Protein 7XGF (pdb70)

Nearest PDB structures (foldseek):
  7xgf-assembly2_D  TM=1.003E+00  e=5.869E-18  synthetic construct
  7xgg-assembly2_D  TM=9.963E-01  e=5.430E-17  synthetic construct
  7xge-assembly3_E  TM=9.826E-01  e=3.129E-15  synthetic construct
  5jsb-assembly1_B  TM=9.797E-01  e=7.611E-08  synthetic construct
  4oyd-assembly2_D  TM=9.755E-01  e=1.893E-06  synthetic construct

Radius of gyration: 31.82 Å; Cα contacts (8 Å, |Δi|>4): 1067; chains: 6; bounding box: 84×80×80 Å

Sequence (918 aa):
DAKKVAKKAAIQAARRITELAQVLVELLKEALKLDLTQEMRKKLIERYAAAIIRAIGDINNAIYQAKQEAEKLKKAGLVDSDQLDALLRALDELQKVASKAANQLGRLFEEALKRLDKDNGGEEEKDRTAKWFEFEARAIEIALRLAAIGDVFDLEKEWRKLMSQSNRELVVDFLSYKLSQKGYSWSQFSEGTESEAVKQALREAGDEFELRYRRAFSDLTSQLHITPGTAYQSFEQVVNELFRDGVNWGRIVAFFSFGGALCVESVDKEMQVLVSRIAAWMATYLNDHLEPWIQENGGWDTFVELYGNNAAAMSQSNRELVVDFLSYKLSQKGYSWSQFSDVGTESEAVKQALREAGDEFELRYRRAFSDLTSQLHITPGTAYQSFEQVVNELFRDGVNWGRIVAFFSFGGALCVESVDKEMQVLVSRIAAWMATYLNDHLEPWIQENGGWDTFVELYGNDAKKVAKKAAIQAARRITELAQVLVELLKEALKLDLTQEMRKKLIERYAAAIIRAIGDINNAIYQAKQEAEKLKKAGLVDSDQLDALLRALDELQKVASKAANQLGRLFEEALKRLDKDNGGEEEKDRTAKWFEFEARAIEIALRLAAIGDVFDLEKEWRKLMSQSNRELVVDFLSYKLSQKGYSWSQFSEGTESEAVKQALREAGDEFELRYRRAFSDLTSQLHITPGTAYQSFEQVVNELFRDGVNWGRIVAFFSFGGALCVESVDKEMQVLVSRIAAWMATYLNDHLEPWIQENGGWDTFVELYGNNAAASNRELVVDFLSYKLSQKGYSWSQFSDVGTESEAVKQALREAGDEFELRYRRAFSDLTSQLHITPGTAYQSFEQVVNELFRDGVNWGRIVAFFSFGGALCVESVDKEMQVLVSRIAAWMATYLNDHLEPWIQENGGWDTFVELYG

GO terms:
  GO:0005515 protein binding (F, IPI)
  GO:0042802 identical protein binding (F, IPI)
  GO:1901029 negative regulation of mitochondrial outer membrane permeabilization involved in apoptotic signaling pathway (P, IDA)
  GO:0090201 negative regulation of release of cytochrome c from mitochondria (P, IDA)
  GO:0005741 mitochondrial outer membrane (C, IDA)
  GO:0043066 negative regulation of apoptotic process (P, IDA)
  GO:2001243 negative regulation of intrinsic apoptotic signaling pathway (P, IDA)
  GO:0010507 negative regulation of autophagy (P, TAS)
  GO:0043066 negative regulation of apoptotic process (P, IMP)
  GO:2000811 negative regulation of anoikis (P, IMP)
  GO:0051434 BH3 domain binding (F, IPI)
  GO:1902042 negative regulation of extrinsic apoptotic signaling pathway via death domain receptors (P, IDA)
  GO:0034097 response to cytokine (P, IDA)
  GO:0001836 release of cytochrome c from mitochondria (P, IDA)
  GO:0005739 mitochondrion (C, IDA)
  GO:0046902 regulation of mitochondrial membrane permeability (P, IDA)
  GO:0051881 regulation of mitochondrial membrane potential (P, IDA)
  GO:0005813 centrosome (C, IDA)
  GO:1902236 negative regulation of endoplasmic reticulum stress-induced intrinsic apoptotic signaling pathway (P, IDA)
  GO:0032465 regulation of cytokinesis (P, IMP)

Organism: Homo sapiens (NCBI:txid9606)

InterPro domains:
  IPR002475 Bcl2-like [PS50062] (90-190)
  IPR003093 Apoptosis regulator, Bcl-2 protein, BH4 [PF02180] (1-26)
  IPR003093 Apoptosis regulator, Bcl-2 protein, BH4 [PS50063] (5-24)
  IPR003093 Apoptosis regulator, Bcl-2 protein, BH4 [SM00265] (1-27)
  IPR004725 Apoptosis regulator, Bcl-2/ BclX [TIGR00865] (1-233)
  IPR013279 Apoptosis regulator, Bcl-X [PR01864] (1-16)
  IPR013279 Apoptosis regulator, Bcl-X [PR01864] (17-32)
  IPR013279 Apoptosis regulator, Bcl-X [PR01864] (80-96)
  IPR013279 Apoptosis regulator, Bcl-X [PR01864] (99-110)
  IPR013279 Apoptosis regulator, Bcl-X [PR01864] (118-129)
  IPR020717 Apoptosis regulator, Bcl-2, BH1 motif, conserved site [PS01080] (130-148)
  IPR020726 Apoptosis regulator, Bcl-2, BH2 motif, conserved site [PS01258] (181-192)
  IPR020728 Apoptosis regulator, Bcl-2, BH3 motif, conserved site [PS01259] (86-100)
  IPR020731 Apoptosis regulator, Bcl-2, BH4 motif, conserved site [PS01260] (4-24)
  IPR026298 Bcl-2 family [PR01862] (123-135)
  IPR026298 Bcl-2 family [PR01862] (136-164)
  IPR026298 Bcl-2 family [PR01862] (165-189)
  IPR026298 Bcl-2 family [PTHR11256] (2-211)
  IPR026298 Bcl-2 family [cd06845] (81-194)
  IPR036834 Bcl-2-like superfamily [G3DSA:1.10.437.10] (1-209)

Foldseek 3Di:
DLLVLLLQLLVQLLVLLVVLLVLLLVLLVVVLDPPCDPVNVVVSVVSNVVSLVVSLVRNVVSLVVSLVVLVVCVVVPVADPVLSVLSNVLSVVLSVLSNVSSVVLSVLSVVLSVVSVVDDNDDPPNVVSSVVSNVVSVVSSVVSSVCSVVSSVVSVVCVVVD/DQVLLLVLLLLQLQLLQVVVPDGSVVQDVCCVSVLLSVLLNVLLVVLQVVCCVVPRRLLVPDDDDPVCHVVSLPVVLCVLAVPHDDVNSVSVNSNNLNSSCNNCVVVVNNNCNVVSSVVSSCCCVPPPVVVQVVCPHSVNVSCVRPPPNDD/DLVLLLVLLLLLLQVLQVVVPHHSVVQDVDDPVSVLLSQLLNQLLCVVCVVCVVVLLVVLVVLVDDPVRPLVSLVVVLCVLAVPHDDVNSVSVNSNNLSSNCNVCVVVVNSNCNVVSSVSSSVCCVPPPVVVQVVCPHSVNSSVVRND/DLLVLLLQLLVQLLVLLVVLLVLLLVLLVVVLDLPDDVVNVVVSVVSNVVSLVVSLVSNVVSLVVSLVVLVVCPVVVVDDDVLSVLSNVLSVVLSVLSNVSSVVLSVLSVVLVVCVVVDDSDDPSSVVSSVVSNVVSVVSSVVSSVCSVVSSVVSVVCNVVD/DQVLLLVLLLLLLQLLLVVVPDGSVVQPVCCLSVLLSVLLNVLLVVLQVVVCVVPRRLLVVDDDDPVCNVVSLPVVLCVLAVPHDDVNSVSVNSNNLSSSCNNCVVVPNSNCNVVSSVVSSVCCVPPPVVVQVVCPHSVNVSCVRPPPNDD/DLLVLLLLLLQVLQVVVPHHSVVLDPDPVVVVLLSVQLNVLLCVVCVPCVVVLVVVLVVLVDDPVCPLVSLVVVLCVLAVPHDDLNSVSVNSNNLNSNCNVCVVVVNSNCNVVSSVSSSVCCVPPPVVVCVVCPHSVVVSVVTD

Structure (mmCIF, N/CA/C/O backbone):
data_7XGF
#
_entry.id   7XGF
#
_cell.length_a   60.930
_cell.length_b   69.050
_cell.length_c   79.990
_cell.angle_alpha   100.790
_cell.angle_beta   110.000
_cell.angle_gamma   108.670
#
_symmetry.space_group_name_H-M   'P 1'
#
loop_
_entity.id
_entity.type
_entity.pdbx_description
1 polymer 'BCL-xL and MCL-1 dual inhibitor 2'
2 polymer BCL-xL
3 water water
#
loop_
_atom_site.group_PDB
_atom_site.id
_atom_site.type_symbol
_atom_site.label_atom_id
_atom_site.label_alt_id
_atom_site.label_comp_id
_atom_site.label_asym_id
_atom_site.label_entity_id
_atom_site.label_seq_id
_atom_site.pdbx_PDB_ins_code
_atom_site.Cartn_x
_atom_site.Cartn_y
_atom_site.Cartn_z
_atom_site.occupancy
_atom_site.B_iso_or_equiv
_atom_site.auth_seq_id
_atom_site.auth_comp_id
_atom_site.auth_asym_id
_atom_site.auth_atom_id
_atom_site.pdbx_PDB_model_num
ATOM 1 N N . ASP A 1 2 ? -4.209 39.225 -16.557 1.00 92.53 4 ASP A N 1
ATOM 2 C CA . ASP A 1 2 ? -4.803 40.143 -15.597 1.00 94.40 4 ASP A CA 1
ATOM 3 C C . ASP A 1 2 ? -5.697 39.391 -14.606 1.00 87.62 4 ASP A C 1
ATOM 4 O O . ASP A 1 2 ? -6.139 38.282 -14.880 1.00 86.91 4 ASP A O 1
ATOM 9 N N . ALA A 1 3 ? -5.968 40.001 -13.450 1.00 77.19 5 ALA A N 1
ATOM 10 C CA . ALA A 1 3 ? -6.593 39.259 -12.359 1.00 66.20 5 ALA A CA 1
ATOM 11 C C . ALA A 1 3 ? -7.993 38.774 -12.716 1.00 66.21 5 ALA A C 1
ATOM 12 O O . ALA A 1 3 ? -8.434 37.724 -12.228 1.00 59.99 5 ALA A O 1
ATOM 14 N N . LYS A 1 4 ? -8.704 39.515 -13.565 1.00 65.34 6 LYS A N 1
ATOM 15 C CA . LYS A 1 4 ? -10.054 39.111 -13.936 1.00 58.85 6 LYS A CA 1
ATOM 16 C C . LYS A 1 4 ? -10.031 37.884 -14.835 1.00 46.05 6 LYS A C 1
ATOM 17 O O . LYS A 1 4 ? -10.892 37.005 -14.716 1.00 42.24 6 LYS A O 1
ATOM 23 N N . LYS A 1 5 ? -9.059 37.810 -15.743 1.00 43.95 7 LYS A N 1
ATOM 24 C CA . LYS A 1 5 ? -8.949 36.618 -16.574 1.00 49.44 7 LYS A CA 1
ATOM 25 C C . LYS A 1 5 ? -8.536 35.403 -15.752 1.00 37.24 7 LYS A C 1
ATOM 26 O O . LYS A 1 5 ? -8.910 34.274 -16.095 1.00 36.64 7 LYS A O 1
ATOM 32 N N . VAL A 1 6 ? -7.795 35.611 -14.657 1.00 35.29 8 VAL A N 1
ATOM 33 C CA . VAL A 1 6 ? -7.354 34.483 -13.835 1.00 43.34 8 VAL A CA 1
ATOM 34 C C . VAL A 1 6 ? -8.551 33.780 -13.204 1.00 43.01 8 VAL A C 1
ATOM 35 O O . VAL A 1 6 ? -8.716 32.558 -13.333 1.00 32.85 8 VAL A O 1
ATOM 39 N N . ALA A 1 7 ? -9.407 34.540 -12.513 1.00 32.73 9 ALA A N 1
ATOM 40 C CA . ALA A 1 7 ? -10.550 33.920 -11.846 1.00 32.41 9 ALA A CA 1
ATOM 41 C C . ALA A 1 7 ? -11.520 33.325 -12.856 1.00 34.49 9 ALA A C 1
ATOM 42 O O . ALA A 1 7 ? -12.085 32.247 -12.621 1.00 33.19 9 ALA A O 1
ATOM 44 N N . LYS A 1 8 ? -11.697 33.994 -13.998 1.00 36.62 10 LYS A N 1
ATOM 45 C CA . LYS A 1 8 ? -12.583 33.489 -15.042 1.00 36.97 10 LYS A CA 1
ATOM 46 C C . LYS A 1 8 ? -12.095 32.150 -15.580 1.00 38.52 10 LYS A C 1
ATOM 47 O O . LYS A 1 8 ? -12.865 31.192 -15.687 1.00 30.67 10 LYS A O 1
ATOM 53 N N . LYS A 1 9 ? -10.814 32.071 -15.940 1.00 31.83 11 LYS A N 1
ATOM 54 C CA . LYS A 1 9 ? -10.283 30.830 -16.494 1.00 37.61 11 LYS A CA 1
ATOM 55 C C . LYS A 1 9 ? -10.389 29.686 -15.495 1.00 32.74 11 LYS A C 1
ATOM 56 O O . LYS A 1 9 ? -10.718 28.554 -15.872 1.00 31.56 11 LYS A O 1
ATOM 62 N N . ALA A 1 10 ? -10.114 29.956 -14.216 1.00 32.69 12 ALA A N 1
ATOM 63 C CA . ALA A 1 10 ? -10.245 28.908 -13.205 1.00 31.72 12 ALA A CA 1
ATOM 64 C C . ALA A 1 10 ? -11.684 28.419 -13.100 1.00 30.22 12 ALA A C 1
ATOM 65 O O . ALA A 1 10 ? -11.940 27.213 -12.963 1.00 30.82 12 ALA A O 1
ATOM 67 N N . ALA A 1 11 ? -12.640 29.344 -13.141 1.00 30.03 13 ALA A N 1
ATOM 68 C CA . ALA A 1 11 ? -14.046 28.972 -12.999 1.00 30.45 13 ALA A CA 1
ATOM 69 C C . ALA A 1 11 ? -14.515 28.108 -14.162 1.00 35.34 13 ALA A C 1
ATOM 70 O O . ALA A 1 11 ? -15.193 27.089 -13.961 1.00 33.86 13 ALA A O 1
ATOM 72 N N . ILE A 1 12 ? -14.165 28.491 -15.391 1.00 32.02 14 ILE A N 1
ATOM 73 C CA . ILE A 1 12 ? -14.570 27.694 -16.548 1.00 35.81 14 ILE A CA 1
ATOM 74 C C . ILE A 1 12 ? -13.957 26.299 -16.485 1.00 32.76 14 ILE A C 1
ATOM 75 O O . ILE A 1 12 ? -14.636 25.298 -16.739 1.00 27.42 14 ILE A O 1
ATOM 80 N N . GLN A 1 13 ? -12.668 26.209 -16.139 1.00 27.40 15 GLN A N 1
ATOM 81 C CA . GLN A 1 13 ? -12.013 24.905 -16.054 1.00 30.03 15 GLN A CA 1
ATOM 82 C C . GLN A 1 13 ? -12.657 24.019 -14.990 1.00 32.07 15 GLN A C 1
ATOM 83 O O . GLN A 1 13 ? -12.887 22.826 -15.225 1.00 28.47 15 GLN A O 1
ATOM 89 N N . ALA A 1 14 ? -12.942 24.579 -13.808 1.00 27.78 16 ALA A N 1
ATOM 90 C CA . ALA A 1 14 ? -13.555 23.778 -12.753 1.00 29.92 16 ALA A CA 1
ATOM 91 C C . ALA A 1 14 ? -14.924 23.265 -13.183 1.00 29.50 16 ALA A C 1
ATOM 92 O O . ALA A 1 14 ? -15.245 22.085 -12.993 1.00 27.23 16 ALA A O 1
ATOM 94 N N . ALA A 1 15 ? -15.732 24.134 -13.789 1.00 23.98 17 ALA A N 1
ATOM 95 C CA . ALA A 1 15 ? -17.054 23.726 -14.240 1.00 26.84 17 ALA A CA 1
ATOM 96 C C . ALA A 1 15 ? -16.956 22.671 -15.333 1.00 33.68 17 ALA A C 1
ATOM 97 O O . ALA A 1 15 ? -17.759 21.727 -15.376 1.00 27.25 17 ALA A O 1
ATOM 99 N N . ARG A 1 16 ? -15.971 22.794 -16.186 1.00 28.70 18 ARG A N 1
ATOM 100 C CA . ARG A 1 16 ? -15.772 21.859 -17.237 1.00 33.92 18 ARG A CA 1
ATOM 101 C C . ARG A 1 16 ? -15.364 20.478 -16.725 1.00 35.25 18 ARG A C 1
ATOM 102 O O . ARG A 1 16 ? -15.819 19.509 -17.228 1.00 27.28 18 ARG A O 1
ATOM 110 N N . ARG A 1 17 ? -14.518 20.416 -15.711 1.00 24.98 19 ARG A N 1
ATOM 111 C CA . ARG A 1 17 ? -14.109 19.113 -15.176 1.00 32.56 19 ARG A CA 1
ATOM 112 C C . ARG A 1 17 ? -15.273 18.424 -14.474 1.00 29.84 19 ARG A C 1
ATOM 113 O O . ARG A 1 17 ? -15.402 17.199 -14.542 1.00 27.29 19 ARG A O 1
ATOM 121 N N . ILE A 1 18 ? -16.131 19.199 -13.803 1.00 26.48 20 ILE A N 1
ATOM 122 C CA . ILE A 1 18 ? -17.319 18.633 -13.168 1.00 32.50 20 ILE A CA 1
ATOM 123 C C . ILE A 1 18 ? -18.296 18.130 -14.219 1.00 33.26 20 ILE A C 1
ATOM 124 O O . ILE A 1 18 ? -18.958 17.098 -14.022 1.00 27.58 20 ILE A O 1
ATOM 129 N N . THR A 1 19 ? -18.397 18.828 -15.353 1.00 27.41 21 THR A N 1
ATOM 130 C CA . THR A 1 19 ? -19.249 18.343 -16.432 1.00 29.86 21 THR A CA 1
ATOM 131 C C . THR A 1 19 ? -18.705 17.043 -17.021 1.00 34.80 21 THR A C 1
ATOM 132 O O . THR A 1 19 ? -19.476 16.129 -17.342 1.00 34.65 21 THR A O 1
ATOM 136 N N . GLU A 1 20 ? -17.384 16.953 -17.201 1.00 27.58 22 GLU A N 1
ATOM 137 C CA . GLU A 1 20 ? -16.797 15.694 -17.666 1.00 28.59 22 GLU A CA 1
ATOM 138 C C . GLU A 1 20 ? -17.074 14.561 -16.687 1.00 34.20 22 GLU A C 1
ATOM 139 O O . GLU A 1 20 ? -17.418 13.441 -17.094 1.00 36.57 22 GLU A O 1
ATOM 145 N N . LEU A 1 21 ? -16.923 14.826 -15.390 1.00 31.43 23 LEU A N 1
ATOM 146 C CA . LEU A 1 21 ? -17.202 13.801 -14.390 1.00 28.34 23 LEU A CA 1
ATOM 147 C C . LEU A 1 21 ? -18.651 13.334 -14.486 1.00 37.29 23 LEU A C 1
ATOM 148 O O . LEU A 1 21 ? -18.928 12.128 -14.562 1.00 34.67 23 LEU A O 1
ATOM 153 N N . ALA A 1 22 ? -19.590 14.287 -14.520 1.00 31.29 24 ALA A N 1
ATOM 154 C CA . ALA A 1 22 ? -21.005 13.945 -14.624 1.00 31.10 24 ALA A CA 1
ATOM 155 C C . ALA A 1 22 ? -21.287 13.068 -15.841 1.00 39.88 24 ALA A C 1
ATOM 156 O O . ALA A 1 22 ? -22.011 12.066 -15.739 1.00 37.64 24 ALA A O 1
ATOM 158 N N . GLN A 1 23 ? -20.719 13.417 -16.999 1.00 32.55 25 GLN A N 1
ATOM 159 C CA . GLN A 1 23 ? -21.013 12.659 -18.210 1.00 36.26 25 GLN A CA 1
ATOM 160 C C . GLN A 1 23 ? -20.477 11.232 -18.123 1.00 33.68 25 GLN A C 1
ATOM 161 O O . GLN A 1 23 ? -21.073 10.301 -18.685 1.00 35.88 25 GLN A O 1
ATOM 167 N N . VAL A 1 24 ? -19.346 11.043 -17.447 1.00 32.96 26 VAL A N 1
ATOM 168 C CA . VAL A 1 24 ? -18.809 9.695 -17.270 1.00 38.52 26 VAL A CA 1
ATOM 169 C C . VAL A 1 24 ? -19.697 8.888 -16.332 1.00 40.74 26 VAL A C 1
ATOM 170 O O . VAL A 1 24 ? -20.043 7.737 -16.617 1.00 44.86 26 VAL A O 1
ATOM 174 N N . LEU A 1 25 ? -20.073 9.480 -15.193 1.00 34.83 27 LEU A N 1
ATOM 175 C CA . LEU A 1 25 ? -20.884 8.760 -14.214 1.00 38.29 27 LEU A CA 1
ATOM 176 C C . LEU A 1 25 ? -22.236 8.380 -14.797 1.00 43.05 27 LEU A C 1
ATOM 177 O O . LEU A 1 25 ? -22.764 7.296 -14.510 1.00 37.62 27 LEU A O 1
ATOM 182 N N . VAL A 1 26 ? -22.817 9.269 -15.610 1.00 46.01 28 VAL A N 1
ATOM 183 C CA . VAL A 1 26 ? -24.059 8.958 -16.308 1.00 43.42 28 VAL A CA 1
ATOM 184 C C . VAL A 1 26 ? -23.844 7.788 -17.255 1.00 48.72 28 VAL A C 1
ATOM 185 O O . VAL A 1 26 ? -24.629 6.831 -17.287 1.00 46.59 28 VAL A O 1
ATOM 189 N N . GLU A 1 27 ? -22.765 7.851 -18.040 1.00 46.71 29 GLU A N 1
ATOM 190 C CA . GLU A 1 27 ? -22.439 6.777 -18.970 1.00 47.69 29 GLU A CA 1
ATOM 191 C C . GLU A 1 27 ? -22.150 5.468 -18.241 1.00 46.30 29 GLU A C 1
ATOM 192 O O . GLU A 1 27 ? -22.521 4.391 -18.717 1.00 47.06 29 GLU A O 1
ATOM 198 N N . LEU A 1 28 ? -21.470 5.532 -17.097 1.00 41.35 30 LEU A N 1
ATOM 199 C CA . LEU A 1 28 ? -21.201 4.307 -16.351 1.00 50.27 30 LEU A CA 1
ATOM 200 C C . LEU A 1 28 ? -22.488 3.727 -15.787 1.00 51.67 30 LEU A C 1
ATOM 201 O O . LEU A 1 28 ? -22.658 2.503 -15.736 1.00 52.20 30 LEU A O 1
ATOM 206 N N . LEU A 1 29 ? -23.421 4.593 -15.380 1.00 53.19 31 LEU A N 1
ATOM 207 C CA . LEU A 1 29 ? -24.667 4.107 -14.798 1.00 57.27 31 LEU A CA 1
ATOM 208 C C . LEU A 1 29 ? -25.573 3.465 -15.839 1.00 62.67 31 LEU A C 1
ATOM 209 O O . LEU A 1 29 ? -26.346 2.559 -15.508 1.00 62.83 31 LEU A O 1
ATOM 214 N N . LYS A 1 30 ? -25.513 3.919 -17.090 1.00 62.39 32 LYS A N 1
ATOM 215 C CA . LYS A 1 30 ? -26.331 3.278 -18.111 1.00 64.59 32 LYS A CA 1
ATOM 216 C C . LYS A 1 30 ? -25.767 1.916 -18.491 1.00 68.13 32 LYS A C 1
ATOM 217 O O . LYS A 1 30 ? -26.525 1.009 -18.849 1.00 70.86 32 LYS A O 1
ATOM 223 N N . GLU A 1 31 ? -24.445 1.746 -18.412 1.00 60.04 33 GLU A N 1
ATOM 224 C CA . GLU A 1 31 ? -23.876 0.426 -18.643 1.00 59.46 33 GLU A CA 1
ATOM 225 C C . GLU A 1 31 ? -24.200 -0.518 -17.495 1.00 55.56 33 GLU A C 1
ATOM 226 O O . GLU A 1 31 ? -24.405 -1.714 -17.722 1.00 59.91 33 GLU A O 1
ATOM 232 N N . ALA A 1 32 ? -24.280 -0.001 -16.267 1.00 52.76 34 ALA A N 1
ATOM 233 C CA . ALA A 1 32 ? -24.746 -0.800 -15.136 1.00 52.95 34 ALA A CA 1
ATOM 234 C C . ALA A 1 32 ? -26.211 -1.191 -15.255 1.00 63.01 34 ALA A C 1
ATOM 235 O O . ALA A 1 32 ? -26.707 -1.918 -14.386 1.00 65.12 34 ALA A O 1
ATOM 237 N N . LEU A 1 33 ? -26.906 -0.722 -16.293 1.00 63.99 35 LEU A N 1
ATOM 238 C CA . LEU A 1 33 ? -28.288 -1.094 -16.561 1.00 69.32 35 LEU A CA 1
ATOM 239 C C . LEU A 1 33 ? -28.398 -2.332 -17.434 1.00 73.20 35 LEU A C 1
ATOM 240 O O . LEU A 1 33 ? -29.417 -3.030 -17.379 1.00 68.31 35 LEU A O 1
ATOM 245 N N . LYS A 1 34 ? -27.382 -2.600 -18.252 1.00 69.90 36 LYS A N 1
ATOM 246 C CA . LYS A 1 34 ? -27.420 -3.739 -19.158 1.00 72.78 36 LYS A CA 1
ATOM 247 C C . LYS A 1 34 ? -27.637 -5.030 -18.374 1.00 68.51 36 LYS A C 1
ATOM 248 O O . LYS A 1 34 ? -27.015 -5.249 -17.331 1.00 59.05 36 LYS A O 1
ATOM 254 N N . LEU A 1 35 ? -28.557 -5.869 -18.864 1.00 78.34 37 LEU A N 1
ATOM 255 C CA . LEU A 1 35 ? -28.807 -7.168 -18.248 1.00 85.49 37 LEU A CA 1
ATOM 256 C C . LEU A 1 35 ? -27.731 -8.191 -18.583 1.00 84.55 37 LEU A C 1
ATOM 257 O O . LEU A 1 35 ? -27.533 -9.135 -17.809 1.00 87.79 37 LEU A O 1
ATOM 262 N N . ASP A 1 36 ? -27.016 -8.011 -19.682 1.00 84.05 38 ASP A N 1
ATOM 263 C CA . ASP A 1 36 ? -25.841 -8.833 -19.971 1.00 89.88 38 ASP A CA 1
ATOM 264 C C . ASP A 1 36 ? -24.588 -8.432 -19.159 1.00 83.73 38 ASP A C 1
ATOM 265 O O . ASP A 1 36 ? -23.535 -8.994 -19.474 1.00 82.17 38 ASP A O 1
ATOM 270 N N . LEU A 1 37 ? -24.654 -7.508 -18.195 1.00 73.56 39 LEU A N 1
ATOM 271 C CA . LEU A 1 37 ? -23.476 -7.095 -17.428 1.00 61.49 39 LEU A CA 1
ATOM 272 C C . LEU A 1 37 ? -22.879 -8.293 -16.692 1.00 61.94 39 LEU A C 1
ATOM 273 O O . LEU A 1 37 ? -23.431 -8.766 -15.693 1.00 61.04 39 LEU A O 1
ATOM 278 N N . THR A 1 38 ? -21.741 -8.780 -17.173 1.00 59.76 40 THR A N 1
ATOM 279 C CA . THR A 1 38 ? -21.010 -9.815 -16.463 1.00 58.07 40 THR A CA 1
ATOM 280 C C . THR A 1 38 ? -20.282 -9.214 -15.263 1.00 53.50 40 THR A C 1
ATOM 281 O O . THR A 1 38 ? -20.060 -8.000 -15.178 1.00 45.68 40 THR A O 1
ATOM 285 N N . GLN A 1 39 ? -19.897 -10.080 -14.328 1.00 56.12 41 GLN A N 1
ATOM 286 C CA . GLN A 1 39 ? -19.145 -9.589 -13.181 1.00 58.39 41 GLN A CA 1
ATOM 287 C C . GLN A 1 39 ? -17.854 -8.910 -13.616 1.00 53.24 41 GLN A C 1
ATOM 288 O O . GLN A 1 39 ? -17.406 -7.954 -12.967 1.00 48.57 41 GLN A O 1
ATOM 294 N N . GLU A 1 40 ? -17.275 -9.354 -14.735 1.00 51.39 42 GLU A N 1
ATOM 295 C CA . GLU A 1 40 ? -16.077 -8.705 -15.256 1.00 58.52 42 GLU A CA 1
ATOM 296 C C . GLU A 1 40 ? -16.357 -7.254 -15.641 1.00 47.47 42 GLU A C 1
ATOM 297 O O . GLU A 1 40 ? -15.605 -6.345 -15.266 1.00 48.01 42 GLU A O 1
ATOM 303 N N . MET A 1 41 ? -17.437 -7.012 -16.387 1.00 43.86 43 MET A N 1
ATOM 304 C CA . MET A 1 41 ? -17.769 -5.635 -16.745 1.00 51.20 43 MET A CA 1
ATOM 305 C C . MET A 1 41 ? -18.081 -4.792 -15.513 1.00 43.25 43 MET A C 1
ATOM 306 O O . MET A 1 41 ? -17.764 -3.599 -15.486 1.00 41.78 43 MET A O 1
ATOM 311 N N . ARG A 1 42 ? -18.694 -5.391 -14.489 1.00 39.78 44 ARG A N 1
ATOM 312 C CA . ARG A 1 42 ? -19.036 -4.645 -13.281 1.00 44.42 44 ARG A CA 1
ATOM 313 C C . ARG A 1 42 ? -17.784 -4.187 -12.540 1.00 37.79 44 ARG A C 1
ATOM 314 O O . ARG A 1 42 ? -17.733 -3.060 -12.024 1.00 39.63 44 ARG A O 1
ATOM 322 N N . LYS A 1 43 ? -16.762 -5.044 -12.484 1.00 34.46 45 LYS A N 1
ATOM 323 C CA . LYS A 1 43 ? -15.491 -4.649 -11.883 1.00 41.21 45 LYS A CA 1
ATOM 324 C C . LYS A 1 43 ? -14.852 -3.502 -12.654 1.00 39.76 45 LYS A C 1
ATOM 325 O O . LYS A 1 43 ? -14.267 -2.589 -12.056 1.00 34.31 45 LYS A O 1
ATOM 331 N N . LYS A 1 44 ? -14.956 -3.532 -13.986 1.00 37.53 46 LYS A N 1
ATOM 332 C CA . LYS A 1 44 ? -14.346 -2.492 -14.804 1.00 33.30 46 LYS A CA 1
ATOM 333 C C . LYS A 1 44 ? -15.103 -1.172 -14.703 1.00 37.95 46 LYS A C 1
ATOM 334 O O . LYS A 1 44 ? -14.495 -0.100 -14.825 1.00 37.63 46 LYS A O 1
ATOM 340 N N . LEU A 1 45 ? -16.422 -1.221 -14.506 1.00 32.75 47 LEU A N 1
ATOM 341 C CA . LEU A 1 45 ? -17.168 0.017 -14.310 1.00 34.55 47 LEU A CA 1
ATOM 342 C C . LEU A 1 45 ? -16.776 0.699 -13.004 1.00 29.52 47 LEU A C 1
ATOM 343 O O . LEU A 1 45 ? -16.677 1.928 -12.946 1.00 33.43 47 LEU A O 1
ATOM 348 N N . ILE A 1 46 ? -16.568 -0.081 -11.940 1.00 30.89 48 ILE A N 1
ATOM 349 C CA . ILE A 1 46 ? -16.129 0.487 -10.668 1.00 31.54 48 ILE A CA 1
ATOM 350 C C . ILE A 1 46 ? -14.735 1.085 -10.804 1.00 29.12 48 ILE A C 1
ATOM 351 O O . ILE A 1 46 ? -14.438 2.143 -10.233 1.00 30.91 48 ILE A O 1
ATOM 356 N N . GLU A 1 47 ? -13.856 0.430 -11.565 1.00 26.77 49 GLU A N 1
ATOM 357 C CA . GLU A 1 47 ? -12.527 0.998 -11.765 1.00 32.73 49 GLU A CA 1
ATOM 358 C C . GLU A 1 47 ? -12.605 2.308 -12.540 1.00 36.18 49 GLU A C 1
ATOM 359 O O . GLU A 1 47 ? -11.876 3.265 -12.241 1.00 26.24 49 GLU A O 1
ATOM 365 N N . ARG A 1 48 ? -13.490 2.374 -13.536 1.00 33.36 50 ARG A N 1
ATOM 366 C CA . ARG A 1 48 ? -13.657 3.617 -14.282 1.00 34.23 50 ARG A CA 1
ATOM 367 C C . ARG A 1 48 ? -14.268 4.702 -13.407 1.00 35.24 50 ARG A C 1
ATOM 368 O O . ARG A 1 48 ? -13.928 5.879 -13.542 1.00 28.70 50 ARG A O 1
ATOM 376 N N . TYR A 1 49 ? -15.185 4.327 -12.515 1.00 27.93 51 TYR A N 1
ATOM 377 C CA . TYR A 1 49 ? -15.770 5.309 -11.614 1.00 30.52 51 TYR A CA 1
ATOM 378 C C . TYR A 1 49 ? -14.729 5.837 -10.636 1.00 30.31 51 TYR A C 1
ATOM 379 O O . TYR A 1 49 ? -14.648 7.051 -10.400 1.00 28.88 51 TYR A O 1
ATOM 388 N N . ALA A 1 50 ? -13.916 4.944 -10.064 1.00 27.02 52 ALA A N 1
ATOM 389 C CA . ALA A 1 50 ? -12.847 5.381 -9.175 1.00 26.09 52 ALA A CA 1
ATOM 390 C C . ALA A 1 50 ? -11.870 6.293 -9.908 1.00 28.94 52 ALA A C 1
ATOM 391 O O . ALA A 1 50 ? -11.479 7.353 -9.394 1.00 24.84 52 ALA A O 1
ATOM 393 N N . ALA A 1 51 ? -11.495 5.921 -11.131 1.00 26.22 53 ALA A N 1
ATOM 394 C CA . ALA A 1 51 ? -10.588 6.762 -11.908 1.00 23.35 53 ALA A CA 1
ATOM 395 C C . ALA A 1 51 ? -11.219 8.114 -12.258 1.00 27.97 53 ALA A C 1
ATOM 396 O O . ALA A 1 51 ? -10.543 9.148 -12.219 1.00 23.94 53 ALA A O 1
ATOM 398 N N . ALA A 1 52 ? -12.508 8.132 -12.602 1.00 24.78 54 ALA A N 1
ATOM 399 C CA . ALA A 1 52 ? -13.144 9.412 -12.946 1.00 24.92 54 ALA A CA 1
ATOM 400 C C . ALA A 1 52 ? -13.144 10.370 -11.760 1.00 25.35 54 ALA A C 1
ATOM 401 O O . ALA A 1 52 ? -12.924 11.577 -11.924 1.00 25.61 54 ALA A O 1
ATOM 403 N N . ILE A 1 53 ? -13.395 9.852 -10.557 1.00 26.74 55 ILE A N 1
ATOM 404 C CA . ILE A 1 53 ? -13.391 10.698 -9.364 1.00 31.16 55 ILE A CA 1
ATOM 405 C C . ILE A 1 53 ? -11.992 11.253 -9.105 1.00 30.36 55 ILE A C 1
ATOM 406 O O . ILE A 1 53 ? -11.813 12.451 -8.836 1.00 25.80 55 ILE A O 1
ATOM 411 N N . ILE A 1 54 ? -10.980 10.382 -9.188 1.00 20.75 56 ILE A N 1
ATOM 412 C CA . ILE A 1 54 ? -9.579 10.774 -8.987 1.00 25.72 56 ILE A CA 1
ATOM 413 C C . ILE A 1 54 ? -9.137 11.812 -10.012 1.00 23.89 56 ILE A C 1
ATOM 414 O O . ILE A 1 54 ? -8.420 12.768 -9.675 1.00 26.07 56 ILE A O 1
ATOM 419 N N . ARG A 1 55 ? -9.485 11.599 -11.286 1.00 22.55 57 ARG A N 1
ATOM 420 C CA . ARG A 1 55 ? -9.169 12.573 -12.334 1.00 27.05 57 ARG A CA 1
ATOM 421 C C . ARG A 1 55 ? -9.803 13.929 -12.054 1.00 27.03 57 ARG A C 1
ATOM 422 O O . ARG A 1 55 ? -9.156 14.973 -12.219 1.00 22.58 57 ARG A O 1
ATOM 430 N N . ALA A 1 56 ? -11.089 13.937 -11.696 1.00 24.96 58 ALA A N 1
ATOM 431 C CA . ALA A 1 56 ? -11.764 15.197 -11.398 1.00 30.48 58 ALA A CA 1
ATOM 432 C C . ALA A 1 56 ? -11.089 15.917 -10.240 1.00 29.55 58 ALA A C 1
ATOM 433 O O . ALA A 1 56 ? -10.865 17.133 -10.298 1.00 30.90 58 ALA A O 1
ATOM 435 N N . ILE A 1 57 ? -10.750 15.176 -9.182 1.00 28.68 59 ILE A N 1
ATOM 436 C CA . ILE A 1 57 ? -10.041 15.752 -8.042 1.00 32.08 59 ILE A CA 1
ATOM 437 C C . ILE A 1 57 ? -8.729 16.373 -8.500 1.00 29.15 59 ILE A C 1
ATOM 438 O O . ILE A 1 57 ? -8.426 17.534 -8.193 1.00 27.02 59 ILE A O 1
ATOM 443 N N . GLY A 1 58 ? -7.918 15.592 -9.215 1.00 23.02 60 GLY A N 1
ATOM 444 C CA . GLY A 1 58 ? -6.629 16.091 -9.675 1.00 21.80 60 GLY A CA 1
ATOM 445 C C . GLY A 1 58 ? -6.771 17.279 -10.606 1.00 23.26 60 GLY A C 1
ATOM 446 O O . GLY A 1 58 ? -6.036 18.258 -10.490 1.00 20.47 60 GLY A O 1
ATOM 447 N N . ASP A 1 59 ? -7.742 17.225 -11.521 1.00 20.84 61 ASP A N 1
ATOM 448 C CA . ASP A 1 59 ? -7.861 18.266 -12.540 1.00 20.48 61 ASP A CA 1
ATOM 449 C C . ASP A 1 59 ? -8.417 19.563 -11.959 1.00 24.29 61 ASP A C 1
ATOM 450 O O . ASP A 1 59 ? -7.954 20.645 -12.313 1.00 25.86 61 ASP A O 1
ATOM 455 N N . ILE A 1 60 ? -9.426 19.473 -11.094 1.00 20.77 62 ILE A N 1
ATOM 456 C CA . ILE A 1 60 ? -9.912 20.659 -10.393 1.00 26.32 62 ILE A CA 1
ATOM 457 C C . ILE A 1 60 ? -8.780 21.298 -9.600 1.00 23.92 62 ILE A C 1
ATOM 458 O O . ILE A 1 60 ? -8.519 22.500 -9.709 1.00 21.81 62 ILE A O 1
ATOM 463 N N . ASN A 1 61 ? -8.065 20.496 -8.812 1.00 21.33 63 ASN A N 1
ATOM 464 C CA . ASN A 1 61 ? -6.974 21.055 -8.021 1.00 26.65 63 ASN A CA 1
ATOM 465 C C . ASN A 1 61 ? -5.897 21.653 -8.910 1.00 27.16 63 ASN A C 1
ATOM 466 O O . ASN A 1 61 ? -5.341 22.710 -8.593 1.00 29.54 63 ASN A O 1
ATOM 471 N N . ASN A 1 62 ? -5.590 21.005 -10.036 1.00 23.82 64 ASN A N 1
ATOM 472 C CA . ASN A 1 62 ? -4.569 21.570 -10.915 1.00 27.29 64 ASN A CA 1
ATOM 473 C C . ASN A 1 62 ? -4.978 22.949 -11.436 1.00 30.28 64 ASN A C 1
ATOM 474 O O . ASN A 1 62 ? -4.157 23.869 -11.485 1.00 24.04 64 ASN A O 1
ATOM 479 N N . ALA A 1 63 ? -6.249 23.119 -11.808 1.00 25.87 65 ALA A N 1
ATOM 480 C CA . ALA A 1 63 ? -6.700 24.433 -12.265 1.00 25.16 65 ALA A CA 1
ATOM 481 C C . ALA A 1 63 ? -6.569 25.479 -11.163 1.00 26.17 65 ALA A C 1
ATOM 482 O O . ALA A 1 63 ? -6.221 26.632 -11.441 1.00 27.73 65 ALA A O 1
ATOM 484 N N . ILE A 1 64 ? -6.853 25.103 -9.907 1.00 24.41 66 ILE A N 1
ATOM 485 C CA . ILE A 1 64 ? -6.793 26.072 -8.809 1.00 27.22 66 ILE A CA 1
ATOM 486 C C . ILE A 1 64 ? -5.344 26.435 -8.496 1.00 27.58 66 ILE A C 1
ATOM 487 O O . ILE A 1 64 ? -5.010 27.608 -8.275 1.00 25.04 66 ILE A O 1
ATOM 492 N N . TYR A 1 65 ? -4.451 25.450 -8.497 1.00 23.22 67 TYR A N 1
ATOM 493 C CA . TYR A 1 65 ? -3.048 25.766 -8.239 1.00 27.11 67 TYR A CA 1
ATOM 494 C C . TYR A 1 65 ? -2.460 26.634 -9.347 1.00 31.03 67 TYR A C 1
ATOM 495 O O . TYR A 1 65 ? -1.708 27.574 -9.068 1.00 26.80 67 TYR A O 1
ATOM 504 N N . GLN A 1 66 ? -2.793 26.343 -10.610 1.00 23.83 68 GLN A N 1
ATOM 505 C CA . GLN A 1 66 ? -2.360 27.221 -11.701 1.00 25.95 68 GLN A CA 1
ATOM 506 C C . GLN A 1 66 ? -2.884 28.634 -11.508 1.00 27.73 68 GLN A C 1
ATOM 507 O O . GLN A 1 66 ? -2.150 29.607 -11.709 1.00 28.71 68 GLN A O 1
ATOM 513 N N . ALA A 1 67 ? -4.144 28.766 -11.094 1.00 27.26 69 ALA A N 1
ATOM 514 C CA . ALA A 1 67 ? -4.732 30.092 -10.902 1.00 27.16 69 ALA A CA 1
ATOM 515 C C . ALA A 1 67 ? -4.031 30.854 -9.780 1.00 34.06 69 ALA A C 1
ATOM 516 O O . ALA A 1 67 ? -3.732 32.046 -9.912 1.00 30.40 69 ALA A O 1
ATOM 518 N N . LYS A 1 68 ? -3.771 30.187 -8.655 1.00 31.81 70 LYS A N 1
ATOM 519 C CA . LYS A 1 68 ? -3.080 30.860 -7.559 1.00 36.28 70 LYS A CA 1
ATOM 520 C C . LYS A 1 68 ? -1.677 31.277 -7.975 1.00 32.96 70 LYS A C 1
ATOM 521 O O . LYS A 1 68 ? -1.199 32.354 -7.598 1.00 33.65 70 LYS A O 1
ATOM 527 N N . GLN A 1 69 ? -1.004 30.440 -8.765 1.00 28.25 71 GLN A N 1
ATOM 528 C CA . GLN A 1 69 ? 0.319 30.810 -9.256 1.00 28.73 71 GLN A CA 1
ATOM 529 C C . GLN A 1 69 ? 0.249 32.043 -10.142 1.00 29.95 71 GLN A C 1
ATOM 530 O O . GLN A 1 69 ? 1.105 32.934 -10.045 1.00 35.99 71 GLN A O 1
ATOM 536 N N . GLU A 1 70 ? -0.745 32.104 -11.032 1.00 32.05 72 GLU A N 1
ATOM 537 C CA . GLU A 1 70 ? -0.907 33.297 -11.863 1.00 39.20 72 GLU A CA 1
ATOM 538 C C . GLU A 1 70 ? -1.215 34.523 -11.007 1.00 45.12 72 GLU A C 1
ATOM 539 O O . GLU A 1 70 ? -0.715 35.622 -11.279 1.00 45.15 72 GLU A O 1
ATOM 545 N N . ALA A 1 71 ? -2.020 34.349 -9.954 1.00 45.28 73 ALA A N 1
ATOM 546 C CA . ALA A 1 71 ? -2.322 35.456 -9.047 1.00 47.70 73 ALA A CA 1
ATOM 547 C C . ALA A 1 71 ? -1.063 35.987 -8.365 1.00 41.82 73 ALA A C 1
ATOM 548 O O . ALA A 1 71 ? -0.856 37.204 -8.294 1.00 40.04 73 ALA A O 1
ATOM 550 N N . GLU A 1 72 ? -0.208 35.096 -7.852 1.00 38.35 74 GLU A N 1
ATOM 551 C CA . GLU A 1 72 ? 1.026 35.552 -7.216 1.00 37.77 74 GLU A CA 1
ATOM 552 C C . GLU A 1 72 ? 1.948 36.251 -8.207 1.00 45.34 74 GLU A C 1
ATOM 553 O O . GLU A 1 72 ? 2.640 37.210 -7.837 1.00 49.11 74 GLU A O 1
ATOM 559 N N . LYS A 1 73 ? 1.960 35.800 -9.463 1.00 42.84 75 LYS A N 1
ATOM 560 C CA . LYS A 1 73 ? 2.749 36.477 -10.487 1.00 46.09 75 LYS A CA 1
ATOM 561 C C . LYS A 1 73 ? 2.284 37.913 -10.684 1.00 52.59 75 LYS A C 1
ATOM 562 O O . LYS A 1 73 ? 3.099 38.808 -10.943 1.00 57.28 75 LYS A O 1
ATOM 568 N N . LEU A 1 74 ? 0.976 38.158 -10.559 1.00 44.92 76 LEU A N 1
ATOM 569 C CA . LEU A 1 74 ? 0.455 39.500 -10.797 1.00 49.47 76 LEU A CA 1
ATOM 570 C C . LEU A 1 74 ? 0.900 40.478 -9.714 1.00 55.14 76 LEU A C 1
ATOM 571 O O . LEU A 1 74 ? 1.265 41.619 -10.021 1.00 56.62 76 LEU A O 1
ATOM 576 N N . LYS A 1 75 ? 0.874 40.061 -8.442 1.00 51.08 77 LYS A N 1
ATOM 577 C CA . LYS A 1 75 ? 1.283 40.986 -7.392 1.00 61.37 77 LYS A CA 1
ATOM 578 C C . LYS A 1 75 ? 2.781 41.256 -7.431 1.00 58.71 77 LYS A C 1
ATOM 579 O O . LYS A 1 75 ? 3.210 42.378 -7.143 1.00 56.25 77 LYS A O 1
ATOM 585 N N . LYS A 1 76 ? 3.594 40.259 -7.790 1.00 58.80 78 LYS A N 1
ATOM 586 C CA . LYS A 1 76 ? 5.023 40.527 -7.900 1.00 60.86 78 LYS A CA 1
ATOM 587 C C . LYS A 1 76 ? 5.339 41.393 -9.113 1.00 60.41 78 LYS A C 1
ATOM 588 O O . LYS A 1 76 ? 6.281 42.192 -9.072 1.00 57.49 78 LYS A O 1
ATOM 594 N N . ALA A 1 77 ? 4.560 41.268 -10.186 1.00 64.61 79 ALA A N 1
ATOM 595 C CA . ALA A 1 77 ? 4.621 42.225 -11.282 1.00 67.15 79 ALA A CA 1
ATOM 596 C C . ALA A 1 77 ? 3.879 43.514 -10.969 1.00 74.93 79 ALA A C 1
ATOM 597 O O . ALA A 1 77 ? 3.817 44.404 -11.825 1.00 81.27 79 ALA A O 1
ATOM 599 N N . GLY A 1 78 ? 3.303 43.629 -9.776 1.00 71.45 80 GLY A N 1
ATOM 600 C CA . GLY A 1 78 ? 2.627 44.842 -9.374 1.00 66.53 80 GLY A CA 1
ATOM 601 C C . GLY A 1 78 ? 1.338 45.152 -10.098 1.00 65.15 80 GLY A C 1
ATOM 602 O O . GLY A 1 78 ? 0.796 46.247 -9.915 1.00 71.91 80 GLY A O 1
ATOM 603 N N . LEU A 1 79 ? 0.822 44.238 -10.917 1.00 58.53 81 LEU A N 1
ATOM 604 C CA . LEU A 1 79 ? -0.446 44.493 -11.589 1.00 61.71 81 LEU A CA 1
ATOM 605 C C . LEU A 1 79 ? -1.642 44.380 -10.654 1.00 62.47 81 LEU A C 1
ATOM 606 O O . LEU A 1 79 ? -2.771 44.640 -11.079 1.00 66.08 81 LEU A O 1
ATOM 611 N N . VAL A 1 80 ? -1.410 44.042 -9.392 1.00 58.82 82 VAL A N 1
ATOM 612 C CA . VAL A 1 80 ? -2.455 43.844 -8.397 1.00 53.71 82 VAL A CA 1
ATOM 613 C C . VAL A 1 80 ? -1.848 44.189 -7.043 1.00 44.80 82 VAL A C 1
ATOM 614 O O . VAL A 1 80 ? -0.716 43.792 -6.750 1.00 53.21 82 VAL A O 1
ATOM 618 N N . ASP A 1 81 ? -2.583 44.934 -6.214 1.00 51.13 83 ASP A N 1
ATOM 619 C CA . ASP A 1 81 ? -2.076 45.270 -4.889 1.00 60.13 83 ASP A CA 1
ATOM 620 C C . ASP A 1 81 ? -2.366 44.120 -3.923 1.00 62.21 83 ASP A C 1
ATOM 621 O O . ASP A 1 81 ? -2.922 43.087 -4.300 1.00 60.32 83 ASP A O 1
ATOM 626 N N . SER A 1 82 ? -1.980 44.282 -2.658 1.00 62.50 84 SER A N 1
ATOM 627 C CA . SER A 1 82 ? -2.130 43.172 -1.724 1.00 63.68 84 SER A CA 1
ATOM 628 C C . SER A 1 82 ? -3.574 42.963 -1.279 1.00 70.01 84 SER A C 1
ATOM 629 O O . SER A 1 82 ? -3.929 41.844 -0.891 1.00 65.38 84 SER A O 1
ATOM 632 N N . ASP A 1 83 ? -4.417 43.997 -1.336 1.00 70.25 85 ASP A N 1
ATOM 633 C CA . ASP A 1 83 ? -5.832 43.792 -1.043 1.00 65.55 85 ASP A CA 1
ATOM 634 C C . ASP A 1 83 ? -6.546 43.095 -2.198 1.00 59.58 85 ASP A C 1
ATOM 635 O O . ASP A 1 83 ? -7.430 42.261 -1.970 1.00 55.49 85 ASP A O 1
ATOM 640 N N . GLN A 1 84 ? -6.181 43.421 -3.442 1.00 53.80 86 GLN A N 1
ATOM 641 C CA . GLN A 1 84 ? -6.804 42.757 -4.582 1.00 48.91 86 GLN A CA 1
ATOM 642 C C . GLN A 1 84 ? -6.358 41.307 -4.694 1.00 46.59 86 GLN A C 1
ATOM 643 O O . GLN A 1 84 ? -7.131 40.452 -5.153 1.00 44.09 86 GLN A O 1
ATOM 649 N N . LEU A 1 85 ? -5.112 41.014 -4.313 1.00 41.87 87 LEU A N 1
ATOM 650 C CA . LEU A 1 85 ? -4.658 39.628 -4.303 1.00 37.94 87 LEU A CA 1
ATOM 651 C C . LEU A 1 85 ? -5.416 38.821 -3.255 1.00 44.15 87 LEU A C 1
ATOM 652 O O . LEU A 1 85 ? -5.818 37.675 -3.510 1.00 43.69 87 LEU A O 1
ATOM 657 N N . ASP A 1 86 ? -5.628 39.415 -2.073 1.00 48.97 88 ASP A N 1
ATOM 658 C CA . ASP A 1 86 ? -6.425 38.767 -1.037 1.00 52.78 88 ASP A CA 1
ATOM 659 C C . ASP A 1 86 ? -7.787 38.364 -1.579 1.00 47.29 88 ASP A C 1
ATOM 660 O O . ASP A 1 86 ? -8.262 37.248 -1.338 1.00 46.65 88 ASP A O 1
ATOM 665 N N . ALA A 1 87 ? -8.433 39.269 -2.313 1.00 47.00 89 ALA A N 1
ATOM 666 C CA . ALA A 1 87 ? -9.773 39.008 -2.820 1.00 41.89 89 ALA A CA 1
ATOM 667 C C . ALA A 1 87 ? -9.749 37.918 -3.886 1.00 40.71 89 ALA A C 1
ATOM 668 O O . ALA A 1 87 ? -10.603 37.027 -3.888 1.00 38.37 89 ALA A O 1
ATOM 670 N N . LEU A 1 88 ? -8.767 37.967 -4.792 1.00 41.41 90 LEU A N 1
ATOM 671 C CA . LEU A 1 88 ? -8.677 36.956 -5.843 1.00 38.50 90 LEU A CA 1
ATOM 672 C C . LEU A 1 88 ? -8.369 35.577 -5.260 1.00 42.43 90 LEU A C 1
ATOM 673 O O . LEU A 1 88 ? -8.943 34.573 -5.701 1.00 38.42 90 LEU A O 1
ATOM 678 N N . LEU A 1 89 ? -7.480 35.509 -4.258 1.00 33.06 91 LEU A N 1
ATOM 679 C CA . LEU A 1 89 ? -7.141 34.218 -3.654 1.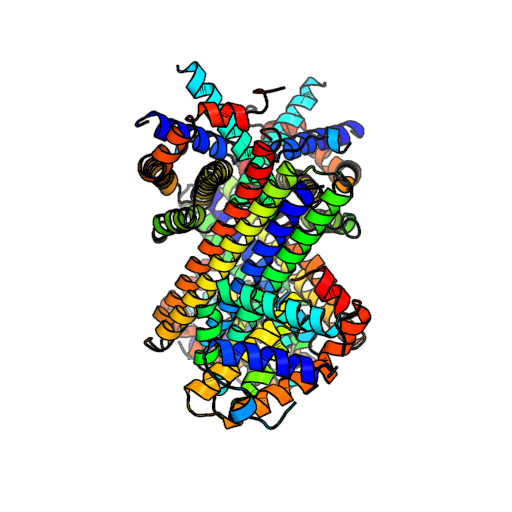00 38.44 91 LEU A CA 1
ATOM 680 C C . LEU A 1 89 ? -8.323 33.646 -2.876 1.00 43.36 91 LEU A C 1
ATOM 681 O O . LEU A 1 89 ? -8.567 32.431 -2.897 1.00 36.89 91 LEU A O 1
ATOM 686 N N . ARG A 1 90 ? -9.063 34.509 -2.177 1.00 39.16 92 ARG A N 1
ATOM 687 C CA . ARG A 1 90 ? -10.265 34.059 -1.487 1.00 38.46 92 ARG A CA 1
ATOM 688 C C . ARG A 1 90 ? -11.294 33.531 -2.477 1.00 35.71 92 ARG A C 1
ATOM 689 O O . ARG A 1 90 ? -11.996 32.555 -2.189 1.00 32.93 92 ARG A O 1
ATOM 697 N N . ALA A 1 91 ? -11.404 34.171 -3.649 1.00 35.28 93 ALA A N 1
ATOM 698 C CA . ALA A 1 91 ? -12.372 33.721 -4.646 1.00 32.54 93 ALA A CA 1
ATOM 699 C C . ALA A 1 91 ? -11.944 32.403 -5.283 1.00 34.55 93 ALA A C 1
ATOM 700 O O . ALA A 1 91 ? -12.788 31.568 -5.619 1.00 29.20 93 ALA A O 1
ATOM 702 N N . LEU A 1 92 ? -10.638 32.215 -5.488 1.00 31.02 94 LEU A N 1
ATOM 703 C CA . LEU A 1 92 ? -10.148 30.925 -5.966 1.00 30.77 94 LEU A CA 1
ATOM 704 C C . LEU A 1 92 ? -10.355 29.833 -4.922 1.00 31.17 94 LEU A C 1
ATOM 705 O O . LEU A 1 92 ? -10.712 28.699 -5.269 1.00 31.70 94 LEU A O 1
ATOM 710 N N . ASP A 1 93 ? -10.128 30.149 -3.641 1.00 29.42 95 ASP A N 1
ATOM 711 C CA . ASP A 1 93 ? -10.408 29.191 -2.569 1.00 36.37 95 ASP A CA 1
ATOM 712 C C . ASP A 1 93 ? -11.874 28.769 -2.582 1.00 36.83 95 ASP A C 1
ATOM 713 O O . ASP A 1 93 ? -12.199 27.594 -2.370 1.00 29.68 95 ASP A O 1
ATOM 718 N N . GLU A 1 94 ? -12.774 29.724 -2.813 1.00 31.65 96 GLU A N 1
ATOM 719 C CA . GLU A 1 94 ? -14.198 29.421 -2.782 1.00 28.54 96 GLU A CA 1
ATOM 720 C C . GLU A 1 94 ? -14.600 28.582 -3.987 1.00 33.26 96 GLU A C 1
ATOM 721 O O . GLU A 1 94 ? -15.407 27.649 -3.865 1.00 27.99 96 GLU A O 1
ATOM 727 N N . LEU A 1 95 ? -14.026 28.882 -5.152 1.00 27.51 97 LEU A N 1
ATOM 728 C CA . LEU A 1 95 ? -14.280 28.058 -6.327 1.00 34.67 97 LEU A CA 1
ATOM 729 C C . LEU A 1 95 ? -13.844 26.620 -6.087 1.00 34.13 97 LEU A C 1
ATOM 730 O O . LEU A 1 95 ? -14.546 25.677 -6.470 1.00 26.93 97 LEU A O 1
ATOM 735 N N . GLN A 1 96 ? -12.681 26.433 -5.464 1.00 28.75 98 GLN A N 1
ATOM 736 C CA . GLN A 1 96 ? -12.232 25.083 -5.142 1.00 32.64 98 GLN A CA 1
ATOM 737 C C . GLN A 1 96 ? -13.226 24.384 -4.225 1.00 29.75 98 GLN A C 1
ATOM 738 O O . GLN A 1 96 ? -13.524 23.195 -4.408 1.00 26.94 98 GLN A O 1
ATOM 744 N N . LYS A 1 97 ? -13.749 25.119 -3.239 1.00 29.24 99 LYS A N 1
ATOM 745 C CA . LYS A 1 97 ? -14.737 24.579 -2.310 1.00 30.36 99 LYS A CA 1
ATOM 746 C C . LYS A 1 97 ? -15.999 24.117 -3.032 1.00 28.77 99 LYS A C 1
ATOM 747 O O . LYS A 1 97 ? -16.455 22.985 -2.837 1.00 26.54 99 LYS A O 1
ATOM 753 N N . VAL A 1 98 ? -16.599 24.986 -3.855 1.00 28.73 100 VAL A N 1
ATOM 754 C CA . VAL A 1 98 ? -17.857 24.610 -4.504 1.00 32.26 100 VAL A CA 1
ATOM 755 C C . VAL A 1 98 ? -17.632 23.514 -5.542 1.00 34.00 100 VAL A C 1
ATOM 756 O O . VAL A 1 98 ? -18.450 22.596 -5.671 1.00 28.77 100 VAL A O 1
ATOM 760 N N . ALA A 1 99 ? -16.532 23.581 -6.296 1.00 26.63 101 ALA A N 1
ATOM 761 C CA . ALA A 1 99 ? -16.237 22.509 -7.250 1.00 28.08 101 ALA A CA 1
ATOM 762 C C . ALA A 1 99 ? -15.978 21.184 -6.543 1.00 27.33 101 ALA A C 1
ATOM 763 O O . ALA A 1 99 ? -16.429 20.127 -7.007 1.00 30.19 101 ALA A O 1
ATOM 765 N N . SER A 1 100 ? -15.241 21.213 -5.429 1.00 24.63 102 SER A N 1
ATOM 766 C CA . SER A 1 100 ? -14.969 19.978 -4.695 1.00 30.03 102 SER A CA 1
ATOM 767 C C . SER A 1 100 ? -16.243 19.379 -4.126 1.00 29.37 102 SER A C 1
ATOM 768 O O . SER A 1 100 ? -16.430 18.153 -4.147 1.00 26.88 102 SER A O 1
ATOM 771 N N . LYS A 1 101 ? -17.125 20.227 -3.595 1.00 27.93 103 LYS A N 1
ATOM 772 C CA . LYS A 1 101 ? -18.423 19.755 -3.121 1.00 29.23 103 LYS A CA 1
ATOM 773 C C . LYS A 1 101 ? -19.221 19.109 -4.248 1.00 34.68 103 LYS A C 1
ATOM 774 O O . LYS A 1 101 ? -19.827 18.046 -4.059 1.00 36.96 103 LYS A O 1
ATOM 780 N N . ALA A 1 102 ? -19.227 19.734 -5.432 1.00 35.75 104 ALA A N 1
ATOM 781 C CA . ALA A 1 102 ? -19.950 19.164 -6.566 1.00 31.69 104 ALA A CA 1
ATOM 782 C C . ALA A 1 102 ? -19.393 17.794 -6.938 1.00 34.29 104 ALA A C 1
ATOM 783 O O . ALA A 1 102 ? -20.153 16.862 -7.225 1.00 32.22 104 ALA A O 1
ATOM 785 N N . ALA A 1 103 ? -18.069 17.647 -6.920 1.00 29.73 105 ALA A N 1
ATOM 786 C CA . ALA A 1 103 ? -17.458 16.355 -7.231 1.00 29.32 105 ALA A CA 1
ATOM 787 C C . ALA A 1 103 ? -17.833 15.306 -6.193 1.00 30.90 105 ALA A C 1
ATOM 788 O O . ALA A 1 103 ? -18.221 14.186 -6.539 1.00 31.92 105 ALA A O 1
ATOM 790 N N . ASN A 1 104 ? -17.721 15.653 -4.910 1.00 33.91 106 ASN A N 1
ATOM 791 C CA . ASN A 1 104 ? -18.123 14.726 -3.853 1.00 35.25 106 ASN A CA 1
ATOM 792 C C . ASN A 1 104 ? -19.597 14.354 -3.981 1.00 33.23 106 ASN A C 1
ATOM 793 O O . ASN A 1 104 ? -19.968 13.181 -3.831 1.00 34.53 106 ASN A O 1
ATOM 798 N N . GLN A 1 105 ? -20.448 15.353 -4.241 1.00 33.06 107 GLN A N 1
ATOM 799 C CA . GLN A 1 105 ? -21.878 15.124 -4.428 1.00 37.79 107 GLN A CA 1
ATOM 800 C C . GLN A 1 105 ? -22.137 14.114 -5.530 1.00 37.65 107 GLN A C 1
ATOM 801 O O . GLN A 1 105 ? -22.937 13.187 -5.366 1.00 37.22 107 GLN A O 1
ATOM 807 N N . LEU A 1 106 ? -21.519 14.336 -6.692 1.00 38.37 108 LEU A N 1
ATOM 808 C CA . LEU A 1 106 ? -21.702 13.445 -7.829 1.00 34.38 108 LEU A CA 1
ATOM 809 C C . LEU A 1 106 ? -21.261 12.032 -7.492 1.00 39.49 108 LEU A C 1
ATOM 810 O O . LEU A 1 106 ? -21.933 11.063 -7.865 1.00 34.81 108 LEU A O 1
ATOM 815 N N . GLY A 1 107 ? -20.147 11.893 -6.771 1.00 31.92 109 GLY A N 1
ATOM 816 C CA . GLY A 1 107 ? -19.696 10.560 -6.406 1.00 32.53 109 GLY A CA 1
ATOM 817 C C . GLY A 1 107 ? -20.669 9.864 -5.475 1.00 37.42 109 GLY A C 1
ATOM 818 O O . GLY A 1 107 ? -20.997 8.687 -5.658 1.00 37.59 109 GLY A O 1
ATOM 819 N N . ARG A 1 108 ? -21.157 10.592 -4.463 1.00 33.88 110 ARG A N 1
ATOM 820 C CA . ARG A 1 108 ? -22.089 10.004 -3.499 1.00 39.72 110 ARG A CA 1
ATOM 821 C C . ARG A 1 108 ? -23.394 9.601 -4.163 1.00 42.36 110 ARG A C 1
ATOM 822 O O . ARG A 1 108 ? -23.953 8.535 -3.863 1.00 44.23 110 ARG A O 1
ATOM 830 N N . LEU A 1 109 ? -23.896 10.448 -5.054 1.00 40.22 111 LEU A N 1
ATOM 831 C CA . LEU A 1 109 ? -25.158 10.145 -5.715 1.00 43.30 111 LEU A CA 1
ATOM 832 C C . LEU A 1 109 ? -25.006 8.973 -6.678 1.00 42.33 111 LEU A C 1
ATOM 833 O O . LEU A 1 109 ? -25.926 8.159 -6.821 1.00 43.44 111 LEU A O 1
ATOM 838 N N . PHE A 1 110 ? -23.855 8.870 -7.349 1.00 39.84 112 PHE A N 1
ATOM 839 C CA . PHE A 1 110 ? -23.610 7.713 -8.205 1.00 41.22 112 PHE A CA 1
ATOM 840 C C . PHE A 1 110 ? -23.512 6.427 -7.390 1.00 45.12 112 PHE A C 1
ATOM 841 O O . PHE A 1 110 ? -24.008 5.374 -7.814 1.00 42.78 112 PHE A O 1
ATOM 849 N N . GLU A 1 111 ? -22.861 6.484 -6.227 1.00 40.70 113 GLU A N 1
ATOM 850 C CA . GLU A 1 111 ? -22.825 5.316 -5.353 1.00 49.35 113 GLU A CA 1
ATOM 851 C C . GLU A 1 111 ? -24.226 4.946 -4.887 1.00 49.28 113 GLU A C 1
ATOM 852 O O . GLU A 1 111 ? -24.607 3.771 -4.900 1.00 45.68 113 GLU A O 1
ATOM 858 N N . GLU A 1 112 ? -25.009 5.944 -4.471 1.00 51.57 114 GLU A N 1
ATOM 859 C CA . GLU A 1 112 ? -26.386 5.681 -4.068 1.00 59.85 114 GLU A CA 1
ATOM 860 C C . GLU A 1 112 ? -27.197 5.114 -5.226 1.00 57.09 114 GLU A C 1
ATOM 861 O O . GLU A 1 112 ? -27.991 4.188 -5.037 1.00 61.19 114 GLU A O 1
ATOM 867 N N . ALA A 1 113 ? -27.003 5.646 -6.437 1.00 50.84 115 ALA A N 1
ATOM 868 C CA . ALA A 1 113 ? -27.725 5.121 -7.593 1.00 50.71 115 ALA A CA 1
ATOM 869 C C . ALA A 1 113 ? -27.337 3.676 -7.880 1.00 57.80 115 ALA A C 1
ATOM 870 O O . ALA A 1 113 ? -28.188 2.866 -8.265 1.00 62.78 115 ALA A O 1
ATOM 872 N N . LEU A 1 114 ? -26.057 3.336 -7.705 1.00 53.53 116 LEU A N 1
ATOM 873 C CA . LEU A 1 114 ? -25.614 1.962 -7.908 1.00 56.23 116 LEU A CA 1
ATOM 874 C C . LEU A 1 114 ? -26.245 1.032 -6.882 1.00 55.98 116 LEU A C 1
ATOM 875 O O . LEU A 1 114 ? -26.732 -0.054 -7.220 1.00 57.63 116 LEU A O 1
ATOM 880 N N . LYS A 1 115 ? -26.241 1.444 -5.612 1.00 55.99 117 LYS A N 1
ATOM 881 C CA . LYS A 1 115 ? -26.795 0.607 -4.552 1.00 62.78 117 LYS A CA 1
ATOM 882 C C . LYS A 1 115 ? -28.288 0.381 -4.746 1.00 69.36 117 LYS A C 1
ATOM 883 O O . LYS A 1 115 ? -28.808 -0.692 -4.410 1.00 76.58 117 LYS A O 1
ATOM 889 N N . ARG A 1 116 ? -28.988 1.372 -5.301 1.00 69.13 118 ARG A N 1
ATOM 890 C CA . ARG A 1 116 ? -30.411 1.204 -5.573 1.00 73.62 118 ARG A CA 1
ATOM 891 C C . ARG A 1 116 ? -30.652 0.221 -6.714 1.00 70.12 118 ARG A C 1
ATOM 892 O O . ARG A 1 116 ? -31.601 -0.572 -6.664 1.00 70.69 118 ARG A O 1
ATOM 900 N N . LEU A 1 117 ? -29.802 0.251 -7.746 1.00 62.56 119 LEU A N 1
ATOM 901 C CA . LEU A 1 117 ? -29.936 -0.705 -8.844 1.00 70.05 119 LEU A CA 1
ATOM 902 C C . LEU A 1 117 ? -29.760 -2.138 -8.370 1.00 71.03 119 LEU A C 1
ATOM 903 O O . LEU A 1 117 ? -30.360 -3.059 -8.937 1.00 72.87 119 LEU A O 1
ATOM 908 N N . ASP A 1 118 ? -28.930 -2.346 -7.349 1.00 74.23 120 ASP A N 1
ATOM 909 C CA . ASP A 1 118 ? -28.654 -3.687 -6.859 1.00 76.52 120 ASP A CA 1
ATOM 910 C C . ASP A 1 118 ? -29.763 -4.222 -5.962 1.00 86.19 120 ASP A C 1
ATOM 911 O O . ASP A 1 118 ? -29.830 -5.437 -5.741 1.00 90.22 120 ASP A O 1
ATOM 916 N N . LYS A 1 119 ? -30.635 -3.353 -5.449 1.00 88.10 121 LYS A N 1
ATOM 917 C CA . LYS A 1 119 ? -31.813 -3.790 -4.713 1.00 95.80 121 LYS A CA 1
ATOM 918 C C . LYS A 1 119 ? -33.097 -3.701 -5.528 1.00 105.46 121 LYS A C 1
ATOM 919 O O . LYS A 1 119 ? -34.138 -4.179 -5.064 1.00 111.71 121 LYS A O 1
ATOM 925 N N . ASP A 1 120 ? -33.057 -3.106 -6.720 1.00 109.52 122 ASP A N 1
ATOM 926 C CA . ASP A 1 120 ? -34.244 -2.995 -7.555 1.00 116.53 122 ASP A CA 1
ATOM 927 C C . ASP A 1 120 ? -34.326 -4.193 -8.503 1.00 123.09 122 ASP A C 1
ATOM 928 O O . ASP A 1 120 ? -33.517 -5.123 -8.433 1.00 126.11 122 ASP A O 1
ATOM 933 N N . ASN A 1 121 ? -35.317 -4.174 -9.405 1.00 124.18 123 ASN A N 1
ATOM 934 C CA . ASN A 1 121 ? -35.668 -5.350 -10.190 1.00 126.32 123 ASN A CA 1
ATOM 935 C C . ASN A 1 121 ? -34.635 -5.573 -11.295 1.00 127.61 123 ASN A C 1
ATOM 936 O O . ASN A 1 121 ? -33.464 -5.198 -11.185 1.00 127.77 123 ASN A O 1
ATOM 941 N N . GLY A 1 122 ? -35.077 -6.213 -12.373 1.00 127.27 124 GLY A N 1
ATOM 942 C CA . GLY A 1 122 ? -34.244 -6.443 -13.533 1.00 122.96 124 GLY A CA 1
ATOM 943 C C . GLY A 1 122 ? -34.762 -5.757 -14.781 1.00 119.83 124 GLY A C 1
ATOM 944 O O . GLY A 1 122 ? -33.991 -5.499 -15.708 1.00 120.10 124 GLY A O 1
ATOM 945 N N . GLY A 1 123 ? -36.058 -5.451 -14.824 1.00 116.22 125 GLY A N 1
ATOM 946 C CA . GLY A 1 123 ? -36.640 -4.832 -15.999 1.00 110.56 125 GLY A CA 1
ATOM 947 C C . GLY A 1 123 ? -36.201 -3.392 -16.187 1.00 99.30 125 GLY A C 1
ATOM 948 O O . GLY A 1 123 ? -35.594 -2.755 -15.325 1.00 95.41 125 GLY A O 1
ATOM 949 N N . GLU A 1 124 ? -36.535 -2.867 -17.364 1.00 105.87 126 GLU A N 1
ATOM 950 C CA . GLU A 1 124 ? -36.084 -1.532 -17.734 1.00 113.25 126 GLU A CA 1
ATOM 951 C C . GLU A 1 124 ? -36.695 -0.467 -16.823 1.00 113.28 126 GLU A C 1
ATOM 952 O O . GLU A 1 124 ? -35.982 0.398 -16.301 1.00 110.17 126 GLU A O 1
ATOM 958 N N . GLU A 1 125 ? -38.013 -0.538 -16.596 1.00 116.84 127 GLU A N 1
ATOM 959 C CA . GLU A 1 125 ? -38.784 0.465 -15.859 1.00 116.05 127 GLU A CA 1
ATOM 960 C C . GLU A 1 125 ? -38.163 0.910 -14.537 1.00 115.29 127 GLU A C 1
ATOM 961 O O . GLU A 1 125 ? -37.557 1.984 -14.440 1.00 110.40 127 GLU A O 1
ATOM 967 N N . GLU A 1 126 ? -38.339 0.069 -13.517 1.00 116.65 128 GLU A N 1
ATOM 968 C CA . GLU A 1 126 ? -38.117 0.346 -12.100 1.00 115.10 128 GLU A CA 1
ATOM 969 C C . GLU A 1 126 ? -36.744 0.903 -11.770 1.00 109.47 128 GLU A C 1
ATOM 970 O O . GLU A 1 126 ? -36.539 1.351 -10.636 1.00 110.77 128 GLU A O 1
ATOM 976 N N . LYS A 1 127 ? -35.792 0.877 -12.689 1.00 101.89 129 LYS A N 1
ATOM 977 C CA . LYS A 1 127 ? -34.522 1.485 -12.378 1.00 93.43 129 LYS A CA 1
ATOM 978 C C . LYS A 1 127 ? -33.916 2.284 -13.512 1.00 91.95 129 LYS A C 1
ATOM 979 O O . LYS A 1 127 ? -32.890 2.939 -13.293 1.00 92.03 129 LYS A O 1
ATOM 985 N N . ASP A 1 128 ? -34.517 2.277 -14.702 1.00 92.89 130 ASP A N 1
ATOM 986 C CA . ASP A 1 128 ? -34.380 3.460 -15.533 1.00 92.96 130 ASP A CA 1
ATOM 987 C C . ASP A 1 128 ? -34.895 4.675 -14.774 1.00 83.50 130 ASP A C 1
ATOM 988 O O . ASP A 1 128 ? -34.373 5.781 -14.947 1.00 77.54 130 ASP A O 1
ATOM 993 N N . ARG A 1 129 ? -35.889 4.480 -13.898 1.00 77.21 131 ARG A N 1
ATOM 994 C CA . ARG A 1 129 ? -36.290 5.557 -12.998 1.00 73.82 131 ARG A CA 1
ATOM 995 C C . ARG A 1 129 ? -35.094 6.064 -12.196 1.00 66.91 131 ARG A C 1
ATOM 996 O O . ARG A 1 129 ? -34.812 7.267 -12.179 1.00 53.56 131 ARG A O 1
ATOM 1004 N N . THR A 1 130 ? -34.350 5.155 -11.557 1.00 64.55 132 THR A N 1
ATOM 1005 C CA . THR A 1 130 ? -33.171 5.593 -10.813 1.00 65.77 132 THR A CA 1
ATOM 1006 C C . THR A 1 130 ? -32.081 6.122 -11.739 1.00 62.78 132 THR A C 1
ATOM 1007 O O . THR A 1 130 ? -31.277 6.965 -11.324 1.00 56.30 132 THR A O 1
ATOM 1011 N N . ALA A 1 131 ? -32.036 5.651 -12.989 1.00 67.11 133 ALA A N 1
ATOM 1012 C CA . ALA A 1 131 ? -31.095 6.215 -13.955 1.00 65.64 133 ALA A CA 1
ATOM 1013 C C . ALA A 1 131 ? -31.472 7.647 -14.315 1.00 57.10 133 ALA A C 1
ATOM 1014 O O . ALA A 1 131 ? -30.628 8.551 -14.272 1.00 51.34 133 ALA A O 1
ATOM 1016 N N . LYS A 1 132 ? -32.738 7.869 -14.685 1.00 57.52 134 LYS A N 1
ATOM 1017 C CA . LYS A 1 132 ? -33.199 9.226 -14.961 1.00 54.04 134 LYS A CA 1
ATOM 1018 C C . LYS A 1 132 ? -32.995 10.129 -13.754 1.00 42.33 134 LYS A C 1
ATOM 1019 O O . LYS A 1 132 ? -32.607 11.296 -13.898 1.00 46.30 134 LYS A O 1
ATOM 1025 N N . TRP A 1 133 ? -33.268 9.610 -12.556 1.00 46.51 135 TRP A N 1
ATOM 1026 C CA . TRP A 1 133 ? -33.110 10.404 -11.344 1.00 48.37 135 TRP A CA 1
ATOM 1027 C C . TRP A 1 133 ? -31.671 10.869 -11.193 1.00 45.97 135 TRP A C 1
ATOM 1028 O O . TRP A 1 133 ? -31.411 12.048 -10.932 1.00 40.69 135 TRP A O 1
ATOM 1039 N N . PHE A 1 134 ? -30.719 9.956 -11.371 1.00 47.41 136 PHE A N 1
ATOM 1040 C CA . PHE A 1 134 ? -29.320 10.340 -11.228 1.00 44.99 136 PHE A CA 1
ATOM 1041 C C . PHE A 1 134 ? -28.925 11.374 -12.272 1.00 38.83 136 PHE A C 1
ATOM 1042 O O . PHE A 1 134 ? -28.233 12.349 -11.957 1.00 38.22 136 PHE A O 1
ATOM 1050 N N . GLU A 1 135 ? -29.357 11.183 -13.520 1.00 41.57 137 GLU A N 1
ATOM 1051 C CA . GLU A 1 135 ? -29.071 12.175 -14.552 1.00 37.10 137 GLU A CA 1
ATOM 1052 C C . GLU A 1 135 ? -29.677 13.525 -14.197 1.00 38.14 137 GLU A C 1
ATOM 1053 O O . GLU A 1 135 ? -29.083 14.575 -14.469 1.00 31.43 137 GLU A O 1
ATOM 1059 N N . PHE A 1 136 ? -30.861 13.509 -13.582 1.00 35.45 138 PHE A N 1
ATOM 1060 C CA . PHE A 1 136 ? -31.545 14.739 -13.200 1.00 35.66 138 PHE A CA 1
ATOM 1061 C C . PHE A 1 136 ? -30.771 15.481 -12.120 1.00 30.99 138 PHE A C 1
ATOM 1062 O O . PHE A 1 136 ? -30.591 16.704 -12.191 1.00 30.70 138 PHE A O 1
ATOM 1070 N N . GLU A 1 137 ? -30.342 14.756 -11.086 1.00 30.86 139 GLU A N 1
ATOM 1071 C CA . GLU A 1 137 ? -29.560 15.368 -10.020 1.00 32.32 139 GLU A CA 1
ATOM 1072 C C . GLU A 1 137 ? -28.238 15.888 -10.550 1.00 29.95 139 GLU A C 1
ATOM 1073 O O . GLU A 1 137 ? -27.774 16.958 -10.135 1.00 29.56 139 GLU A O 1
ATOM 1079 N N . ALA A 1 138 ? -27.625 15.151 -11.479 1.00 32.36 140 ALA A N 1
ATOM 1080 C CA . ALA A 1 138 ? -26.312 15.534 -11.991 1.00 32.63 140 ALA A CA 1
ATOM 1081 C C . ALA A 1 138 ? -26.387 16.801 -12.834 1.00 30.46 140 ALA A C 1
ATOM 1082 O O . ALA A 1 138 ? -25.485 17.640 -12.764 1.00 27.10 140 ALA A O 1
ATOM 1084 N N . ARG A 1 139 ? -27.440 16.948 -13.655 1.00 29.70 141 ARG A N 1
ATOM 1085 C CA . ARG A 1 139 ? -27.641 18.195 -14.398 1.00 30.74 141 ARG A CA 1
ATOM 1086 C C . ARG A 1 139 ? -27.841 19.381 -13.461 1.00 24.73 141 ARG A C 1
ATOM 1087 O O . ARG A 1 139 ? -27.323 20.476 -13.718 1.00 24.95 141 ARG A O 1
ATOM 1095 N N . ALA A 1 140 ? -28.624 19.195 -12.393 1.00 25.64 142 ALA A N 1
ATOM 1096 C CA . ALA A 1 140 ? -28.818 20.276 -11.429 1.00 25.91 142 ALA A CA 1
ATOM 1097 C C . ALA A 1 140 ? -27.492 20.709 -10.825 1.00 24.53 142 ALA A C 1
ATOM 1098 O O . ALA A 1 140 ? -27.235 21.908 -10.664 1.00 27.07 142 ALA A O 1
ATOM 1100 N N . ILE A 1 141 ? -26.621 19.746 -10.504 1.00 25.71 143 ILE A N 1
ATOM 1101 C CA . ILE A 1 141 ? -25.329 20.098 -9.929 1.00 24.15 143 ILE A CA 1
ATOM 1102 C C . ILE A 1 141 ? -24.472 20.847 -10.948 1.00 26.29 143 ILE A C 1
ATOM 1103 O O . ILE A 1 141 ? -23.807 21.837 -10.609 1.00 25.04 143 ILE A O 1
ATOM 1108 N N . GLU A 1 142 ? -24.485 20.396 -12.210 1.00 22.23 144 GLU A N 1
ATOM 1109 C CA . GLU A 1 142 ? -23.758 21.085 -13.275 1.00 20.05 144 GLU A CA 1
ATOM 1110 C C . GLU A 1 142 ? -24.214 22.528 -13.410 1.00 18.81 144 GLU A C 1
ATOM 1111 O O . GLU A 1 142 ? -23.392 23.448 -13.487 1.00 19.78 144 GLU A O 1
ATOM 1117 N N . ILE A 1 143 ? -25.528 22.736 -13.465 1.00 20.23 145 ILE A N 1
ATOM 1118 C CA . ILE A 1 143 ? -26.072 24.074 -13.682 1.00 24.58 145 ILE A CA 1
ATOM 1119 C C . ILE A 1 143 ? -25.739 24.987 -12.507 1.00 26.63 145 ILE A C 1
ATOM 1120 O O . ILE A 1 143 ? -25.310 26.134 -12.696 1.00 21.64 145 ILE A O 1
ATOM 1125 N N . ALA A 1 144 ? -25.965 24.504 -11.277 1.00 20.23 146 ALA A N 1
ATOM 1126 C CA . ALA A 1 144 ? -25.666 25.317 -10.096 1.00 24.80 146 ALA A CA 1
ATOM 1127 C C . ALA A 1 144 ? -24.194 25.717 -10.037 1.00 23.33 146 ALA A C 1
ATOM 1128 O O . ALA A 1 144 ? -23.866 26.849 -9.655 1.00 23.08 146 ALA A O 1
ATOM 1130 N N . LEU A 1 145 ? -23.294 24.801 -10.381 1.00 20.96 147 LEU A N 1
ATOM 1131 C CA . LEU A 1 145 ? -21.866 25.131 -10.362 1.00 21.43 147 LEU A CA 1
ATOM 1132 C C . LEU A 1 145 ? -21.523 26.169 -11.430 1.00 20.84 147 LEU A C 1
ATOM 1133 O O . LEU A 1 145 ? -20.789 27.128 -11.158 1.00 20.50 147 LEU A O 1
ATOM 1138 N N . ARG A 1 146 ? -22.070 26.016 -12.645 1.00 18.63 148 ARG A N 1
ATOM 1139 C CA . ARG A 1 146 ? -21.867 27.033 -13.676 1.00 16.37 148 ARG A CA 1
ATOM 1140 C C . ARG A 1 146 ? -22.411 28.387 -13.232 1.00 19.61 148 ARG A C 1
ATOM 1141 O O . ARG A 1 146 ? -21.773 29.425 -13.448 1.00 19.77 148 ARG A O 1
ATOM 1149 N N . LEU A 1 147 ? -23.613 28.398 -12.653 1.00 16.89 149 LEU A N 1
ATOM 1150 C CA . LEU A 1 147 ? -24.169 29.654 -12.150 1.00 15.40 149 LEU A CA 1
ATOM 1151 C C . LEU A 1 147 ? -23.258 30.278 -11.094 1.00 23.07 149 LEU A C 1
ATOM 1152 O O . LEU A 1 147 ? -22.956 31.475 -11.152 1.00 20.97 149 LEU A O 1
ATOM 1157 N N . ALA A 1 148 ? -22.829 29.487 -10.101 1.00 20.27 150 ALA A N 1
ATOM 1158 C CA . ALA A 1 148 ? -21.967 30.029 -9.045 1.00 28.55 150 ALA A CA 1
ATOM 1159 C C . ALA A 1 148 ? -20.644 30.519 -9.613 1.00 26.94 150 ALA A C 1
ATOM 1160 O O . ALA A 1 148 ? -20.130 31.567 -9.202 1.00 28.02 150 ALA A O 1
ATOM 1162 N N . ALA A 1 149 ? -20.076 29.771 -10.558 1.00 22.09 151 ALA A N 1
ATOM 1163 C CA . ALA A 1 149 ? -18.786 30.143 -11.132 1.00 28.42 151 ALA A CA 1
ATOM 1164 C C . ALA A 1 149 ? -18.859 31.486 -11.846 1.00 26.20 151 ALA A C 1
ATOM 1165 O O . ALA A 1 149 ? -17.990 32.350 -11.655 1.00 26.69 151 ALA A O 1
ATOM 1167 N N . ILE A 1 150 ? -19.876 31.681 -12.696 1.00 24.08 152 ILE A N 1
ATOM 1168 C CA . ILE A 1 150 ? -20.040 32.992 -13.323 1.00 23.73 152 ILE A CA 1
ATOM 1169 C C . ILE A 1 150 ? -20.355 34.042 -12.263 1.00 24.52 152 ILE A C 1
ATOM 1170 O O . ILE A 1 150 ? -19.788 35.131 -12.270 1.00 21.57 152 ILE A O 1
ATOM 1175 N N . GLY A 1 151 ? -21.269 33.726 -11.340 1.00 22.33 153 GLY A N 1
ATOM 1176 C CA . GLY A 1 151 ? -21.716 34.728 -10.381 1.00 22.12 153 GLY A CA 1
ATOM 1177 C C . GLY A 1 151 ? -20.601 35.205 -9.472 1.00 20.31 153 GLY A C 1
ATOM 1178 O O . GLY A 1 151 ? -20.495 36.396 -9.176 1.00 21.20 153 GLY A O 1
ATOM 1179 N N . ASP A 1 152 ? -19.754 34.278 -9.021 1.00 17.14 154 ASP A N 1
ATOM 1180 C CA . ASP A 1 152 ? -18.664 34.624 -8.120 1.00 21.60 154 ASP A CA 1
ATOM 1181 C C . ASP A 1 152 ? -17.620 35.467 -8.828 1.00 26.32 154 ASP A C 1
ATOM 1182 O O . ASP A 1 152 ? -17.035 36.366 -8.223 1.00 23.67 154 ASP A O 1
ATOM 1187 N N . VAL A 1 153 ? -17.344 35.165 -10.097 1.00 21.05 155 VAL A N 1
ATOM 1188 C CA . VAL A 1 153 ? -16.390 35.976 -10.849 1.00 23.64 155 VAL A CA 1
ATOM 1189 C C . VAL A 1 153 ? -16.966 37.362 -11.104 1.00 27.68 155 VAL A C 1
ATOM 1190 O O . VAL A 1 153 ? -16.262 38.376 -11.007 1.00 24.02 155 VAL A O 1
ATOM 1194 N N . PHE A 1 154 ? -18.255 37.420 -11.453 1.00 23.38 156 PHE A N 1
ATOM 1195 C CA . PHE A 1 154 ? -18.942 38.697 -11.638 1.00 23.33 156 PHE A CA 1
ATOM 1196 C C . PHE A 1 154 ? -18.854 39.542 -10.371 1.00 24.13 156 PHE A C 1
ATOM 1197 O O . PHE A 1 154 ? -18.568 40.745 -10.432 1.00 23.41 156 PHE A O 1
ATOM 1205 N N . ASP A 1 155 ? -19.085 38.925 -9.204 1.00 21.69 157 ASP A N 1
ATOM 1206 C CA . ASP A 1 155 ? -19.045 39.691 -7.960 1.00 22.66 157 ASP A CA 1
ATOM 1207 C C . ASP A 1 155 ? -17.625 40.108 -7.592 1.00 28.23 157 ASP A C 1
ATOM 1208 O O . ASP A 1 155 ? -17.424 41.208 -7.058 1.00 29.12 157 ASP A O 1
ATOM 1213 N N . LEU A 1 156 ? -16.634 39.256 -7.863 1.00 26.28 158 LEU A N 1
ATOM 1214 C CA . LEU A 1 156 ? -15.243 39.650 -7.648 1.00 24.77 158 LEU A CA 1
ATOM 1215 C C . LEU A 1 156 ? -14.920 40.953 -8.372 1.00 25.94 158 LEU A C 1
ATOM 1216 O O . LEU A 1 156 ? -14.271 41.852 -7.813 1.00 32.49 158 LEU A O 1
ATOM 1221 N N . GLU A 1 157 ? -15.348 41.068 -9.626 1.00 29.58 159 GLU A N 1
ATOM 1222 C CA . GLU A 1 157 ? -15.118 42.298 -10.374 1.00 35.60 159 GLU A CA 1
ATOM 1223 C C . GLU A 1 157 ? -15.765 43.494 -9.690 1.00 41.51 159 GLU A C 1
ATOM 1224 O O . GLU A 1 157 ? -15.138 44.549 -9.535 1.00 39.59 159 GLU A O 1
ATOM 1230 N N . LYS A 1 158 ? -17.028 43.352 -9.281 1.00 35.62 160 LYS A N 1
ATOM 1231 C CA . LYS A 1 158 ? -17.749 44.509 -8.754 1.00 34.12 160 LYS A CA 1
ATOM 1232 C C . LYS A 1 158 ? -17.146 44.992 -7.448 1.00 42.48 160 LYS A C 1
ATOM 1233 O O . LYS A 1 158 ? -17.145 46.198 -7.177 1.00 47.75 160 LYS A O 1
ATOM 1239 N N . GLU A 1 159 ? -16.612 44.079 -6.638 1.00 40.01 161 GLU A N 1
ATOM 1240 C CA . GLU A 1 159 ? -16.009 44.488 -5.377 1.00 54.94 161 GLU A CA 1
ATOM 1241 C C . GLU A 1 159 ? -14.569 44.970 -5.533 1.00 59.82 161 GLU A C 1
ATOM 1242 O O . GLU A 1 159 ? -14.065 45.638 -4.624 1.00 59.04 161 GLU A O 1
ATOM 1248 N N . TRP A 1 160 ? -13.898 44.656 -6.651 1.00 55.37 162 TRP A N 1
ATOM 1249 C CA . TRP A 1 160 ? -12.572 45.223 -6.895 1.00 62.03 162 TRP A CA 1
ATOM 1250 C C . TRP A 1 160 ? -12.640 46.739 -6.941 1.00 69.77 162 TRP A C 1
ATOM 1251 O O . TRP A 1 160 ? -11.807 47.431 -6.344 1.00 74.56 162 TRP A O 1
ATOM 1262 N N . ARG A 1 161 ? -13.625 47.270 -7.669 1.00 74.96 163 ARG A N 1
ATOM 1263 C CA . ARG A 1 161 ? -13.823 48.712 -7.724 1.00 84.61 163 ARG A CA 1
ATOM 1264 C C . ARG A 1 161 ? -13.970 49.304 -6.329 1.00 86.25 163 ARG A C 1
ATOM 1265 O O . ARG A 1 161 ? -13.510 50.424 -6.078 1.00 91.92 163 ARG A O 1
ATOM 1273 N N . LYS A 1 162 ? -14.580 48.562 -5.404 1.00 83.73 164 LYS A N 1
ATOM 1274 C CA . LYS A 1 162 ? -14.656 48.977 -4.006 1.00 84.74 164 LYS A CA 1
ATOM 1275 C C . LYS A 1 162 ? -13.337 48.833 -3.272 1.00 90.95 164 LYS A C 1
ATOM 1276 O O . LYS A 1 162 ? -13.318 48.983 -2.042 1.00 91.01 164 LYS A O 1
ATOM 1282 N N . LEU A 1 163 ? -12.252 48.537 -3.983 1.00 94.50 165 LEU A N 1
ATOM 1283 C CA . LEU A 1 163 ? -10.913 48.594 -3.411 1.00 97.75 165 LEU A CA 1
ATOM 1284 C C . LEU A 1 163 ? -10.097 49.680 -4.110 1.00 107.97 165 LEU A C 1
ATOM 1285 O O . LEU A 1 163 ? -10.653 50.608 -4.704 1.00 111.25 165 LEU A O 1
ATOM 1290 N N . MET B 2 4 ? -38.845 43.266 2.391 1.00 78.02 4 MET B N 1
ATOM 1291 C CA . MET B 2 4 ? -40.110 43.743 1.843 1.00 85.25 4 MET B CA 1
ATOM 1292 C C . MET B 2 4 ? -40.786 42.650 0.998 1.00 78.11 4 MET B C 1
ATOM 1293 O O . MET B 2 4 ? -40.189 42.108 0.064 1.00 63.07 4 MET B O 1
ATOM 1298 N N . SER B 2 5 ? -42.041 42.336 1.330 1.00 84.43 5 SER B N 1
ATOM 1299 C CA . SER B 2 5 ? -42.691 41.151 0.774 1.00 86.79 5 SER B CA 1
ATOM 1300 C C . SER B 2 5 ? -43.113 41.359 -0.678 1.00 83.41 5 SER B C 1
ATOM 1301 O O . SER B 2 5 ? -42.623 40.669 -1.583 1.00 72.48 5 SER B O 1
ATOM 1304 N N . GLN B 2 6 ? -44.037 42.295 -0.920 1.00 80.54 6 GLN B N 1
ATOM 1305 C CA . GLN B 2 6 ? -44.522 42.489 -2.280 1.00 72.51 6 GLN B CA 1
ATOM 1306 C C . GLN B 2 6 ? -43.500 43.182 -3.171 1.00 49.43 6 GLN B C 1
ATOM 1307 O O . GLN B 2 6 ? -43.567 43.034 -4.394 1.00 45.35 6 GLN B O 1
ATOM 1313 N N . SER B 2 7 ? -42.548 43.922 -2.597 1.00 45.29 7 SER B N 1
ATOM 1314 C CA . SER B 2 7 ? -41.506 44.497 -3.437 1.00 36.13 7 SER B CA 1
ATOM 1315 C C . SER B 2 7 ? -40.540 43.420 -3.945 1.00 29.97 7 SER B C 1
ATOM 1316 O O . SER B 2 7 ? -40.011 43.550 -5.048 1.00 27.63 7 SER B O 1
ATOM 1319 N N . ASN B 2 8 ? -40.312 42.347 -3.184 1.00 35.95 8 ASN B N 1
ATOM 1320 C CA . ASN B 2 8 ? -39.572 41.223 -3.756 1.00 42.98 8 ASN B CA 1
ATOM 1321 C C . ASN B 2 8 ? -40.380 40.560 -4.863 1.00 33.87 8 ASN B C 1
ATOM 1322 O O . ASN B 2 8 ? -39.837 40.217 -5.918 1.00 27.06 8 ASN B O 1
ATOM 1327 N N . ARG B 2 9 ? -41.690 40.402 -4.647 1.00 30.88 9 ARG B N 1
ATOM 1328 C CA . ARG B 2 9 ? -42.570 39.886 -5.688 1.00 37.14 9 ARG B CA 1
ATOM 1329 C C . ARG B 2 9 ? -42.535 40.771 -6.929 1.00 31.56 9 ARG B C 1
ATOM 1330 O O . ARG B 2 9 ? -42.483 40.275 -8.064 1.00 26.86 9 ARG B O 1
ATOM 1338 N N . GLU B 2 10 ? -42.536 42.088 -6.737 1.00 32.06 10 GLU B N 1
ATOM 1339 C CA . GLU B 2 10 ? -42.541 42.983 -7.887 1.00 29.93 10 GLU B CA 1
ATOM 1340 C C . GLU B 2 10 ? -41.181 43.027 -8.574 1.00 29.39 10 GLU B C 1
ATOM 1341 O O . GLU B 2 10 ? -41.107 43.249 -9.788 1.00 24.66 10 GLU B O 1
ATOM 1347 N N . LEU B 2 11 ? -40.096 42.807 -7.833 1.00 26.76 11 LEU B N 1
ATOM 1348 C CA . LEU B 2 11 ? -38.805 42.649 -8.495 1.00 21.44 11 LEU B CA 1
ATOM 1349 C C . LEU B 2 11 ? -38.784 41.396 -9.372 1.00 23.34 11 LEU B C 1
ATOM 1350 O O . LEU B 2 11 ? -38.251 41.415 -10.494 1.00 21.84 11 LEU B O 1
ATOM 1355 N N . VAL B 2 12 ? -39.345 40.294 -8.872 1.00 19.71 12 VAL B N 1
ATOM 1356 C CA . VAL B 2 12 ? -39.373 39.059 -9.661 1.00 20.93 12 VAL B CA 1
ATOM 1357 C C . VAL B 2 12 ? -40.183 39.269 -10.931 1.00 23.07 12 VAL B C 1
ATOM 1358 O O . VAL B 2 12 ? -39.734 38.947 -12.032 1.00 21.39 12 VAL B O 1
ATOM 1362 N N . VAL B 2 13 ? -41.380 39.848 -10.799 1.00 25.30 13 VAL B N 1
ATOM 1363 C CA . VAL B 2 13 ? -42.233 40.072 -11.972 1.00 27.04 13 VAL B CA 1
ATOM 1364 C C . VAL B 2 13 ? -41.554 41.006 -12.971 1.00 26.25 13 VAL B C 1
ATOM 1365 O O . VAL B 2 13 ? -41.620 40.791 -14.191 1.00 21.42 13 VAL B O 1
ATOM 1369 N N . ASP B 2 14 ? -40.885 42.057 -12.486 1.00 21.60 14 ASP B N 1
ATOM 1370 C CA . ASP B 2 14 ? -40.221 42.961 -13.425 1.00 21.00 14 ASP B CA 1
ATOM 1371 C C . ASP B 2 14 ? -39.137 42.245 -14.209 1.00 25.32 14 ASP B C 1
ATOM 1372 O O . ASP B 2 14 ? -39.038 42.396 -15.432 1.00 20.42 14 ASP B O 1
ATOM 1377 N N . PHE B 2 15 ? -38.271 41.509 -13.506 1.00 21.52 15 PHE B N 1
ATOM 1378 C CA . PHE B 2 15 ? -37.165 40.835 -14.170 1.00 20.03 15 PHE B CA 1
ATOM 1379 C C . PHE B 2 15 ? -37.673 39.788 -15.153 1.00 19.03 15 PHE B C 1
ATOM 1380 O O . PHE B 2 15 ? -37.208 39.715 -16.297 1.00 20.16 15 PHE B O 1
ATOM 1388 N N . LEU B 2 16 ? -38.633 38.965 -14.727 1.00 17.90 16 LEU B N 1
ATOM 1389 C CA . LEU B 2 16 ? -39.149 37.930 -15.626 1.00 23.28 16 LEU B CA 1
ATOM 1390 C C . LEU B 2 16 ? -39.849 38.550 -16.839 1.00 24.67 16 LEU B C 1
ATOM 1391 O O . LEU B 2 16 ? -39.683 38.081 -17.975 1.00 21.98 16 LEU B O 1
ATOM 1396 N N . SER B 2 17 ? -40.602 39.636 -16.629 1.00 22.43 17 SER B N 1
ATOM 1397 C CA . SER B 2 17 ? -41.248 40.319 -17.753 1.00 26.50 17 SER B CA 1
ATOM 1398 C C . SER B 2 17 ? -40.222 40.770 -18.775 1.00 25.00 17 SER B C 1
ATOM 1399 O O . SER B 2 17 ? -40.423 40.617 -19.989 1.00 22.71 17 SER B O 1
ATOM 1402 N N . TYR B 2 18 ? -39.105 41.308 -18.293 1.00 24.83 18 TYR B N 1
ATOM 1403 C CA . TYR B 2 18 ? -38.035 41.759 -19.170 1.00 26.14 18 TYR B CA 1
ATOM 1404 C C . TYR B 2 18 ? -37.403 40.592 -19.913 1.00 22.52 18 TYR B C 1
ATOM 1405 O O . TYR B 2 18 ? -37.195 40.652 -21.128 1.00 25.23 18 TYR B O 1
ATOM 1414 N N . LYS B 2 19 ? -37.051 39.528 -19.192 1.00 21.23 19 LYS B N 1
ATOM 1415 C CA . LYS B 2 19 ? -36.330 38.438 -19.848 1.00 22.32 19 LYS B CA 1
ATOM 1416 C C . LYS B 2 19 ? -37.233 37.727 -20.850 1.00 26.42 19 LYS B C 1
ATOM 1417 O O . LYS B 2 19 ? -36.784 37.351 -21.939 1.00 22.96 19 LYS B O 1
ATOM 1423 N N . LEU B 2 20 ? -38.515 37.574 -20.513 1.00 23.05 20 LEU B N 1
ATOM 1424 C CA . LEU B 2 20 ? -39.467 36.975 -21.448 1.00 26.58 20 LEU B CA 1
ATOM 1425 C C . LEU B 2 20 ? -39.624 37.827 -22.702 1.00 32.41 20 LEU B C 1
ATOM 1426 O O . LEU B 2 20 ? -39.673 37.300 -23.820 1.00 23.39 20 LEU B O 1
ATOM 1431 N N . SER B 2 21 ? -39.689 39.151 -22.536 1.00 23.99 21 SER B N 1
ATOM 1432 C CA . SER B 2 21 ? -39.846 40.037 -23.685 1.00 25.33 21 SER B CA 1
ATOM 1433 C C . SER B 2 21 ? -38.647 39.985 -24.615 1.00 21.51 21 SER B C 1
ATOM 1434 O O . SER B 2 21 ? -38.818 40.096 -25.832 1.00 29.41 21 SER B O 1
ATOM 1437 N N . GLN B 2 22 ? -37.431 39.844 -24.073 1.00 26.85 22 GLN B N 1
ATOM 1438 C CA . GLN B 2 22 ? -36.252 39.699 -24.926 1.00 26.08 22 GLN B CA 1
ATOM 1439 C C . GLN B 2 22 ? -36.302 38.432 -25.779 1.00 28.47 22 GLN B C 1
ATOM 1440 O O . GLN B 2 22 ? -35.649 38.369 -26.827 1.00 26.26 22 GLN B O 1
ATOM 1446 N N . LYS B 2 23 ? -37.020 37.407 -25.334 1.00 22.09 23 LYS B N 1
ATOM 1447 C CA . LYS B 2 23 ? -37.099 36.140 -26.054 1.00 21.77 23 LYS B CA 1
ATOM 1448 C C . LYS B 2 23 ? -38.417 35.979 -26.810 1.00 24.66 23 LYS B C 1
ATOM 1449 O O . LYS B 2 23 ? -38.790 34.859 -27.181 1.00 28.48 23 LYS B O 1
ATOM 1455 N N . GLY B 2 24 ? -39.127 37.076 -27.050 1.00 25.94 24 GLY B N 1
ATOM 1456 C CA . GLY B 2 24 ? -40.297 37.074 -27.898 1.00 21.41 24 GLY B CA 1
ATOM 1457 C C . GLY B 2 24 ? -41.635 36.913 -27.214 1.00 28.44 24 GLY B C 1
ATOM 1458 O O . GLY B 2 24 ? -42.641 36.725 -27.911 1.00 28.65 24 GLY B O 1
ATOM 1459 N N . TYR B 2 25 ? -41.694 36.984 -25.884 1.00 25.47 25 TYR B N 1
ATOM 1460 C CA . TYR B 2 25 ? -42.932 36.701 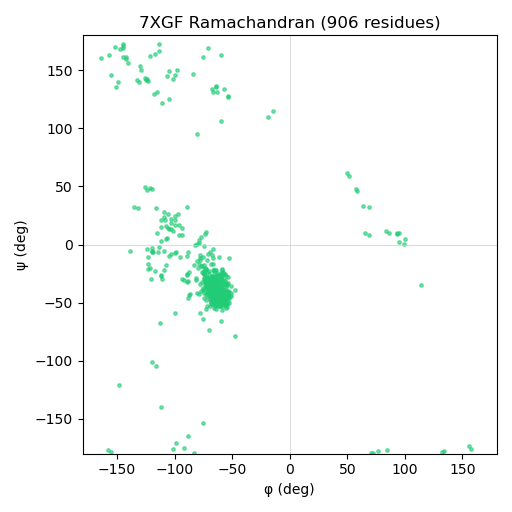-25.170 1.00 25.44 25 TYR B CA 1
ATOM 1461 C C . TYR B 2 25 ? -43.356 37.901 -24.327 1.00 25.72 25 TYR B C 1
ATOM 1462 O O . TYR B 2 25 ? -42.550 38.772 -24.016 1.00 30.26 25 TYR B O 1
ATOM 1471 N N . SER B 2 26 ? -44.625 37.925 -23.929 1.00 34.11 26 SER B N 1
ATOM 1472 C CA . SER B 2 26 ? -45.150 38.968 -23.055 1.00 36.44 26 SER B CA 1
ATOM 1473 C C . SER B 2 26 ? -45.632 38.355 -21.747 1.00 39.15 26 SER B C 1
ATOM 1474 O O . SER B 2 26 ? -46.399 37.383 -21.753 1.00 33.78 26 SER B O 1
ATOM 1477 N N . TRP B 2 27 ? -45.172 38.933 -20.630 1.00 35.54 2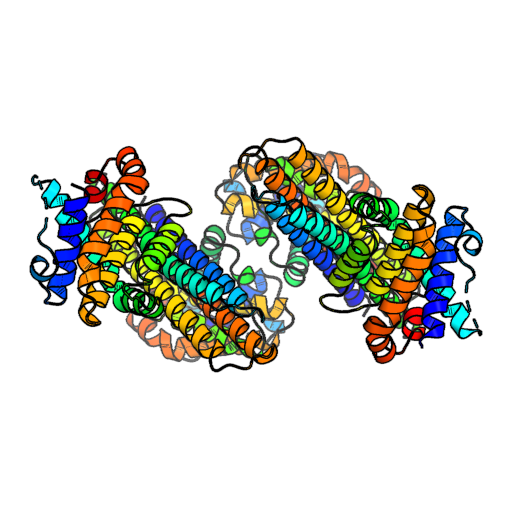7 TRP B N 1
ATOM 1478 C CA . TRP B 2 27 ? -45.621 38.535 -19.297 1.00 34.53 27 TRP B CA 1
ATOM 1479 C C . TRP B 2 27 ? -47.142 38.424 -19.213 1.00 36.23 27 TRP B C 1
ATOM 1480 O O . TRP B 2 27 ? -47.673 37.506 -18.575 1.00 34.36 27 TRP B O 1
ATOM 1491 N N . SER B 2 28 ? -47.860 39.348 -19.857 1.00 34.22 28 SER B N 1
ATOM 1492 C CA . SER B 2 28 ? -49.318 39.334 -19.780 1.00 39.34 28 SER B CA 1
ATOM 1493 C C . SER B 2 28 ? -49.901 38.031 -20.312 1.00 38.15 28 SER B C 1
ATOM 1494 O O . SER B 2 28 ? -50.974 37.607 -19.864 1.00 40.65 28 SER B O 1
ATOM 1497 N N . GLN B 2 29 ? -49.214 37.378 -21.259 1.00 36.87 29 GLN B N 1
ATOM 1498 C CA . GLN B 2 29 ? -49.698 36.112 -21.809 1.00 39.53 29 GLN B CA 1
ATOM 1499 C C . GLN B 2 29 ? -49.855 35.026 -20.751 1.00 41.49 29 GLN B C 1
ATOM 1500 O O . GLN B 2 29 ? -50.650 34.102 -20.947 1.00 47.94 29 GLN B O 1
ATOM 1506 N N . PHE B 2 30 ? -49.089 35.089 -19.657 1.00 40.39 30 PHE B N 1
ATOM 1507 C CA . PHE B 2 30 ? -48.982 33.976 -18.721 1.00 46.56 30 PHE B CA 1
ATOM 1508 C C . PHE B 2 30 ? -49.449 34.302 -17.311 1.00 50.74 30 PHE B C 1
ATOM 1509 O O . PHE B 2 30 ? -49.518 33.392 -16.478 1.00 57.60 30 PHE B O 1
ATOM 1517 N N . SER B 2 31 ? -49.779 35.554 -17.027 1.00 52.37 31 SER B N 1
ATOM 1518 C CA . SER B 2 31 ? -50.051 35.987 -15.669 1.00 64.63 31 SER B CA 1
ATOM 1519 C C . SER B 2 31 ? -51.522 36.336 -15.480 1.00 72.94 31 SER B C 1
ATOM 1520 O O . SER B 2 31 ? -52.053 37.195 -16.177 1.00 80.47 31 SER B O 1
ATOM 1523 N N . GLU B 2 42 ? -40.285 54.664 -2.146 1.00 101.27 42 GLU B N 1
ATOM 1524 C CA . GLU B 2 42 ? -40.034 55.385 -3.389 1.00 95.50 42 GLU B CA 1
ATOM 1525 C C . GLU B 2 42 ? -40.136 54.447 -4.591 1.00 96.39 42 GLU B C 1
ATOM 1526 O O . GLU B 2 42 ? -39.274 53.581 -4.776 1.00 87.71 42 GLU B O 1
ATOM 1532 N N . GLY B 2 43 ? -41.189 54.609 -5.400 1.00 76.92 43 GLY B N 1
ATOM 1533 C CA . GLY B 2 43 ? -41.195 53.992 -6.717 1.00 73.30 43 GLY B CA 1
ATOM 1534 C C . GLY B 2 43 ? -40.031 54.449 -7.567 1.00 67.09 43 GLY B C 1
ATOM 1535 O O . GLY B 2 43 ? -39.665 53.771 -8.537 1.00 54.22 43 GLY B O 1
ATOM 1536 N N . THR B 2 44 ? -39.462 55.608 -7.220 1.00 63.70 44 THR B N 1
ATOM 1537 C CA . THR B 2 44 ? -38.179 56.059 -7.741 1.00 59.29 44 THR B CA 1
ATOM 1538 C C . THR B 2 44 ? -37.071 55.063 -7.425 1.00 46.41 44 THR B C 1
ATOM 1539 O O . THR B 2 44 ? -36.366 54.588 -8.323 1.00 38.26 44 THR B O 1
ATOM 1543 N N . GLU B 2 45 ? -36.893 54.746 -6.144 1.00 42.55 45 GLU B N 1
ATOM 1544 C CA . GLU B 2 45 ? -35.865 53.789 -5.746 1.00 41.48 45 GLU B CA 1
ATOM 1545 C C . GLU B 2 45 ? -36.119 52.413 -6.353 1.00 33.66 45 GLU B C 1
ATOM 1546 O O . GLU B 2 45 ? -35.191 51.765 -6.848 1.00 29.77 45 GLU B O 1
ATOM 1552 N N . SER B 2 46 ? -37.368 51.953 -6.332 1.00 32.15 46 SER B N 1
ATOM 1553 C CA . SER B 2 46 ? -37.651 50.629 -6.873 1.00 32.20 46 SER B CA 1
ATOM 1554 C C . SER B 2 46 ? -37.364 50.562 -8.371 1.00 29.45 46 SER B C 1
ATOM 1555 O O . SER B 2 46 ? -36.960 49.512 -8.872 1.00 31.01 46 SER B O 1
ATOM 1558 N N . GLU B 2 47 ? -37.517 51.670 -9.105 1.00 34.14 47 GLU B N 1
ATOM 1559 C CA . GLU B 2 47 ? -37.156 51.607 -10.523 1.00 39.10 47 GLU B CA 1
ATOM 1560 C C . GLU B 2 47 ? -35.642 51.572 -10.733 1.00 30.78 47 GLU B C 1
ATOM 1561 O O . GLU B 2 47 ? -35.165 50.949 -11.695 1.00 25.60 47 GLU B O 1
ATOM 1567 N N . ALA B 2 48 ? -34.869 52.216 -9.854 1.00 29.86 48 ALA B N 1
ATOM 1568 C CA . ALA B 2 48 ? -33.415 52.054 -9.905 1.00 27.39 48 ALA B CA 1
ATOM 1569 C C . ALA B 2 48 ? -32.997 50.612 -9.619 1.00 21.29 48 ALA B C 1
ATOM 1570 O O . ALA B 2 48 ? -32.057 50.092 -10.238 1.00 23.36 48 ALA B O 1
ATOM 1572 N N . VAL B 2 49 ? -33.652 49.957 -8.663 1.00 22.40 49 VAL B N 1
ATOM 1573 C CA . VAL B 2 49 ? -33.312 48.561 -8.386 1.00 20.43 49 VAL B CA 1
ATOM 1574 C C . VAL B 2 49 ? -33.716 47.670 -9.555 1.00 27.25 49 VAL B C 1
ATOM 1575 O O . VAL B 2 49 ? -32.969 46.778 -9.952 1.00 24.19 49 VAL B O 1
ATOM 1579 N N . LYS B 2 50 ? -34.902 47.885 -10.124 1.00 22.92 50 LYS B N 1
ATOM 1580 C CA . LYS B 2 50 ? -35.316 47.062 -11.261 1.00 22.39 50 LYS B CA 1
ATOM 1581 C C . LYS B 2 50 ? -34.363 47.227 -12.446 1.00 23.44 50 LYS B C 1
ATOM 1582 O O . LYS B 2 50 ? -33.956 46.244 -13.070 1.00 24.75 50 LYS B O 1
ATOM 1588 N N . GLN B 2 51 ? -33.982 48.466 -12.762 1.00 22.09 51 GLN B N 1
ATOM 1589 C CA . GLN B 2 51 ? -33.086 48.707 -13.895 1.00 26.82 51 GLN B CA 1
ATOM 1590 C C . GLN B 2 51 ? -31.700 48.108 -13.655 1.00 22.19 51 GLN B C 1
ATOM 1591 O O . GLN B 2 51 ? -31.093 47.531 -14.567 1.00 22.04 51 GLN B O 1
ATOM 1597 N N . ALA B 2 52 ? -31.182 48.222 -12.438 1.00 22.63 52 ALA B N 1
ATOM 1598 C CA . ALA B 2 52 ? -29.862 47.661 -12.166 1.00 18.31 52 ALA B CA 1
ATOM 1599 C C . ALA B 2 52 ? -29.891 46.136 -12.266 1.00 22.81 52 ALA B C 1
ATOM 1600 O O . ALA B 2 52 ? -28.952 45.520 -12.776 1.00 21.43 52 ALA B O 1
ATOM 1602 N N . LEU B 2 53 ? -30.976 45.509 -11.811 1.00 19.06 53 LEU B N 1
ATOM 1603 C CA . LEU B 2 53 ? -31.060 44.053 -11.887 1.00 20.40 53 LEU B CA 1
ATOM 1604 C C . LEU B 2 53 ? -31.262 43.583 -13.324 1.00 25.07 53 LEU B C 1
ATOM 1605 O O . LEU B 2 53 ? -30.724 42.539 -13.725 1.00 22.93 53 LEU B O 1
ATOM 1610 N N . ARG B 2 54 ? -32.043 44.333 -14.112 1.00 18.81 54 ARG B N 1
ATOM 1611 C CA . ARG B 2 54 ? -32.174 44.040 -15.542 1.00 25.78 54 ARG B CA 1
ATOM 1612 C C . ARG B 2 54 ? -30.818 44.032 -16.232 1.00 23.94 54 ARG B C 1
ATOM 1613 O O . ARG B 2 54 ? -30.503 43.109 -16.993 1.00 22.10 54 ARG B O 1
ATOM 1621 N N . GLU B 2 55 ? -30.015 45.077 -16.001 1.00 18.64 55 GLU B N 1
ATOM 1622 C CA . GLU B 2 55 ? -28.720 45.208 -16.669 1.00 21.56 55 GLU B CA 1
ATOM 1623 C C . GLU B 2 55 ? -27.729 44.178 -16.156 1.00 22.15 55 GLU B C 1
ATOM 1624 O O . GLU B 2 55 ? -26.869 43.699 -16.910 1.00 21.53 55 GLU B O 1
ATOM 1630 N N . ALA B 2 56 ? -27.817 43.850 -14.869 1.00 21.70 56 ALA B N 1
ATOM 1631 C CA . ALA B 2 56 ? -26.923 42.846 -14.304 1.00 22.22 56 ALA B CA 1
ATOM 1632 C C . ALA B 2 56 ? -27.243 41.457 -14.838 1.00 19.45 56 ALA B C 1
ATOM 1633 O O . ALA B 2 56 ? -26.331 40.660 -15.082 1.00 18.23 56 ALA B O 1
ATOM 1635 N N . GLY B 2 57 ? -28.525 41.134 -14.987 1.00 18.01 57 GLY B N 1
ATOM 1636 C CA . GLY B 2 57 ? -28.882 39.858 -15.593 1.00 20.16 57 GLY B CA 1
ATOM 1637 C C . GLY B 2 57 ? -28.432 39.755 -17.041 1.00 21.73 57 GLY B C 1
ATOM 1638 O O . GLY B 2 57 ? -27.958 38.702 -17.483 1.00 16.84 57 GLY B O 1
ATOM 1639 N N . ASP B 2 58 ? -28.593 40.839 -17.803 1.00 20.86 58 ASP B N 1
ATOM 1640 C CA . ASP B 2 58 ? -28.046 40.889 -19.157 1.00 21.26 58 ASP B CA 1
ATOM 1641 C C . ASP B 2 58 ? -26.556 40.597 -19.156 1.00 24.59 58 ASP B C 1
ATOM 1642 O O . ASP B 2 58 ? -26.056 39.838 -19.991 1.00 22.57 58 ASP B O 1
ATOM 1647 N N . GLU B 2 59 ? -25.820 41.239 -18.248 1.00 17.60 59 GLU B N 1
ATOM 1648 C CA . GLU B 2 59 ? -24.377 41.042 -18.221 1.00 17.48 59 GLU B CA 1
ATOM 1649 C C . GLU B 2 59 ? -24.034 39.635 -17.754 1.00 21.52 59 GLU B C 1
ATOM 1650 O O . GLU B 2 59 ? -23.081 39.017 -18.252 1.00 19.48 59 GLU B O 1
ATOM 1656 N N . PHE B 2 60 ? -24.790 39.128 -16.776 1.00 18.49 60 PHE B N 1
ATOM 1657 C CA . PHE B 2 60 ? -24.575 37.763 -16.294 1.00 18.30 60 PHE B CA 1
ATOM 1658 C C . PHE B 2 60 ? -24.824 36.749 -17.406 1.00 19.52 60 PHE B C 1
ATOM 1659 O O . PHE B 2 60 ? -24.037 35.808 -17.604 1.00 20.31 60 PHE B O 1
ATOM 1667 N N . GLU B 2 61 ? -25.939 36.906 -18.126 1.00 16.23 61 GLU B N 1
ATOM 1668 C CA . GLU B 2 61 ? -26.279 35.952 -19.178 1.00 17.18 61 GLU B CA 1
ATOM 1669 C C . GLU B 2 61 ? -25.282 35.990 -20.327 1.00 18.76 61 GLU B C 1
ATOM 1670 O O . GLU B 2 61 ? -24.998 34.943 -20.929 1.00 19.52 61 GLU B O 1
ATOM 1676 N N . LEU B 2 62 ? -24.741 37.172 -20.641 1.00 17.41 62 LEU B N 1
ATOM 1677 C CA . LEU B 2 62 ? -23.643 37.276 -21.610 1.00 17.73 62 LEU B CA 1
ATOM 1678 C C . LEU B 2 62 ? -22.406 36.504 -21.144 1.00 17.12 62 LEU B C 1
ATOM 1679 O O . LEU B 2 62 ? -21.801 35.754 -21.915 1.00 20.19 62 LEU B O 1
ATOM 1684 N N . ARG B 2 63 ? -21.982 36.709 -19.899 1.00 17.94 63 ARG B N 1
ATOM 1685 C CA . ARG B 2 63 ? -20.790 36.003 -19.413 1.00 17.38 63 ARG B CA 1
ATOM 1686 C C . ARG B 2 63 ? -21.021 34.494 -19.376 1.00 19.77 63 ARG B C 1
ATOM 1687 O O . ARG B 2 63 ? -20.115 33.707 -19.683 1.00 20.51 63 ARG B O 1
ATOM 1695 N N . TYR B 2 64 ? -22.226 34.072 -18.986 1.00 18.54 64 TYR B N 1
ATOM 1696 C CA . TYR B 2 64 ? -22.543 32.643 -18.935 1.00 19.99 64 TYR B CA 1
ATOM 1697 C C . TYR B 2 64 ? -22.489 32.020 -20.325 1.00 19.96 64 TYR B C 1
ATOM 1698 O O . TYR B 2 64 ? -21.957 30.913 -20.501 1.00 20.75 64 TYR B O 1
ATOM 1707 N N . ARG B 2 65 ? -23.075 32.704 -21.320 1.00 21.02 65 ARG B N 1
ATOM 1708 C CA . ARG B 2 65 ? -23.073 32.198 -22.694 1.00 21.81 65 ARG B CA 1
ATOM 1709 C C . ARG B 2 65 ? -21.654 32.122 -23.246 1.00 22.16 65 ARG B C 1
ATOM 1710 O O . ARG B 2 65 ? -21.284 31.144 -23.904 1.00 19.90 65 ARG B O 1
ATOM 1718 N N . ARG B 2 66 ? -20.847 33.153 -22.986 1.00 18.75 66 ARG B N 1
ATOM 1719 C CA . ARG B 2 66 ? -19.470 33.163 -23.470 1.00 22.65 66 ARG B CA 1
ATOM 1720 C C . ARG B 2 66 ? -18.679 32.018 -22.864 1.00 26.29 66 ARG B C 1
ATOM 1721 O O . ARG B 2 66 ? -17.894 31.360 -23.552 1.00 24.17 66 ARG B O 1
ATOM 1729 N N . ALA B 2 67 ? -18.874 31.768 -21.572 1.00 24.08 67 ALA B N 1
ATOM 1730 C CA . ALA B 2 67 ? -18.107 30.740 -20.880 1.00 21.24 67 ALA B CA 1
ATOM 1731 C C . ALA B 2 67 ? -18.619 29.343 -21.204 1.00 27.46 67 ALA B C 1
ATOM 1732 O O . ALA B 2 67 ? -17.833 28.406 -21.380 1.00 25.96 67 ALA B O 1
ATOM 1734 N N . PHE B 2 68 ? -19.937 29.172 -21.285 1.00 21.44 68 PHE B N 1
ATOM 1735 C CA . PHE B 2 68 ? -20.499 27.847 -21.449 1.00 28.14 68 PHE B CA 1
ATOM 1736 C C . PHE B 2 68 ? -21.273 27.881 -22.758 1.00 30.18 68 PHE B C 1
ATOM 1737 O O . PHE B 2 68 ? -20.669 27.851 -23.837 1.00 32.40 68 PHE B O 1
ATOM 1745 N N . SER B 2 69 ? -22.582 28.008 -22.706 1.00 24.90 69 SER B N 1
ATOM 1746 C CA . SER B 2 69 ? -23.391 28.298 -23.876 1.00 23.43 69 SER B CA 1
ATOM 1747 C C . SER B 2 69 ? -24.683 28.900 -23.351 1.00 20.07 69 SER B C 1
ATOM 1748 O O . SER B 2 69 ? -24.840 29.099 -22.144 1.00 21.46 69 SER B O 1
ATOM 1751 N N . ASP B 2 70 ? -25.616 29.179 -24.255 1.00 24.72 70 ASP B N 1
ATOM 1752 C CA . ASP B 2 70 ? -26.842 29.875 -23.866 1.00 26.00 70 ASP B CA 1
ATOM 1753 C C . ASP B 2 70 ? -27.549 29.164 -22.703 1.00 26.10 70 ASP B C 1
ATOM 1754 O O . ASP B 2 70 ? -27.800 27.957 -22.761 1.00 22.45 70 ASP B O 1
ATOM 1759 N N . LEU B 2 71 ? -27.850 29.916 -21.634 1.00 22.52 71 LEU B N 1
ATOM 1760 C CA . LEU B 2 71 ? -28.361 29.298 -20.402 1.00 22.01 71 LEU B CA 1
ATOM 1761 C C . LEU B 2 71 ? -29.672 28.549 -20.636 1.00 25.53 71 LEU B C 1
ATOM 1762 O O . LEU B 2 71 ? -29.835 27.406 -20.186 1.00 23.81 71 LEU B O 1
ATOM 1767 N N . THR B 2 72 ? -30.635 29.192 -21.315 1.00 20.42 72 THR B N 1
ATOM 1768 C CA . THR B 2 72 ? -31.888 28.511 -21.641 1.00 24.05 72 THR B CA 1
ATOM 1769 C C . THR B 2 72 ? -31.638 27.194 -22.370 1.00 31.70 72 THR B C 1
ATOM 1770 O O . THR B 2 72 ? -32.313 26.191 -22.108 1.00 25.72 72 THR B O 1
ATOM 1774 N N . SER B 2 73 ? -30.660 27.174 -23.281 1.00 30.64 73 SER B N 1
ATOM 1775 C CA . SER B 2 73 ? -30.411 25.990 -24.095 1.00 33.17 73 SER B CA 1
ATOM 1776 C C . SER B 2 73 ? -29.882 24.815 -23.276 1.00 30.59 73 SER B C 1
ATOM 1777 O O . SER B 2 73 ? -29.803 23.698 -23.801 1.00 31.81 73 SER B O 1
ATOM 1780 N N . GLN B 2 74 ? -29.530 25.032 -22.011 1.00 25.32 74 GLN B N 1
ATOM 1781 C CA . GLN B 2 74 ? -29.033 23.962 -21.151 1.00 33.60 74 GLN B CA 1
ATOM 1782 C C . GLN B 2 74 ? -30.105 23.378 -20.233 1.00 33.69 74 GLN B C 1
ATOM 1783 O O . GLN B 2 74 ? -29.846 22.378 -19.559 1.00 29.31 74 GLN B O 1
ATOM 1789 N N . LEU B 2 75 ? -31.301 23.958 -20.193 1.00 26.82 75 LEU B N 1
ATOM 1790 C CA . LEU B 2 75 ? -32.287 23.603 -19.179 1.00 25.13 75 LEU B CA 1
ATOM 1791 C C . LEU B 2 75 ? -33.346 22.660 -19.742 1.00 30.27 75 LEU B C 1
ATOM 1792 O O . LEU B 2 75 ? -33.779 22.811 -20.888 1.00 33.47 75 LEU B O 1
ATOM 1797 N N . HIS B 2 76 ? -33.781 21.710 -18.911 1.00 30.08 76 HIS B N 1
ATOM 1798 C CA . HIS B 2 76 ? -34.888 20.809 -19.212 1.00 34.46 76 HIS B CA 1
ATOM 1799 C C . HIS B 2 76 ? -35.907 20.894 -18.084 1.00 35.59 76 HIS B C 1
ATOM 1800 O O . HIS B 2 76 ? -35.534 21.032 -16.914 1.00 39.85 76 HIS B O 1
ATOM 1807 N N . ILE B 2 77 ? -37.190 20.808 -18.419 1.00 32.59 77 ILE B N 1
ATOM 1808 C CA . ILE B 2 77 ? -38.219 20.914 -17.388 1.00 26.56 77 ILE B CA 1
ATOM 1809 C C . ILE B 2 77 ? -39.475 20.189 -17.869 1.00 26.76 77 ILE B C 1
ATOM 1810 O O . ILE B 2 77 ? -39.768 20.140 -19.067 1.00 25.19 77 ILE B O 1
ATOM 1815 N N . THR B 2 78 ? -40.182 19.581 -16.926 1.00 28.87 78 THR B N 1
ATOM 1816 C CA . THR B 2 78 ? -41.529 19.067 -17.113 1.00 25.44 78 THR B CA 1
ATOM 1817 C C . THR B 2 78 ? -42.367 19.597 -15.960 1.00 25.23 78 THR B C 1
ATOM 1818 O O . THR B 2 78 ? -41.825 19.891 -14.889 1.00 28.67 78 THR B O 1
ATOM 1822 N N . PRO B 2 79 ? -43.681 19.738 -16.141 1.00 29.46 79 PRO B N 1
ATOM 1823 C CA . PRO B 2 79 ? -44.493 20.250 -15.026 1.00 35.84 79 PRO B CA 1
ATOM 1824 C C . PRO B 2 79 ? -44.395 19.371 -13.790 1.00 34.99 79 PRO B C 1
ATOM 1825 O O . PRO B 2 79 ? -44.429 19.889 -12.666 1.00 31.77 79 PRO B O 1
ATOM 1829 N N . GLY B 2 80 ? -44.214 18.058 -13.972 1.00 32.81 80 GLY B N 1
ATOM 1830 C CA . GLY B 2 80 ? -44.085 17.141 -12.854 1.00 33.68 80 GLY B CA 1
ATOM 1831 C C . GLY B 2 80 ? -42.774 17.239 -12.097 1.00 34.46 80 GLY B C 1
ATOM 1832 O O . GLY B 2 80 ? -42.727 16.860 -10.924 1.00 43.99 80 GLY B O 1
ATOM 1833 N N . THR B 2 81 ? -41.708 17.731 -12.734 1.00 27.81 81 THR B N 1
ATOM 1834 C CA . THR B 2 81 ? -40.410 17.874 -12.080 1.00 29.95 81 THR B CA 1
ATOM 1835 C C . THR B 2 81 ? -39.968 19.332 -11.936 1.00 25.79 81 THR B C 1
ATOM 1836 O O . THR B 2 81 ? -38.811 19.581 -11.568 1.00 28.07 81 THR B O 1
ATOM 1840 N N . ALA B 2 82 ? -40.855 20.290 -12.209 1.00 24.49 82 ALA B N 1
ATOM 1841 C CA . ALA B 2 82 ? -40.462 21.697 -12.309 1.00 26.42 82 ALA B CA 1
ATOM 1842 C C . ALA B 2 82 ? -40.018 22.253 -10.963 1.00 25.97 82 ALA B C 1
ATOM 1843 O O . ALA B 2 82 ? -39.013 22.962 -10.878 1.00 21.68 82 ALA B O 1
ATOM 1845 N N . TYR B 2 83 ? -40.757 21.946 -9.898 1.00 25.05 83 TYR B N 1
ATOM 1846 C CA . TYR B 2 83 ? -40.374 22.442 -8.585 1.00 28.68 83 TYR B CA 1
ATOM 1847 C C . TYR B 2 83 ? -39.014 21.891 -8.167 1.00 26.53 83 TYR B C 1
ATOM 1848 O O . TYR B 2 83 ? -38.174 22.630 -7.645 1.00 23.72 83 TYR B O 1
ATOM 1857 N N . GLN B 2 84 ? -38.760 20.606 -8.417 1.00 26.06 84 GLN B N 1
ATOM 1858 C CA . GLN B 2 84 ? -37.451 20.053 -8.074 1.00 28.49 84 GLN B CA 1
ATOM 1859 C C . GLN B 2 84 ? -36.348 20.633 -8.954 1.00 29.72 84 GLN B C 1
ATOM 1860 O O . GLN B 2 84 ? -35.229 20.859 -8.478 1.00 30.29 84 GLN B O 1
ATOM 1866 N N . SER B 2 85 ? -36.637 20.866 -10.236 1.00 24.91 85 SER B N 1
ATOM 1867 C CA . SER B 2 85 ? -35.643 21.465 -11.125 1.00 25.94 85 SER B CA 1
ATOM 1868 C C . SER B 2 85 ? -35.210 22.824 -10.595 1.00 28.93 85 SER B C 1
ATOM 1869 O O . SER B 2 85 ? -34.015 23.135 -10.528 1.00 32.40 85 SER B O 1
ATOM 1872 N N . PHE B 2 86 ? -36.181 23.640 -10.201 1.00 20.02 86 PHE B N 1
ATOM 1873 C CA . PHE B 2 86 ? -35.866 24.956 -9.661 1.00 21.73 86 PHE B CA 1
ATOM 1874 C C . PHE B 2 86 ? -35.153 24.840 -8.321 1.00 27.97 86 PHE B C 1
ATOM 1875 O O . PHE B 2 86 ? -34.089 25.436 -8.119 1.00 21.69 86 PHE B O 1
ATOM 1883 N N . GLU B 2 87 ? -35.720 24.068 -7.391 1.00 24.04 87 GLU B N 1
ATOM 1884 C CA . GLU B 2 87 ? -35.240 24.141 -6.013 1.00 25.37 87 GLU B CA 1
ATOM 1885 C C . GLU B 2 87 ? -33.872 23.492 -5.854 1.00 25.46 87 GLU B C 1
ATOM 1886 O O . GLU B 2 87 ? -33.060 23.960 -5.051 1.00 22.56 87 GLU B O 1
ATOM 1892 N N . GLN B 2 88 ? -33.599 22.412 -6.598 1.00 23.64 88 GLN B N 1
ATOM 1893 C CA . GLN B 2 88 ? -32.315 21.734 -6.460 1.00 21.73 88 GLN B CA 1
ATOM 1894 C C . GLN B 2 88 ? -31.168 22.618 -6.933 1.00 25.34 88 GLN B C 1
ATOM 1895 O O . GLN B 2 88 ? -30.105 22.653 -6.301 1.00 21.79 88 GLN B O 1
ATOM 1901 N N . VAL B 2 89 ? -31.357 23.320 -8.050 1.00 18.76 89 VAL B N 1
ATOM 1902 C CA . VAL B 2 89 ? -30.329 24.240 -8.537 1.00 19.16 89 VAL B CA 1
ATOM 1903 C C . VAL B 2 89 ? -30.107 25.362 -7.531 1.00 20.22 89 VAL B C 1
ATOM 1904 O O . VAL B 2 89 ? -28.970 25.685 -7.167 1.00 20.75 89 VAL B O 1
ATOM 1908 N N . VAL B 2 90 ? -31.199 25.977 -7.065 1.00 17.09 90 VAL B N 1
ATOM 1909 C CA . VAL B 2 90 ? -31.083 27.137 -6.188 1.00 20.71 90 VAL B CA 1
ATOM 1910 C C . VAL B 2 90 ? -30.482 26.746 -4.839 1.00 19.38 90 VAL B C 1
ATOM 1911 O O . VAL B 2 90 ? -29.659 27.478 -4.277 1.00 20.62 90 VAL B O 1
ATOM 1915 N N . ASN B 2 91 ? -30.854 25.576 -4.314 1.00 19.64 91 ASN B N 1
ATOM 1916 C CA . ASN B 2 91 ? -30.289 25.124 -3.043 1.00 25.26 91 ASN B CA 1
ATOM 1917 C C . ASN B 2 91 ? -28.786 24.885 -3.149 1.00 22.91 91 ASN B C 1
ATOM 1918 O O . ASN B 2 91 ? -28.042 25.186 -2.211 1.00 24.07 91 ASN B O 1
ATOM 1923 N N . GLU B 2 92 ? -28.321 24.353 -4.283 1.00 25.08 92 GLU B N 1
ATOM 1924 C CA . GLU B 2 92 ? -26.885 24.136 -4.483 1.00 20.21 92 GLU B CA 1
ATOM 1925 C C . GLU B 2 92 ? -26.158 25.445 -4.750 1.00 21.08 92 GLU B C 1
ATOM 1926 O O . GLU B 2 92 ? -25.018 25.630 -4.313 1.00 21.87 92 GLU B O 1
ATOM 1932 N N . LEU B 2 93 ? -26.793 26.347 -5.500 1.00 18.01 93 LEU B N 1
ATOM 1933 C CA . LEU B 2 93 ? -26.218 27.661 -5.763 1.00 22.17 93 LEU B CA 1
ATOM 1934 C C . LEU B 2 93 ? -25.879 28.406 -4.471 1.00 22.60 93 LEU B C 1
ATOM 1935 O O . LEU B 2 93 ? -24.838 29.076 -4.381 1.00 24.52 93 LEU B O 1
ATOM 1940 N N . PHE B 2 94 ? -26.753 28.330 -3.468 1.00 19.55 94 PHE B N 1
ATOM 1941 C CA . PHE B 2 94 ? -26.556 29.066 -2.222 1.00 18.00 94 PHE B CA 1
ATOM 1942 C C . PHE B 2 94 ? -26.154 28.161 -1.062 1.00 19.47 94 PHE B C 1
ATOM 1943 O O . PHE B 2 94 ? -26.219 28.583 0.099 1.00 21.38 94 PHE B O 1
ATOM 1951 N N . ARG B 2 95 ? -25.725 26.931 -1.351 1.00 18.39 95 ARG B N 1
ATOM 1952 C CA . ARG B 2 95 ? -25.470 25.963 -0.290 1.00 17.29 95 ARG B CA 1
ATOM 1953 C C . ARG B 2 95 ? -24.490 26.509 0.737 1.00 20.76 95 ARG B C 1
ATOM 1954 O O . ARG B 2 95 ? -24.725 26.418 1.938 1.00 24.80 95 ARG B O 1
ATOM 1962 N N . ASP B 2 96 ? -23.385 27.098 0.301 1.00 20.48 96 ASP B N 1
ATOM 1963 C CA . ASP B 2 96 ? -22.407 27.529 1.291 1.00 26.50 96 ASP B CA 1
ATOM 1964 C C . ASP B 2 96 ? -22.377 29.044 1.494 1.00 29.91 96 ASP B C 1
ATOM 1965 O O . ASP B 2 96 ? -21.529 29.534 2.241 1.00 24.42 96 ASP B O 1
ATOM 1970 N N . GLY B 2 97 ? -23.283 29.789 0.878 1.00 21.50 97 GLY B N 1
ATOM 1971 C CA . GLY B 2 97 ? -23.370 31.210 1.159 1.00 25.41 97 GLY B CA 1
ATOM 1972 C C . GLY B 2 97 ? -24.000 31.994 0.024 1.00 22.06 97 GLY B C 1
ATOM 1973 O O . GLY B 2 97 ? -24.482 31.441 -0.971 1.00 21.13 97 GLY B O 1
ATOM 1974 N N . VAL B 2 98 ? -23.972 33.317 0.198 1.00 21.29 98 VAL B N 1
ATOM 1975 C CA . VAL B 2 98 ? -24.655 34.261 -0.684 1.00 19.42 98 VAL B CA 1
ATOM 1976 C C . VAL B 2 98 ? -23.675 35.365 -1.033 1.00 23.68 98 VAL B C 1
ATOM 1977 O O . VAL B 2 98 ? -22.871 35.778 -0.185 1.00 21.34 98 VAL B O 1
ATOM 1981 N N . ASN B 2 99 ? -23.714 35.822 -2.285 1.00 20.97 99 ASN B N 1
ATOM 1982 C CA . ASN B 2 99 ? -23.164 37.123 -2.634 1.00 17.93 99 ASN B CA 1
ATOM 1983 C C . ASN B 2 99 ? -24.057 37.719 -3.719 1.00 23.54 99 ASN B C 1
ATOM 1984 O O . ASN B 2 99 ? -24.945 37.044 -4.246 1.00 21.22 99 ASN B O 1
ATOM 1989 N N . TRP B 2 100 ? -23.855 39.010 -4.027 1.00 21.12 100 TRP B N 1
ATOM 1990 C CA . TRP B 2 100 ? -24.734 39.656 -5.002 1.00 17.86 100 TRP B CA 1
ATOM 1991 C C . TRP B 2 100 ? -24.686 38.969 -6.362 1.00 18.96 100 TRP B C 1
ATOM 1992 O O . TRP B 2 100 ? -25.695 38.941 -7.073 1.00 19.85 100 TRP B O 1
ATOM 2003 N N . GLY B 2 101 ? -23.521 38.453 -6.755 1.00 21.09 101 GLY B N 1
ATOM 2004 C CA . GLY B 2 101 ? -23.408 37.790 -8.051 1.00 21.55 101 GLY B CA 1
ATOM 2005 C C . GLY B 2 101 ? -24.245 36.528 -8.153 1.00 20.39 101 GLY B C 1
ATOM 2006 O O . GLY B 2 101 ? -24.835 36.248 -9.205 1.00 16.83 101 GLY B O 1
ATOM 2007 N N . ARG B 2 102 ? -24.309 35.743 -7.070 1.00 18.06 102 ARG B N 1
ATOM 2008 C CA . ARG B 2 102 ? -25.179 34.560 -7.066 1.00 20.47 102 ARG B CA 1
ATOM 2009 C C . ARG B 2 102 ? -26.655 34.946 -7.036 1.00 19.67 102 ARG B C 1
ATOM 2010 O O . ARG B 2 102 ? -27.501 34.221 -7.566 1.00 18.15 102 ARG B O 1
ATOM 2018 N N . ILE B 2 103 ? -26.987 36.069 -6.404 1.00 21.87 103 ILE B N 1
ATOM 2019 C CA . ILE B 2 103 ? -28.368 36.535 -6.447 1.00 17.43 103 ILE B CA 1
ATOM 2020 C C . ILE B 2 103 ? -28.755 36.890 -7.882 1.00 14.43 103 ILE B C 1
ATOM 2021 O O . ILE B 2 103 ? -29.833 36.515 -8.359 1.00 19.13 103 ILE B O 1
ATOM 2026 N N . VAL B 2 104 ? -27.874 37.587 -8.606 1.00 15.32 104 VAL B N 1
ATOM 2027 C CA . VAL B 2 104 ? -28.115 37.813 -10.041 1.00 18.96 104 VAL B CA 1
ATOM 2028 C C . VAL B 2 104 ? -28.260 36.479 -10.783 1.00 19.88 104 VAL B C 1
ATOM 2029 O O . VAL B 2 104 ? -29.142 36.313 -11.640 1.00 18.39 104 VAL B O 1
ATOM 2033 N N . ALA B 2 105 ? -27.400 35.507 -10.467 1.00 16.80 105 ALA B N 1
ATOM 2034 C CA . ALA B 2 105 ? -27.490 34.198 -11.115 1.00 15.01 105 ALA B CA 1
ATOM 2035 C C . ALA B 2 105 ? -28.847 33.558 -10.869 1.00 16.78 105 ALA B C 1
ATOM 2036 O O . ALA B 2 105 ? -29.415 32.907 -11.753 1.00 17.27 105 ALA B O 1
ATOM 2038 N N . PHE B 2 106 ? -29.350 33.701 -9.648 1.00 13.57 106 PHE B N 1
ATOM 2039 C CA . PHE B 2 106 ? -30.656 33.184 -9.279 1.00 14.02 106 PHE B CA 1
ATOM 2040 C C . PHE B 2 106 ? -31.767 33.797 -10.131 1.00 18.44 106 PHE B C 1
ATOM 2041 O O . PHE B 2 106 ? -32.662 33.087 -10.606 1.00 20.09 106 PHE B O 1
ATOM 2049 N N . PHE B 2 107 ? -31.748 35.127 -10.306 1.00 16.85 107 PHE B N 1
ATOM 2050 C CA . PHE B 2 107 ? -32.717 35.768 -11.197 1.00 15.64 107 PHE B CA 1
ATOM 2051 C C . PHE B 2 107 ? -32.569 35.284 -12.635 1.00 15.37 107 PHE B C 1
ATOM 2052 O O . PHE B 2 107 ? -33.562 34.899 -13.268 1.00 18.35 107 PHE B O 1
ATOM 2060 N N . SER B 2 108 ? -31.342 35.317 -13.184 1.00 13.86 108 SER B N 1
ATOM 2061 C CA . SER B 2 108 ? -31.130 34.848 -14.561 1.00 16.97 108 SER B CA 1
ATOM 2062 C C . SER B 2 108 ? -31.556 33.399 -14.754 1.00 19.86 108 SER B C 1
ATOM 2063 O O . SER B 2 108 ? -32.111 33.051 -15.810 1.00 16.59 108 SER B O 1
ATOM 2066 N N . PHE B 2 109 ? -31.284 32.534 -13.766 1.00 14.70 109 PHE B N 1
ATOM 2067 C CA . PHE B 2 109 ? -31.738 31.144 -13.871 1.00 18.53 109 PHE B CA 1
ATOM 2068 C C . PHE B 2 109 ? -33.267 31.065 -13.919 1.00 21.49 109 PHE B C 1
ATOM 2069 O O . PHE B 2 109 ? -33.848 30.330 -14.730 1.00 21.49 109 PHE B O 1
ATOM 2077 N N . GLY B 2 110 ? -33.939 31.797 -13.040 1.00 16.78 110 GLY B N 1
ATOM 2078 C CA . GLY B 2 110 ? -35.396 31.794 -13.057 1.00 20.05 110 GLY B CA 1
ATOM 2079 C C . GLY B 2 110 ? -35.966 32.310 -14.372 1.00 21.42 110 GLY B C 1
ATOM 2080 O O . GLY B 2 110 ? -36.924 31.747 -14.906 1.00 19.57 110 GLY B O 1
ATOM 2081 N N . GLY B 2 111 ? -35.383 33.380 -14.918 1.00 18.93 111 GLY B N 1
ATOM 2082 C CA . GLY B 2 111 ? -35.843 33.862 -16.225 1.00 16.06 111 GLY B CA 1
ATOM 2083 C C . GLY B 2 111 ? -35.609 32.850 -17.341 1.00 20.25 111 GLY B C 1
ATOM 2084 O O . GLY B 2 111 ? -36.463 32.653 -18.211 1.00 18.84 111 GLY B O 1
ATOM 2085 N N . ALA B 2 112 ? -34.440 32.214 -17.353 1.00 19.83 112 ALA B N 1
ATOM 2086 C CA . ALA B 2 112 ? -34.166 31.233 -18.402 1.00 19.68 112 ALA B CA 1
ATOM 2087 C C . ALA B 2 112 ? -35.066 30.009 -18.259 1.00 19.75 112 ALA B C 1
ATOM 2088 O O . ALA B 2 112 ? -35.454 29.388 -19.259 1.00 18.32 112 ALA B O 1
ATOM 2090 N N . LEU B 2 113 ? -35.381 29.626 -17.022 1.00 14.80 113 LEU B N 1
ATOM 2091 C CA . LEU B 2 113 ? -36.290 28.502 -16.814 1.00 20.12 113 LEU B CA 1
ATOM 2092 C C . LEU B 2 113 ? -37.696 28.836 -17.310 1.00 18.91 113 LEU B C 1
ATOM 2093 O O . LEU B 2 113 ? -38.387 27.976 -17.878 1.00 18.47 113 LEU B O 1
ATOM 2098 N N . CYS B 2 114 ? -38.129 30.091 -17.118 1.00 18.92 114 CYS B N 1
ATOM 2099 C CA . CYS B 2 114 ? -39.418 30.556 -17.628 1.00 18.73 114 CYS B CA 1
ATOM 2100 C C . CYS B 2 114 ? -39.446 30.536 -19.158 1.00 18.71 114 CYS B C 1
ATOM 2101 O O . CYS B 2 114 ? -40.424 30.082 -19.762 1.00 19.65 114 CYS B O 1
ATOM 2104 N N . VAL B 2 115 ? -38.368 31.000 -19.804 1.00 19.23 115 VAL B N 1
ATOM 2105 C CA . VAL B 2 115 ? -38.328 31.000 -21.268 1.00 15.84 115 VAL B CA 1
ATOM 2106 C C . VAL B 2 115 ? -38.367 29.571 -21.802 1.00 21.65 115 VAL B C 1
ATOM 2107 O O . VAL B 2 115 ? -39.101 29.255 -22.753 1.00 20.20 115 VAL B O 1
ATOM 2111 N N . GLU B 2 116 ? -37.564 28.693 -21.204 1.00 18.73 116 GLU B N 1
ATOM 2112 C CA . GLU B 2 116 ? -37.598 27.276 -21.582 1.00 18.03 116 GLU B CA 1
ATOM 2113 C C . GLU B 2 116 ? -39.006 26.696 -21.448 1.00 18.01 116 GLU B C 1
ATOM 2114 O O . GLU B 2 116 ? -39.481 25.965 -22.327 1.00 21.33 116 GLU B O 1
ATOM 2120 N N . SER B 2 117 ? -39.670 26.977 -20.328 1.00 17.82 117 SER B N 1
ATOM 2121 C CA . SER B 2 117 ? -41.019 26.460 -20.102 1.00 23.53 117 SER B CA 1
ATOM 2122 C C . SER B 2 117 ? -41.980 26.911 -21.199 1.00 25.41 117 SER B C 1
ATOM 2123 O O . SER B 2 117 ? -42.763 26.108 -21.724 1.00 24.31 117 SER B O 1
ATOM 2126 N N . VAL B 2 118 ? -41.968 28.206 -21.526 1.00 20.37 118 VAL B N 1
ATOM 2127 C CA . VAL B 2 118 ? -42.853 28.684 -22.585 1.00 18.66 118 VAL B CA 1
ATOM 2128 C C . VAL B 2 118 ? -42.471 28.055 -23.919 1.00 21.74 118 VAL B C 1
ATOM 2129 O O . VAL B 2 118 ? -43.342 27.627 -24.683 1.00 22.36 118 VAL B O 1
ATOM 2133 N N . ASP B 2 119 ? -41.167 27.998 -24.221 1.00 21.01 119 ASP B N 1
ATOM 2134 C CA . ASP B 2 119 ? -40.693 27.428 -25.484 1.00 20.10 119 ASP B CA 1
ATOM 2135 C C . ASP B 2 119 ? -41.221 26.028 -25.708 1.00 26.12 119 ASP B C 1
ATOM 2136 O O . ASP B 2 119 ? -41.410 25.614 -26.856 1.00 25.05 119 ASP B O 1
ATOM 2141 N N . LYS B 2 120 ? -41.411 25.263 -24.634 1.00 23.94 120 LYS B N 1
ATOM 2142 C CA . LYS B 2 120 ? -41.823 23.873 -24.749 1.00 28.84 120 LYS B CA 1
ATOM 2143 C C . LYS B 2 120 ? -43.284 23.668 -24.362 1.00 28.46 120 LYS B C 1
ATOM 2144 O O . LYS B 2 120 ? -43.653 22.575 -23.921 1.00 30.52 120 LYS B O 1
ATOM 2150 N N . GLU B 2 121 ? -44.113 24.706 -24.503 1.00 26.04 121 GLU B N 1
ATOM 2151 C CA . GLU B 2 121 ? -45.563 24.622 -24.304 1.00 25.89 121 GLU B CA 1
ATOM 2152 C C . GLU B 2 121 ? -45.935 24.275 -22.869 1.00 27.08 121 GLU B C 1
ATOM 2153 O O . GLU B 2 121 ? -46.942 23.595 -22.623 1.00 25.43 121 GLU B O 1
ATOM 2159 N N . MET B 2 122 ? -45.133 24.736 -21.916 1.00 20.93 122 MET B N 1
ATOM 2160 C CA . MET B 2 122 ? -45.462 24.601 -20.504 1.00 25.44 122 MET B CA 1
ATOM 2161 C C . MET B 2 122 ? -45.557 25.987 -19.872 1.00 24.67 122 MET B C 1
ATOM 2162 O O . MET B 2 122 ? -45.006 26.228 -18.792 1.00 20.39 122 MET B O 1
ATOM 2167 N N . GLN B 2 123 ? -46.274 26.901 -20.524 1.00 25.94 123 GLN B N 1
ATOM 2168 C CA . GLN B 2 123 ? -46.320 28.279 -20.033 1.00 29.11 123 GLN B CA 1
ATOM 2169 C C . GLN B 2 123 ? -47.036 28.399 -18.689 1.00 25.20 123 GLN B C 1
ATOM 2170 O O . GLN B 2 123 ? -46.903 29.433 -18.017 1.00 22.37 123 GLN B O 1
ATOM 2176 N N . VAL B 2 124 ? -47.803 27.379 -18.292 1.00 21.67 124 VAL B N 1
ATOM 2177 C CA . VAL B 2 124 ? -48.398 2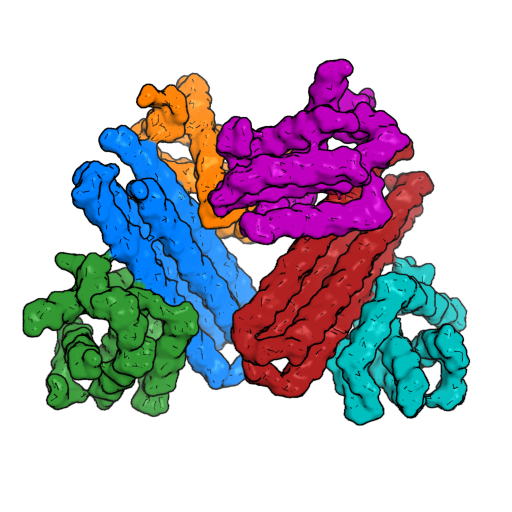7.343 -16.960 1.00 25.71 124 VAL B CA 1
ATOM 2178 C C . VAL B 2 124 ? -47.332 27.403 -15.870 1.00 26.39 124 VAL B C 1
ATOM 2179 O O . VAL B 2 124 ? -47.619 27.804 -14.737 1.00 24.64 124 VAL B O 1
ATOM 2183 N N . LEU B 2 125 ? -46.092 27.034 -16.189 1.00 20.26 125 LEU B N 1
ATOM 2184 C CA . LEU B 2 125 ? -45.029 27.067 -15.193 1.00 19.43 125 LEU B CA 1
ATOM 2185 C C . LEU B 2 125 ? -44.486 28.464 -14.913 1.00 23.07 125 LEU B C 1
ATOM 2186 O O . LEU B 2 125 ? -43.824 28.643 -13.888 1.00 21.68 125 LEU B O 1
ATOM 2191 N N . VAL B 2 126 ? -44.710 29.444 -15.796 1.00 19.58 126 VAL B N 1
ATOM 2192 C CA . VAL B 2 126 ? -44.120 30.781 -15.586 1.00 25.63 126 VAL B CA 1
ATOM 2193 C C . VAL B 2 126 ? -44.575 31.384 -14.262 1.00 27.12 126 VAL B C 1
ATOM 2194 O O . VAL B 2 126 ? -43.759 31.898 -13.481 1.00 20.78 126 VAL B O 1
ATOM 2198 N N . SER B 2 127 ? -45.894 31.377 -14.008 1.00 22.84 127 SER B N 1
ATOM 2199 C CA . SER B 2 127 ? -46.385 31.992 -12.777 1.00 23.82 127 SER B CA 1
ATOM 2200 C C . SER B 2 127 ? -45.945 31.200 -11.554 1.00 24.00 127 SER B C 1
ATOM 2201 O O . SER B 2 127 ? -45.773 31.777 -10.472 1.00 19.98 127 SER B O 1
ATOM 2204 N N . ARG B 2 128 ? -45.785 29.878 -11.694 1.00 20.97 128 ARG B N 1
ATOM 2205 C CA . ARG B 2 128 ? -45.299 29.057 -10.587 1.00 23.73 128 ARG B CA 1
ATOM 2206 C C . ARG B 2 128 ? -43.862 29.400 -10.247 1.00 23.83 128 ARG B C 1
ATOM 2207 O O . ARG B 2 128 ? -43.521 29.572 -9.075 1.00 27.37 128 ARG B O 1
ATOM 2215 N N . ILE B 2 129 ? -42.997 29.476 -11.260 1.00 22.17 129 ILE B N 1
ATOM 2216 C CA . ILE B 2 129 ? -41.599 29.826 -11.010 1.00 20.01 129 ILE B CA 1
ATOM 2217 C C . ILE B 2 129 ? -41.502 31.204 -10.364 1.00 23.76 129 ILE B C 1
ATOM 2218 O O . ILE B 2 129 ? -40.704 31.417 -9.448 1.00 20.05 129 ILE B O 1
ATOM 2223 N N . ALA B 2 130 ? -42.305 32.163 -10.837 1.00 19.56 130 ALA B N 1
ATOM 2224 C CA . ALA B 2 130 ? -42.298 33.488 -10.234 1.00 17.39 130 ALA B CA 1
ATOM 2225 C C . ALA B 2 130 ? -42.625 33.414 -8.748 1.00 21.76 130 ALA B C 1
ATOM 2226 O O . ALA B 2 130 ? -41.991 34.092 -7.927 1.00 22.36 130 ALA B O 1
ATOM 2228 N N . ALA B 2 131 ? -43.631 32.612 -8.385 1.00 24.26 131 ALA B N 1
ATOM 2229 C CA . ALA B 2 131 ? -43.979 32.461 -6.979 1.00 24.44 131 ALA B CA 1
ATOM 2230 C C . ALA B 2 131 ? -42.868 31.752 -6.208 1.00 23.18 131 ALA B 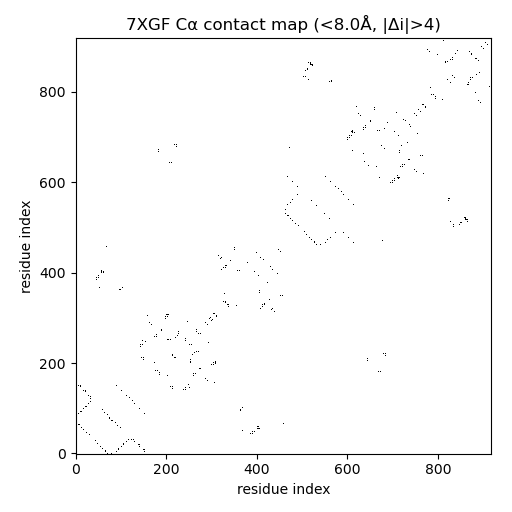C 1
ATOM 2231 O O . ALA B 2 131 ? -42.507 32.175 -5.103 1.00 21.10 131 ALA B O 1
ATOM 2233 N N . TRP B 2 132 ? -42.309 30.675 -6.767 1.00 19.12 132 TRP B N 1
ATOM 2234 C CA . TRP B 2 132 ? -41.194 30.012 -6.095 1.00 22.15 132 TRP B CA 1
ATOM 2235 C C . TRP B 2 132 ? -40.011 30.956 -5.906 1.00 20.35 132 TRP B C 1
ATOM 2236 O O . TRP B 2 132 ? -39.292 30.859 -4.902 1.00 21.76 132 TRP B O 1
ATOM 2247 N N . MET B 2 133 ? -39.761 31.847 -6.878 1.00 22.57 133 MET B N 1
ATOM 2248 C CA . MET B 2 133 ? -38.654 32.795 -6.739 1.00 22.72 133 MET B CA 1
ATOM 2249 C C . MET B 2 133 ? -38.924 33.787 -5.616 1.00 19.86 133 MET B C 1
ATOM 2250 O O . MET B 2 133 ? -38.058 34.033 -4.767 1.00 19.79 133 MET B O 1
ATOM 2255 N N . ALA B 2 134 ? -40.125 34.367 -5.597 1.00 23.03 134 ALA B N 1
ATOM 2256 C CA . ALA B 2 134 ? -40.455 35.332 -4.553 1.00 21.09 134 ALA B CA 1
ATOM 2257 C C . ALA B 2 134 ? -40.405 34.675 -3.175 1.00 22.59 134 ALA B C 1
ATOM 2258 O O . ALA B 2 134 ? -39.938 35.284 -2.203 1.00 24.03 134 ALA B O 1
ATOM 2260 N N . THR B 2 135 ? -40.860 33.421 -3.078 1.00 22.11 135 THR B N 1
ATOM 2261 C CA . THR B 2 135 ? -40.804 32.714 -1.801 1.00 26.13 135 THR B CA 1
ATOM 2262 C C . THR B 2 135 ? -39.362 32.492 -1.359 1.00 22.49 135 THR B C 1
ATOM 2263 O O . THR B 2 135 ? -39.028 32.698 -0.186 1.00 23.46 135 THR B O 1
ATOM 2267 N N . TYR B 2 136 ? -38.488 32.089 -2.287 1.00 18.15 136 TYR B N 1
ATOM 2268 C CA . TYR B 2 136 ? -37.083 31.878 -1.923 1.00 21.70 136 TYR B CA 1
ATOM 2269 C C . TYR B 2 136 ? -36.404 33.198 -1.542 1.00 23.44 136 TYR B C 1
ATOM 2270 O O . TYR B 2 136 ? -35.594 33.247 -0.606 1.00 24.40 136 TYR B O 1
ATOM 2279 N N . LEU B 2 137 ? -36.701 34.273 -2.264 1.00 21.20 137 LEU B N 1
ATOM 2280 C CA . LEU B 2 137 ? -36.174 35.585 -1.878 1.00 22.84 137 LEU B CA 1
ATOM 2281 C C . LEU B 2 137 ? -36.627 35.973 -0.478 1.00 25.19 137 LEU B C 1
ATOM 2282 O O . LEU B 2 137 ? -35.814 36.371 0.366 1.00 26.56 137 LEU B O 1
ATOM 2287 N N . ASN B 2 138 ? -37.935 35.872 -0.219 1.00 24.63 138 ASN B N 1
ATOM 2288 C CA . ASN B 2 138 ? -38.479 36.344 1.050 1.00 25.64 138 ASN B CA 1
ATOM 2289 C C . ASN B 2 138 ? -38.027 35.472 2.214 1.00 28.86 138 ASN B C 1
ATOM 2290 O O . ASN B 2 138 ? -37.799 35.977 3.318 1.00 28.27 138 ASN B O 1
ATOM 2295 N N . ASP B 2 139 ? -37.889 34.165 1.996 1.00 26.96 139 ASP B N 1
ATOM 2296 C CA . ASP B 2 139 ? -37.586 33.258 3.098 1.00 28.69 139 ASP B CA 1
ATOM 2297 C C . ASP B 2 139 ? -36.097 33.014 3.305 1.00 26.62 139 ASP B C 1
ATOM 2298 O O . ASP B 2 139 ? -35.677 32.782 4.442 1.00 31.10 139 ASP B O 1
ATOM 2303 N N . HIS B 2 140 ? -35.276 33.054 2.253 1.00 22.98 140 HIS B N 1
ATOM 2304 C CA . HIS B 2 140 ? -33.882 32.654 2.389 1.00 23.82 140 HIS B CA 1
ATOM 2305 C C . HIS B 2 140 ? -32.857 33.722 2.029 1.00 26.65 140 HIS B C 1
ATOM 2306 O O . HIS B 2 140 ? -31.701 33.595 2.454 1.00 28.86 140 HIS B O 1
ATOM 2313 N N . LEU B 2 141 ? -33.221 34.751 1.258 1.00 19.46 141 LEU B N 1
ATOM 2314 C CA . LEU B 2 141 ? -32.237 35.749 0.847 1.00 21.89 141 LEU B CA 1
ATOM 2315 C C . LEU B 2 141 ? -32.459 37.111 1.479 1.00 24.93 141 LEU B C 1
ATOM 2316 O O . LEU B 2 141 ? -31.498 37.859 1.649 1.00 22.34 141 LEU B O 1
ATOM 2321 N N . GLU B 2 142 ? -33.691 37.445 1.834 1.00 24.43 142 GLU B N 1
ATOM 2322 C CA . GLU B 2 142 ? -33.944 38.765 2.413 1.00 23.46 142 GLU B CA 1
ATOM 2323 C C . GLU B 2 142 ? -33.098 39.062 3.654 1.00 25.54 142 GLU B C 1
ATOM 2324 O O . GLU B 2 142 ? -32.594 40.198 3.762 1.00 25.86 142 GLU B O 1
ATOM 2330 N N . PRO B 2 143 ? -32.874 38.132 4.591 1.00 26.61 143 PRO B N 1
ATOM 2331 C CA . PRO B 2 143 ? -31.977 38.470 5.720 1.00 28.91 143 PRO B CA 1
ATOM 2332 C C . PRO B 2 143 ? -30.596 38.925 5.278 1.00 22.27 143 PRO B C 1
ATOM 2333 O O . PRO B 2 143 ? -30.086 39.934 5.792 1.00 22.34 143 PRO B O 1
ATOM 2337 N N . TRP B 2 144 ? -29.972 38.201 4.334 1.00 24.82 144 TRP B N 1
ATOM 2338 C CA . TRP B 2 144 ? -28.660 38.598 3.821 1.00 22.67 144 TRP B CA 1
ATOM 2339 C C . TRP B 2 144 ? -28.737 39.932 3.088 1.00 19.80 144 TRP B C 1
ATOM 2340 O O . TRP B 2 144 ? -27.865 40.794 3.249 1.00 23.13 144 TRP B O 1
ATOM 2351 N N . ILE B 2 145 ? -29.763 40.106 2.255 1.00 20.78 145 ILE B N 1
ATOM 2352 C CA . ILE B 2 145 ? -29.907 41.339 1.477 1.00 22.55 145 ILE B CA 1
ATOM 2353 C C . ILE B 2 145 ? -29.944 42.548 2.401 1.00 24.18 145 ILE B C 1
ATOM 2354 O O . ILE B 2 145 ? -29.244 43.547 2.180 1.00 22.30 145 ILE B O 1
ATOM 2359 N N . GLN B 2 146 ? -30.788 42.486 3.436 1.00 25.79 146 GLN B N 1
ATOM 2360 C CA . GLN B 2 146 ? -30.919 43.619 4.350 1.00 32.75 146 GLN B CA 1
ATOM 2361 C C . GLN B 2 146 ? -29.644 43.828 5.146 1.00 30.26 146 GLN B C 1
ATOM 2362 O O . GLN B 2 146 ? -29.243 44.972 5.411 1.00 23.34 146 GLN B O 1
ATOM 2368 N N . GLU B 2 147 ? -28.991 42.730 5.525 1.00 25.15 147 GLU B N 1
ATOM 2369 C CA . GLU B 2 147 ? -27.768 42.820 6.309 1.00 26.13 147 GLU B CA 1
ATOM 2370 C C . GLU B 2 147 ? -26.663 43.486 5.509 1.00 28.51 147 GLU B C 1
ATOM 2371 O O . GLU B 2 147 ? -25.769 44.122 6.081 1.00 31.37 147 GLU B O 1
ATOM 2377 N N . ASN B 2 148 ? -26.725 43.372 4.187 1.00 28.95 148 ASN B N 1
ATOM 2378 C CA . ASN B 2 148 ? -25.717 43.922 3.300 1.00 26.30 148 ASN B CA 1
ATOM 2379 C C . ASN B 2 148 ? -26.146 45.246 2.687 1.00 32.08 148 ASN B C 1
ATOM 2380 O O . ASN B 2 148 ? -25.664 45.611 1.610 1.00 35.92 148 ASN B O 1
ATOM 2385 N N . GLY B 2 149 ? -27.042 45.965 3.349 1.00 33.37 149 GLY B N 1
ATOM 2386 C CA . GLY B 2 149 ? -27.386 47.305 2.929 1.00 37.61 149 GLY B CA 1
ATOM 2387 C C . GLY B 2 149 ? -28.571 47.400 2.008 1.00 35.69 149 GLY B C 1
ATOM 2388 O O . GLY B 2 149 ? -28.806 48.472 1.439 1.00 39.06 149 GLY B O 1
ATOM 2389 N N . GLY B 2 150 ? -29.317 46.314 1.827 1.00 28.22 150 GLY B N 1
ATOM 2390 C CA . GLY B 2 150 ? -30.486 46.335 0.984 1.00 23.73 150 GLY B CA 1
ATOM 2391 C C . GLY B 2 150 ? -30.134 46.451 -0.487 1.00 26.08 150 GLY B C 1
ATOM 2392 O O . GLY B 2 150 ? -28.971 46.514 -0.891 1.00 24.69 150 GLY B O 1
ATOM 2393 N N . TRP B 2 151 ? -31.191 46.480 -1.305 1.00 24.50 151 TRP B N 1
ATOM 2394 C CA . TRP B 2 151 ? -31.036 46.564 -2.758 1.00 29.48 151 TRP B CA 1
ATOM 2395 C C . TRP B 2 151 ? -30.392 47.867 -3.229 1.00 23.72 151 TRP B C 1
ATOM 2396 O O . TRP B 2 151 ? -29.838 47.905 -4.333 1.00 24.65 151 TRP B O 1
ATOM 2407 N N . ASP B 2 152 ? -30.435 48.935 -2.435 1.00 21.57 152 ASP B N 1
ATOM 2408 C CA . ASP B 2 152 ? -29.730 50.138 -2.874 1.00 24.28 152 ASP B CA 1
ATOM 2409 C C . ASP B 2 152 ? -28.227 49.907 -2.937 1.00 28.61 152 ASP B C 1
ATOM 2410 O O . ASP B 2 152 ? -27.549 50.449 -3.817 1.00 22.68 152 ASP B O 1
ATOM 2415 N N . THR B 2 153 ? -27.694 49.085 -2.032 1.00 25.14 153 THR B N 1
ATOM 2416 C CA . THR B 2 153 ? -26.278 48.736 -2.084 1.00 27.67 153 THR B CA 1
ATOM 2417 C C . THR B 2 153 ? -25.941 47.964 -3.359 1.00 24.48 153 THR B C 1
ATOM 2418 O O . THR B 2 153 ? -24.889 48.181 -3.965 1.00 22.59 153 THR B O 1
ATOM 2422 N N . PHE B 2 154 ? -26.813 47.043 -3.762 1.00 20.71 154 PHE B N 1
ATOM 2423 C CA . PHE B 2 154 ? -26.666 46.396 -5.066 1.00 23.07 154 PHE B CA 1
ATOM 2424 C C . PHE B 2 154 ? -26.593 47.430 -6.184 1.00 21.95 154 PHE B C 1
ATOM 2425 O O . PHE B 2 154 ? -25.736 47.345 -7.077 1.00 22.93 154 PHE B O 1
ATOM 2433 N N . VAL B 2 155 ? -27.487 48.425 -6.156 1.00 22.12 155 VAL B N 1
ATOM 2434 C CA . VAL B 2 155 ? -27.508 49.413 -7.231 1.00 23.50 155 VAL B CA 1
ATOM 2435 C C . VAL B 2 155 ? -26.173 50.141 -7.312 1.00 24.74 155 VAL B C 1
ATOM 2436 O O . VAL B 2 155 ? -25.604 50.318 -8.396 1.00 26.91 155 VAL B O 1
ATOM 2440 N N . GLU B 2 156 ? -25.647 50.566 -6.166 1.00 24.64 156 GLU B N 1
ATOM 2441 C CA . GLU B 2 156 ? -24.372 51.265 -6.179 1.00 26.08 156 GLU B CA 1
ATOM 2442 C C . GLU B 2 156 ? -23.262 50.380 -6.720 1.00 26.51 156 GLU B C 1
ATOM 2443 O O . GLU B 2 156 ? -22.367 50.865 -7.419 1.00 28.17 156 GLU B O 1
ATOM 2449 N N . LEU B 2 157 ? -23.324 49.080 -6.428 1.00 26.40 157 LEU B N 1
ATOM 2450 C CA . LEU B 2 157 ? -22.257 48.166 -6.805 1.00 31.05 157 LEU B CA 1
ATOM 2451 C C . LEU B 2 157 ? -22.351 47.740 -8.268 1.00 29.59 157 LEU B C 1
ATOM 2452 O O . LEU B 2 157 ? -21.329 47.662 -8.961 1.00 28.30 157 LEU B O 1
ATOM 2457 N N . TYR B 2 158 ? -23.565 47.458 -8.749 1.00 25.86 158 TYR B N 1
ATOM 2458 C CA . TYR B 2 158 ? -23.783 46.846 -10.054 1.00 34.85 158 TYR B CA 1
ATOM 2459 C C . TYR B 2 158 ? -24.388 47.776 -11.091 1.00 38.41 158 TYR B C 1
ATOM 2460 O O . TYR B 2 158 ? -24.280 47.485 -12.289 1.00 32.89 158 TYR B O 1
ATOM 2469 N N . GLY B 2 159 ? -25.056 48.846 -10.670 1.00 27.57 159 GLY B N 1
ATOM 2470 C CA . GLY B 2 159 ? -25.607 49.781 -11.635 1.00 33.13 159 GLY B CA 1
ATOM 2471 C C . GLY B 2 159 ? -24.499 50.453 -12.425 1.00 37.66 159 GLY B C 1
ATOM 2472 O O . GLY B 2 159 ? -23.479 50.873 -11.873 1.00 41.86 159 GLY B O 1
ATOM 2473 N N . ASN B 2 160 ? -24.697 50.541 -13.738 1.00 38.53 160 ASN B N 1
ATOM 2474 C CA . ASN B 2 160 ? -23.631 51.013 -14.612 1.00 36.03 160 ASN B CA 1
ATOM 2475 C C . ASN B 2 160 ? -23.507 52.530 -14.643 1.00 44.40 160 ASN B C 1
ATOM 2476 O O . ASN B 2 160 ? -22.487 53.041 -15.115 1.00 54.06 160 ASN B O 1
ATOM 2481 N N . ASN B 2 161 ? -24.503 53.258 -14.150 1.00 39.18 161 ASN B N 1
ATOM 2482 C CA . ASN B 2 161 ? -24.436 54.715 -14.103 1.00 50.73 161 ASN B CA 1
ATOM 2483 C C . ASN B 2 161 ? -24.354 55.249 -12.677 1.00 44.34 161 ASN B C 1
ATOM 2484 O O . ASN B 2 161 ? -24.568 56.445 -12.463 1.00 50.15 161 ASN B O 1
ATOM 2489 N N . ALA B 2 162 ? -24.044 54.394 -11.703 1.00 41.18 162 ALA B N 1
ATOM 2490 C CA . ALA B 2 162 ? -24.123 54.748 -10.292 1.00 38.84 162 ALA B CA 1
ATOM 2491 C C . ALA B 2 162 ? -22.834 55.349 -9.739 1.00 43.43 162 ALA B C 1
ATOM 2492 O O . ALA B 2 162 ? -22.848 55.872 -8.617 1.00 41.33 162 ALA B O 1
ATOM 2494 N N . ALA B 2 163 ? -21.737 55.315 -10.498 1.00 46.57 163 ALA B N 1
ATOM 2495 C CA . ALA B 2 163 ? -20.469 55.882 -10.055 1.00 51.55 163 ALA B CA 1
ATOM 2496 C C . ALA B 2 163 ? -19.730 56.480 -11.246 1.00 54.82 163 ALA B C 1
ATOM 2497 O O . ALA B 2 163 ? -20.012 56.159 -12.403 1.00 58.26 163 ALA B O 1
ATOM 2499 N N . ALA B 2 164 ? -18.776 57.360 -10.944 1.00 60.78 164 ALA B N 1
ATOM 2500 C CA . ALA B 2 164 ? -17.955 58.001 -11.972 1.00 64.50 164 ALA B CA 1
ATOM 2501 C C . ALA B 2 164 ? -16.818 57.083 -12.428 1.00 75.43 164 ALA B C 1
ATOM 2502 O O . ALA B 2 164 ? -16.145 56.451 -11.609 1.00 78.98 164 ALA B O 1
ATOM 2504 N N . MET C 2 4 ? 16.088 9.320 -12.991 1.00 78.81 4 MET C N 1
ATOM 2505 C CA . MET C 2 4 ? 15.688 9.672 -11.630 1.00 76.58 4 MET C CA 1
ATOM 2506 C C . MET C 2 4 ? 15.018 8.478 -10.952 1.00 71.36 4 MET C C 1
ATOM 2507 O O . MET C 2 4 ? 14.031 8.633 -10.229 1.00 58.70 4 MET C O 1
ATOM 2512 N N . SER C 2 5 ? 15.576 7.287 -11.192 1.00 74.31 5 SER C N 1
ATOM 2513 C CA . SER C 2 5 ? 14.958 6.053 -10.713 1.00 72.26 5 SER C CA 1
ATOM 2514 C C . SER C 2 5 ? 14.872 6.023 -9.192 1.00 71.73 5 SER C C 1
ATOM 2515 O O . SER C 2 5 ? 13.809 5.744 -8.621 1.00 64.02 5 SER C O 1
ATOM 2518 N N . GLN C 2 6 ? 15.989 6.302 -8.517 1.00 74.73 6 GLN C N 1
ATOM 2519 C CA . GLN C 2 6 ? 16.042 6.131 -7.071 1.00 70.38 6 GLN C CA 1
ATOM 2520 C C . GLN C 2 6 ? 15.427 7.306 -6.321 1.00 48.88 6 GLN C C 1
ATOM 2521 O O . GLN C 2 6 ? 14.904 7.121 -5.217 1.00 44.95 6 GLN C O 1
ATOM 2527 N N . SER C 2 7 ? 15.489 8.514 -6.885 1.00 43.68 7 SER C N 1
ATOM 2528 C CA . SER C 2 7 ? 14.792 9.631 -6.264 1.00 39.45 7 SER C CA 1
ATOM 2529 C C . SER C 2 7 ? 13.274 9.440 -6.316 1.00 38.24 7 SER C C 1
ATOM 2530 O O . SER C 2 7 ? 12.578 9.842 -5.380 1.00 36.07 7 SER C O 1
ATOM 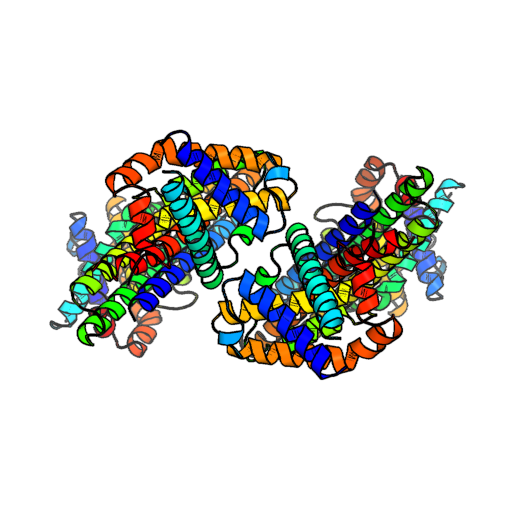2533 N N . ASN C 2 8 ? 12.747 8.791 -7.366 1.00 40.43 8 ASN C N 1
ATOM 2534 C CA . ASN C 2 8 ? 11.304 8.534 -7.429 1.00 42.06 8 ASN C CA 1
ATOM 2535 C C . ASN C 2 8 ? 10.878 7.495 -6.398 1.00 35.14 8 ASN C C 1
ATOM 2536 O O . ASN C 2 8 ? 9.833 7.644 -5.749 1.00 35.07 8 ASN C O 1
ATOM 2541 N N . ARG C 2 9 ? 11.657 6.419 -6.256 1.00 30.68 9 ARG C N 1
ATOM 2542 C CA . ARG C 2 9 ? 11.393 5.441 -5.206 1.00 36.44 9 ARG C CA 1
ATOM 2543 C C . ARG C 2 9 ? 11.379 6.112 -3.838 1.00 30.20 9 ARG C C 1
ATOM 2544 O O . ARG C 2 9 ? 10.525 5.822 -2.989 1.00 28.98 9 ARG C O 1
ATOM 2552 N N . GLU C 2 10 ? 12.349 6.994 -3.606 1.00 28.80 10 GLU C N 1
ATOM 2553 C CA . GLU C 2 10 ? 12.423 7.720 -2.343 1.00 32.01 10 GLU C CA 1
ATOM 2554 C C . GLU C 2 10 ? 11.189 8.598 -2.140 1.00 28.04 10 GLU C C 1
ATOM 2555 O O . GLU C 2 10 ? 10.651 8.676 -1.030 1.00 26.51 10 GLU C O 1
ATOM 2561 N N . LEU C 2 11 ? 10.718 9.265 -3.200 1.00 25.81 11 LEU C N 1
ATOM 2562 C CA . LEU C 2 11 ? 9.486 10.044 -3.076 1.00 27.08 11 LEU C CA 1
ATOM 2563 C C . LEU C 2 11 ? 8.327 9.157 -2.660 1.00 25.40 11 LEU C C 1
ATOM 2564 O O . LEU C 2 11 ? 7.545 9.523 -1.778 1.00 22.78 11 LEU C O 1
ATOM 2569 N N . VAL C 2 12 ? 8.199 7.987 -3.297 1.00 27.82 12 VAL C N 1
ATOM 2570 C CA . VAL C 2 12 ? 7.111 7.070 -2.973 1.00 23.46 12 VAL C CA 1
ATOM 2571 C C . VAL C 2 12 ? 7.210 6.633 -1.517 1.00 21.58 12 VAL C C 1
ATOM 2572 O O . VAL C 2 12 ? 6.232 6.684 -0.769 1.00 21.47 12 VAL C O 1
ATOM 2576 N N . VAL C 2 13 ? 8.400 6.196 -1.091 1.00 22.64 13 VAL C N 1
ATOM 2577 C CA . VAL C 2 13 ? 8.559 5.745 0.289 1.00 25.69 13 VAL C CA 1
ATOM 2578 C C . VAL C 2 13 ? 8.253 6.867 1.268 1.00 23.45 13 VAL C C 1
ATOM 2579 O O . VAL C 2 13 ? 7.577 6.651 2.286 1.00 24.30 13 VAL C O 1
ATOM 2583 N N . ASP C 2 14 ? 8.741 8.080 0.990 1.00 23.38 14 ASP C N 1
ATOM 2584 C CA . ASP C 2 14 ? 8.486 9.189 1.914 1.00 28.97 14 ASP C CA 1
ATOM 2585 C C . ASP C 2 14 ? 6.995 9.474 2.039 1.00 23.59 14 ASP C C 1
ATOM 2586 O O . ASP C 2 14 ? 6.473 9.634 3.146 1.00 22.78 14 ASP C O 1
ATOM 2591 N N . PHE C 2 15 ? 6.303 9.585 0.904 1.00 24.01 15 PHE C N 1
ATOM 2592 C CA . PHE C 2 15 ? 4.874 9.900 0.927 1.00 21.03 15 PHE C CA 1
ATOM 2593 C C . PHE C 2 15 ? 4.074 8.797 1.613 1.00 18.49 15 PHE C C 1
ATOM 2594 O O . PHE C 2 15 ? 3.211 9.069 2.456 1.00 21.14 15 PHE C O 1
ATOM 2602 N N . LEU C 2 16 ? 4.329 7.532 1.251 1.00 20.95 16 LEU C N 1
ATOM 2603 C CA . LEU C 2 16 ? 3.588 6.441 1.880 1.00 22.03 16 LEU C CA 1
ATOM 2604 C C . LEU C 2 16 ? 3.887 6.351 3.374 1.00 24.69 16 LEU C C 1
ATOM 2605 O O . LEU C 2 16 ? 2.979 6.096 4.181 1.00 23.71 16 LEU C O 1
ATOM 2610 N N . SER C 2 17 ? 5.151 6.540 3.769 1.00 22.31 17 SER C N 1
ATOM 2611 C CA . SER C 2 17 ? 5.466 6.548 5.199 1.00 26.00 17 SER C CA 1
ATOM 2612 C C . SER C 2 17 ? 4.671 7.619 5.927 1.00 30.68 17 SER C C 1
ATOM 2613 O O . SER C 2 17 ? 4.207 7.413 7.062 1.00 24.33 17 SER C O 1
ATOM 2616 N N . TYR C 2 18 ? 4.541 8.784 5.302 1.00 25.07 18 TYR C N 1
ATOM 2617 C CA . TYR C 2 18 ? 3.827 9.890 5.927 1.00 23.89 18 TYR C CA 1
ATOM 2618 C C . TYR C 2 18 ? 2.347 9.564 6.076 1.00 20.28 18 TYR C C 1
ATOM 2619 O O . TYR C 2 18 ? 1.770 9.720 7.159 1.00 21.55 18 TYR C O 1
ATOM 2628 N N . LYS C 2 19 ? 1.724 9.072 4.998 1.00 22.06 19 LYS C N 1
ATOM 2629 C CA . LYS C 2 19 ? 0.296 8.762 5.039 1.00 24.87 19 LYS C CA 1
ATOM 2630 C C . LYS C 2 19 ? -0.004 7.645 6.037 1.00 27.46 19 LYS C C 1
ATOM 2631 O O . LYS C 2 19 ? -1.030 7.683 6.728 1.00 22.36 19 LYS C O 1
ATOM 2637 N N . LEU C 2 20 ? 0.883 6.649 6.139 1.00 20.08 20 LEU C N 1
ATOM 2638 C CA . LEU C 2 20 ? 0.697 5.601 7.140 1.00 22.34 20 LEU C CA 1
ATOM 2639 C C . LEU C 2 20 ? 0.852 6.142 8.562 1.00 19.96 20 LEU C C 1
ATOM 2640 O O . LEU C 2 20 ? 0.065 5.789 9.447 1.00 26.11 20 LEU C O 1
ATOM 2645 N N . SER C 2 21 ? 1.836 7.014 8.806 1.00 25.92 21 SER C N 1
ATOM 2646 C CA . SER C 2 21 ? 1.998 7.547 10.163 1.00 25.00 21 SER C CA 1
ATOM 2647 C C . SER C 2 21 ? 0.820 8.432 10.573 1.00 25.14 21 SER C C 1
ATOM 2648 O O . SER C 2 21 ? 0.487 8.493 11.761 1.00 23.89 21 SER C O 1
ATOM 2651 N N . GLN C 2 22 ? 0.147 9.083 9.615 1.00 22.37 22 GLN C N 1
ATOM 2652 C CA . GLN C 2 22 ? -1.059 9.834 9.963 1.00 26.58 22 GLN C CA 1
ATOM 2653 C C . GLN C 2 22 ? -2.156 8.922 10.498 1.00 24.99 22 GLN C C 1
ATOM 2654 O O . GLN C 2 22 ? -3.035 9.378 11.236 1.00 24.57 22 GLN C O 1
ATOM 2660 N N . LYS C 2 23 ? -2.128 7.644 10.133 1.00 23.34 23 LYS C N 1
ATOM 2661 C CA . LYS C 2 23 ? -3.039 6.641 10.663 1.00 28.44 23 LYS C CA 1
ATOM 2662 C C . LYS C 2 23 ? -2.428 5.867 11.821 1.00 29.44 23 LYS C C 1
ATOM 2663 O O . LYS C 2 23 ? -3.028 4.893 12.286 1.00 27.89 23 LYS C O 1
ATOM 2669 N N . GLY C 2 24 ? -1.264 6.291 12.308 1.00 24.74 24 GLY C N 1
ATOM 2670 C CA . GLY C 2 24 ? -0.628 5.655 13.441 1.00 24.89 24 GLY C CA 1
ATOM 2671 C C . GLY C 2 24 ? 0.186 4.432 13.097 1.00 29.63 24 GLY C C 1
ATOM 2672 O O . GLY C 2 24 ? 0.599 3.704 14.009 1.00 30.93 24 GLY C O 1
ATOM 2673 N N . TYR C 2 25 ? 0.439 4.189 11.815 1.00 29.93 25 TYR C N 1
ATOM 2674 C CA . TYR C 2 25 ? 1.150 3.002 11.357 1.00 27.90 25 TYR C CA 1
ATOM 2675 C C . TYR C 2 25 ? 2.579 3.350 10.951 1.00 31.90 25 TYR C C 1
ATOM 2676 O O . TYR C 2 25 ? 2.859 4.444 10.458 1.00 30.83 25 TYR C O 1
ATOM 2685 N N . SER C 2 26 ? 3.477 2.388 11.131 1.00 31.64 26 SER C N 1
ATOM 2686 C CA . SER C 2 26 ? 4.912 2.588 10.971 1.00 30.72 26 SER C CA 1
ATOM 2687 C C . SER C 2 26 ? 5.402 1.842 9.739 1.00 34.95 26 SER C C 1
ATOM 2688 O O . SER C 2 26 ? 5.268 0.613 9.660 1.00 29.14 26 SER C O 1
ATOM 2691 N N . TRP C 2 27 ? 6.002 2.588 8.805 1.00 31.14 27 TRP C N 1
ATOM 2692 C CA . TRP C 2 27 ? 6.510 2.010 7.564 1.00 33.13 27 TRP C CA 1
ATOM 2693 C C . TRP C 2 27 ? 7.438 0.823 7.822 1.00 32.00 27 TRP C C 1
ATOM 2694 O O . TRP C 2 27 ? 7.369 -0.196 7.123 1.00 31.37 27 TRP C O 1
ATOM 2705 N N . SER C 2 28 ? 8.300 0.935 8.835 1.00 35.04 28 SER C N 1
ATOM 2706 C CA . SER C 2 28 ? 9.346 -0.060 9.050 1.00 39.49 28 SER C CA 1
ATOM 2707 C C . SER C 2 28 ? 8.772 -1.445 9.325 1.00 41.19 28 SER C C 1
ATOM 2708 O O . SER C 2 28 ? 9.422 -2.452 9.032 1.00 43.74 28 SER C O 1
ATOM 2711 N N . GLN C 2 29 ? 7.554 -1.517 9.863 1.00 36.11 29 GLN C N 1
ATOM 2712 C CA . GLN C 2 29 ? 6.902 -2.794 10.118 1.00 44.05 29 GLN C CA 1
ATOM 2713 C C . GLN C 2 29 ? 6.447 -3.500 8.847 1.00 44.16 29 GLN C C 1
ATOM 2714 O O . GLN C 2 29 ? 6.113 -4.688 8.904 1.00 43.98 29 GLN C O 1
ATOM 2720 N N . PHE C 2 30 ? 6.422 -2.808 7.710 1.00 40.80 30 PHE C N 1
ATOM 2721 C CA . PHE C 2 30 ? 5.919 -3.380 6.472 1.00 38.17 30 PHE C CA 1
ATOM 2722 C C . PHE C 2 30 ? 6.981 -3.552 5.396 1.00 39.22 30 PHE C C 1
ATOM 2723 O O . PHE C 2 30 ? 6.686 -4.154 4.361 1.00 39.56 30 PHE C O 1
ATOM 2731 N N . SER C 2 31 ? 8.197 -3.061 5.608 1.00 43.56 31 SER C N 1
ATOM 2732 C CA . SER C 2 31 ? 9.238 -3.109 4.590 1.00 53.05 31 SER C CA 1
ATOM 2733 C C . SER C 2 31 ? 10.586 -2.841 5.245 1.00 63.95 31 SER C C 1
ATOM 2734 O O . SER C 2 31 ? 10.663 -2.278 6.341 1.00 59.51 31 SER C O 1
ATOM 2737 N N . ASP C 2 32 ? 11.651 -3.244 4.547 1.00 72.16 32 ASP C N 1
ATOM 2738 C CA . ASP C 2 32 ? 13.021 -2.930 4.935 1.00 77.65 32 ASP C CA 1
ATOM 2739 C C . ASP C 2 32 ? 13.594 -1.755 4.143 1.00 75.67 32 ASP C C 1
ATOM 2740 O O . ASP C 2 32 ? 14.819 -1.619 4.046 1.00 77.19 32 ASP C O 1
ATOM 2745 N N . VAL C 2 33 ? 12.733 -0.916 3.569 1.00 74.32 33 VAL C N 1
ATOM 2746 C CA . VAL C 2 33 ? 13.163 0.281 2.847 1.00 74.95 33 VAL C CA 1
ATOM 2747 C C . VAL C 2 33 ? 12.691 1.524 3.592 1.00 75.70 33 VAL C C 1
ATOM 2748 O O . VAL C 2 33 ? 13.486 2.408 3.916 1.00 80.04 33 VAL C O 1
ATOM 2752 N N . GLY C 2 43 ? 19.983 16.918 -1.577 1.00 93.94 43 GLY C N 1
ATOM 2753 C CA . GLY C 2 43 ? 19.782 16.983 -0.138 1.00 91.44 43 GLY C CA 1
ATOM 2754 C C . GLY C 2 43 ? 18.727 17.993 0.275 1.00 85.87 43 GLY C C 1
ATOM 2755 O O . GLY C 2 43 ? 17.659 17.626 0.766 1.00 79.69 43 GLY C O 1
ATOM 2756 N N . THR C 2 44 ? 19.031 19.277 0.077 1.00 82.94 44 THR C N 1
ATOM 2757 C CA . THR C 2 44 ? 18.059 20.319 0.390 1.00 75.68 44 THR C CA 1
ATOM 2758 C C . THR C 2 44 ? 16.944 20.377 -0.647 1.00 67.78 44 THR C C 1
ATOM 2759 O O . THR C 2 44 ? 15.811 20.754 -0.321 1.00 62.20 44 THR C O 1
ATOM 2763 N N . GLU C 2 45 ? 17.241 20.008 -1.894 1.00 57.21 45 GLU C N 1
ATOM 2764 C CA . GLU C 2 45 ? 16.230 20.026 -2.946 1.00 53.47 45 GLU C CA 1
ATOM 2765 C C . GLU C 2 45 ? 15.229 18.887 -2.781 1.00 49.43 45 GLU C C 1
ATOM 2766 O O . GLU C 2 45 ? 14.016 19.104 -2.871 1.00 38.14 45 GLU C O 1
ATOM 2772 N N . SER C 2 46 ? 15.722 17.666 -2.550 1.00 46.99 46 SER C N 1
ATOM 2773 C CA . SER C 2 46 ? 14.821 16.539 -2.345 1.00 43.66 46 SER C CA 1
ATOM 2774 C C . SER C 2 46 ? 13.840 16.811 -1.205 1.00 42.07 46 SER C C 1
ATOM 2775 O O . SER C 2 46 ? 12.666 16.436 -1.289 1.00 39.36 46 SER C O 1
ATOM 2778 N N . GLU C 2 47 ? 14.284 17.491 -0.145 1.00 45.24 47 GLU C N 1
ATOM 2779 C CA . GLU C 2 47 ? 13.401 17.702 0.996 1.00 44.65 47 GLU C CA 1
ATOM 2780 C C . GLU C 2 47 ? 12.305 18.717 0.689 1.00 38.32 47 GLU C C 1
ATOM 2781 O O . GLU C 2 47 ? 11.200 18.600 1.226 1.00 35.12 47 GLU C O 1
ATOM 2787 N N . ALA C 2 48 ? 12.572 19.699 -0.181 1.00 32.54 48 ALA C N 1
ATOM 2788 C CA . ALA C 2 48 ? 11.509 20.612 -0.602 1.00 33.17 48 ALA C CA 1
ATOM 2789 C C . ALA C 2 48 ? 10.459 19.899 -1.454 1.00 32.39 48 ALA C C 1
ATOM 2790 O O . ALA C 2 48 ? 9.264 20.204 -1.356 1.00 25.13 48 ALA C O 1
ATOM 2792 N N . VAL C 2 49 ? 10.886 18.972 -2.318 1.00 27.49 49 VAL C N 1
ATOM 2793 C CA . VAL C 2 49 ? 9.931 18.198 -3.115 1.00 24.08 49 VAL C CA 1
ATOM 2794 C C . VAL C 2 49 ? 9.062 17.328 -2.211 1.00 24.18 49 VAL C C 1
ATOM 2795 O O . VAL C 2 49 ? 7.838 17.274 -2.368 1.00 24.30 49 VAL C O 1
ATOM 2799 N N . LYS C 2 50 ? 9.691 16.593 -1.282 1.00 24.77 50 LYS C N 1
ATOM 2800 C CA . LYS C 2 50 ? 8.938 15.731 -0.372 1.00 29.40 50 LYS C CA 1
ATOM 2801 C C . LYS C 2 50 ? 7.902 16.522 0.411 1.00 31.99 50 LYS C C 1
ATOM 2802 O O . LYS C 2 50 ? 6.752 16.088 0.562 1.00 27.34 50 LYS C O 1
ATOM 2808 N N . GLN C 2 51 ? 8.308 17.679 0.947 1.00 27.77 51 GLN C N 1
ATOM 2809 C CA . GLN C 2 51 ? 7.395 18.498 1.737 1.00 25.06 51 GLN C CA 1
ATOM 2810 C C . GLN C 2 51 ? 6.229 18.989 0.890 1.00 23.89 51 GLN C C 1
ATOM 2811 O O . GLN C 2 51 ? 5.068 18.962 1.331 1.00 26.23 51 GLN C O 1
ATOM 2817 N N . ALA C 2 52 ? 6.518 19.456 -0.325 1.00 23.38 52 ALA C N 1
ATOM 2818 C CA . ALA C 2 52 ? 5.451 19.916 -1.213 1.00 25.62 52 ALA C CA 1
ATOM 2819 C C . ALA C 2 52 ? 4.472 18.795 -1.529 1.00 28.85 52 ALA C C 1
ATOM 2820 O O . ALA C 2 52 ? 3.254 19.018 -1.577 1.00 21.66 52 ALA C O 1
ATOM 2822 N N . LEU C 2 53 ? 4.985 17.579 -1.752 1.00 23.63 53 LEU C N 1
ATOM 2823 C CA . LEU C 2 53 ? 4.101 16.455 -2.048 1.00 21.21 53 LEU C CA 1
ATOM 2824 C C . LEU C 2 53 ? 3.255 16.088 -0.834 1.00 22.23 53 LEU C C 1
ATOM 2825 O O . LEU C 2 53 ? 2.060 15.781 -0.972 1.00 21.59 53 LEU C O 1
ATOM 2830 N N . ARG C 2 54 ? 3.854 16.121 0.366 1.00 20.69 54 ARG C N 1
ATOM 2831 C CA . ARG C 2 54 ? 3.086 15.862 1.583 1.00 23.86 54 ARG C CA 1
ATOM 2832 C C . ARG C 2 54 ? 1.969 16.885 1.764 1.00 26.30 54 ARG C C 1
ATOM 2833 O O . ARG C 2 54 ? 0.837 16.523 2.109 1.00 23.46 54 ARG C O 1
ATOM 2841 N N . GLU C 2 55 ? 2.285 18.173 1.583 1.00 25.49 55 GLU C N 1
ATOM 2842 C CA . GLU C 2 55 ? 1.274 19.225 1.719 1.00 25.77 55 GLU C CA 1
ATOM 2843 C C . GLU C 2 55 ? 0.167 19.086 0.681 1.00 22.40 55 GLU C C 1
ATOM 2844 O O . GLU C 2 55 ? -1.017 19.274 0.993 1.00 24.80 55 GLU C O 1
ATOM 2850 N N . ALA C 2 56 ? 0.528 18.788 -0.568 1.00 25.08 56 ALA C N 1
ATOM 2851 C CA . ALA C 2 56 ? -0.492 18.647 -1.610 1.00 23.86 56 ALA C CA 1
ATOM 2852 C C . ALA C 2 56 ? -1.395 17.448 -1.349 1.00 27.08 56 ALA C C 1
ATOM 2853 O O . ALA C 2 56 ? -2.616 17.527 -1.551 1.00 21.40 56 ALA C O 1
ATOM 2855 N N . GLY C 2 57 ? -0.814 16.319 -0.913 1.00 19.75 57 GLY C N 1
ATOM 2856 C CA . GLY C 2 57 ? -1.630 15.163 -0.577 1.00 21.10 57 GLY C CA 1
ATOM 2857 C C . GLY C 2 57 ? -2.583 15.428 0.576 1.00 21.20 57 GLY C C 1
ATOM 2858 O O . GLY C 2 57 ? -3.739 14.992 0.549 1.00 21.64 57 GLY C O 1
ATOM 2859 N N . ASP C 2 58 ? -2.114 16.145 1.606 1.00 21.82 58 ASP C N 1
ATOM 2860 C CA . ASP C 2 58 ? -3.001 16.553 2.699 1.00 26.81 58 ASP C CA 1
ATOM 2861 C C . ASP C 2 58 ? -4.140 17.438 2.202 1.00 32.66 58 ASP C C 1
ATOM 2862 O O . ASP C 2 58 ? -5.299 17.269 2.617 1.00 28.79 58 ASP C O 1
ATOM 2867 N N . GLU C 2 59 ? -3.823 18.401 1.332 1.00 27.10 59 GLU C N 1
ATOM 2868 C CA . GLU C 2 59 ? -4.850 19.279 0.770 1.00 34.27 59 GLU C CA 1
ATOM 2869 C C . GLU C 2 59 ? -5.869 18.494 -0.050 1.00 33.10 59 GLU C C 1
ATOM 2870 O O . GLU C 2 59 ? -7.074 18.763 0.020 1.00 34.26 59 GLU C O 1
ATOM 2876 N N . PHE C 2 60 ? -5.407 17.519 -0.835 1.00 30.96 60 PHE C N 1
ATOM 2877 C CA . PHE C 2 60 ? -6.335 16.681 -1.588 1.00 32.67 60 PHE C CA 1
ATOM 2878 C C . PHE C 2 60 ? -7.246 15.907 -0.656 1.00 37.33 60 PHE C C 1
ATOM 2879 O O . PHE C 2 60 ? -8.444 15.753 -0.924 1.00 33.03 60 PHE C O 1
ATOM 2887 N N . GLU C 2 61 ? -6.683 15.371 0.426 1.00 39.50 61 GLU C N 1
ATOM 2888 C CA . GLU C 2 61 ? -7.450 14.535 1.332 1.00 47.14 61 GLU C CA 1
ATOM 2889 C C . GLU C 2 61 ? -8.310 15.371 2.272 1.00 48.10 61 GLU C C 1
ATOM 2890 O O . GLU C 2 61 ? -9.309 14.868 2.797 1.00 54.26 61 GLU C O 1
ATOM 2896 N N . LEU C 2 62 ? -7.967 16.649 2.447 1.00 50.01 62 LEU C N 1
ATOM 2897 C CA . LEU C 2 62 ? -8.790 17.563 3.236 1.00 50.74 62 LEU C CA 1
ATOM 2898 C C . LEU C 2 62 ? -10.197 17.680 2.659 1.00 46.62 62 LEU C C 1
ATOM 2899 O O . LEU C 2 62 ? -11.190 17.617 3.389 1.00 44.24 62 LEU C O 1
ATOM 2904 N N . ARG C 2 63 ? -10.302 17.842 1.344 1.00 46.09 63 ARG C N 1
ATOM 2905 C CA . ARG C 2 63 ? -11.591 18.061 0.702 1.00 50.07 63 ARG C CA 1
ATOM 2906 C C . ARG C 2 63 ? -12.238 16.787 0.166 1.00 45.21 63 ARG C C 1
ATOM 2907 O O . ARG C 2 63 ? -13.412 16.824 -0.214 1.00 41.95 63 ARG C O 1
ATOM 2915 N N . TYR C 2 64 ? -11.517 15.663 0.117 1.00 43.68 64 TYR C N 1
ATOM 2916 C CA . TYR C 2 64 ? -12.071 14.468 -0.513 1.00 44.95 64 TYR C CA 1
ATOM 2917 C C . TYR C 2 64 ? -11.839 13.203 0.308 1.00 45.59 64 TYR C C 1
ATOM 2918 O O . TYR C 2 64 ? -11.721 12.113 -0.265 1.00 46.62 64 TYR C O 1
ATOM 2927 N N . ARG C 2 65 ? -11.811 13.317 1.643 1.00 53.79 65 ARG C N 1
ATOM 2928 C CA . ARG C 2 65 ? -11.526 12.153 2.484 1.00 52.90 65 ARG C CA 1
ATOM 2929 C C . ARG C 2 65 ? -12.549 11.045 2.265 1.00 50.50 65 ARG C C 1
ATOM 2930 O O . ARG C 2 65 ? -12.185 9.868 2.140 1.00 43.73 65 ARG C O 1
ATOM 2938 N N . ARG C 2 66 ? -13.830 11.403 2.195 1.00 48.70 66 ARG C N 1
ATOM 2939 C CA . ARG C 2 66 ? -14.868 10.403 1.965 1.00 47.38 66 ARG C CA 1
ATOM 2940 C C . ARG C 2 66 ? -14.748 9.786 0.577 1.00 55.30 66 ARG C C 1
ATOM 2941 O O . ARG C 2 66 ? -14.888 8.569 0.415 1.00 45.62 66 ARG C O 1
ATOM 2949 N N . ALA C 2 67 ? -14.515 10.618 -0.444 1.00 58.35 67 ALA C N 1
ATOM 2950 C CA . ALA C 2 67 ? -14.459 10.113 -1.813 1.00 51.57 67 ALA C CA 1
ATOM 2951 C C . ALA C 2 67 ? -13.331 9.107 -1.986 1.00 48.42 67 ALA C C 1
ATOM 2952 O O . ALA C 2 67 ? -13.491 8.098 -2.683 1.00 43.53 67 ALA C O 1
ATOM 2954 N N . PHE C 2 68 ? -12.182 9.369 -1.359 1.00 37.89 68 PHE C N 1
ATOM 2955 C CA . PHE C 2 68 ? -11.051 8.455 -1.467 1.00 40.04 68 PHE C CA 1
ATOM 2956 C C . PHE C 2 68 ? -11.349 7.131 -0.764 1.00 45.81 68 PHE C C 1
ATOM 2957 O O . PHE C 2 68 ? -11.207 6.057 -1.360 1.00 43.33 68 PHE C O 1
ATOM 2965 N N . SER C 2 69 ? -11.787 7.185 0.498 1.00 47.13 69 SER C N 1
ATOM 2966 C CA . SER C 2 69 ? -12.063 5.945 1.220 1.00 48.67 69 SER C CA 1
ATOM 2967 C C . SER C 2 69 ? -13.251 5.199 0.618 1.00 46.48 69 SER C C 1
ATOM 2968 O O . SER C 2 69 ? -13.266 3.961 0.620 1.00 47.03 69 SER C O 1
ATOM 2971 N N . ASP C 2 70 ? -14.235 5.926 0.077 1.00 35.03 70 ASP C N 1
ATOM 2972 C CA . ASP C 2 70 ? -15.348 5.278 -0.609 1.00 37.71 70 ASP C CA 1
ATOM 2973 C C . ASP C 2 70 ? -14.855 4.466 -1.795 1.00 42.38 70 ASP C C 1
ATOM 2974 O O . ASP C 2 70 ? -15.162 3.274 -1.917 1.00 43.04 70 ASP C O 1
ATOM 2979 N N . LEU C 2 71 ? -14.079 5.093 -2.686 1.00 38.36 71 LEU C N 1
ATOM 2980 C CA . LEU C 2 71 ? -13.686 4.384 -3.901 1.00 42.21 71 LEU C CA 1
ATOM 2981 C C . LEU C 2 71 ? -12.714 3.247 -3.613 1.00 35.27 71 LEU C C 1
ATOM 2982 O O . LEU C 2 71 ? -12.740 2.237 -4.318 1.00 36.52 71 LEU C O 1
ATOM 2987 N N . THR C 2 72 ? -11.837 3.387 -2.609 1.00 33.44 72 THR C N 1
ATOM 2988 C CA . THR C 2 72 ? -10.951 2.269 -2.296 1.00 34.78 72 THR C CA 1
ATOM 2989 C C . THR C 2 72 ? -11.745 1.103 -1.725 1.00 36.32 72 THR C C 1
ATOM 2990 O O . THR C 2 72 ? -11.500 -0.059 -2.077 1.00 34.36 72 THR C O 1
ATOM 2994 N N . SER C 2 73 ? -12.711 1.403 -0.853 1.00 35.81 73 SER C N 1
ATOM 2995 C CA . SER C 2 73 ? -13.628 0.383 -0.359 1.00 36.13 73 SER C CA 1
ATOM 2996 C C . SER C 2 73 ? -14.368 -0.292 -1.509 1.00 39.32 73 SER C C 1
ATOM 2997 O O . SER C 2 73 ? -14.515 -1.523 -1.534 1.00 36.77 73 SER C O 1
ATOM 3000 N N . GLN C 2 74 ? -14.830 0.494 -2.481 1.00 32.95 74 GLN C N 1
ATOM 3001 C CA . GLN C 2 74 ? -15.550 -0.068 -3.616 1.00 34.20 74 GLN C CA 1
ATOM 3002 C C . GLN C 2 74 ? -14.671 -0.955 -4.482 1.00 28.94 74 GLN C C 1
ATOM 3003 O O . GLN C 2 74 ? -15.200 -1.821 -5.185 1.00 32.13 74 GLN C O 1
ATOM 3009 N N . LEU C 2 75 ? -13.350 -0.765 -4.452 1.00 26.12 75 LEU C N 1
ATOM 3010 C CA . LEU C 2 75 ? -12.469 -1.600 -5.258 1.00 28.48 75 LEU C CA 1
ATOM 3011 C C . LEU C 2 75 ? -12.228 -2.987 -4.665 1.00 29.66 75 LEU C C 1
ATOM 3012 O O . LEU C 2 75 ? -11.658 -3.838 -5.360 1.00 30.31 75 LEU C O 1
ATOM 3017 N N . HIS C 2 76 ? -12.656 -3.241 -3.428 1.00 30.98 76 HIS C N 1
ATOM 3018 C CA . HIS C 2 76 ? -12.557 -4.564 -2.795 1.00 34.94 76 HIS C CA 1
ATOM 3019 C C . HIS C 2 76 ? -11.137 -5.127 -2.895 1.00 30.99 76 HIS C C 1
ATOM 3020 O O . HIS C 2 76 ? -10.898 -6.203 -3.438 1.00 29.49 76 HIS C O 1
ATOM 3027 N N . ILE C 2 77 ? -10.193 -4.366 -2.340 1.00 28.12 77 ILE C N 1
ATOM 3028 C CA . ILE C 2 77 ? -8.776 -4.715 -2.410 1.00 28.33 77 ILE C CA 1
ATOM 3029 C C . ILE C 2 77 ? -8.512 -6.029 -1.678 1.00 28.18 77 ILE C C 1
ATOM 3030 O O . ILE C 2 77 ? -8.915 -6.211 -0.520 1.00 27.39 77 ILE C O 1
ATOM 3035 N N . THR C 2 78 ? -7.797 -6.933 -2.336 1.00 25.24 78 THR C N 1
ATOM 3036 C CA . THR C 2 78 ? -7.276 -8.160 -1.745 1.00 26.41 78 THR C CA 1
ATOM 3037 C C . THR C 2 78 ? -5.904 -8.395 -2.358 1.00 29.57 78 THR C C 1
ATOM 3038 O O . THR C 2 78 ? -5.603 -7.857 -3.426 1.00 34.64 78 THR C O 1
ATOM 3042 N N . PRO C 2 79 ? -5.047 -9.191 -1.708 1.00 29.65 79 PRO C N 1
ATOM 3043 C CA . PRO C 2 79 ? -3.761 -9.511 -2.347 1.00 29.47 79 PRO C CA 1
ATOM 3044 C C . PRO C 2 79 ? -3.916 -10.089 -3.742 1.00 31.22 79 PRO C C 1
ATOM 3045 O O . PRO C 2 79 ? -3.090 -9.798 -4.621 1.00 26.72 79 PRO C O 1
ATOM 3049 N N . GLY C 2 80 ? -4.967 -10.879 -3.980 1.00 28.36 80 GLY C N 1
ATOM 3050 C CA . GLY C 2 80 ? -5.138 -11.510 -5.281 1.00 29.20 80 GLY C CA 1
ATOM 3051 C C . GLY C 2 80 ? -5.632 -10.584 -6.372 1.00 36.46 80 GLY C C 1
ATOM 3052 O O . GLY C 2 80 ? -5.493 -10.909 -7.557 1.00 31.64 80 GLY C O 1
ATOM 3053 N N . THR C 2 81 ? -6.205 -9.437 -6.000 1.00 26.86 81 THR C N 1
ATOM 3054 C CA . THR C 2 81 ? -6.835 -8.549 -6.971 1.00 26.15 81 THR C CA 1
ATOM 3055 C C . THR C 2 81 ? -6.289 -7.131 -6.948 1.00 26.56 81 THR C C 1
ATOM 3056 O O . THR C 2 81 ? -6.652 -6.340 -7.826 1.00 23.83 81 THR C O 1
ATOM 3060 N N . ALA C 2 82 ? -5.382 -6.807 -6.027 1.00 24.92 82 ALA C N 1
ATOM 3061 C CA . ALA C 2 82 ? -5.000 -5.408 -5.828 1.00 30.20 82 ALA C CA 1
ATOM 3062 C C . ALA C 2 82 ? -4.185 -4.864 -7.000 1.00 30.40 82 ALA C C 1
ATOM 3063 O O . ALA C 2 82 ? -4.323 -3.689 -7.360 1.00 22.10 82 ALA C O 1
ATOM 3065 N N . TYR C 2 83 ? -3.338 -5.692 -7.612 1.00 29.48 83 TYR C N 1
ATOM 3066 C CA . TYR C 2 83 ? -2.467 -5.187 -8.669 1.00 25.25 83 TYR C CA 1
ATOM 3067 C C . TYR C 2 83 ? -3.268 -4.698 -9.874 1.00 31.59 83 TYR C C 1
ATOM 3068 O O . TYR C 2 83 ? -3.038 -3.590 -10.381 1.00 26.37 83 TYR C O 1
ATOM 3077 N N . GLN C 2 84 ? -4.203 -5.519 -10.361 1.00 23.75 84 GLN C N 1
ATOM 3078 C CA . GLN C 2 84 ? -5.020 -5.085 -11.489 1.00 33.02 84 GLN C CA 1
ATOM 3079 C C . GLN C 2 84 ? -5.944 -3.936 -11.106 1.00 28.17 84 GLN C C 1
ATOM 3080 O O . GLN C 2 84 ? -6.211 -3.070 -11.944 1.00 28.25 84 GLN C O 1
ATOM 3086 N N . SER C 2 85 ? -6.454 -3.900 -9.866 1.00 26.49 85 SER C N 1
ATOM 3087 C CA . SER C 2 85 ? -7.282 -2.749 -9.492 1.00 27.50 85 SER C CA 1
ATOM 3088 C C . SER C 2 85 ? -6.462 -1.462 -9.509 1.00 31.14 85 SER C C 1
ATOM 3089 O O . SER C 2 85 ? -6.933 -0.416 -9.978 1.00 25.20 85 SER C O 1
ATOM 3092 N N . PHE C 2 86 ? -5.224 -1.527 -9.022 1.00 23.31 86 PHE C N 1
ATOM 3093 C CA . PHE C 2 86 ? -4.345 -0.359 -9.044 1.00 24.90 86 PHE C CA 1
ATOM 3094 C C . PHE C 2 86 ? -4.021 0.048 -10.475 1.00 25.61 86 PHE C C 1
ATOM 3095 O O . PHE C 2 86 ? -4.165 1.213 -10.856 1.00 22.06 86 PHE C O 1
ATOM 3103 N N . GLU C 2 87 ? -3.594 -0.909 -11.290 1.00 20.91 87 GLU C N 1
ATOM 3104 C CA . GLU C 2 87 ? -3.120 -0.576 -12.628 1.00 27.02 87 GLU C CA 1
ATOM 3105 C C . GLU C 2 87 ? -4.248 -0.074 -13.514 1.00 27.37 87 GLU C C 1
ATOM 3106 O O . GLU C 2 87 ? -4.036 0.837 -14.320 1.00 25.58 87 GLU C O 1
ATOM 3112 N N . GLN C 2 88 ? -5.450 -0.653 -13.387 1.00 25.56 88 GLN C N 1
ATOM 3113 C CA . GLN C 2 88 ? -6.578 -0.221 -14.213 1.00 26.30 88 GLN C CA 1
ATOM 3114 C C . GLN C 2 88 ? -6.977 1.209 -13.879 1.00 21.16 88 GLN C C 1
ATOM 3115 O O . GLN C 2 88 ? -7.188 2.030 -14.778 1.00 27.39 88 GLN C O 1
ATOM 3121 N N . VAL C 2 89 ? -7.122 1.506 -12.586 1.00 22.64 89 VAL C N 1
ATOM 3122 C CA . VAL C 2 89 ? -7.479 2.859 -12.155 1.00 21.53 89 VAL C CA 1
ATOM 3123 C C . VAL C 2 89 ? -6.432 3.862 -12.627 1.00 23.23 89 VAL C C 1
ATOM 3124 O O . VAL C 2 89 ? -6.767 4.928 -13.158 1.00 24.57 89 VAL C O 1
ATOM 3128 N N . VAL C 2 90 ? -5.144 3.537 -12.447 1.00 23.29 90 VAL C N 1
ATOM 3129 C CA . VAL C 2 90 ? -4.086 4.484 -12.797 1.00 27.33 90 VAL C CA 1
ATOM 3130 C C . VAL C 2 90 ? -3.998 4.667 -14.311 1.00 23.81 90 VAL C C 1
ATOM 3131 O O . VAL C 2 90 ? -3.773 5.782 -14.807 1.00 21.53 90 VAL C O 1
ATOM 3135 N N . ASN C 2 91 ? -4.164 3.581 -15.073 1.00 21.97 91 ASN C N 1
ATOM 3136 C CA . ASN C 2 91 ? -4.173 3.701 -16.531 1.00 25.98 91 ASN C CA 1
ATOM 3137 C C . ASN C 2 91 ? -5.284 4.625 -17.006 1.00 21.91 91 ASN C C 1
ATOM 3138 O O . ASN C 2 91 ? -5.086 5.410 -17.940 1.00 26.04 91 ASN C O 1
ATOM 3143 N N . GLU C 2 92 ? -6.457 4.551 -16.374 1.00 25.81 92 GLU C N 1
ATOM 3144 C CA . GLU C 2 92 ? -7.553 5.444 -16.747 1.00 28.22 92 GLU C CA 1
ATOM 3145 C C . GLU C 2 92 ? -7.270 6.879 -16.315 1.00 27.55 92 GLU C C 1
ATOM 3146 O O . GLU C 2 92 ? -7.605 7.830 -17.034 1.00 27.77 92 GLU C O 1
ATOM 3152 N N . LEU C 2 93 ? -6.674 7.052 -15.129 1.00 25.75 93 LEU C N 1
ATOM 3153 C CA . LEU C 2 93 ? -6.329 8.386 -14.637 1.00 21.58 93 LEU C CA 1
ATOM 3154 C C . LEU C 2 93 ? -5.500 9.165 -15.652 1.00 24.46 93 LEU C C 1
ATOM 3155 O O . LEU C 2 93 ? -5.742 10.358 -15.884 1.00 24.31 93 LEU C O 1
ATOM 3160 N N . PHE C 2 94 ? -4.530 8.506 -16.282 1.00 23.88 94 PHE C N 1
ATOM 3161 C CA . PHE C 2 94 ? -3.582 9.161 -17.176 1.00 22.42 94 PHE C CA 1
ATOM 3162 C C . PHE C 2 94 ? -3.849 8.881 -18.646 1.00 25.21 94 PHE C C 1
ATOM 3163 O O . PHE C 2 94 ? -2.972 9.125 -19.479 1.00 28.47 94 PHE C O 1
ATOM 3171 N N . ARG C 2 95 ? -5.020 8.345 -18.976 1.00 28.20 95 ARG C N 1
ATOM 3172 C CA . ARG C 2 95 ? -5.245 7.844 -20.332 1.00 33.01 95 ARG C CA 1
ATOM 3173 C C . ARG C 2 95 ? -5.086 8.948 -21.372 1.00 34.41 95 ARG C C 1
ATOM 3174 O O . ARG C 2 95 ? -4.506 8.730 -22.440 1.00 32.56 95 ARG C O 1
ATOM 3182 N N . ASP C 2 96 ? -5.569 10.148 -21.076 1.00 27.17 96 ASP C N 1
ATOM 3183 C CA . ASP C 2 96 ? -5.480 11.240 -22.036 1.00 32.57 96 ASP C CA 1
ATOM 3184 C C . ASP C 2 96 ? -4.460 12.301 -21.623 1.00 32.69 96 ASP C C 1
ATOM 3185 O O . ASP C 2 96 ? -4.542 13.443 -22.079 1.00 31.09 96 ASP C O 1
ATOM 3190 N N . GLY C 2 97 ? -3.505 11.954 -20.767 1.00 27.95 97 GLY C N 1
ATOM 3191 C CA . GLY C 2 97 ? -2.395 12.845 -20.479 1.00 27.05 97 GLY C CA 1
ATOM 3192 C C . GLY C 2 97 ? -2.102 12.974 -19.003 1.00 26.67 97 GLY C C 1
ATOM 3193 O O . GLY C 2 97 ? -2.749 12.364 -18.148 1.00 23.53 97 GLY C O 1
ATOM 3194 N N . VAL C 2 98 ? -1.114 13.822 -18.704 1.00 22.39 98 VAL C N 1
ATOM 3195 C CA . VAL C 2 98 ? -0.540 13.999 -17.373 1.00 20.78 98 VAL C CA 1
ATOM 3196 C C . VAL C 2 98 ? -0.624 15.473 -16.991 1.00 22.57 98 VAL C C 1
ATOM 3197 O O . VAL C 2 98 ? -0.426 16.353 -17.837 1.00 22.48 98 VAL C O 1
ATOM 3201 N N . ASN C 2 99 ? -0.917 15.746 -15.722 1.00 18.89 99 ASN C N 1
ATOM 3202 C CA . ASN C 2 99 ? -0.665 17.070 -15.163 1.00 21.55 99 ASN C CA 1
ATOM 3203 C C . ASN C 2 99 ? -0.318 16.854 -13.701 1.00 21.06 99 ASN C C 1
ATOM 3204 O O . ASN C 2 99 ? -0.465 15.753 -13.180 1.00 20.13 99 ASN C O 1
ATOM 3209 N N . TRP C 2 100 ? 0.181 17.906 -13.044 1.00 18.23 100 TRP C N 1
ATOM 3210 C CA . TRP C 2 100 ? 0.654 17.742 -11.671 1.00 21.21 100 TRP C CA 1
ATOM 3211 C C . TRP C 2 100 ? -0.475 17.346 -10.720 1.00 17.08 100 TRP C C 1
ATOM 3212 O O . TRP C 2 100 ? -0.252 16.593 -9.765 1.00 17.41 100 TRP C O 1
ATOM 3223 N N . GLY C 2 101 ? -1.684 17.872 -10.928 1.00 21.58 101 GLY C N 1
ATOM 3224 C CA . GLY C 2 101 ? -2.786 17.488 -10.054 1.00 23.00 101 GLY C CA 1
ATOM 3225 C C . GLY C 2 101 ? -3.090 16.003 -10.124 1.00 28.22 101 GLY C C 1
ATOM 3226 O O . GLY C 2 101 ? -3.360 15.361 -9.103 1.00 22.57 101 GLY C O 1
ATOM 3227 N N . ARG C 2 102 ? -3.060 15.437 -11.333 1.00 19.86 102 ARG C N 1
ATOM 3228 C CA . ARG C 2 102 ? -3.234 13.991 -11.473 1.00 18.34 102 ARG C CA 1
ATOM 3229 C C . ARG C 2 102 ? -2.101 13.219 -10.812 1.00 19.41 102 ARG C C 1
ATOM 3230 O O . ARG C 2 102 ? -2.320 12.109 -10.314 1.00 18.53 102 ARG C O 1
ATOM 3238 N N . ILE C 2 103 ? -0.885 13.773 -10.807 1.00 18.37 103 ILE C N 1
ATOM 3239 C CA . ILE C 2 103 ? 0.220 13.081 -10.147 1.00 15.40 103 ILE C CA 1
ATOM 3240 C C . ILE C 2 103 ? 0.015 13.068 -8.636 1.00 17.17 103 ILE C C 1
ATOM 3241 O O . ILE C 2 103 ? 0.195 12.035 -7.980 1.00 18.67 103 ILE C O 1
ATOM 3246 N N . VAL C 2 104 ? -0.409 14.194 -8.060 1.00 18.12 104 VAL C N 1
ATOM 3247 C CA . VAL C 2 104 ? -0.753 14.197 -6.638 1.00 16.05 104 VAL C CA 1
ATOM 3248 C C . VAL C 2 104 ? -1.881 13.207 -6.358 1.00 23.04 104 VAL C C 1
ATOM 3249 O O . VAL C 2 104 ? -1.863 12.483 -5.358 1.00 21.28 104 VAL C O 1
ATOM 3253 N N . ALA C 2 105 ? -2.896 13.177 -7.222 1.00 21.43 105 ALA C N 1
ATOM 3254 C CA . ALA C 2 105 ? -3.991 12.238 -7.005 1.00 20.44 105 ALA C CA 1
ATOM 3255 C C . ALA C 2 105 ? -3.494 10.793 -7.074 1.00 20.80 105 ALA C C 1
ATOM 3256 O O . ALA C 2 105 ? -3.985 9.919 -6.341 1.00 20.25 105 ALA C O 1
ATOM 3258 N N . PHE C 2 106 ? -2.507 10.533 -7.936 1.00 18.24 106 PHE C N 1
ATOM 3259 C CA . PHE C 2 106 ? -1.896 9.205 -8.041 1.00 18.48 106 PHE C CA 1
ATOM 3260 C C . PHE C 2 106 ? -1.208 8.822 -6.728 1.00 20.77 106 PHE C C 1
ATOM 3261 O O . PHE C 2 106 ? -1.381 7.706 -6.216 1.00 19.09 106 PHE C O 1
ATOM 3269 N N . PHE C 2 107 ? -0.452 9.754 -6.140 1.00 16.82 107 PHE C N 1
ATOM 3270 C CA . PHE C 2 107 ? 0.150 9.487 -4.839 1.00 17.33 107 PHE C CA 1
ATOM 3271 C C . PHE C 2 107 ? -0.919 9.261 -3.774 1.00 16.71 107 PHE C C 1
ATOM 3272 O O . PHE C 2 107 ? -0.817 8.327 -2.970 1.00 18.85 107 PHE C O 1
ATOM 3280 N N . SER C 2 108 ? -1.941 10.125 -3.749 1.00 15.68 108 SER C N 1
ATOM 3281 C CA . SER C 2 108 ? -2.987 10.033 -2.730 1.00 15.66 108 SER C CA 1
ATOM 3282 C C . SER C 2 108 ? -3.712 8.697 -2.829 1.00 22.77 108 SER C C 1
ATOM 3283 O O . SER C 2 108 ? -4.026 8.066 -1.806 1.00 21.18 108 SER C O 1
ATOM 3286 N N . PHE C 2 109 ? -3.969 8.247 -4.061 1.00 20.25 109 PHE C N 1
ATOM 3287 C CA . PHE C 2 109 ? -4.624 6.964 -4.297 1.00 20.63 109 PHE C CA 1
ATOM 3288 C C . PHE C 2 109 ? -3.790 5.810 -3.744 1.00 18.56 109 PHE C C 1
ATOM 3289 O O . PHE C 2 109 ? -4.309 4.928 -3.052 1.00 20.57 109 PHE C O 1
ATOM 3297 N N . GLY C 2 110 ? -2.487 5.809 -4.033 1.00 17.30 110 GLY C N 1
ATOM 3298 C CA . GLY C 2 110 ? -1.621 4.763 -3.499 1.00 21.06 110 GLY C CA 1
ATOM 3299 C C . GLY C 2 110 ? -1.528 4.811 -1.989 1.00 22.84 110 GLY C C 1
ATOM 3300 O O . GLY C 2 110 ? -1.482 3.775 -1.325 1.00 21.64 110 GLY C O 1
ATOM 3301 N N . GLY C 2 111 ? -1.508 6.017 -1.420 1.00 18.97 111 GLY C N 1
ATOM 3302 C CA . GLY C 2 111 ? -1.562 6.131 0.027 1.00 19.21 111 GLY C CA 1
ATOM 3303 C C . GLY C 2 111 ? -2.829 5.539 0.611 1.00 24.96 111 GLY C C 1
ATOM 3304 O O . GLY C 2 111 ? -2.787 4.835 1.620 1.00 23.36 111 GLY C O 1
ATOM 3305 N N . ALA C 2 112 ? -3.972 5.808 -0.019 1.00 18.30 112 ALA C N 1
ATOM 3306 C CA . ALA C 2 112 ? -5.229 5.257 0.480 1.00 24.19 112 ALA C CA 1
ATOM 3307 C C . ALA C 2 112 ? -5.275 3.734 0.342 1.00 19.35 112 ALA C C 1
ATOM 3308 O O . ALA C 2 112 ? -5.827 3.048 1.208 1.00 21.18 112 ALA C O 1
ATOM 3310 N N . LEU C 2 113 ? -4.715 3.181 -0.735 1.00 18.54 113 LEU C N 1
ATOM 3311 C CA . LEU C 2 113 ? -4.653 1.722 -0.839 1.00 21.45 113 LEU C CA 1
ATOM 3312 C C . LEU C 2 113 ? -3.817 1.111 0.286 1.00 24.70 113 LEU C C 1
ATOM 3313 O O . LEU C 2 113 ? -4.187 0.072 0.849 1.00 21.73 113 LEU C O 1
ATOM 3318 N N . CYS C 2 114 ? -2.671 1.721 0.606 1.00 21.64 114 CYS C N 1
ATOM 3319 C CA . CYS C 2 114 ? -1.806 1.197 1.670 1.00 23.74 114 CYS C CA 1
ATOM 3320 C C . CYS C 2 114 ? -2.502 1.221 3.021 1.00 28.07 114 CYS C C 1
ATOM 3321 O O . CYS C 2 114 ? -2.414 0.253 3.789 1.00 29.02 114 CYS C O 1
ATOM 3324 N N . VAL C 2 115 ? -3.171 2.332 3.335 1.00 26.89 115 VAL C N 1
ATOM 3325 C CA . VAL C 2 115 ? -3.898 2.456 4.590 1.00 26.33 115 VAL C CA 1
ATOM 3326 C C . VAL C 2 115 ? -4.990 1.402 4.673 1.00 29.33 115 VAL C C 1
ATOM 3327 O O . VAL C 2 115 ? -5.135 0.710 5.687 1.00 27.30 115 VAL C O 1
ATOM 3331 N N . GLU C 2 116 ? -5.788 1.286 3.609 1.00 27.13 116 GLU C N 1
ATOM 3332 C CA . GLU C 2 116 ? -6.817 0.256 3.521 1.00 28.73 116 GLU C CA 1
ATOM 3333 C C . GLU C 2 116 ? -6.230 -1.137 3.708 1.00 27.34 116 GLU C C 1
ATOM 3334 O O . GLU C 2 116 ? -6.885 -2.007 4.295 1.00 29.34 116 GLU C O 1
ATOM 3340 N N . SER C 2 117 ? -4.991 -1.351 3.244 1.00 24.43 117 SER C N 1
ATOM 3341 C CA . SER C 2 117 ? -4.359 -2.670 3.336 1.00 29.33 117 SER C CA 1
ATOM 3342 C C . SER C 2 117 ? -4.004 -3.012 4.781 1.00 31.00 117 SER C C 1
ATOM 3343 O O . SER C 2 117 ? -4.217 -4.147 5.232 1.00 31.03 117 SER C O 1
ATOM 3346 N N . VAL C 2 118 ? -3.449 -2.050 5.523 1.00 29.15 118 VAL C N 1
ATOM 3347 C CA . VAL C 2 118 ? -3.165 -2.304 6.933 1.00 32.46 118 VAL C CA 1
ATOM 3348 C C . VAL C 2 118 ? -4.462 -2.478 7.719 1.00 37.24 118 VAL C C 1
ATOM 3349 O O . VAL C 2 118 ? -4.575 -3.391 8.549 1.00 37.16 118 VAL C O 1
ATOM 3353 N N . ASP C 2 119 ? -5.459 -1.617 7.466 1.00 32.83 119 ASP C N 1
ATOM 3354 C CA . ASP C 2 119 ? -6.767 -1.752 8.114 1.00 33.77 119 ASP C CA 1
ATOM 3355 C C . ASP C 2 119 ? -7.337 -3.163 7.988 1.00 35.14 119 ASP C C 1
ATOM 3356 O O . ASP C 2 119 ? -7.935 -3.683 8.938 1.00 39.04 119 ASP C O 1
ATOM 3361 N N . LYS C 2 120 ? -7.209 -3.778 6.807 1.00 36.10 120 LYS C N 1
ATOM 3362 C CA . LYS C 2 120 ? -7.843 -5.061 6.517 1.00 36.66 120 LYS C CA 1
ATOM 3363 C C . LYS C 2 120 ? -6.902 -6.231 6.731 1.00 37.47 120 LYS C C 1
ATOM 3364 O O . LYS C 2 120 ? -7.173 -7.339 6.250 1.00 37.41 120 LYS C O 1
ATOM 3370 N N . GLU C 2 121 ? -5.808 -6.004 7.451 1.00 35.27 121 GLU C N 1
ATOM 3371 C CA . GLU C 2 121 ? -4.834 -7.043 7.770 1.00 39.09 121 GLU C CA 1
ATOM 3372 C C . GLU C 2 121 ? -4.284 -7.688 6.501 1.00 34.38 121 GLU C C 1
ATOM 3373 O O . GLU C 2 121 ? -4.193 -8.913 6.375 1.00 33.61 121 GLU C O 1
ATOM 3379 N N . MET C 2 122 ? -3.898 -6.826 5.555 1.00 26.20 122 MET C N 1
ATOM 3380 C CA . MET C 2 122 ? -3.229 -7.229 4.326 1.00 32.56 122 MET C CA 1
ATOM 3381 C C . MET C 2 122 ? -1.934 -6.449 4.198 1.00 32.60 122 MET C C 1
ATOM 3382 O O . MET C 2 122 ? -1.670 -5.838 3.153 1.00 29.10 122 MET C O 1
ATOM 3387 N N . GLN C 2 123 ? -1.139 -6.442 5.270 1.00 34.42 123 GLN C N 1
ATOM 3388 C CA . GLN C 2 123 ? 0.059 -5.608 5.318 1.00 35.10 123 GLN C CA 1
ATOM 3389 C C . GLN C 2 123 ? 1.033 -5.946 4.210 1.00 33.43 123 GLN C C 1
ATOM 3390 O O . GLN C 2 123 ? 1.846 -5.092 3.837 1.00 32.84 123 GLN C O 1
ATOM 3396 N N . VAL C 2 124 ? 0.977 -7.171 3.680 1.00 32.23 124 VAL C N 1
ATOM 3397 C CA . VAL C 2 124 ? 1.895 -7.559 2.610 1.00 31.39 124 VAL C CA 1
ATOM 3398 C C . VAL C 2 124 ? 1.759 -6.628 1.413 1.00 28.05 124 VAL C C 1
ATOM 3399 O O . VAL C 2 124 ? 2.710 -6.445 0.643 1.00 28.90 124 VAL C O 1
ATOM 3403 N N . LEU C 2 125 ? 0.591 -6.006 1.249 1.00 26.30 125 LEU C N 1
ATOM 3404 C CA . LEU C 2 125 ? 0.370 -5.134 0.105 1.00 26.33 125 LEU C CA 1
ATOM 3405 C C . LEU C 2 125 ? 1.163 -3.839 0.176 1.00 27.83 125 LEU C C 1
ATOM 3406 O O . LEU C 2 125 ? 1.416 -3.241 -0.876 1.00 25.36 125 LEU C O 1
ATOM 3411 N N . VAL C 2 126 ? 1.572 -3.391 1.371 1.00 25.66 126 VAL C N 1
ATOM 3412 C CA . VAL C 2 126 ? 2.150 -2.051 1.482 1.00 27.41 126 VAL C CA 1
ATOM 3413 C C . VAL C 2 126 ? 3.397 -1.934 0.617 1.00 24.28 126 VAL C C 1
ATOM 3414 O O . VAL C 2 126 ? 3.518 -1.021 -0.201 1.00 23.49 126 VAL C O 1
ATOM 3418 N N . SER C 2 127 ? 4.338 -2.869 0.769 1.00 24.09 127 SER C N 1
ATOM 3419 C CA . SER C 2 127 ? 5.556 -2.768 -0.022 1.00 25.05 127 SER C CA 1
ATOM 3420 C C . SER C 2 127 ? 5.298 -3.098 -1.486 1.00 24.96 127 SER C C 1
ATOM 3421 O O . SER C 2 127 ? 6.024 -2.608 -2.353 1.00 25.05 127 SER C O 1
ATOM 3424 N N . ARG C 2 128 ? 4.294 -3.936 -1.782 1.00 21.89 128 ARG C N 1
ATOM 3425 C CA . ARG C 2 128 ? 3.926 -4.180 -3.178 1.00 22.20 128 ARG C CA 1
ATOM 3426 C C . ARG C 2 128 ? 3.422 -2.903 -3.848 1.00 24.56 128 ARG C C 1
ATOM 3427 O O . ARG C 2 128 ? 3.870 -2.540 -4.944 1.00 23.25 128 ARG C O 1
ATOM 3435 N N . ILE C 2 129 ? 2.469 -2.220 -3.212 1.00 25.11 129 ILE C N 1
ATOM 3436 C CA . ILE C 2 129 ? 1.956 -0.965 -3.774 1.00 22.13 129 ILE C CA 1
ATOM 3437 C C . ILE C 2 129 ? 3.090 0.034 -3.989 1.00 19.29 129 ILE C C 1
ATOM 3438 O O . ILE C 2 129 ? 3.141 0.722 -5.014 1.00 22.08 129 ILE C O 1
ATOM 3443 N N . ALA C 2 130 ? 4.014 0.137 -3.026 1.00 20.85 130 ALA C N 1
ATOM 3444 C CA . ALA C 2 130 ? 5.134 1.057 -3.200 1.00 18.58 130 ALA C CA 1
ATOM 3445 C C . ALA C 2 130 ? 5.933 0.718 -4.455 1.00 21.96 130 ALA C C 1
ATOM 3446 O O . ALA C 2 130 ? 6.322 1.612 -5.212 1.00 21.96 130 ALA C O 1
ATOM 3448 N N . ALA C 2 131 ? 6.197 -0.574 -4.692 1.00 23.74 131 ALA C N 1
ATOM 3449 C CA . ALA C 2 131 ? 6.936 -0.948 -5.899 1.00 22.82 131 ALA C CA 1
ATOM 3450 C C . ALA C 2 131 ? 6.134 -0.636 -7.158 1.00 20.93 131 ALA C C 1
ATOM 3451 O O . ALA C 2 131 ? 6.689 -0.144 -8.151 1.00 25.88 131 ALA C O 1
ATOM 3453 N N . TRP C 2 132 ? 4.835 -0.948 -7.154 1.00 21.31 132 TRP C N 1
ATOM 3454 C CA . TRP C 2 132 ? 4.001 -0.654 -8.323 1.00 22.79 132 TRP C CA 1
ATOM 3455 C C . TRP C 2 132 ? 3.986 0.838 -8.618 1.00 20.22 132 TRP C C 1
ATOM 3456 O O . TRP C 2 132 ? 4.027 1.253 -9.785 1.00 21.15 132 TRP C O 1
ATOM 3467 N N . MET C 2 133 ? 3.911 1.656 -7.568 1.00 22.63 133 MET C N 1
ATOM 3468 C CA . MET C 2 133 ? 3.924 3.106 -7.751 1.00 20.97 133 MET C CA 1
ATOM 3469 C C . MET C 2 133 ? 5.270 3.573 -8.291 1.00 20.69 133 MET C C 1
ATOM 3470 O O . MET C 2 133 ? 5.330 4.390 -9.218 1.00 21.03 133 MET C O 1
ATOM 3475 N N . ALA C 2 134 ? 6.371 3.072 -7.717 1.00 22.96 134 ALA C N 1
ATOM 3476 C CA . ALA C 2 134 ? 7.672 3.506 -8.207 1.00 21.80 134 ALA C CA 1
ATOM 3477 C C . ALA C 2 134 ? 7.873 3.067 -9.650 1.00 27.27 134 ALA C C 1
ATOM 3478 O O . ALA C 2 134 ? 8.401 3.827 -10.464 1.00 25.54 134 ALA C O 1
ATOM 3480 N N . THR C 2 135 ? 7.442 1.847 -9.989 1.00 25.24 135 THR C N 1
ATOM 3481 C CA . THR C 2 135 ? 7.551 1.393 -11.372 1.00 27.20 135 THR C CA 1
ATOM 3482 C C . THR C 2 135 ? 6.746 2.291 -12.303 1.00 23.28 135 THR C C 1
ATOM 3483 O O . THR C 2 135 ? 7.217 2.661 -13.388 1.00 21.66 135 THR C O 1
ATOM 3487 N N . TYR C 2 136 ? 5.519 2.639 -11.905 1.00 18.00 136 TYR C N 1
ATOM 3488 C CA . TYR C 2 136 ? 4.693 3.472 -12.771 1.00 21.92 136 TYR C CA 1
ATOM 3489 C C . TYR C 2 136 ? 5.300 4.858 -12.948 1.00 23.67 136 TYR C C 1
ATOM 3490 O O . TYR C 2 136 ? 5.295 5.406 -14.058 1.00 23.09 136 TYR C O 1
ATOM 3499 N N . LEU C 2 137 ? 5.785 5.459 -11.854 1.00 24.77 137 LEU C N 1
ATOM 3500 C CA . LEU C 2 137 ? 6.467 6.750 -11.954 1.00 26.66 137 LEU C CA 1
ATOM 3501 C C . LEU C 2 137 ? 7.647 6.672 -12.913 1.00 28.28 137 LEU C C 1
ATOM 3502 O O . LEU C 2 137 ? 7.811 7.533 -13.781 1.00 32.09 137 LEU C O 1
ATOM 3507 N N . ASN C 2 138 ? 8.500 5.656 -12.755 1.00 25.73 138 ASN C N 1
ATOM 3508 C CA . ASN C 2 138 ? 9.735 5.634 -13.537 1.00 27.37 138 ASN C CA 1
ATOM 3509 C C . ASN C 2 138 ? 9.478 5.322 -15.003 1.00 30.61 138 ASN C C 1
ATOM 3510 O O . ASN C 2 138 ? 10.164 5.862 -15.874 1.00 33.48 138 ASN C O 1
ATOM 3515 N N . ASP C 2 139 ? 8.499 4.468 -15.294 1.00 31.03 139 ASP C N 1
ATOM 3516 C CA . ASP C 2 139 ? 8.257 4.017 -16.657 1.00 35.86 139 ASP C CA 1
ATOM 3517 C C . ASP C 2 139 ? 7.293 4.906 -17.424 1.00 36.91 139 ASP C C 1
ATOM 3518 O O . ASP C 2 139 ? 7.418 5.020 -18.648 1.00 40.31 139 ASP C O 1
ATOM 3523 N N . HIS C 2 140 ? 6.317 5.523 -16.747 1.00 25.62 140 HIS C N 1
ATOM 3524 C CA . HIS C 2 140 ? 5.236 6.213 -17.442 1.00 28.42 140 HIS C CA 1
ATOM 3525 C C . HIS C 2 140 ? 5.073 7.684 -17.092 1.00 29.35 140 HIS C C 1
ATOM 3526 O O . HIS C 2 140 ? 4.394 8.399 -17.832 1.00 33.42 140 HIS C O 1
ATOM 3533 N N . LEU C 2 141 ? 5.638 8.153 -15.992 1.00 25.08 141 LEU C N 1
ATOM 3534 C CA . LEU C 2 141 ? 5.472 9.556 -15.632 1.00 22.05 141 LEU C CA 1
ATOM 3535 C C . LEU C 2 141 ? 6.749 10.361 -15.744 1.00 27.23 141 LEU C C 1
ATOM 3536 O O . LEU C 2 141 ? 6.684 11.562 -16.015 1.00 25.97 141 LEU C O 1
ATOM 3541 N N . GLU C 2 142 ? 7.903 9.727 -15.548 1.00 28.31 142 GLU C N 1
ATOM 3542 C CA . GLU C 2 142 ? 9.162 10.467 -15.538 1.00 29.03 142 GLU C CA 1
ATOM 3543 C C . GLU C 2 142 ? 9.462 11.194 -16.848 1.00 25.64 142 GLU C C 1
ATOM 3544 O O . GLU C 2 142 ? 9.994 12.316 -16.783 1.00 28.86 142 GLU C O 1
ATOM 3550 N N . PRO C 2 143 ? 9.177 10.643 -18.040 1.00 29.12 143 PRO C N 1
ATOM 3551 C CA . PRO C 2 143 ? 9.337 11.454 -19.271 1.00 29.88 143 PRO C CA 1
ATOM 3552 C C . PRO C 2 143 ? 8.561 12.768 -19.270 1.00 27.85 143 PRO C C 1
ATOM 3553 O O . PRO C 2 143 ? 9.115 13.813 -19.651 1.00 27.80 143 PRO C O 1
ATOM 3557 N N . TRP C 2 144 ? 7.284 12.748 -18.870 1.00 26.14 144 TRP C N 1
ATOM 3558 C CA . TRP C 2 144 ? 6.522 13.996 -18.778 1.00 23.03 144 TRP C CA 1
ATOM 3559 C C . TRP C 2 144 ? 7.114 14.920 -17.727 1.00 23.03 144 TRP C C 1
ATOM 3560 O O . TRP C 2 144 ? 7.171 16.142 -17.923 1.00 24.97 144 TRP C O 1
ATOM 3571 N N . ILE C 2 145 ? 7.507 14.357 -16.580 1.00 21.32 145 ILE C N 1
ATOM 3572 C CA . ILE C 2 145 ? 8.064 15.168 -15.495 1.00 26.06 145 ILE C CA 1
ATOM 3573 C C . ILE C 2 145 ? 9.300 15.915 -15.975 1.00 29.18 145 ILE C C 1
ATOM 3574 O O . ILE C 2 145 ? 9.445 17.127 -15.760 1.00 23.36 145 ILE C O 1
ATOM 3579 N N . GLN C 2 146 ? 10.209 15.205 -16.643 1.00 22.00 146 GLN C N 1
ATOM 3580 C CA . GLN C 2 146 ? 11.431 15.861 -17.095 1.00 28.39 146 GLN C CA 1
ATOM 3581 C C . GLN C 2 146 ? 11.142 16.876 -18.197 1.00 31.04 146 GLN C C 1
ATOM 3582 O O . GLN C 2 146 ? 11.729 17.966 -18.212 1.00 33.23 146 GLN C O 1
ATOM 3588 N N . GLU C 2 147 ? 10.232 16.544 -19.118 1.00 24.40 147 GLU C N 1
ATOM 3589 C CA . GLU C 2 147 ? 9.810 17.485 -20.151 1.00 29.21 147 GLU C CA 1
ATOM 3590 C C . GLU C 2 147 ? 9.213 18.754 -19.562 1.00 30.20 147 GLU C C 1
ATOM 3591 O O . GLU C 2 147 ? 9.242 19.803 -20.214 1.00 32.73 147 GLU C O 1
ATOM 3597 N N . ASN C 2 148 ? 8.659 18.684 -18.352 1.00 27.39 148 ASN C N 1
ATOM 3598 C CA . ASN C 2 148 ? 8.025 19.841 -17.737 1.00 30.75 148 ASN C CA 1
ATOM 3599 C C . ASN C 2 148 ? 8.896 20.490 -16.670 1.00 31.38 148 ASN C C 1
ATOM 3600 O O . ASN C 2 148 ? 8.375 21.195 -15.803 1.00 33.14 148 ASN C O 1
ATOM 3605 N N . GLY C 2 149 ? 10.209 20.279 -16.722 1.00 26.06 149 GLY C N 1
ATOM 3606 C CA . GLY C 2 149 ? 11.121 20.983 -15.843 1.00 24.02 149 GLY C CA 1
ATOM 3607 C C . GLY C 2 149 ? 11.505 20.258 -14.574 1.00 23.24 149 GLY C C 1
ATOM 3608 O O . GLY C 2 149 ? 12.250 20.822 -13.761 1.00 26.50 149 GLY C O 1
ATOM 3609 N N . GLY C 2 150 ? 11.029 19.031 -14.373 1.00 22.83 150 GLY C N 1
ATOM 3610 C CA . GLY C 2 150 ? 11.375 18.267 -13.196 1.00 23.41 150 GLY C CA 1
ATOM 3611 C C . GLY C 2 150 ? 10.487 18.595 -12.010 1.00 23.15 150 GLY C C 1
ATOM 3612 O O . GLY C 2 150 ? 9.539 19.379 -12.084 1.00 21.41 150 GLY C O 1
ATOM 3613 N N . TRP C 2 151 ? 10.816 17.969 -10.881 1.00 23.41 151 TRP C N 1
ATOM 3614 C CA . TRP C 2 151 ? 10.013 18.126 -9.673 1.00 23.35 151 TRP C CA 1
ATOM 3615 C C . TRP C 2 151 ? 10.051 19.551 -9.117 1.00 24.76 151 TRP C C 1
ATOM 3616 O O . TRP C 2 151 ? 9.125 19.938 -8.391 1.00 22.20 151 TRP C O 1
ATOM 3627 N N . ASP C 2 152 ? 11.078 20.344 -9.448 1.00 23.35 152 ASP C N 1
ATOM 3628 C CA . ASP C 2 152 ? 11.103 21.738 -9.003 1.00 23.91 152 ASP C CA 1
ATOM 3629 C C . ASP C 2 152 ? 9.946 22.530 -9.582 1.00 27.60 152 ASP C C 1
ATOM 3630 O O . ASP C 2 152 ? 9.493 23.507 -8.967 1.00 25.69 152 ASP C O 1
ATOM 3635 N N . THR C 2 153 ? 9.487 22.161 -10.781 1.00 24.73 153 THR C N 1
ATOM 3636 C CA . THR C 2 153 ? 8.282 22.780 -11.325 1.00 26.31 153 THR C CA 1
ATOM 3637 C C . THR C 2 153 ? 7.093 22.543 -10.395 1.00 25.26 153 THR C C 1
ATOM 3638 O O . THR C 2 153 ? 6.308 23.458 -10.120 1.00 24.03 153 THR C O 1
ATOM 3642 N N . PHE C 2 154 ? 6.963 21.320 -9.882 1.00 22.94 154 PHE C N 1
ATOM 3643 C CA . PHE C 2 154 ? 5.911 21.013 -8.914 1.00 20.36 154 PHE C CA 1
ATOM 3644 C C . PHE C 2 154 ? 6.056 21.848 -7.644 1.00 25.35 154 PHE C C 1
ATOM 3645 O O . PHE C 2 154 ? 5.063 22.389 -7.131 1.00 25.92 154 PHE C O 1
ATOM 3653 N N . VAL C 2 155 ? 7.279 21.947 -7.106 1.00 20.96 155 VAL C N 1
ATOM 3654 C CA . VAL C 2 155 ? 7.490 22.749 -5.901 1.00 27.54 155 VAL C CA 1
ATOM 3655 C C . VAL C 2 155 ? 7.045 24.187 -6.135 1.00 30.51 155 VAL C C 1
ATOM 3656 O O . VAL C 2 155 ? 6.419 24.808 -5.268 1.00 29.68 155 VAL C O 1
ATOM 3660 N N . GLU C 2 156 ? 7.348 24.733 -7.316 1.00 30.45 156 GLU C N 1
ATOM 3661 C CA . GLU C 2 156 ? 6.982 26.115 -7.617 1.00 29.12 156 GLU C CA 1
ATOM 3662 C C . GLU C 2 156 ? 5.471 26.287 -7.737 1.00 30.04 156 GLU C C 1
ATOM 3663 O O . GLU C 2 156 ? 4.937 27.343 -7.388 1.00 29.17 156 GLU C O 1
ATOM 3669 N N . LEU C 2 157 ? 4.766 25.262 -8.202 1.00 28.24 157 LEU C N 1
ATOM 3670 C CA . LEU C 2 157 ? 3.325 25.345 -8.401 1.00 31.68 157 LEU C CA 1
ATOM 3671 C C . LEU C 2 157 ? 2.528 24.991 -7.146 1.00 33.44 157 LEU C C 1
ATOM 3672 O O . LEU C 2 157 ? 1.544 25.672 -6.839 1.00 40.91 157 LEU C O 1
ATOM 3677 N N . TYR C 2 158 ? 2.922 23.927 -6.430 1.00 35.03 158 TYR C N 1
ATOM 3678 C CA . TYR C 2 158 ? 2.161 23.352 -5.320 1.00 38.39 158 TYR C CA 1
ATOM 3679 C C . TYR C 2 158 ? 2.792 23.588 -3.958 1.00 46.95 158 TYR C C 1
ATOM 3680 O O . TYR C 2 158 ? 2.195 23.206 -2.940 1.00 37.60 158 TYR C O 1
ATOM 3689 N N . GLY C 2 159 ? 3.988 24.168 -3.911 1.00 51.49 159 GLY C N 1
ATOM 3690 C CA . GLY C 2 159 ? 4.707 24.325 -2.665 1.00 57.63 159 GLY C CA 1
ATOM 3691 C C . GLY C 2 159 ? 4.285 25.567 -1.901 1.00 64.75 159 GLY C C 1
ATOM 3692 O O . GLY C 2 159 ? 3.946 26.596 -2.483 1.00 58.75 159 GLY C O 1
ATOM 3693 N N . ASN C 2 160 ? 4.321 25.449 -0.578 1.00 78.54 160 ASN C N 1
ATOM 3694 C CA . ASN C 2 160 ? 3.848 26.496 0.316 1.00 88.50 160 ASN C CA 1
ATOM 3695 C C . ASN C 2 160 ? 4.829 26.710 1.463 1.00 91.63 160 ASN C C 1
ATOM 3696 O O . ASN C 2 160 ? 4.436 27.116 2.556 1.00 95.34 160 ASN C O 1
ATOM 3701 N N . ASP D 1 2 ? -54.804 22.738 -36.551 1.00 71.33 4 ASP D N 1
ATOM 3702 C CA . ASP D 1 2 ? -54.961 23.446 -37.817 1.00 74.05 4 ASP D CA 1
ATOM 3703 C C . ASP D 1 2 ? -53.733 23.273 -38.710 1.00 65.80 4 ASP D C 1
ATOM 3704 O O . ASP D 1 2 ? -52.785 22.568 -38.355 1.00 62.34 4 ASP D O 1
ATOM 3709 N N . ALA D 1 3 ? -53.758 23.939 -39.867 1.00 55.26 5 ALA D N 1
ATOM 3710 C CA . ALA D 1 3 ? -52.761 23.687 -40.902 1.00 57.94 5 ALA D CA 1
ATOM 3711 C C . ALA D 1 3 ? -51.349 24.018 -40.439 1.00 60.01 5 ALA D C 1
ATOM 3712 O O . ALA D 1 3 ? -50.383 23.406 -40.910 1.00 48.60 5 ALA D O 1
ATOM 3714 N N . LYS D 1 4 ? -51.199 24.988 -39.537 1.00 63.54 6 LYS D N 1
ATOM 3715 C CA . LYS D 1 4 ? -49.857 25.406 -39.145 1.00 60.73 6 LYS D CA 1
ATOM 3716 C C . LYS D 1 4 ? -49.255 24.420 -38.162 1.00 43.98 6 LYS D C 1
ATOM 3717 O O . LYS D 1 4 ? -48.040 24.192 -38.173 1.00 43.06 6 LYS D O 1
ATOM 3723 N N . LYS D 1 5 ? -50.095 23.826 -37.312 1.00 38.20 7 LYS D N 1
ATOM 3724 C CA . LYS D 1 5 ? -49.657 22.692 -36.514 1.00 47.68 7 LYS D CA 1
ATOM 3725 C C . LYS D 1 5 ? -49.160 21.560 -37.405 1.00 39.44 7 LYS D C 1
ATOM 3726 O O . LYS D 1 5 ? -48.123 20.952 -37.121 1.00 40.18 7 LYS D O 1
ATOM 3732 N N . VAL D 1 6 ? -49.890 21.266 -38.488 1.00 42.51 8 VAL D N 1
ATOM 3733 C CA . VAL D 1 6 ? -49.545 20.131 -39.346 1.00 44.05 8 VAL D CA 1
ATOM 3734 C C . VAL D 1 6 ? -48.176 20.340 -39.975 1.00 41.83 8 VAL D C 1
ATOM 3735 O O . VAL D 1 6 ? -47.306 19.464 -39.911 1.00 33.37 8 VAL D O 1
ATOM 3739 N N . ALA D 1 7 ? -47.968 21.511 -40.592 1.00 33.18 9 ALA D N 1
ATOM 3740 C CA . ALA D 1 7 ? -46.706 21.769 -41.279 1.00 31.04 9 ALA D CA 1
ATOM 3741 C C . ALA D 1 7 ? -45.553 21.869 -40.290 1.00 35.93 9 ALA D C 1
ATOM 3742 O O . ALA D 1 7 ? -44.449 21.385 -40.566 1.00 32.15 9 ALA D O 1
ATOM 3744 N N . LYS D 1 8 ? -45.793 22.490 -39.131 1.00 34.70 10 LYS D N 1
ATOM 3745 C CA . LYS D 1 8 ? -44.744 22.610 -38.125 1.00 30.87 10 LYS D CA 1
ATOM 3746 C C . LYS D 1 8 ? -44.331 21.239 -37.598 1.00 35.56 10 LYS D C 1
ATOM 3747 O O . LYS D 1 8 ? -43.138 20.928 -37.514 1.00 33.26 10 LYS D O 1
ATOM 3753 N N . LYS D 1 9 ? -45.309 20.408 -37.230 1.00 32.15 11 LYS D N 1
ATOM 3754 C CA . LYS D 1 9 ? -45.001 19.092 -36.679 1.00 31.88 11 LYS D CA 1
ATOM 3755 C C . LYS D 1 9 ? -44.213 18.242 -37.672 1.00 30.53 11 LYS D C 1
ATOM 3756 O O . LYS D 1 9 ? -43.224 17.596 -37.304 1.00 28.97 11 LYS D O 1
ATOM 3762 N N . ALA D 1 10 ? -44.648 18.217 -38.936 1.00 34.25 12 ALA D N 1
ATOM 3763 C CA . ALA D 1 10 ? -43.887 17.499 -39.959 1.00 29.27 12 ALA D CA 1
ATOM 3764 C C . ALA D 1 10 ? -42.452 18.009 -40.043 1.00 29.29 12 ALA D C 1
ATOM 3765 O O . ALA D 1 10 ? -41.508 17.213 -40.086 1.00 27.57 12 ALA D O 1
ATOM 3767 N N . ALA D 1 11 ? -42.269 19.335 -40.063 1.00 31.39 13 ALA D N 1
ATOM 3768 C CA . ALA D 1 11 ? -40.930 19.912 -40.162 1.00 29.50 13 ALA D CA 1
ATOM 3769 C C . ALA D 1 11 ? -40.049 19.472 -39.005 1.00 33.10 13 ALA D C 1
ATOM 3770 O O . ALA D 1 11 ? -38.899 19.053 -39.206 1.00 29.81 13 ALA D O 1
ATOM 3772 N N . ILE D 1 12 ? -40.563 19.574 -37.776 1.00 30.48 14 ILE D N 1
ATOM 3773 C CA . ILE D 1 12 ? -39.765 19.165 -36.623 1.00 30.58 14 ILE D CA 1
ATOM 3774 C C . ILE D 1 12 ? -39.442 17.681 -36.694 1.00 32.08 14 ILE D C 1
ATOM 3775 O O . ILE D 1 12 ? -38.301 17.276 -36.461 1.00 26.74 14 ILE D O 1
ATOM 3780 N N . GLN D 1 13 ? -40.424 16.849 -37.040 1.00 29.68 15 GLN D N 1
ATOM 3781 C CA . GLN D 1 13 ? -40.168 15.410 -37.111 1.00 30.51 15 GLN D CA 1
ATOM 3782 C C . GLN D 1 13 ? -39.093 15.082 -38.143 1.00 28.70 15 GLN D C 1
ATOM 3783 O O . GLN D 1 13 ? -38.221 14.240 -37.892 1.00 31.03 15 GLN D O 1
ATOM 3789 N N . ALA D 1 14 ? -39.146 15.723 -39.317 1.00 25.76 16 ALA D N 1
ATOM 3790 C CA . ALA D 1 14 ? -38.167 15.417 -40.360 1.00 28.12 16 ALA D CA 1
ATOM 3791 C C . ALA D 1 14 ? -36.760 15.828 -39.940 1.00 27.60 16 ALA D C 1
ATOM 3792 O O . ALA D 1 14 ? -35.791 15.076 -40.137 1.00 29.16 16 ALA D O 1
ATOM 3794 N N . ALA D 1 15 ? -36.624 17.019 -39.356 1.00 24.20 17 ALA D N 1
ATOM 3795 C CA . ALA D 1 15 ? -35.321 17.456 -38.877 1.00 28.13 17 ALA D CA 1
ATOM 3796 C C . ALA D 1 15 ? -34.818 16.543 -37.766 1.00 33.55 17 ALA D C 1
ATOM 3797 O O . ALA D 1 15 ? -33.616 16.260 -37.682 1.00 26.75 17 ALA D O 1
ATOM 3799 N N . ARG D 1 16 ? -35.728 16.063 -36.948 1.00 30.78 18 ARG D N 1
ATOM 3800 C CA . ARG D 1 16 ? -35.415 15.175 -35.882 1.00 29.91 18 ARG D CA 1
ATOM 3801 C C . ARG D 1 16 ? -34.839 13.868 -36.403 1.00 31.27 18 ARG D C 1
ATOM 3802 O O . ARG D 1 16 ? -33.867 13.400 -35.894 1.00 29.96 18 ARG D O 1
ATOM 3810 N N . ARG D 1 17 ? -35.444 13.300 -37.437 1.00 23.47 19 ARG D N 1
ATOM 3811 C CA . ARG D 1 17 ? -34.971 12.034 -37.990 1.00 29.70 19 ARG D CA 1
ATOM 3812 C C . ARG D 1 17 ? -33.627 12.214 -38.682 1.00 30.22 19 ARG D C 1
ATOM 3813 O O . ARG D 1 17 ? -32.762 11.335 -38.609 1.00 26.21 19 ARG D O 1
ATOM 3821 N N . ILE D 1 18 ? -33.426 13.354 -39.343 1.00 25.50 20 ILE D N 1
ATOM 3822 C CA . ILE D 1 18 ? -32.132 13.632 -39.956 1.00 29.01 20 ILE D CA 1
ATOM 3823 C C . ILE D 1 18 ? -31.055 13.799 -38.889 1.00 33.61 20 ILE D C 1
ATOM 3824 O O . ILE D 1 18 ? -29.916 13.353 -39.065 1.00 27.61 20 ILE D O 1
ATOM 3829 N N . THR D 1 19 ? -31.392 14.431 -37.760 1.00 27.71 21 THR D N 1
ATOM 3830 C CA . THR D 1 19 ? -30.410 14.561 -36.682 1.00 29.21 21 THR D CA 1
ATOM 3831 C C . THR D 1 19 ? -30.056 13.201 -36.088 1.00 32.03 21 THR D C 1
ATOM 3832 O O . THR D 1 19 ? -28.886 12.936 -35.781 1.00 27.29 21 THR D O 1
ATOM 3836 N N . GLU D 1 20 ? -31.059 12.336 -35.903 1.00 26.37 22 GLU D N 1
ATOM 3837 C CA . GLU D 1 20 ? -30.805 10.975 -35.435 1.00 30.36 22 GLU D CA 1
ATOM 3838 C C . GLU D 1 20 ? -29.876 10.234 -36.384 1.00 30.56 22 GLU D C 1
ATOM 3839 O O . GLU D 1 20 ? -28.915 9.585 -35.950 1.00 37.09 22 GLU D O 1
ATOM 3845 N N . LEU D 1 21 ? -30.162 10.297 -37.687 1.00 31.04 23 LEU D N 1
ATOM 3846 C CA . LEU D 1 21 ? -29.294 9.646 -38.666 1.00 28.26 23 LEU D CA 1
ATOM 3847 C C . LEU D 1 21 ? -27.866 10.161 -38.539 1.00 27.99 23 LEU D C 1
ATOM 3848 O O . LEU D 1 21 ? -26.917 9.373 -38.425 1.00 31.88 23 LEU D O 1
ATOM 3853 N N . ALA D 1 22 ? -27.698 11.488 -38.509 1.00 27.93 24 ALA D N 1
ATOM 3854 C CA . ALA D 1 22 ? -26.355 12.054 -38.391 1.00 29.15 24 ALA D CA 1
ATOM 3855 C C . ALA D 1 22 ? -25.628 11.528 -37.152 1.00 34.63 24 ALA D C 1
ATOM 3856 O O . ALA D 1 22 ? -24.449 11.160 -37.227 1.00 35.17 24 ALA D O 1
ATOM 3858 N N . GLN D 1 23 ? -26.308 11.492 -36.003 1.00 31.33 25 GLN D N 1
ATOM 3859 C CA . GLN D 1 23 ? -25.657 11.043 -34.775 1.00 33.60 25 GLN D CA 1
ATOM 3860 C C . GLN D 1 23 ? -25.233 9.578 -34.871 1.00 33.25 25 GLN D C 1
ATOM 3861 O O . GLN D 1 23 ? -24.165 9.196 -34.371 1.00 32.12 25 GLN D O 1
ATOM 3867 N N . VAL D 1 24 ? -26.056 8.743 -35.510 1.00 29.95 26 VAL D N 1
ATOM 3868 C CA . VAL D 1 24 ? -25.711 7.329 -35.664 1.00 31.81 26 VAL D CA 1
ATOM 3869 C C . VAL D 1 24 ? -24.478 7.178 -36.547 1.00 40.31 26 VAL D C 1
ATOM 3870 O O . VAL D 1 24 ? -23.540 6.444 -36.212 1.00 42.93 26 VAL D O 1
ATOM 3874 N N . LEU D 1 25 ? -24.458 7.885 -37.682 1.00 31.96 27 LEU D N 1
ATOM 3875 C CA . LEU D 1 25 ? -23.325 7.799 -38.604 1.00 35.82 27 LEU D CA 1
ATOM 3876 C C . LEU D 1 25 ? -22.039 8.322 -37.970 1.00 41.69 27 LEU D C 1
ATOM 3877 O O . LEU D 1 25 ? -20.959 7.758 -38.194 1.00 37.59 27 LEU D O 1
ATOM 3882 N N . VAL D 1 26 ? -22.122 9.406 -37.194 1.00 39.77 28 VAL D N 1
ATOM 3883 C CA . VAL D 1 26 ? -20.951 9.865 -36.452 1.00 39.07 28 VAL D CA 1
ATOM 3884 C C . VAL D 1 26 ? -20.472 8.769 -35.508 1.00 42.40 28 VAL D C 1
ATOM 3885 O O . VAL D 1 26 ? -19.279 8.456 -35.445 1.00 41.90 28 VAL D O 1
ATOM 3889 N N . GLU D 1 27 ? -21.406 8.139 -34.792 1.00 41.45 29 GLU D N 1
ATOM 3890 C CA . GLU D 1 27 ? -21.041 7.081 -33.856 1.00 40.98 29 GLU D CA 1
ATOM 3891 C C . GLU D 1 27 ? -20.400 5.900 -34.578 1.00 41.60 29 GLU D C 1
ATOM 3892 O O . GLU D 1 27 ? -19.384 5.361 -34.124 1.00 42.69 29 GLU D O 1
ATOM 3898 N N . LEU D 1 28 ? -20.986 5.482 -35.706 1.00 35.82 30 LEU D N 1
ATOM 3899 C CA . LEU D 1 28 ? -20.427 4.371 -36.473 1.00 42.99 30 LEU D CA 1
ATOM 3900 C C . LEU D 1 28 ? -19.041 4.706 -37.004 1.00 42.17 30 LEU D C 1
ATOM 3901 O O . LEU D 1 28 ? -18.137 3.859 -36.990 1.00 45.38 30 LEU D O 1
ATOM 3906 N N . LEU D 1 29 ? -18.857 5.932 -37.492 1.00 41.63 31 LEU D N 1
ATOM 3907 C CA . LEU D 1 29 ? -17.535 6.337 -37.956 1.00 48.72 31 LEU D CA 1
ATOM 3908 C C . LEU D 1 29 ? -16.532 6.351 -36.808 1.00 51.02 31 LEU D C 1
ATOM 3909 O O . LEU D 1 29 ? -15.363 5.979 -36.986 1.00 48.42 31 LEU D O 1
ATOM 3914 N N . LYS D 1 30 ? -16.974 6.761 -35.617 1.00 43.97 32 LYS D N 1
ATOM 3915 C CA . LYS D 1 30 ? -16.090 6.715 -34.457 1.00 51.18 32 LYS D CA 1
ATOM 3916 C C . LYS D 1 30 ? -15.697 5.281 -34.110 1.00 56.67 32 LYS D C 1
ATOM 3917 O O . LYS D 1 30 ? -14.570 5.037 -33.663 1.00 58.18 32 LYS D O 1
ATOM 3923 N N . GLU D 1 31 ? -16.595 4.317 -34.319 1.00 51.45 33 GLU D N 1
ATOM 3924 C CA . GLU D 1 31 ? -16.241 2.934 -34.028 1.00 53.17 33 GLU D CA 1
ATOM 3925 C C . GLU D 1 31 ? -15.279 2.373 -35.070 1.00 50.38 33 GLU D C 1
ATOM 3926 O O . GLU D 1 31 ? -14.392 1.584 -34.728 1.00 53.59 33 GLU D O 1
ATOM 3932 N N . ALA D 1 32 ? -15.420 2.786 -36.331 1.00 52.43 34 ALA D N 1
ATOM 3933 C CA . ALA D 1 32 ? -14.520 2.382 -37.405 1.00 53.43 34 ALA D CA 1
ATOM 3934 C C . ALA D 1 32 ? -13.125 2.978 -37.276 1.00 57.46 34 ALA D C 1
ATOM 3935 O O . ALA D 1 32 ? -12.246 2.620 -38.069 1.00 63.45 34 ALA D O 1
ATOM 3937 N N . LEU D 1 33 ? -12.896 3.873 -36.319 1.00 58.26 35 LEU D N 1
ATOM 3938 C CA . LEU D 1 33 ? -11.580 4.462 -36.127 1.00 66.73 35 LEU D CA 1
ATOM 3939 C C . LEU D 1 33 ? -10.687 3.643 -35.212 1.00 76.30 35 LEU D C 1
ATOM 3940 O O . LEU D 1 33 ? -9.460 3.774 -35.292 1.00 77.76 35 LEU D O 1
ATOM 3945 N N . LYS D 1 34 ? -11.268 2.820 -34.344 1.00 79.81 36 LYS D N 1
ATOM 3946 C CA . LYS D 1 34 ? -10.481 2.109 -33.348 1.00 85.99 36 LYS D CA 1
ATOM 3947 C C . LYS D 1 34 ? -9.519 1.135 -34.018 1.00 81.20 36 LYS D C 1
ATOM 3948 O O . LYS D 1 34 ? -9.878 0.429 -34.966 1.00 69.32 36 LYS D O 1
ATOM 3954 N N . LEU D 1 35 ? -8.278 1.114 -33.520 1.00 88.11 37 LEU D N 1
ATOM 3955 C CA . LEU D 1 35 ? -7.217 0.332 -34.146 1.00 93.29 37 LEU D CA 1
ATOM 3956 C C . LEU D 1 35 ? -7.494 -1.166 -34.089 1.00 95.68 37 LEU D C 1
ATOM 3957 O O . LEU D 1 35 ? -6.962 -1.915 -34.915 1.00 97.11 37 LEU D O 1
ATOM 3962 N N . ASP D 1 36 ? -8.334 -1.620 -33.158 1.00 99.09 38 ASP D N 1
ATOM 3963 C CA . ASP D 1 36 ? -8.643 -3.038 -33.023 1.00 105.70 38 ASP D CA 1
ATOM 3964 C C . ASP D 1 36 ? -9.828 -3.476 -33.884 1.00 102.17 38 ASP D C 1
ATOM 3965 O O . ASP D 1 36 ? -10.555 -4.399 -33.492 1.00 105.83 38 ASP D O 1
ATOM 3970 N N . LEU D 1 37 ? -10.035 -2.863 -35.052 1.00 87.96 39 LEU D N 1
ATOM 3971 C CA . LEU D 1 37 ? -11.239 -3.125 -35.844 1.00 72.36 39 LEU D CA 1
ATOM 3972 C C . LEU D 1 37 ? -11.084 -4.415 -36.642 1.00 70.66 39 LEU D C 1
ATOM 3973 O O . LEU D 1 37 ? -10.543 -4.420 -37.752 1.00 70.39 39 LEU D O 1
ATOM 3978 N N . THR D 1 38 ? -11.593 -5.507 -36.074 1.00 72.75 40 THR D N 1
ATOM 3979 C CA . THR D 1 38 ? -11.730 -6.775 -36.772 1.00 78.19 40 THR D CA 1
ATOM 3980 C C . THR D 1 38 ? -12.616 -6.611 -38.004 1.00 77.37 40 THR D C 1
ATOM 3981 O O . THR D 1 38 ? -13.372 -5.643 -38.142 1.00 72.71 40 THR D O 1
ATOM 3985 N N . GLN D 1 39 ? -12.537 -7.594 -38.900 1.00 70.88 41 GLN D N 1
ATOM 3986 C CA . GLN D 1 39 ? -13.415 -7.569 -40.058 1.00 68.57 41 GLN D CA 1
ATOM 3987 C C . GLN D 1 39 ? -14.860 -7.844 -39.668 1.00 59.65 41 GLN D C 1
ATOM 3988 O O . GLN D 1 39 ? -15.783 -7.314 -40.298 1.00 59.75 41 GLN D O 1
ATOM 3994 N N . GLU D 1 40 ? -15.077 -8.658 -38.634 1.00 61.15 42 GLU D N 1
ATOM 3995 C CA . GLU D 1 40 ? -16.440 -8.942 -38.196 1.00 66.91 42 GLU D CA 1
ATOM 3996 C C . GLU D 1 40 ? -17.130 -7.675 -37.701 1.00 56.45 42 GLU D C 1
ATOM 3997 O O . GLU D 1 40 ? -18.298 -7.419 -38.023 1.00 48.58 42 GLU D O 1
ATOM 4003 N N . MET D 1 41 ? -16.416 -6.863 -36.922 1.00 57.66 43 MET D N 1
ATOM 4004 C CA . MET D 1 41 ? -16.996 -5.611 -36.452 1.00 59.15 43 MET D CA 1
ATOM 4005 C C . MET D 1 41 ? -17.241 -4.636 -37.602 1.00 53.94 43 MET D C 1
ATOM 4006 O O . MET D 1 41 ? -18.179 -3.834 -37.542 1.00 47.25 43 MET D O 1
ATOM 4011 N N . ARG D 1 42 ? -16.431 -4.703 -38.663 1.00 49.17 44 ARG D N 1
ATOM 4012 C CA . ARG D 1 42 ? -16.647 -3.828 -39.814 1.00 51.28 44 ARG D CA 1
ATOM 4013 C C . ARG D 1 42 ? -17.898 -4.230 -40.594 1.00 50.09 44 ARG D C 1
ATOM 4014 O O . ARG D 1 42 ? -18.635 -3.363 -41.084 1.00 46.25 44 ARG D O 1
ATOM 4022 N N . LYS D 1 43 ? -18.166 -5.539 -40.708 1.00 46.33 45 LYS D N 1
ATOM 4023 C CA . LYS D 1 43 ? -19.399 -5.972 -41.363 1.00 48.64 45 LYS D CA 1
ATOM 4024 C C . LYS D 1 43 ? -20.619 -5.491 -40.594 1.00 49.55 45 LYS D C 1
ATOM 4025 O O . LYS D 1 43 ? -21.626 -5.099 -41.197 1.00 46.80 45 LYS D O 1
ATOM 4031 N N . LYS D 1 44 ? -20.549 -5.509 -39.258 1.00 46.64 46 LYS D N 1
ATOM 4032 C CA . LYS D 1 44 ? -21.702 -5.077 -38.483 1.00 51.74 46 LYS D CA 1
ATOM 4033 C C . LYS D 1 44 ? -21.859 -3.560 -38.511 1.00 46.57 46 LYS D C 1
ATOM 4034 O O . LYS D 1 44 ? -22.973 -3.055 -38.336 1.00 37.79 46 LYS D O 1
ATOM 4040 N N . LEU D 1 45 ? -20.769 -2.816 -38.731 1.00 40.80 47 LEU D N 1
ATOM 4041 C CA . LEU D 1 45 ? -20.911 -1.373 -38.874 1.00 40.63 47 LEU D CA 1
ATOM 4042 C C . LEU D 1 45 ? -21.610 -1.023 -40.180 1.00 38.31 47 LEU D C 1
ATOM 4043 O O . LEU D 1 45 ? -22.426 -0.096 -40.218 1.00 34.78 47 LEU D O 1
ATOM 4048 N N . ILE D 1 46 ? -21.304 -1.752 -41.256 1.00 37.63 48 ILE D N 1
ATOM 4049 C CA . ILE D 1 46 ? -21.990 -1.538 -42.527 1.00 38.83 48 ILE D CA 1
ATOM 4050 C C . ILE D 1 46 ? -23.459 -1.911 -42.408 1.00 35.91 48 ILE D C 1
ATOM 4051 O O . ILE D 1 46 ? -24.329 -1.259 -42.995 1.00 34.30 48 ILE D O 1
ATOM 4056 N N . GLU D 1 47 ? -23.764 -2.983 -41.675 1.00 34.95 49 GLU D N 1
ATOM 4057 C CA . GLU D 1 47 ? -25.166 -3.332 -41.484 1.00 34.34 49 GLU D CA 1
ATOM 4058 C C . GLU D 1 47 ? -25.891 -2.261 -40.682 1.00 35.62 49 GLU D C 1
ATOM 4059 O O . GLU D 1 47 ? -27.039 -1.924 -40.984 1.00 33.57 49 GLU D O 1
ATOM 4065 N N . ARG D 1 48 ? -25.242 -1.719 -39.655 1.00 33.37 50 ARG D N 1
ATOM 4066 C CA . ARG D 1 48 ? -25.872 -0.655 -38.885 1.00 33.87 50 ARG D CA 1
ATOM 4067 C C . ARG D 1 48 ? -26.029 0.609 -39.722 1.00 35.74 50 ARG D C 1
ATOM 4068 O O . ARG D 1 48 ? -27.033 1.315 -39.602 1.00 32.01 50 ARG D O 1
ATOM 4076 N N . TYR D 1 49 ? -25.064 0.904 -40.591 1.00 34.21 51 TYR D N 1
ATOM 4077 C CA . TYR D 1 49 ? -25.224 2.067 -41.457 1.00 32.48 51 TYR D CA 1
ATOM 4078 C C . TYR D 1 49 ? -26.367 1.857 -42.442 1.00 33.74 51 TYR D C 1
ATOM 4079 O O . TYR D 1 49 ? -27.196 2.756 -42.644 1.00 28.41 51 TYR D O 1
ATOM 4088 N N . ALA D 1 50 ? -26.451 0.662 -43.033 1.00 27.02 52 ALA D N 1
ATOM 4089 C CA . ALA D 1 50 ? -27.551 0.364 -43.943 1.00 28.70 52 ALA D CA 1
ATOM 4090 C C . ALA D 1 50 ? -28.891 0.499 -43.234 1.00 32.60 52 ALA D C 1
ATOM 4091 O O . ALA D 1 50 ? -29.822 1.138 -43.745 1.00 29.39 52 ALA D O 1
ATOM 4093 N N . ALA D 1 51 ? -29.006 -0.092 -42.044 1.00 31.54 53 ALA D N 1
ATOM 4094 C CA . ALA D 1 51 ? -30.255 0.018 -41.297 1.00 27.82 53 ALA D CA 1
ATOM 4095 C C . ALA D 1 51 ? -30.566 1.467 -40.933 1.00 30.76 53 ALA D C 1
ATOM 4096 O O . ALA D 1 51 ? -31.731 1.871 -40.939 1.00 26.63 53 ALA D O 1
ATOM 4098 N N . ALA D 1 52 ? -29.544 2.265 -40.611 1.00 29.72 54 ALA D N 1
ATOM 4099 C CA . ALA D 1 52 ? -29.811 3.661 -40.254 1.00 27.07 54 ALA D CA 1
ATOM 4100 C C . ALA D 1 52 ? -30.363 4.439 -41.441 1.00 25.28 54 ALA D C 1
ATOM 4101 O O . ALA D 1 52 ? -31.294 5.238 -41.287 1.00 27.99 54 ALA D O 1
ATOM 4103 N N . ILE D 1 53 ? -29.807 4.220 -42.633 1.00 29.54 55 ILE D N 1
ATOM 4104 C CA . ILE D 1 53 ? -30.312 4.902 -43.825 1.00 30.57 55 ILE D CA 1
ATOM 4105 C C . ILE D 1 53 ? -31.763 4.512 -44.085 1.00 32.83 55 ILE D C 1
ATOM 4106 O O . ILE D 1 53 ? -32.622 5.369 -44.326 1.00 29.57 55 ILE D O 1
ATOM 4111 N N . ILE D 1 54 ? -32.051 3.207 -44.040 1.00 24.52 56 ILE D N 1
ATOM 4112 C CA . ILE D 1 54 ? -33.395 2.693 -44.317 1.00 26.63 56 ILE D CA 1
ATOM 4113 C C . ILE D 1 54 ? -34.401 3.194 -43.282 1.00 25.00 56 ILE D C 1
ATOM 4114 O O . ILE D 1 54 ? -35.547 3.527 -43.623 1.00 26.58 56 ILE D O 1
ATOM 4119 N N . ARG D 1 55 ? -34.000 3.228 -42.003 1.00 23.07 57 ARG D N 1
ATOM 4120 C CA . ARG D 1 55 ? -34.859 3.761 -40.936 1.00 31.64 57 ARG D CA 1
ATOM 4121 C C . ARG D 1 55 ? -35.199 5.231 -41.162 1.00 29.21 57 ARG D C 1
ATOM 4122 O O . ARG D 1 55 ? -36.345 5.658 -40.957 1.00 26.01 57 ARG D O 1
ATOM 4130 N N . ALA D 1 56 ? -34.189 6.041 -41.497 1.00 27.51 58 ALA D N 1
ATOM 4131 C CA . ALA D 1 56 ? -34.434 7.466 -41.722 1.00 30.64 58 ALA D CA 1
ATOM 4132 C C . ALA D 1 56 ? -35.385 7.682 -42.887 1.00 29.92 58 ALA D C 1
ATOM 4133 O O . ALA D 1 56 ? -36.294 8.524 -42.810 1.00 30.39 58 ALA D O 1
ATOM 4135 N N . ILE D 1 57 ? -35.176 6.939 -43.978 1.00 31.20 59 ILE D N 1
ATOM 4136 C CA . ILE D 1 57 ? -36.077 7.009 -45.115 1.00 30.24 59 ILE D CA 1
ATOM 4137 C C . ILE D 1 57 ? -37.507 6.671 -44.702 1.00 28.27 59 ILE D C 1
ATOM 4138 O O . ILE D 1 57 ? -38.441 7.424 -45.016 1.00 28.33 59 ILE D O 1
ATOM 4143 N N . GLY D 1 58 ? -37.711 5.541 -44.007 1.00 23.56 60 GLY D N 1
ATOM 4144 C CA . GLY D 1 58 ? -39.054 5.156 -43.596 1.00 26.91 60 GLY D CA 1
ATOM 4145 C C . GLY D 1 58 ? -39.653 6.113 -42.587 1.00 29.67 60 GLY D C 1
ATOM 4146 O O . GLY D 1 58 ? -40.851 6.392 -42.624 1.00 25.21 60 GLY D O 1
ATOM 4147 N N . ASP D 1 59 ? -38.829 6.634 -41.675 1.00 24.02 61 ASP D N 1
ATOM 4148 C CA . ASP D 1 59 ? -39.362 7.530 -40.654 1.00 23.92 61 ASP D CA 1
ATOM 4149 C C . ASP D 1 59 ? -39.723 8.891 -41.240 1.00 27.45 61 ASP D C 1
ATOM 4150 O O . ASP D 1 59 ? -40.762 9.461 -40.893 1.00 30.34 61 ASP D O 1
ATOM 4155 N N . ILE D 1 60 ? -38.872 9.440 -42.115 1.00 21.36 62 ILE D N 1
ATOM 4156 C CA . ILE D 1 60 ? -39.215 10.702 -42.778 1.00 23.97 62 ILE D CA 1
ATOM 4157 C C . ILE D 1 60 ? -40.496 10.539 -43.587 1.00 29.22 62 ILE D C 1
ATOM 4158 O O . ILE D 1 60 ? -41.418 11.357 -43.501 1.00 25.49 62 ILE D O 1
ATOM 4163 N N . ASN D 1 61 ? -40.589 9.455 -44.361 1.00 24.32 63 ASN D N 1
ATOM 4164 C CA . ASN D 1 61 ? -41.794 9.226 -45.150 1.00 25.81 63 ASN D CA 1
ATOM 4165 C C . ASN D 1 61 ? -43.011 9.029 -44.263 1.00 25.05 63 ASN D C 1
ATOM 4166 O O . ASN D 1 61 ? -44.091 9.549 -44.564 1.00 33.20 63 ASN D O 1
ATOM 4171 N N . ASN D 1 62 ? -42.863 8.279 -43.166 1.00 20.22 64 ASN D N 1
ATOM 4172 C CA . ASN D 1 62 ? -44.004 8.085 -42.272 1.00 28.01 64 ASN D CA 1
ATOM 4173 C C . ASN D 1 62 ? -44.533 9.419 -41.745 1.00 31.20 64 ASN D C 1
ATOM 4174 O O . ASN D 1 62 ? -45.753 9.627 -41.660 1.00 25.03 64 ASN D O 1
ATOM 4179 N N . ALA D 1 63 ? -43.632 10.335 -41.386 1.00 31.98 65 ALA D N 1
ATOM 4180 C CA . ALA D 1 63 ? -44.070 11.639 -40.904 1.00 32.03 65 ALA D CA 1
ATOM 4181 C C . ALA D 1 63 ? -44.805 12.412 -41.994 1.00 31.75 65 ALA D C 1
ATOM 4182 O O . ALA D 1 63 ? -45.797 13.100 -41.719 1.00 31.16 65 ALA D O 1
ATOM 4184 N N . ILE D 1 64 ? -44.337 12.298 -43.242 1.00 27.28 66 ILE D N 1
ATOM 4185 C CA . ILE D 1 64 ? -44.938 13.042 -44.348 1.00 28.44 66 ILE D CA 1
ATOM 4186 C C . ILE D 1 64 ? -46.322 12.497 -44.671 1.00 25.67 66 ILE D C 1
ATOM 4187 O O . ILE D 1 64 ? -47.280 13.258 -44.866 1.00 28.45 66 ILE D O 1
ATOM 4192 N N . TYR D 1 65 ? -46.458 11.172 -44.718 1.00 30.15 67 TYR D N 1
ATOM 4193 C CA . TYR D 1 65 ? -47.771 10.601 -44.998 1.00 30.03 67 TYR D CA 1
ATOM 4194 C C . TYR D 1 65 ? -48.759 10.907 -43.879 1.00 33.10 67 TYR D C 1
ATOM 4195 O O . TYR D 1 65 ? -49.950 11.137 -44.137 1.00 31.18 67 TYR D O 1
ATOM 4204 N N . GLN D 1 66 ? -48.297 10.886 -42.625 1.00 24.24 68 GLN D N 1
ATOM 4205 C CA . GLN D 1 66 ? -49.171 11.273 -41.524 1.00 33.57 68 GLN D CA 1
ATOM 4206 C C . GLN D 1 66 ? -49.590 12.733 -41.656 1.00 34.51 68 GLN D C 1
ATOM 4207 O O . GLN D 1 66 ? -50.765 13.069 -41.468 1.00 34.03 68 GLN D O 1
ATOM 4213 N N . ALA D 1 67 ? -48.647 13.608 -42.009 1.00 28.30 69 ALA D N 1
ATOM 4214 C CA . ALA D 1 67 ? -48.973 15.025 -42.186 1.00 30.57 69 ALA D CA 1
ATOM 4215 C C . ALA D 1 67 ? -49.980 15.222 -43.311 1.00 33.30 69 ALA D C 1
ATOM 4216 O O . ALA D 1 67 ? -50.936 15.990 -43.168 1.00 32.55 69 ALA D O 1
ATOM 4218 N N . LYS D 1 68 ? -49.776 14.543 -44.442 1.00 31.00 70 LYS D N 1
ATOM 4219 C CA . LYS D 1 68 ? -50.711 14.655 -45.555 1.00 42.34 70 LYS D CA 1
ATOM 4220 C C . LYS D 1 68 ? -52.088 14.144 -45.173 1.00 44.42 70 LYS D C 1
ATOM 4221 O O . LYS D 1 68 ? -53.104 14.694 -45.625 1.00 39.40 70 LYS D O 1
ATOM 4227 N N . GLN D 1 69 ? -52.141 13.103 -44.337 1.00 35.62 71 GLN D N 1
ATOM 4228 C CA . GLN D 1 69 ? -53.426 12.593 -43.876 1.00 37.07 71 GLN D CA 1
ATOM 4229 C C . GLN D 1 69 ? -54.130 13.601 -42.976 1.00 35.45 71 GLN D C 1
ATOM 4230 O O . GLN D 1 69 ? -55.346 13.793 -43.091 1.00 40.35 71 GLN D O 1
ATOM 4236 N N . GLU D 1 70 ? -53.394 14.230 -42.055 1.00 37.00 72 GLU D N 1
ATOM 4237 C CA . GLU D 1 70 ? -53.984 15.282 -41.231 1.00 40.26 72 GLU D CA 1
ATOM 4238 C C . GLU D 1 70 ? -54.454 16.448 -42.089 1.00 47.94 72 GLU D C 1
ATOM 4239 O O . GLU D 1 70 ? -55.501 17.047 -41.819 1.00 48.38 72 GLU D O 1
ATOM 4245 N N . ALA D 1 71 ? -53.688 16.786 -43.129 1.00 45.84 73 ALA D N 1
ATOM 4246 C CA . ALA D 1 71 ? -54.100 17.848 -44.040 1.00 47.19 73 ALA D CA 1
ATOM 4247 C C . ALA D 1 71 ? -55.404 17.494 -44.744 1.00 43.41 73 ALA D C 1
ATOM 4248 O O . ALA D 1 71 ? -56.301 18.335 -44.866 1.00 41.61 73 ALA D O 1
ATOM 4250 N N . GLU D 1 72 ? -55.531 16.252 -45.215 1.00 41.75 74 GLU D N 1
ATOM 4251 C CA . GLU D 1 72 ? -56.773 15.847 -45.864 1.00 40.28 74 GLU D CA 1
ATOM 4252 C C . GLU D 1 72 ? -57.942 15.835 -44.884 1.00 43.11 74 GLU D C 1
ATOM 4253 O O . GLU D 1 72 ? -59.080 16.112 -45.282 1.00 50.30 74 GLU D O 1
ATOM 4259 N N . LYS D 1 73 ? -57.685 15.551 -43.602 1.00 41.90 75 LYS D N 1
ATOM 4260 C CA . LYS D 1 73 ? -58.764 15.601 -42.618 1.00 49.35 75 LYS D CA 1
ATOM 4261 C C . LYS D 1 73 ? -59.193 17.033 -42.321 1.00 50.78 75 LYS D C 1
ATOM 4262 O O . LYS D 1 73 ? -60.355 17.268 -41.968 1.00 52.94 75 LYS D O 1
ATOM 4268 N N . LEU D 1 74 ? -58.285 18.004 -42.448 1.00 45.34 76 LEU D N 1
ATOM 4269 C CA . LEU D 1 74 ? -58.705 19.393 -42.280 1.00 41.82 76 LEU D CA 1
ATOM 4270 C C . LEU D 1 74 ? -59.597 19.837 -43.436 1.00 53.04 76 LEU D C 1
ATOM 4271 O O . LEU D 1 74 ? -60.541 20.613 -43.236 1.00 53.90 76 LEU D O 1
ATOM 4276 N N . LYS D 1 75 ? -59.313 19.358 -44.651 1.00 53.62 77 LYS D N 1
ATOM 4277 C CA . LYS D 1 75 ? -60.151 19.699 -45.798 1.00 55.14 77 LYS D CA 1
ATOM 4278 C C . LYS D 1 75 ? -61.568 19.163 -45.623 1.00 59.58 77 LYS D C 1
ATOM 4279 O O . LYS D 1 75 ? -62.548 19.892 -45.820 1.00 65.46 77 LYS D O 1
ATOM 4285 N N . LYS D 1 76 ? -61.696 17.885 -45.259 1.00 56.97 78 LYS D N 1
ATOM 4286 C CA . LYS D 1 76 ? -63.019 17.306 -45.044 1.00 63.53 78 LYS D CA 1
ATOM 4287 C C . LYS D 1 76 ? -63.750 17.975 -43.888 1.00 68.53 78 LYS D C 1
ATOM 4288 O O . LYS D 1 76 ? -64.975 18.120 -43.936 1.00 78.85 78 LYS D O 1
ATOM 4294 N N . ALA D 1 77 ? -63.030 18.385 -42.845 1.00 65.36 79 ALA D N 1
ATOM 4295 C CA . ALA D 1 77 ? -63.639 19.109 -41.738 1.00 66.04 79 ALA D CA 1
ATOM 4296 C C . ALA D 1 77 ? -63.866 20.578 -42.059 1.00 70.28 79 ALA D C 1
ATOM 4297 O O . ALA D 1 77 ? -64.285 21.334 -41.178 1.00 71.49 79 ALA D O 1
ATOM 4299 N N . GLY D 1 78 ? -63.579 20.995 -43.291 1.00 72.28 80 GLY D N 1
ATOM 4300 C CA . GLY D 1 78 ? -63.799 22.360 -43.718 1.00 67.29 80 GLY D CA 1
ATOM 4301 C C . GLY D 1 78 ? -62.941 23.378 -42.999 1.00 65.75 80 GLY D C 1
ATOM 4302 O O . GLY D 1 78 ? -63.165 24.584 -43.139 1.00 62.49 80 GLY D O 1
ATOM 4303 N N . LEU D 1 79 ? -61.958 22.909 -42.222 1.00 63.11 81 LEU D N 1
ATOM 4304 C CA . LEU D 1 79 ? -61.068 23.810 -41.499 1.00 63.95 81 LEU D CA 1
ATOM 4305 C C . LEU D 1 79 ? -60.042 24.463 -42.406 1.00 61.60 81 LEU D C 1
ATOM 4306 O O . LEU D 1 79 ? -59.345 25.381 -41.964 1.00 64.02 81 LEU D O 1
ATOM 4311 N N . VAL D 1 80 ? -59.923 23.993 -43.645 1.00 63.14 82 VAL D N 1
ATOM 4312 C CA . VAL D 1 80 ? -59.146 24.643 -44.691 1.00 57.57 82 VAL D CA 1
ATOM 4313 C C . VAL D 1 80 ? -59.951 24.499 -45.974 1.00 56.69 82 VAL D C 1
ATOM 4314 O O . VAL D 1 80 ? -60.781 23.594 -46.102 1.00 63.98 82 VAL D O 1
ATOM 4318 N N . ASP D 1 81 ? -59.718 25.394 -46.926 1.00 58.64 83 ASP D N 1
ATOM 4319 C CA . ASP D 1 81 ? -60.343 25.258 -48.229 1.00 66.12 83 ASP D CA 1
ATOM 4320 C C . ASP D 1 81 ? -59.339 24.684 -49.225 1.00 66.12 83 ASP D C 1
ATOM 4321 O O . ASP D 1 81 ? -58.202 24.346 -48.884 1.00 62.63 83 ASP D O 1
ATOM 4326 N N . SER D 1 82 ? -59.776 24.583 -50.482 1.00 69.75 84 SER D N 1
ATOM 4327 C CA . SER D 1 82 ? -59.003 23.863 -51.487 1.00 69.22 84 SER D CA 1
ATOM 4328 C C . SER D 1 82 ? -57.640 24.517 -51.722 1.00 65.01 84 SER D C 1
ATOM 4329 O O . SER D 1 82 ? -56.609 23.838 -51.712 1.00 59.77 84 SER D O 1
ATOM 4332 N N . ASP D 1 83 ? -57.607 25.837 -51.938 1.00 64.27 85 ASP D N 1
ATOM 4333 C CA . ASP D 1 83 ? -56.332 26.503 -52.203 1.00 58.70 85 ASP D CA 1
ATOM 4334 C C . ASP D 1 83 ? -55.394 26.394 -51.010 1.00 56.90 85 ASP D C 1
ATOM 4335 O O . ASP D 1 83 ? -54.181 26.230 -51.179 1.00 52.74 85 ASP D O 1
ATOM 4340 N N . GLN D 1 84 ? -55.936 26.509 -49.795 1.00 59.46 86 GLN D N 1
ATOM 4341 C CA . GLN D 1 84 ? -55.117 26.373 -48.597 1.00 55.07 86 GLN D CA 1
ATOM 4342 C C . GLN D 1 84 ? -54.584 24.954 -48.453 1.00 54.60 86 GLN D C 1
ATOM 4343 O O . GLN D 1 84 ? -53.450 24.750 -47.996 1.00 47.45 86 GLN D O 1
ATOM 4349 N N . LEU D 1 85 ? -55.398 23.959 -48.814 1.00 55.09 87 LEU D N 1
ATOM 4350 C CA . LEU D 1 85 ? -54.934 22.579 -48.756 1.00 48.38 87 LEU D CA 1
ATOM 4351 C C . LEU D 1 85 ? -53.799 22.345 -49.744 1.00 54.72 87 LEU D C 1
ATOM 4352 O O . LEU D 1 85 ? -52.783 21.729 -49.392 1.00 48.75 87 LEU D O 1
ATOM 4357 N N . ASP D 1 86 ? -53.947 22.846 -50.978 1.00 55.15 88 ASP D N 1
ATOM 4358 C CA . ASP D 1 86 ? -52.892 22.674 -51.972 1.00 60.54 88 ASP D CA 1
ATOM 4359 C C . ASP D 1 86 ? -51.586 23.301 -51.503 1.00 53.52 88 ASP D C 1
ATOM 4360 O O . ASP D 1 86 ? -50.518 22.700 -51.650 1.00 49.66 88 ASP D O 1
ATOM 4365 N N . ALA D 1 87 ? -51.650 24.500 -50.916 1.00 45.21 89 ALA D N 1
ATOM 4366 C CA . ALA D 1 87 ? -50.439 25.135 -50.405 1.00 46.73 89 ALA D CA 1
ATOM 4367 C C . ALA D 1 87 ? -49.786 24.290 -49.310 1.00 45.22 89 ALA D C 1
ATOM 4368 O O . ALA D 1 87 ? -48.556 24.140 -49.278 1.00 41.27 89 ALA D O 1
ATOM 4370 N N . LEU D 1 88 ? -50.590 23.729 -48.404 1.00 44.89 90 LEU D N 1
ATOM 4371 C CA . LEU D 1 88 ? -50.032 22.913 -47.329 1.00 41.35 90 LEU D CA 1
ATOM 4372 C C . LEU D 1 88 ? -49.434 21.615 -47.872 1.00 40.35 90 LEU D C 1
ATOM 4373 O O . LEU D 1 88 ? -48.397 21.146 -47.379 1.00 39.60 90 LEU D O 1
ATOM 4378 N N . LEU D 1 89 ? -50.067 21.028 -48.891 1.00 37.61 91 LEU D N 1
ATOM 4379 C CA . LEU D 1 89 ? -49.547 19.797 -49.477 1.00 36.76 91 LEU D CA 1
ATOM 4380 C C . LEU D 1 89 ? -48.274 20.059 -50.272 1.00 43.75 91 LEU D C 1
ATOM 4381 O O . LEU D 1 89 ? -47.328 19.262 -50.214 1.00 37.58 91 LEU D O 1
ATOM 4386 N N . ARG D 1 90 ? -48.238 21.165 -51.030 1.00 41.84 92 ARG D N 1
ATOM 4387 C CA . ARG D 1 90 ? -46.998 21.584 -51.680 1.00 44.27 92 ARG D CA 1
ATOM 4388 C C . ARG D 1 90 ? -45.875 21.759 -50.668 1.00 39.82 92 ARG D C 1
ATOM 4389 O O . ARG D 1 90 ? -44.725 21.392 -50.939 1.00 34.55 92 ARG D O 1
ATOM 4397 N N . ALA D 1 91 ? -46.179 22.343 -49.504 1.00 34.82 93 ALA D N 1
ATOM 4398 C CA . ALA D 1 91 ? -45.131 22.576 -48.515 1.00 34.76 93 ALA D CA 1
ATOM 4399 C C . ALA D 1 91 ? -44.642 21.264 -47.904 1.00 33.48 93 ALA D C 1
ATOM 4400 O O . ALA D 1 91 ? -43.451 21.127 -47.586 1.00 29.48 93 ALA D O 1
ATOM 4402 N N . LEU D 1 92 ? -45.545 20.289 -47.737 1.00 30.20 94 LEU D N 1
ATOM 4403 C CA . LEU D 1 92 ? -45.150 18.983 -47.209 1.00 31.96 94 LEU D CA 1
ATOM 4404 C C . LEU D 1 92 ? -44.339 18.188 -48.226 1.00 31.87 94 LEU D C 1
ATOM 4405 O O . LEU D 1 92 ? -43.421 17.453 -47.846 1.00 32.96 94 LEU D O 1
ATOM 4410 N N . ASP D 1 93 ? -44.686 18.294 -49.516 1.00 33.67 95 ASP D N 1
ATOM 4411 C CA . ASP D 1 93 ? -43.858 17.699 -50.562 1.00 38.49 95 ASP D CA 1
ATOM 4412 C C . ASP D 1 93 ? -42.458 18.291 -50.549 1.00 32.09 95 ASP D C 1
ATOM 4413 O O . ASP D 1 93 ? -41.465 17.572 -50.703 1.00 27.89 95 ASP D O 1
ATOM 4418 N N . GLU D 1 94 ? -42.362 19.609 -50.388 1.00 25.91 96 GLU D N 1
ATOM 4419 C CA . GLU D 1 94 ? -41.052 20.246 -50.403 1.00 27.97 96 GLU D CA 1
ATOM 4420 C C . GLU D 1 94 ? -40.230 19.821 -49.192 1.00 30.90 96 GLU D C 1
ATOM 4421 O O . GLU D 1 94 ? -39.026 19.542 -49.312 1.00 27.80 96 GLU D O 1
ATOM 4427 N N . LEU D 1 95 ? -40.862 19.762 -48.022 1.00 25.39 97 LEU D N 1
ATOM 4428 C CA . LEU D 1 95 ? -40.176 19.262 -46.834 1.00 28.92 97 LEU D CA 1
ATOM 4429 C C . LEU D 1 95 ? -39.654 17.844 -47.053 1.00 33.71 97 LEU D C 1
ATOM 4430 O O . LEU D 1 95 ? -38.526 17.518 -46.659 1.00 26.91 97 LEU D O 1
ATOM 4435 N N . GLN D 1 96 ? -40.457 16.991 -47.688 1.00 29.77 98 GLN D N 1
ATOM 4436 C CA . GLN D 1 96 ? -39.989 15.642 -47.990 1.00 29.23 98 GLN D CA 1
ATOM 4437 C C . GLN D 1 96 ? -38.786 15.684 -48.928 1.00 27.06 98 GLN D C 1
ATOM 4438 O O . GLN D 1 96 ? -37.837 14.912 -48.768 1.00 25.94 98 GLN D O 1
ATOM 4444 N N . LYS D 1 97 ? -38.793 16.614 -49.884 1.00 30.78 99 LYS D N 1
ATOM 4445 C CA . LYS D 1 97 ? -37.684 16.737 -50.825 1.00 29.22 99 LYS D CA 1
ATOM 4446 C C . LYS D 1 97 ? -36.401 17.147 -50.114 1.00 30.83 99 LYS D C 1
ATOM 4447 O O . LYS D 1 97 ? -35.351 16.516 -50.287 1.00 30.72 99 LYS D O 1
ATOM 4453 N N . VAL D 1 98 ? -36.465 18.198 -49.291 1.00 30.20 100 VAL D N 1
ATOM 4454 C CA . VAL D 1 98 ? -35.247 18.662 -48.629 1.00 32.87 100 VAL D CA 1
ATOM 4455 C C . VAL D 1 98 ? -34.766 17.645 -47.598 1.00 26.01 100 VAL D C 1
ATOM 4456 O O . VAL D 1 98 ? -33.562 17.394 -47.482 1.00 26.60 100 VAL D O 1
ATOM 4460 N N . ALA D 1 99 ? -35.684 17.031 -46.844 1.00 22.10 101 ALA D N 1
ATOM 4461 C CA . ALA D 1 99 ? -35.270 16.002 -45.883 1.00 21.09 101 ALA D CA 1
ATOM 4462 C C . ALA D 1 99 ? -34.685 14.776 -46.584 1.00 25.87 101 ALA D C 1
ATOM 4463 O O . ALA D 1 99 ? -33.704 14.183 -46.108 1.00 25.99 101 ALA D O 1
ATOM 4465 N N . SER D 1 100 ? -35.278 14.368 -47.710 1.00 26.73 102 SER D N 1
ATOM 4466 C CA . SER D 1 100 ? -34.737 13.230 -48.455 1.00 28.13 102 SER D CA 1
ATOM 4467 C C . SER D 1 100 ? -33.363 13.545 -49.037 1.00 30.66 102 SER D C 1
ATOM 4468 O O . SER D 1 100 ? -32.467 12.691 -49.032 1.00 28.40 102 SER D O 1
ATOM 4471 N N . LYS D 1 101 ? -33.176 14.764 -49.542 1.00 25.81 103 LYS D N 1
ATOM 4472 C CA . LYS D 1 101 ? -31.859 15.166 -50.016 1.00 33.52 103 LYS D CA 1
ATOM 4473 C C . LYS D 1 101 ? -30.832 15.112 -48.890 1.00 35.89 103 LYS D C 1
ATOM 4474 O O . LYS D 1 101 ? -29.708 14.635 -49.087 1.00 32.76 103 LYS D O 1
ATOM 4480 N N . ALA D 1 102 ? -31.200 15.605 -47.702 1.00 32.40 104 ALA D N 1
ATOM 4481 C CA . ALA D 1 102 ? -30.287 15.563 -46.561 1.00 28.51 104 ALA D CA 1
ATOM 4482 C C . ALA D 1 102 ? -29.911 14.129 -46.198 1.00 33.35 104 ALA D C 1
ATOM 4483 O O . ALA D 1 102 ? -28.737 13.834 -45.933 1.00 29.63 104 ALA D O 1
ATOM 4485 N N . ALA D 1 103 ? -30.898 13.226 -46.165 1.00 24.98 105 ALA D N 1
ATOM 4486 C CA . ALA D 1 103 ? -30.615 11.828 -45.841 1.00 24.65 105 ALA D CA 1
ATOM 4487 C C . ALA D 1 103 ? -29.642 11.217 -46.843 1.00 30.25 105 ALA D C 1
ATOM 4488 O O . ALA D 1 103 ? -28.671 10.559 -46.454 1.00 29.49 105 ALA D O 1
ATOM 4490 N N . ASN D 1 104 ? -29.877 11.445 -48.139 1.00 29.63 106 ASN D N 1
ATOM 4491 C CA . ASN D 1 104 ? -28.963 10.946 -49.168 1.00 36.05 106 ASN D CA 1
ATOM 4492 C C . ASN D 1 104 ? -27.564 11.525 -49.005 1.00 33.83 106 ASN D C 1
ATOM 4493 O O . ASN D 1 104 ? -26.566 10.800 -49.124 1.00 35.97 106 ASN D O 1
ATOM 4498 N N . GLN D 1 105 ? -27.469 12.837 -48.750 1.00 31.25 107 GLN D N 1
ATOM 4499 C CA . GLN D 1 105 ? -26.162 13.463 -48.559 1.00 37.75 107 GLN D CA 1
ATOM 4500 C C . GLN D 1 105 ? -25.409 12.836 -47.394 1.00 33.90 107 GLN D C 1
ATOM 4501 O O . GLN D 1 105 ? -24.226 12.516 -47.510 1.00 38.25 107 GLN D O 1
ATOM 4507 N N . LEU D 1 106 ? -26.067 12.695 -46.241 1.00 28.86 108 LEU D N 1
ATOM 4508 C CA . LEU D 1 106 ? -25.411 12.056 -45.103 1.00 27.57 108 LEU D CA 1
ATOM 4509 C C . LEU D 1 106 ? -24.896 10.673 -45.468 1.00 32.59 108 LEU D C 1
ATOM 4510 O O . LEU D 1 106 ? -23.793 10.295 -45.071 1.00 32.13 108 LEU D O 1
ATOM 4515 N N . GLY D 1 107 ? -25.682 9.908 -46.226 1.00 28.78 109 GLY D N 1
ATOM 4516 C CA . GLY D 1 107 ? -25.244 8.575 -46.619 1.00 33.75 109 GLY D CA 1
ATOM 4517 C C . GLY D 1 107 ? -24.062 8.603 -47.569 1.00 38.82 109 GLY D C 1
ATOM 4518 O O . GLY D 1 107 ? -23.111 7.828 -47.418 1.00 36.06 109 GLY D O 1
ATOM 4519 N N . ARG D 1 108 ? -24.101 9.492 -48.568 1.00 39.82 110 ARG D N 1
ATOM 4520 C CA . ARG D 1 108 ? -22.980 9.566 -49.504 1.00 42.25 110 ARG D CA 1
ATOM 4521 C C . ARG D 1 108 ? -21.708 10.007 -48.793 1.00 44.40 110 ARG D C 1
ATOM 4522 O O . ARG D 1 108 ? -20.611 9.516 -49.094 1.00 46.46 110 ARG D O 1
ATOM 4530 N N . LEU D 1 109 ? -21.839 10.920 -47.829 1.00 40.81 111 LEU D N 1
ATOM 4531 C CA . LEU D 1 109 ? -20.672 11.440 -47.127 1.00 46.45 111 LEU D CA 1
ATOM 4532 C C . LEU D 1 109 ? -20.125 10.444 -46.104 1.00 43.76 111 LEU D C 1
ATOM 4533 O O . LEU D 1 109 ? -18.910 10.404 -45.877 1.00 47.66 111 LEU D O 1
ATOM 4538 N N . PHE D 1 110 ? -20.988 9.635 -45.487 1.00 34.55 112 PHE D N 1
ATOM 4539 C CA . PHE D 1 110 ? -20.495 8.531 -44.665 1.00 35.97 112 PHE D CA 1
ATOM 4540 C C . PHE D 1 110 ? -19.674 7.554 -45.501 1.00 40.23 112 PHE D C 1
ATOM 4541 O O . PHE D 1 110 ? -18.568 7.161 -45.110 1.00 40.10 112 PHE D O 1
ATOM 4549 N N . GLU D 1 111 ? -20.211 7.146 -46.654 1.00 37.52 113 GLU D N 1
ATOM 4550 C CA . GLU D 1 111 ? -19.486 6.248 -47.547 1.00 44.86 113 GLU D CA 1
ATOM 4551 C C . GLU D 1 111 ? -18.143 6.845 -47.939 1.00 45.55 113 GLU D C 1
ATOM 4552 O O . GLU D 1 111 ? -17.117 6.157 -47.913 1.00 44.97 113 GLU D O 1
ATOM 4558 N N . GLU D 1 112 ? -18.129 8.130 -48.299 1.00 46.67 114 GLU D N 1
ATOM 4559 C CA . GLU D 1 112 ? -16.868 8.813 -48.581 1.00 52.22 114 GLU D CA 1
ATOM 4560 C C . GLU D 1 112 ? -15.899 8.680 -47.414 1.00 51.10 114 GLU D C 1
ATOM 4561 O O . GLU D 1 112 ? -14.761 8.226 -47.585 1.00 53.54 114 GLU D O 1
ATOM 4567 N N . ALA D 1 113 ? -16.347 9.055 -46.212 1.00 49.16 115 ALA D N 1
ATOM 4568 C CA . ALA D 1 113 ? -15.518 8.938 -45.018 1.00 57.21 115 ALA D CA 1
ATOM 4569 C C . ALA D 1 113 ? -15.046 7.509 -44.769 1.00 61.84 115 ALA D C 1
ATOM 4570 O O . ALA D 1 113 ? -14.015 7.318 -44.116 1.00 68.92 115 ALA D O 1
ATOM 4572 N N . LEU D 1 114 ? -15.774 6.505 -45.262 1.00 53.46 116 LEU D N 1
ATOM 4573 C CA . LEU D 1 114 ? -15.289 5.130 -45.176 1.00 49.54 116 LEU D CA 1
ATOM 4574 C C . LEU D 1 114 ? -14.143 4.899 -46.151 1.00 49.89 116 LEU D C 1
ATOM 4575 O O . LEU D 1 114 ? -13.049 4.483 -45.753 1.00 54.60 116 LEU D O 1
ATOM 4580 N N . LYS D 1 115 ? -14.374 5.175 -47.440 1.00 48.03 117 LYS D N 1
ATOM 4581 C CA . LYS D 1 115 ? -13.316 5.023 -48.436 1.00 59.50 117 LYS D CA 1
ATOM 4582 C C . LYS D 1 115 ? -12.071 5.821 -48.065 1.00 62.99 117 LYS D C 1
ATOM 4583 O O . LYS D 1 115 ? -10.948 5.393 -48.362 1.00 68.61 117 LYS D O 1
ATOM 4589 N N . ARG D 1 116 ? -12.245 6.973 -47.409 1.00 56.64 118 ARG D N 1
ATOM 4590 C CA . ARG D 1 116 ? -11.090 7.733 -46.944 1.00 61.57 118 ARG D CA 1
ATOM 4591 C C . ARG D 1 116 ? -10.398 7.042 -45.778 1.00 66.02 118 ARG D C 1
ATOM 4592 O O . ARG D 1 116 ? -9.183 7.187 -45.612 1.00 70.98 118 ARG D O 1
ATOM 4600 N N . LEU D 1 117 ? -11.144 6.288 -44.969 1.00 68.09 119 LEU D N 1
ATOM 4601 C CA . LEU D 1 117 ? -10.528 5.495 -43.911 1.00 74.99 119 LEU D CA 1
ATOM 4602 C C . LEU D 1 117 ? -9.786 4.275 -44.447 1.00 76.99 119 LEU D C 1
ATOM 4603 O O . LEU D 1 117 ? -8.916 3.743 -43.751 1.00 82.13 119 LEU D O 1
ATOM 4608 N N . ASP D 1 118 ? -10.111 3.815 -45.657 1.00 77.07 120 ASP D N 1
ATOM 4609 C CA . ASP D 1 118 ? -9.470 2.633 -46.225 1.00 74.56 120 ASP D CA 1
ATOM 4610 C C . ASP D 1 118 ? -8.181 2.972 -46.965 1.00 77.38 120 ASP D C 1
ATOM 4611 O O . ASP D 1 118 ? -7.186 2.251 -46.835 1.00 84.57 120 ASP D O 1
ATOM 4616 N N . LYS D 1 119 ? -8.185 4.052 -47.740 1.00 112.20 121 LYS D N 1
ATOM 4617 C CA . LYS D 1 119 ? -7.033 4.653 -48.404 1.00 110.80 121 LYS D CA 1
ATOM 4618 C C . LYS D 1 119 ? -6.092 5.396 -47.400 1.00 115.09 121 LYS D C 1
ATOM 4619 O O . LYS D 1 119 ? -5.113 6.097 -47.696 1.00 117.59 121 LYS D O 1
ATOM 4625 N N . ASP D 1 120 ? -6.365 5.178 -46.122 1.00 115.94 122 ASP D N 1
ATOM 4626 C CA . ASP D 1 120 ? -5.929 6.085 -45.077 1.00 118.72 122 ASP D CA 1
ATOM 4627 C C . ASP D 1 120 ? -4.540 5.743 -44.541 1.00 121.02 122 ASP D C 1
ATOM 4628 O O . ASP D 1 120 ? -3.765 4.985 -45.128 1.00 121.25 122 ASP D O 1
ATOM 4633 N N . ASN D 1 121 ? -4.245 6.339 -43.390 1.00 123.65 123 ASN D N 1
ATOM 4634 C CA . ASN D 1 121 ? -3.025 6.255 -42.602 1.00 127.54 123 ASN D CA 1
ATOM 4635 C C . ASN D 1 121 ? -2.849 4.897 -41.943 1.00 128.83 123 ASN D C 1
ATOM 4636 O O . ASN D 1 121 ? -2.020 4.076 -42.358 1.00 130.30 123 ASN D O 1
ATOM 4641 N N . GLY D 1 122 ? -3.660 4.669 -40.915 1.00 127.29 124 GLY D N 1
ATOM 4642 C CA . GLY D 1 122 ? -3.356 3.755 -39.839 1.00 125.35 124 GLY D CA 1
ATOM 4643 C C . GLY D 1 122 ? -3.205 4.584 -38.579 1.00 121.49 124 GLY D C 1
ATOM 4644 O O . GLY D 1 122 ? -3.604 4.170 -37.486 1.00 119.69 124 GLY D O 1
ATOM 4645 N N . GLY D 1 123 ? -2.670 5.792 -38.751 1.00 119.45 125 GLY D N 1
ATOM 4646 C CA . GLY D 1 123 ? -2.289 6.652 -37.647 1.00 118.19 125 GLY D CA 1
ATOM 4647 C C . GLY D 1 123 ? -3.311 7.717 -37.291 1.00 115.48 125 GLY D C 1
ATOM 4648 O O . GLY D 1 123 ? -4.020 8.237 -38.149 1.00 113.20 125 GLY D O 1
ATOM 4649 N N . GLU D 1 124 ? -3.317 8.078 -36.003 1.00 86.68 126 GLU D N 1
ATOM 4650 C CA . GLU D 1 124 ? -4.398 8.847 -35.392 1.00 87.28 126 GLU D CA 1
ATOM 4651 C C . GLU D 1 124 ? -4.716 10.152 -36.119 1.00 86.08 126 GLU D C 1
ATOM 4652 O O . GLU D 1 124 ? -5.852 10.632 -36.062 1.00 75.10 126 GLU D O 1
ATOM 4658 N N . GLU D 1 125 ? -3.741 10.750 -36.802 1.00 93.03 127 GLU D N 1
ATOM 4659 C CA . GLU D 1 125 ? -3.862 12.163 -37.164 1.00 97.24 127 GLU D CA 1
ATOM 4660 C C . GLU D 1 125 ? -4.776 12.379 -38.365 1.00 99.81 127 GLU D C 1
ATOM 4661 O O . GLU D 1 125 ? -5.782 13.094 -38.257 1.00 95.99 127 GLU D O 1
ATOM 4667 N N . GLU D 1 126 ? -4.454 11.772 -39.508 1.00 101.65 128 GLU D N 1
ATOM 4668 C CA . GLU D 1 126 ? -5.355 11.863 -40.647 1.00 100.01 128 GLU D CA 1
ATOM 4669 C C . GLU D 1 126 ? -6.496 10.847 -40.563 1.00 96.22 128 GLU D C 1
ATOM 4670 O O . GLU D 1 126 ? -7.355 10.808 -41.454 1.00 88.92 128 GLU D O 1
ATOM 4676 N N . LYS D 1 127 ? -6.519 10.030 -39.505 1.00 93.95 129 LYS D N 1
ATOM 4677 C CA . LYS D 1 127 ? -7.745 9.343 -39.108 1.00 88.32 129 LYS D CA 1
ATOM 4678 C C . LYS D 1 127 ? -8.736 10.327 -38.504 1.00 81.55 129 LYS D C 1
ATOM 4679 O O . LYS D 1 127 ? -9.895 10.412 -38.927 1.00 77.65 129 LYS D O 1
ATOM 4685 N N . ASP D 1 128 ? -8.280 11.084 -37.507 1.00 77.29 130 ASP D N 1
ATOM 4686 C CA . ASP D 1 128 ? -9.125 12.048 -36.818 1.00 75.39 130 ASP D CA 1
ATOM 4687 C C . ASP D 1 128 ? -9.592 13.166 -37.743 1.00 66.42 130 ASP D C 1
ATOM 4688 O O . ASP D 1 128 ? -10.725 13.644 -37.603 1.00 63.46 130 ASP D O 1
ATOM 4693 N N . ARG D 1 129 ? -8.743 13.597 -38.681 1.00 59.11 131 ARG D N 1
ATOM 4694 C CA . ARG D 1 129 ? -9.157 14.641 -39.608 1.00 63.44 131 ARG D CA 1
ATOM 4695 C C . ARG D 1 129 ? -10.400 14.221 -40.394 1.00 62.02 131 ARG D C 1
ATOM 4696 O O . ARG D 1 129 ? -11.324 15.017 -40.581 1.00 45.98 131 ARG D O 1
ATOM 4704 N N . THR D 1 130 ? -10.460 12.966 -40.842 1.00 59.22 132 THR D N 1
ATOM 4705 C CA . THR D 1 130 ? -11.651 12.504 -41.551 1.00 60.16 132 THR D CA 1
ATOM 4706 C C . THR D 1 130 ? -12.874 12.502 -40.642 1.00 57.29 132 THR D C 1
ATOM 4707 O O . THR D 1 130 ? -13.987 12.789 -41.094 1.00 47.02 132 THR D O 1
ATOM 4711 N N . ALA D 1 131 ? -12.690 12.167 -39.361 1.00 57.41 133 ALA D N 1
ATOM 4712 C CA . ALA D 1 131 ? -13.808 12.188 -38.422 1.00 55.25 133 ALA D CA 1
ATOM 4713 C C . ALA D 1 131 ? -14.289 13.613 -38.178 1.00 55.27 133 ALA D C 1
ATOM 4714 O O . ALA D 1 131 ? -15.498 13.874 -38.180 1.00 45.26 133 ALA D O 1
ATOM 4716 N N . LYS D 1 132 ? -13.352 14.543 -37.946 1.00 55.65 134 LYS D N 1
ATOM 4717 C CA . LYS D 1 132 ? -13.693 15.962 -37.887 1.00 55.44 134 LYS D CA 1
ATOM 4718 C C . LYS D 1 132 ? -14.466 16.378 -39.130 1.00 50.97 134 LYS D C 1
ATOM 4719 O O . LYS D 1 132 ? -15.517 17.023 -39.039 1.00 54.83 134 LYS D O 1
ATOM 4725 N N . TRP D 1 133 ? -13.937 16.029 -40.306 1.00 47.38 135 TRP D N 1
ATOM 4726 C CA . TRP D 1 133 ? -14.547 16.464 -41.555 1.00 43.13 135 TRP D CA 1
ATOM 4727 C C . TRP D 1 133 ? -15.972 15.949 -41.678 1.00 37.83 135 TRP D C 1
ATOM 4728 O O . TRP D 1 133 ? -16.876 16.694 -42.076 1.00 38.86 135 TRP D O 1
ATOM 4739 N N . PHE D 1 134 ? -16.200 14.686 -41.324 1.00 41.56 136 PHE D N 1
ATOM 4740 C CA . PHE D 1 134 ? -17.550 14.150 -41.435 1.00 44.05 136 PHE D CA 1
ATOM 4741 C C . PHE D 1 134 ? -18.493 14.823 -40.449 1.00 44.23 136 PHE D C 1
ATOM 4742 O O . PHE D 1 134 ? -19.640 15.125 -40.796 1.00 41.94 136 PHE D O 1
ATOM 4750 N N . GLU D 1 135 ? -18.003 15.075 -39.264 1.00 42.22 137 GLU D N 1
ATOM 4751 C CA . GLU D 1 135 ? -18.778 15.747 -38.277 1.00 44.73 137 GLU D CA 1
ATOM 4752 C C . GLU D 1 135 ? -19.110 17.161 -38.719 1.00 36.67 137 GLU D C 1
ATOM 4753 O O . GLU D 1 135 ? -20.204 17.622 -38.535 1.00 33.90 137 GLU D O 1
ATOM 4759 N N . PHE D 1 136 ? -18.122 17.855 -39.240 1.00 33.54 138 PHE D N 1
ATOM 4760 C CA . PHE D 1 136 ? -18.324 19.197 -39.780 1.00 35.16 138 PHE D CA 1
ATOM 4761 C C . PHE D 1 136 ? -19.396 19.194 -40.865 1.00 33.02 138 PHE D C 1
ATOM 4762 O O . PHE D 1 136 ? -20.340 19.997 -40.835 1.00 33.26 138 PHE D O 1
ATOM 4770 N N . GLU D 1 137 ? -19.253 18.305 -41.846 1.00 33.27 139 GLU D N 1
ATOM 4771 C CA . GLU D 1 137 ? -20.183 18.275 -42.966 1.00 32.41 139 GLU D CA 1
ATOM 4772 C C . GLU D 1 137 ? -21.582 17.879 -42.514 1.00 27.87 139 GLU D C 1
ATOM 4773 O O . GLU D 1 137 ? -22.579 18.415 -43.016 1.00 31.11 139 GLU D O 1
ATOM 4779 N N . ALA D 1 138 ? -21.678 16.948 -41.562 1.00 28.50 140 ALA D N 1
ATOM 4780 C CA . ALA D 1 138 ? -22.988 16.516 -41.089 1.00 29.86 140 ALA D CA 1
ATOM 4781 C C . ALA D 1 138 ? -23.702 17.622 -40.314 1.00 27.44 140 ALA D C 1
ATOM 4782 O O . ALA D 1 138 ? -24.927 17.774 -40.435 1.00 24.18 140 ALA D O 1
ATOM 4784 N N . ARG D 1 139 ? -22.962 18.391 -39.500 1.00 25.55 141 ARG D N 1
ATOM 4785 C CA . ARG D 1 139 ? -23.572 19.517 -38.792 1.00 29.46 141 ARG D CA 1
ATOM 4786 C C . ARG D 1 139 ? -24.094 20.567 -39.764 1.00 24.88 141 ARG D C 1
ATOM 4787 O O . ARG D 1 139 ? -25.171 21.139 -39.552 1.00 22.79 141 ARG D O 1
ATOM 4795 N N . ALA D 1 140 ? -23.324 20.866 -40.812 1.00 21.02 142 ALA D N 1
ATOM 4796 C CA . ALA D 1 140 ? -23.787 21.804 -41.833 1.00 22.83 142 ALA D CA 1
ATOM 4797 C C . ALA D 1 140 ? -25.117 21.358 -42.430 1.00 23.88 142 ALA D C 1
ATOM 4798 O O . ALA D 1 140 ? -26.004 22.186 -42.667 1.00 23.71 142 ALA D O 1
ATOM 4800 N N . ILE D 1 141 ? -25.275 20.050 -42.670 1.00 22.60 143 ILE D N 1
ATOM 4801 C CA . ILE D 1 141 ? -26.514 19.535 -43.251 1.00 18.67 143 ILE D CA 1
ATOM 4802 C C . ILE D 1 141 ? -27.665 19.653 -42.259 1.00 25.94 143 ILE D C 1
ATOM 4803 O O . ILE D 1 141 ? -28.792 20.011 -42.635 1.00 21.50 143 ILE D O 1
ATOM 4808 N N . GLU D 1 142 ? -27.399 19.366 -40.978 1.00 21.41 144 GLU D N 1
ATOM 4809 C CA . GLU D 1 142 ? -28.428 19.496 -39.949 1.00 21.14 144 GLU D CA 1
ATOM 4810 C C . GLU D 1 142 ? -28.904 20.938 -39.841 1.00 20.31 144 GLU D C 1
ATOM 4811 O O . GLU D 1 142 ? -30.108 21.201 -39.780 1.00 20.88 144 GLU D O 1
ATOM 4817 N N . ILE D 1 143 ? -27.961 21.883 -39.789 1.00 21.93 145 ILE D N 1
ATOM 4818 C CA . ILE D 1 143 ? -28.314 23.295 -39.617 1.00 25.68 145 ILE D CA 1
ATOM 4819 C C . ILE D 1 143 ? -29.107 23.793 -40.821 1.00 24.20 145 ILE D C 1
ATOM 4820 O O . ILE D 1 143 ? -30.134 24.463 -40.675 1.00 22.00 145 ILE D O 1
ATOM 4825 N N . ALA D 1 144 ? -28.643 23.465 -42.035 1.00 18.89 146 ALA D N 1
ATOM 4826 C CA . ALA D 1 144 ? -29.343 23.925 -43.235 1.00 20.55 146 ALA D CA 1
ATOM 4827 C C . ALA D 1 144 ? -30.768 23.388 -43.284 1.00 23.82 146 ALA D C 1
ATOM 4828 O O . ALA D 1 144 ? -31.706 24.119 -43.641 1.00 19.15 146 ALA D O 1
ATOM 4830 N N . LEU D 1 145 ? -30.956 22.119 -42.917 1.00 24.02 147 LEU D N 1
ATOM 4831 C CA . LEU D 1 145 ? -32.294 21.536 -42.926 1.00 18.40 147 LEU D CA 1
ATOM 4832 C C . LEU D 1 145 ? -33.193 22.197 -41.887 1.00 21.09 147 LEU D C 1
ATOM 4833 O O . LEU D 1 145 ? -34.356 22.516 -42.172 1.00 21.38 147 LEU D O 1
ATOM 4838 N N . ARG D 1 146 ? -32.676 22.408 -40.670 1.00 16.66 148 ARG D N 1
ATOM 4839 C CA . ARG D 1 146 ? -33.476 23.080 -39.649 1.00 17.01 148 ARG D CA 1
ATOM 4840 C C . ARG D 1 146 ? -33.848 24.494 -40.087 1.00 20.48 148 ARG D C 1
ATOM 4841 O O . ARG D 1 146 ? -34.991 24.923 -39.906 1.00 19.33 148 ARG D O 1
ATOM 4849 N N . LEU D 1 147 ? -32.896 25.228 -40.673 1.00 19.12 149 LEU D N 1
ATOM 4850 C CA . LEU D 1 147 ? -33.208 26.570 -41.173 1.00 18.99 149 LEU D CA 1
ATOM 4851 C C . LEU D 1 147 ? -34.290 26.517 -42.243 1.00 24.05 149 LEU D C 1
ATOM 4852 O O . LEU D 1 147 ? -35.251 27.293 -42.214 1.00 22.85 149 LEU D O 1
ATOM 4857 N N . ALA D 1 148 ? -34.147 25.596 -43.201 1.00 21.43 150 ALA D N 1
ATOM 4858 C CA . ALA D 1 148 ? -35.113 25.510 -44.293 1.00 23.13 150 ALA D CA 1
ATOM 4859 C C . ALA D 1 148 ? -36.480 25.089 -43.780 1.00 25.07 150 ALA D C 1
ATOM 4860 O O . ALA D 1 148 ? -37.507 25.631 -44.207 1.00 26.79 150 ALA D O 1
ATOM 4862 N N . ALA D 1 149 ? -36.506 24.147 -42.839 1.00 20.69 151 ALA D N 1
ATOM 4863 C CA . ALA D 1 149 ? -37.761 23.692 -42.245 1.00 31.20 151 ALA D CA 1
ATOM 4864 C C . ALA D 1 149 ? -38.506 24.823 -41.539 1.00 30.29 151 ALA D C 1
ATOM 4865 O O . ALA D 1 149 ? -39.725 24.970 -41.699 1.00 27.07 151 ALA D O 1
ATOM 4867 N N . ILE D 1 150 ? -37.808 25.606 -40.708 1.00 22.77 152 ILE D N 1
ATOM 4868 C CA . ILE D 1 150 ? -38.478 26.730 -40.050 1.00 21.98 152 ILE D CA 1
ATOM 4869 C C . ILE D 1 150 ? -38.852 27.793 -41.072 1.00 21.01 152 ILE D C 1
ATOM 4870 O O . ILE D 1 150 ? -39.963 28.343 -41.043 1.00 21.92 152 ILE D O 1
ATOM 4875 N N . GLY D 1 151 ? -37.924 28.115 -41.976 1.00 18.08 153 GLY D N 1
ATOM 4876 C CA . GLY D 1 151 ? -38.190 29.150 -42.960 1.00 20.58 153 GLY D CA 1
ATOM 4877 C C . GLY D 1 151 ? -39.368 28.820 -43.853 1.00 19.29 153 GLY D C 1
ATOM 4878 O O . GLY D 1 151 ? -40.183 29.690 -44.160 1.00 21.69 153 GLY D O 1
ATOM 4879 N N . ASP D 1 152 ? -39.473 27.556 -44.282 1.00 16.76 154 ASP D N 1
ATOM 4880 C CA . ASP D 1 152 ? -40.564 27.148 -45.167 1.00 21.76 154 ASP D CA 1
ATOM 4881 C C . ASP D 1 152 ? -41.919 27.214 -44.469 1.00 25.37 154 ASP D C 1
ATOM 4882 O O . ASP D 1 152 ? -42.925 27.597 -45.085 1.00 23.36 154 ASP D O 1
ATOM 4887 N N . VAL D 1 153 ? -41.977 26.802 -43.204 1.00 20.75 155 VAL D N 1
ATOM 4888 C CA . VAL D 1 153 ? -43.228 26.904 -42.461 1.00 22.10 155 VAL D CA 1
ATOM 4889 C C . VAL D 1 153 ? -43.579 28.368 -42.223 1.00 22.80 155 VAL D C 1
ATOM 4890 O O . VAL D 1 153 ? -44.742 28.769 -42.330 1.00 24.03 155 VAL D O 1
ATOM 4894 N N . PHE D 1 154 ? -42.579 29.182 -41.886 1.00 21.92 156 PHE D N 1
ATOM 4895 C CA . PHE D 1 154 ? -42.798 30.618 -41.695 1.00 25.06 156 PHE D CA 1
ATOM 4896 C C . PHE D 1 154 ? -43.373 31.241 -42.965 1.00 23.58 156 PHE D C 1
ATOM 4897 O O . PHE D 1 154 ? -44.360 31.986 -42.920 1.00 23.10 156 PHE D O 1
ATOM 4905 N N . ASP D 1 155 ? -42.806 30.895 -44.125 1.00 22.40 157 ASP D N 1
ATOM 4906 C CA . ASP D 1 155 ? -43.312 31.478 -45.369 1.00 22.07 157 ASP D CA 1
ATOM 4907 C C . ASP D 1 155 ? -44.704 30.957 -45.717 1.00 27.27 157 ASP D C 1
ATOM 4908 O O . ASP D 1 155 ? -45.535 31.702 -46.254 1.00 29.62 157 ASP D O 1
ATOM 4913 N N . LEU D 1 156 ? -44.972 29.680 -45.441 1.00 23.69 158 LEU D N 1
ATOM 4914 C CA . LEU D 1 156 ? -46.310 29.134 -45.648 1.00 25.89 158 LEU D CA 1
ATOM 4915 C C . LEU D 1 156 ? -47.368 29.969 -44.926 1.00 31.36 158 LEU D C 1
ATOM 4916 O O . LEU D 1 156 ? -48.431 30.277 -45.486 1.00 28.28 158 LEU D O 1
ATOM 4921 N N . GLU D 1 157 ? -47.085 30.358 -43.686 1.00 32.00 159 GLU D N 1
ATOM 4922 C CA . GLU D 1 157 ? -48.024 31.190 -42.944 1.00 36.67 159 GLU D CA 1
ATOM 4923 C C . GLU D 1 157 ? -48.184 32.567 -43.581 1.00 40.34 159 GLU D C 1
ATOM 4924 O O . GLU D 1 157 ? -49.307 33.063 -43.717 1.00 38.21 159 GLU D O 1
ATOM 4930 N N . LYS D 1 158 ? -47.073 33.213 -43.963 1.00 30.29 160 LYS D N 1
ATOM 4931 C CA . LYS D 1 158 ? -47.179 34.566 -44.515 1.00 39.18 160 LYS D CA 1
ATOM 4932 C C . LYS D 1 158 ? -47.946 34.574 -45.833 1.00 46.85 160 LYS D C 1
ATOM 4933 O O . LYS D 1 158 ? -48.750 35.480 -46.083 1.00 48.67 160 LYS D O 1
ATOM 4939 N N . GLU D 1 159 ? -47.708 33.584 -46.697 1.00 41.28 161 GLU D N 1
ATOM 4940 C CA . GLU D 1 159 ? -48.434 33.502 -47.959 1.00 53.68 161 GLU D CA 1
ATOM 4941 C C . GLU D 1 159 ? -49.824 32.890 -47.793 1.00 62.43 161 GLU D C 1
ATOM 4942 O O . GLU D 1 159 ? -50.551 32.762 -48.785 1.00 67.60 161 GLU D O 1
ATOM 4948 N N . TRP D 1 160 ? -50.204 32.521 -46.567 1.00 54.33 162 TRP D N 1
ATOM 4949 C CA . TRP D 1 160 ? -51.542 31.999 -46.295 1.00 56.88 162 TRP D CA 1
ATOM 4950 C C . TRP D 1 160 ? -52.608 33.063 -46.532 1.00 62.15 162 TRP D C 1
ATOM 4951 O O . TRP D 1 160 ? -53.571 32.844 -47.275 1.00 60.17 162 TRP D O 1
ATOM 4962 N N . ARG D 1 161 ? -52.461 34.222 -45.887 1.00 73.00 163 ARG D N 1
ATOM 4963 C CA . ARG D 1 161 ? -53.435 35.293 -46.073 1.00 82.19 163 ARG D CA 1
ATOM 4964 C C . ARG D 1 161 ? -53.448 35.780 -47.514 1.00 80.64 163 ARG D C 1
ATOM 4965 O O . ARG D 1 161 ? -54.480 36.252 -48.004 1.00 84.65 163 ARG D O 1
ATOM 4973 N N . LYS D 1 162 ? -52.321 35.664 -48.214 1.00 78.89 164 LYS D N 1
ATOM 4974 C CA . LYS D 1 162 ? -52.296 36.012 -49.627 1.00 82.51 164 LYS D CA 1
ATOM 4975 C C . LYS D 1 162 ? -53.143 35.069 -50.476 1.00 86.28 164 LYS D C 1
ATOM 4976 O O . LYS D 1 162 ? -53.397 35.373 -51.646 1.00 89.64 164 LYS D O 1
ATOM 4982 N N . LEU D 1 163 ? -53.599 33.948 -49.927 1.00 85.80 165 LEU D N 1
ATOM 4983 C CA . LEU D 1 163 ? -54.567 33.114 -50.632 1.00 94.14 165 LEU D CA 1
ATOM 4984 C C . LEU D 1 163 ? -55.809 32.884 -49.773 1.00 108.24 165 LEU D C 1
ATOM 4985 O O . LEU D 1 163 ? -56.150 33.708 -48.924 1.00 115.28 165 LEU D O 1
ATOM 4990 N N . MET E 2 4 ? -29.391 45.541 -55.222 1.00 92.05 4 MET E N 1
ATOM 4991 C CA . MET E 2 4 ? -28.861 46.896 -55.196 1.00 94.85 4 MET E CA 1
ATOM 4992 C C . MET E 2 4 ? -27.521 46.906 -54.449 1.00 91.48 4 MET E C 1
ATOM 4993 O O . MET E 2 4 ? -27.386 46.290 -53.389 1.00 82.68 4 MET E O 1
ATOM 4998 N N . SER E 2 5 ? -26.540 47.607 -55.027 1.00 99.32 5 SER E N 1
ATOM 4999 C CA . SER E 2 5 ? -25.138 47.441 -54.640 1.00 103.48 5 SER E CA 1
ATOM 5000 C C . SER E 2 5 ? -24.912 47.763 -53.165 1.00 100.96 5 SER E C 1
ATOM 5001 O O . SER E 2 5 ? -24.546 46.886 -52.373 1.00 105.39 5 SER E O 1
ATOM 5004 N N . GLN E 2 6 ? -25.109 49.025 -52.783 1.00 88.69 6 GLN E N 1
ATOM 5005 C CA . GLN E 2 6 ? -24.845 49.462 -51.418 1.00 73.54 6 GLN E CA 1
ATOM 5006 C C . GLN E 2 6 ? -25.986 49.141 -50.457 1.00 54.58 6 GLN E C 1
ATOM 5007 O O . GLN E 2 6 ? -25.737 48.945 -49.260 1.00 48.80 6 GLN E O 1
ATOM 5013 N N . SER E 2 7 ? -27.228 49.080 -50.945 1.00 45.91 7 SER E N 1
ATOM 5014 C CA . SER E 2 7 ? -28.358 48.861 -50.052 1.00 39.68 7 SER E CA 1
ATOM 5015 C C . SER E 2 7 ? -28.382 47.439 -49.493 1.00 34.74 7 SER E C 1
ATOM 5016 O O . SER E 2 7 ? -28.940 47.223 -48.416 1.00 36.25 7 SER E O 1
ATOM 5019 N N . ASN E 2 8 ? -27.791 46.464 -50.196 1.00 38.78 8 ASN E N 1
ATOM 5020 C CA . ASN E 2 8 ? -27.720 45.105 -49.652 1.00 44.29 8 ASN E CA 1
ATOM 5021 C C . ASN E 2 8 ? -26.728 45.026 -48.499 1.00 37.70 8 ASN E C 1
ATOM 5022 O O . ASN E 2 8 ? -26.993 44.379 -47.480 1.00 31.03 8 ASN E O 1
ATOM 5027 N N . ARG E 2 9 ? -25.561 45.650 -48.667 1.00 36.44 9 ARG E N 1
ATOM 5028 C CA . ARG E 2 9 ? -24.581 45.722 -47.590 1.00 39.59 9 ARG E CA 1
ATOM 5029 C C . ARG E 2 9 ? -25.152 46.439 -46.373 1.00 35.38 9 ARG E C 1
ATOM 5030 O O . ARG E 2 9 ? -24.909 46.032 -45.233 1.00 35.94 9 ARG E O 1
ATOM 5038 N N . GLU E 2 10 ? -25.916 47.515 -46.596 1.00 37.38 10 GLU E N 1
ATOM 5039 C CA . GLU E 2 10 ? -26.480 48.268 -45.480 1.00 38.58 10 GLU E CA 1
ATOM 5040 C C . GLU E 2 10 ? -27.573 47.474 -44.784 1.00 35.61 10 GLU E C 1
ATOM 5041 O O . GLU E 2 10 ? -27.761 47.603 -43.569 1.00 29.58 10 GLU E O 1
ATOM 5047 N N . LEU E 2 11 ? -28.303 46.655 -45.538 1.00 28.24 11 LEU E N 1
ATOM 5048 C CA . LEU E 2 11 ? -29.245 45.741 -44.911 1.00 27.94 11 LEU E CA 1
ATOM 5049 C C . LEU E 2 11 ? -28.520 44.722 -44.046 1.00 29.63 11 LEU E C 1
ATOM 5050 O O . LEU E 2 11 ? -28.982 44.385 -42.948 1.00 24.15 11 LEU E O 1
ATOM 5055 N N . VAL E 2 12 ? -27.393 44.201 -44.534 1.00 25.43 12 VAL E N 1
ATOM 5056 C CA . VAL E 2 12 ? -26.636 43.225 -43.755 1.00 26.93 12 VAL E CA 1
ATOM 5057 C C . VAL E 2 12 ? -26.126 43.870 -42.479 1.00 27.99 12 VAL E C 1
ATOM 5058 O O . VAL E 2 12 ? -26.277 43.328 -41.378 1.00 26.35 12 VAL E O 1
ATOM 5062 N N . VAL E 2 13 ? -25.558 45.071 -42.604 1.00 29.79 13 VAL E N 1
ATOM 5063 C CA . VAL E 2 13 ? -24.980 45.744 -41.441 1.00 28.43 13 VAL E CA 1
ATOM 5064 C C . VAL E 2 13 ? -26.062 46.090 -40.428 1.00 29.22 13 VAL E C 1
ATOM 5065 O O . VAL E 2 13 ? -25.875 45.921 -39.215 1.00 26.21 13 VAL E O 1
ATOM 5069 N N . ASP E 2 14 ? -27.217 46.566 -40.901 1.00 25.70 14 ASP E N 1
ATOM 5070 C CA . ASP E 2 14 ? -28.305 46.880 -39.976 1.00 28.23 14 ASP E CA 1
ATOM 5071 C C . ASP E 2 14 ? -28.722 45.652 -39.189 1.00 27.69 14 ASP E C 1
ATOM 5072 O O . ASP E 2 14 ? -28.883 45.712 -37.964 1.00 21.82 14 ASP E O 1
ATOM 5077 N N . PHE E 2 15 ? -28.935 44.532 -39.887 1.00 26.21 15 PHE E N 1
ATOM 5078 C CA . PHE E 2 15 ? -29.424 43.326 -39.230 1.00 25.84 15 PHE E CA 1
ATOM 5079 C C . PHE E 2 15 ? -28.396 42.788 -38.244 1.00 25.84 15 PHE E C 1
ATOM 5080 O O . PHE E 2 15 ? -28.736 42.434 -37.110 1.00 20.49 15 PHE E O 1
ATOM 5088 N N . LEU E 2 16 ? -27.129 42.718 -38.661 1.00 21.61 16 LEU E N 1
ATOM 5089 C CA . LEU E 2 16 ? -26.087 42.225 -37.765 1.00 23.98 16 LEU E CA 1
ATOM 5090 C C . LEU E 2 16 ? -25.918 43.142 -36.553 1.00 30.88 16 LEU E C 1
ATOM 5091 O O . LEU E 2 16 ? -25.760 42.662 -35.425 1.00 27.27 16 LEU E O 1
ATOM 5096 N N . SER E 2 17 ? -25.964 44.466 -36.767 1.00 27.44 17 SER E N 1
ATOM 5097 C CA . SER E 2 17 ? -25.878 45.410 -35.652 1.00 30.41 17 SER E CA 1
ATOM 5098 C C . SER E 2 17 ? -26.991 45.164 -34.645 1.00 31.12 17 SER E C 1
ATOM 5099 O O . SER E 2 17 ? -26.759 45.164 -33.429 1.00 27.87 17 SER E O 1
ATOM 5102 N N . TYR E 2 18 ? -28.206 44.934 -35.144 1.00 28.68 18 TYR E N 1
ATOM 5103 C CA . TYR E 2 18 ? -29.343 44.648 -34.279 1.00 25.85 18 TYR E CA 1
ATOM 5104 C C . TYR E 2 18 ? -29.137 43.347 -33.502 1.00 25.98 18 TYR E C 1
ATOM 5105 O O . TYR E 2 18 ? -29.312 43.301 -32.278 1.00 25.96 18 TYR E O 1
ATOM 5114 N N . LYS E 2 19 ? -28.779 42.269 -34.201 1.00 24.53 19 LYS E N 1
ATOM 5115 C CA . LYS E 2 19 ? -28.666 40.973 -33.532 1.00 24.67 19 LYS E CA 1
ATOM 5116 C C . LYS E 2 19 ? -27.492 40.952 -32.555 1.00 27.47 19 LYS E C 1
ATOM 5117 O O . LYS E 2 19 ? -27.587 40.365 -31.471 1.00 28.29 19 LYS E O 1
ATOM 5123 N N . LEU E 2 20 ? -26.384 41.597 -32.903 1.00 24.35 20 LEU E N 1
ATOM 5124 C CA . LEU E 2 20 ? -25.276 41.661 -31.954 1.00 31.19 20 LEU E CA 1
ATOM 5125 C C . LEU E 2 20 ? -25.674 42.438 -30.705 1.00 35.17 20 LEU E C 1
ATOM 5126 O O . LEU E 2 20 ? -25.327 42.045 -29.585 1.00 26.37 20 LEU E O 1
ATOM 5131 N N . SER E 2 21 ? -26.428 43.529 -30.883 1.00 28.45 21 SER E N 1
ATOM 5132 C CA . SER E 2 21 ? -26.868 44.368 -29.767 1.00 32.48 21 SER E CA 1
ATOM 5133 C C . SER E 2 21 ? -27.760 43.610 -28.790 1.00 27.41 21 SER E C 1
ATOM 5134 O O . SER E 2 21 ? -27.629 43.771 -27.568 1.00 26.22 21 SER E O 1
ATOM 5137 N N . GLN E 2 22 ? -28.677 42.788 -29.323 1.00 28.66 22 GLN E N 1
ATOM 5138 C CA . GLN E 2 22 ? -29.550 41.964 -28.485 1.00 30.07 22 GLN E CA 1
ATOM 5139 C C . GLN E 2 22 ? -28.763 41.007 -27.595 1.00 28.30 22 GLN E C 1
ATOM 5140 O O . GLN E 2 22 ? -29.232 40.627 -26.514 1.00 27.69 22 GLN E O 1
ATOM 5146 N N . LYS E 2 23 ? -27.610 40.545 -28.064 1.00 26.07 23 LYS E N 1
ATOM 5147 C CA . LYS E 2 23 ? -26.811 39.568 -27.344 1.00 24.86 23 LYS E CA 1
ATOM 5148 C C . LYS E 2 23 ? -25.654 40.214 -26.588 1.00 25.09 23 LYS E C 1
ATOM 5149 O O . LYS E 2 23 ? -24.714 39.523 -26.191 1.00 31.45 23 LYS E O 1
ATOM 5155 N N . GLY E 2 24 ? -25.708 41.527 -26.381 1.00 26.30 24 GLY E N 1
ATOM 5156 C CA . GLY E 2 24 ? -24.814 42.205 -25.467 1.00 26.92 24 GLY E CA 1
ATOM 5157 C C . GLY E 2 24 ? -23.639 42.926 -26.096 1.00 31.04 24 GLY E C 1
ATOM 5158 O O . GLY E 2 24 ? -22.801 43.457 -25.359 1.00 29.27 24 GLY E O 1
ATOM 5159 N N . TYR E 2 25 ? -23.549 42.975 -27.421 1.00 32.14 25 TYR E N 1
ATOM 5160 C CA . TYR E 2 25 ? -22.386 43.545 -28.089 1.00 38.59 25 TYR E CA 1
ATOM 5161 C C . TYR E 2 25 ? -22.771 44.771 -28.910 1.00 39.12 25 TYR E C 1
ATOM 5162 O O . TYR E 2 25 ? -23.938 44.994 -29.220 1.00 41.24 25 TYR E O 1
ATOM 5171 N N . SER E 2 26 ? -21.775 45.562 -29.288 1.00 45.59 26 SER E N 1
ATOM 5172 C CA . SER E 2 26 ? -21.999 46.714 -30.151 1.00 52.46 26 SER E CA 1
ATOM 5173 C C . SER E 2 26 ? -21.277 46.499 -31.474 1.00 48.06 26 SER E C 1
ATOM 5174 O O . SER E 2 26 ? -20.100 46.125 -31.486 1.00 47.00 26 SER E O 1
ATOM 5177 N N . TRP E 2 27 ? -21.989 46.729 -32.584 1.00 41.27 27 TRP E N 1
ATOM 5178 C CA . TRP E 2 27 ? -21.393 46.588 -33.911 1.00 40.18 27 TRP E CA 1
ATOM 5179 C C . TRP E 2 27 ? -20.157 47.469 -34.072 1.00 48.63 27 TRP E C 1
ATOM 5180 O O . TRP E 2 27 ? -19.228 47.112 -34.807 1.00 43.80 27 TRP E O 1
ATOM 5191 N N . SER E 2 28 ? -20.126 48.615 -33.387 1.00 53.06 28 SER E N 1
ATOM 5192 C CA . SER E 2 28 ? -18.959 49.488 -33.445 1.00 62.44 28 SER E CA 1
ATOM 5193 C C . SER E 2 28 ? -17.707 48.789 -32.928 1.00 63.79 28 SER E C 1
ATOM 5194 O O . SER E 2 28 ? -16.592 49.130 -33.343 1.00 61.50 28 SER E O 1
ATOM 5197 N N . GLN E 2 29 ? -17.868 47.812 -32.027 1.00 61.64 29 GLN E N 1
ATOM 5198 C CA . GLN E 2 29 ? -16.729 47.049 -31.523 1.00 63.10 29 GLN E CA 1
ATOM 5199 C C . GLN E 2 29 ? -15.969 46.326 -32.629 1.00 61.50 29 GLN E C 1
ATOM 5200 O O . GLN E 2 29 ? -14.778 46.049 -32.461 1.00 65.63 29 GLN E O 1
ATOM 5206 N N . PHE E 2 30 ? -16.623 46.009 -33.748 1.00 58.43 30 PHE E N 1
ATOM 5207 C CA . PHE E 2 30 ? -16.054 45.112 -34.745 1.00 66.90 30 PHE E CA 1
ATOM 5208 C C . PHE E 2 30 ? -15.867 45.728 -36.128 1.00 71.69 30 PHE E C 1
ATOM 5209 O O . PHE E 2 30 ? -15.298 45.068 -37.005 1.00 76.97 30 PHE E O 1
ATOM 5217 N N . SER E 2 31 ? -16.321 46.956 -36.357 1.00 70.58 31 SER E N 1
ATOM 5218 C CA . SER E 2 31 ? -16.144 47.584 -37.666 1.00 79.01 31 SER E CA 1
ATOM 5219 C C . SER E 2 31 ? -15.989 49.098 -37.549 1.00 91.28 31 SER E C 1
ATOM 5220 O O . SER E 2 31 ? -16.929 49.801 -37.181 1.00 96.62 31 SER E O 1
ATOM 5223 N N . GLU E 2 42 ? -35.717 56.246 -51.640 1.00 108.91 42 GLU E N 1
ATOM 5224 C CA . GLU E 2 42 ? -36.341 56.605 -50.372 1.00 105.39 42 GLU E CA 1
ATOM 5225 C C . GLU E 2 42 ? -35.602 55.997 -49.192 1.00 102.74 42 GLU E C 1
ATOM 5226 O O . GLU E 2 42 ? -35.569 54.773 -49.040 1.00 93.55 42 GLU E O 1
ATOM 5232 N N . GLY E 2 43 ? -35.006 56.847 -48.354 1.00 76.72 43 GLY E N 1
ATOM 5233 C CA . GLY E 2 43 ? -34.589 56.377 -47.047 1.00 77.33 43 GLY E CA 1
ATOM 5234 C C . GLY E 2 43 ? -35.774 55.949 -46.206 1.00 78.24 43 GLY E C 1
ATOM 5235 O O . GLY E 2 43 ? -35.634 55.118 -45.301 1.00 73.64 43 GLY E O 1
ATOM 5236 N N . THR E 2 44 ? -36.945 56.541 -46.471 1.00 77.33 44 THR E N 1
ATOM 5237 C CA . THR E 2 44 ? -38.200 56.093 -45.873 1.00 68.81 44 THR E CA 1
ATOM 5238 C C . THR E 2 44 ? -38.411 54.605 -46.110 1.00 53.33 44 THR E C 1
ATOM 5239 O O . THR E 2 44 ? -38.727 53.843 -45.184 1.00 45.74 44 THR E O 1
ATOM 5243 N N . GLU E 2 45 ? -38.239 54.179 -47.361 1.00 42.49 45 GLU E N 1
ATOM 5244 C CA . GLU E 2 45 ? -38.437 52.778 -47.704 1.00 36.89 45 GLU E CA 1
ATOM 5245 C C . GLU E 2 45 ? -37.362 51.895 -47.079 1.00 36.51 45 GLU E C 1
ATOM 5246 O O . GLU E 2 45 ? -37.664 50.818 -46.551 1.00 35.10 45 GLU E O 1
ATOM 5252 N N . SER E 2 46 ? -36.102 52.330 -47.142 1.00 36.85 46 SER E N 1
ATOM 5253 C CA . SER E 2 46 ? -35.023 51.553 -46.542 1.00 40.80 46 SER E CA 1
ATOM 5254 C C . SER E 2 46 ? -35.261 51.311 -45.049 1.00 36.96 46 SER E C 1
ATOM 5255 O O . SER E 2 46 ? -34.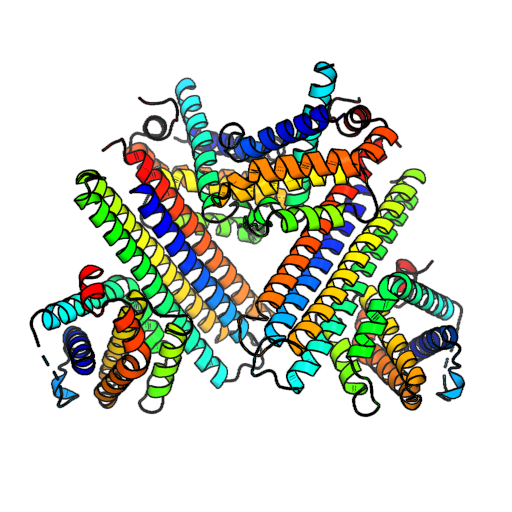934 50.236 -44.532 1.00 31.36 46 SER E O 1
ATOM 5258 N N . GLU E 2 47 ? -35.846 52.282 -44.342 1.00 35.02 47 GLU E N 1
ATOM 5259 C CA . GLU E 2 47 ? -36.131 52.087 -42.919 1.00 37.90 47 GLU E CA 1
ATOM 5260 C C . GLU E 2 47 ? -37.199 51.017 -42.697 1.00 32.19 47 GLU E C 1
ATOM 5261 O O . GLU E 2 47 ? -37.076 50.172 -41.794 1.00 27.71 47 GLU E O 1
ATOM 5267 N N . ALA E 2 48 ? -38.264 51.047 -43.496 1.00 33.79 48 ALA E N 1
ATOM 5268 C CA . ALA E 2 48 ? -39.308 50.029 -43.384 1.00 35.47 48 ALA E CA 1
ATOM 5269 C C . ALA E 2 48 ? -38.762 48.636 -43.676 1.00 29.14 48 ALA E C 1
ATOM 5270 O O . ALA E 2 48 ? -39.118 47.666 -42.992 1.00 25.39 48 ALA E O 1
ATOM 5272 N N . VAL E 2 49 ? -37.898 48.509 -44.687 1.00 27.87 49 VAL E N 1
ATOM 5273 C CA . VAL E 2 49 ? -37.309 47.202 -44.979 1.00 26.64 49 VAL E CA 1
ATOM 5274 C C . VAL E 2 49 ? -36.454 46.733 -43.804 1.00 23.23 49 VAL E C 1
ATOM 5275 O O . VAL E 2 49 ? -36.540 45.579 -43.375 1.00 26.14 49 VAL E O 1
ATOM 5279 N N . LYS E 2 50 ? -35.601 47.617 -43.273 1.00 27.09 50 LYS E N 1
ATOM 5280 C CA . LYS E 2 50 ? -34.750 47.207 -42.158 1.00 22.36 50 LYS E CA 1
ATOM 5281 C C . LYS E 2 50 ? -35.584 46.764 -40.959 1.00 24.20 50 LYS E C 1
ATOM 5282 O O . LYS E 2 50 ? -35.281 45.745 -40.328 1.00 25.25 50 LYS E O 1
ATOM 5288 N N . GLN E 2 51 ? -36.642 47.518 -40.632 1.00 25.75 51 GLN E N 1
ATOM 5289 C CA . GLN E 2 51 ? -37.492 47.166 -39.495 1.00 26.60 51 GLN E CA 1
ATOM 5290 C C . GLN E 2 51 ? -38.210 45.835 -39.714 1.00 28.86 51 GLN E C 1
ATOM 5291 O O . GLN E 2 51 ? -38.295 45.005 -38.795 1.00 24.57 51 GLN E O 1
ATOM 5297 N N . ALA E 2 52 ? -38.754 45.613 -40.913 1.00 24.21 52 ALA E N 1
ATOM 5298 C CA . ALA E 2 52 ? -39.475 44.366 -41.149 1.00 23.82 52 ALA E CA 1
ATOM 5299 C C . ALA E 2 52 ? -38.527 43.181 -41.070 1.00 24.59 52 ALA E C 1
ATOM 5300 O O . ALA E 2 52 ? -38.897 42.109 -40.577 1.00 23.60 52 ALA E O 1
ATOM 5302 N N . LEU E 2 53 ? -37.298 43.359 -41.546 1.00 19.40 53 LEU E N 1
ATOM 5303 C CA . LEU E 2 53 ? -36.345 42.260 -41.495 1.00 25.61 53 LEU E CA 1
ATOM 5304 C C . LEU E 2 53 ? -35.877 42.001 -40.065 1.00 26.11 53 LEU E C 1
ATOM 5305 O O . LEU E 2 53 ? -35.681 40.840 -39.671 1.00 21.40 53 LEU E O 1
ATOM 5310 N N . ARG E 2 54 ? -35.687 43.068 -39.273 1.00 17.94 54 ARG E N 1
ATOM 5311 C CA . ARG E 2 54 ? -35.405 42.906 -37.846 1.00 27.53 54 ARG E CA 1
ATOM 5312 C C . ARG E 2 54 ? -36.496 42.103 -37.153 1.00 24.86 54 ARG E C 1
ATOM 5313 O O . ARG E 2 54 ? -36.206 41.166 -36.405 1.00 23.27 54 ARG E O 1
ATOM 5321 N N . GLU E 2 55 ? -37.762 42.481 -37.364 1.00 22.66 55 GLU E N 1
ATOM 5322 C CA . GLU E 2 55 ? -38.857 41.784 -36.695 1.00 18.15 55 GLU E CA 1
ATOM 5323 C C . GLU E 2 55 ? -38.985 40.356 -37.199 1.00 22.64 55 GLU E C 1
ATOM 5324 O O . GLU E 2 55 ? -39.279 39.437 -36.426 1.00 22.69 55 GLU E O 1
ATOM 5330 N N . ALA E 2 56 ? -38.805 40.157 -38.498 1.00 18.50 56 ALA E N 1
ATOM 5331 C CA . ALA E 2 56 ? -38.907 38.806 -39.049 1.00 20.15 56 ALA E CA 1
ATOM 5332 C C . ALA E 2 56 ? -37.796 37.899 -38.521 1.00 21.49 56 ALA E C 1
ATOM 5333 O O . ALA E 2 56 ? -38.030 36.711 -38.255 1.00 21.12 56 ALA E O 1
ATOM 5335 N N . GLY E 2 57 ? -36.575 38.424 -38.406 1.00 21.63 57 GLY E N 1
ATOM 5336 C CA . GLY E 2 57 ? -35.507 37.636 -37.805 1.00 23.62 57 GLY E CA 1
ATOM 5337 C C . GLY E 2 57 ? -35.814 37.255 -36.366 1.00 22.52 57 GLY E C 1
ATOM 5338 O O . GLY E 2 57 ? -35.595 36.113 -35.955 1.00 18.39 57 GLY E O 1
ATOM 5339 N N . ASP E 2 58 ? -36.325 38.208 -35.580 1.00 21.98 58 ASP E N 1
ATOM 5340 C CA . ASP E 2 58 ? -36.749 37.898 -34.212 1.00 24.04 58 ASP E CA 1
ATOM 5341 C C . ASP E 2 58 ? -37.774 36.779 -34.200 1.00 28.84 58 ASP E C 1
ATOM 5342 O O . ASP E 2 58 ? -37.700 35.866 -33.371 1.00 23.33 58 ASP E O 1
ATOM 5347 N N . GLU E 2 59 ? -38.759 36.849 -35.099 1.00 22.20 59 GLU E N 1
ATOM 5348 C CA . GLU E 2 59 ? -39.799 35.829 -35.126 1.00 19.44 59 GLU E CA 1
ATOM 5349 C C . GLU E 2 59 ? -39.229 34.495 -35.583 1.00 21.49 59 GLU E C 1
ATOM 5350 O O . GLU E 2 59 ? -39.599 33.437 -35.054 1.00 19.36 59 GLU E O 1
ATOM 5356 N N . PHE E 2 60 ? -38.319 34.532 -36.563 1.00 19.46 60 PHE E N 1
ATOM 5357 C CA . PHE E 2 60 ? -37.716 33.299 -37.062 1.00 20.43 60 PHE E CA 1
ATOM 5358 C C . PHE E 2 60 ? -36.892 32.629 -35.973 1.00 20.57 60 PHE E C 1
ATOM 5359 O O . PHE E 2 60 ? -36.950 31.402 -35.796 1.00 18.85 60 PHE E O 1
ATOM 5367 N N . GLU E 2 61 ? -36.101 33.424 -35.249 1.00 18.53 61 GLU E N 1
ATOM 5368 C CA . GLU E 2 61 ? -35.272 32.873 -34.191 1.00 16.93 61 GLU E CA 1
ATOM 5369 C C . GLU E 2 61 ? -36.127 32.318 -33.064 1.00 18.58 61 GLU E C 1
ATOM 5370 O O . GLU E 2 61 ? -35.767 31.320 -32.444 1.00 20.51 61 GLU E O 1
ATOM 5376 N N . LEU E 2 62 ? -37.265 32.955 -32.788 1.00 15.75 62 LEU E N 1
ATOM 5377 C CA . LEU E 2 62 ? -38.203 32.405 -31.810 1.00 16.90 62 LEU E CA 1
ATOM 5378 C C . LEU E 2 62 ? -38.732 31.036 -32.252 1.00 21.71 62 LEU E C 1
ATOM 5379 O O . LEU E 2 62 ? -38.751 30.078 -31.470 1.00 17.02 62 LEU E O 1
ATOM 5384 N N . ARG E 2 63 ? -39.199 30.934 -33.496 1.00 16.22 63 ARG E N 1
ATOM 5385 C CA . ARG E 2 63 ? -39.732 29.656 -33.971 1.00 17.59 63 ARG E CA 1
ATOM 5386 C C . ARG E 2 63 ? -38.646 28.589 -33.993 1.00 18.87 63 ARG E C 1
ATOM 5387 O O . ARG E 2 63 ? -38.903 27.418 -33.671 1.00 19.27 63 ARG E O 1
ATOM 5395 N N . TYR E 2 64 ? -37.425 28.976 -34.372 1.00 19.23 64 TYR E N 1
ATOM 5396 C CA . TYR E 2 64 ? -36.309 28.027 -34.397 1.00 19.72 64 TYR E CA 1
ATOM 5397 C C . TYR E 2 64 ? -36.010 27.486 -33.000 1.00 23.42 64 TYR E C 1
ATOM 5398 O O . TYR E 2 64 ? -35.805 26.273 -32.816 1.00 21.21 64 TYR E O 1
ATOM 5407 N N . ARG E 2 65 ? -35.964 28.378 -31.998 1.00 18.75 65 ARG E N 1
ATOM 5408 C CA . ARG E 2 65 ? -35.640 27.953 -30.633 1.00 20.14 65 ARG E CA 1
ATOM 5409 C C . ARG E 2 65 ? -36.725 27.043 -30.065 1.00 19.81 65 ARG E C 1
ATOM 5410 O O . ARG E 2 65 ? -36.421 26.035 -29.417 1.00 20.70 65 ARG E O 1
ATOM 5418 N N . ARG E 2 66 ? -37.993 27.364 -30.338 1.00 16.40 66 ARG E N 1
ATOM 5419 C CA . ARG E 2 66 ? -39.104 26.555 -29.849 1.00 20.18 66 ARG E CA 1
ATOM 5420 C C . ARG E 2 66 ? -39.070 25.169 -30.473 1.00 22.50 66 ARG E C 1
ATOM 5421 O O . ARG E 2 66 ? -39.306 24.166 -29.791 1.00 23.19 66 ARG E O 1
ATOM 5429 N N . ALA E 2 67 ? -38.753 25.098 -31.764 1.00 22.13 67 ALA E N 1
ATOM 5430 C CA . ALA E 2 67 ? -38.722 23.816 -32.463 1.00 22.13 67 ALA E CA 1
ATOM 5431 C C . ALA E 2 67 ? -37.501 23.007 -32.067 1.00 29.02 67 ALA E C 1
ATOM 5432 O O . ALA E 2 67 ? -37.591 21.801 -31.809 1.00 27.42 67 ALA E O 1
ATOM 5434 N N . PHE E 2 68 ? -36.345 23.652 -32.039 1.00 21.95 68 PHE E N 1
ATOM 5435 C CA . PHE E 2 68 ? -35.088 22.961 -31.826 1.00 26.92 68 PHE E CA 1
ATOM 5436 C C . PHE E 2 68 ? -34.491 23.468 -30.523 1.00 30.94 68 PHE E C 1
ATOM 5437 O O . PHE E 2 68 ? -34.983 23.136 -29.439 1.00 28.99 68 PHE E O 1
ATOM 5445 N N . SER E 2 69 ? -33.478 24.309 -30.612 1.00 21.81 69 SER E N 1
ATOM 5446 C CA . SER E 2 69 ? -32.999 25.049 -29.456 1.00 22.17 69 SER E CA 1
ATOM 5447 C C . SER E 2 69 ? -32.317 26.288 -30.004 1.00 21.00 69 SER E C 1
ATOM 5448 O O . SER E 2 69 ? -32.286 26.502 -31.215 1.00 23.09 69 SER E O 1
ATOM 5451 N N . ASP E 2 70 ? -31.763 27.102 -29.110 1.00 21.18 70 ASP E N 1
ATOM 5452 C CA . ASP E 2 70 ? -31.226 28.395 -29.516 1.00 25.26 70 ASP E CA 1
ATOM 5453 C C . ASP E 2 70 ? -30.221 28.231 -30.657 1.00 29.13 70 ASP E C 1
ATOM 5454 O O . ASP E 2 70 ? -29.287 27.435 -30.556 1.00 24.56 70 ASP E O 1
ATOM 5459 N N . LEU E 2 71 ? -30.423 28.992 -31.742 1.00 27.08 71 LEU E N 1
ATOM 5460 C CA . LEU E 2 71 ? -29.631 28.811 -32.963 1.00 22.91 71 LEU E CA 1
ATOM 5461 C C . LEU E 2 71 ? -28.137 29.020 -32.709 1.00 26.37 71 LEU E C 1
ATOM 5462 O O . LEU E 2 71 ? -27.306 28.212 -33.138 1.00 26.54 71 LEU E O 1
ATOM 5467 N N . THR E 2 72 ? -27.770 30.109 -32.021 1.00 22.89 72 THR E N 1
ATOM 5468 C CA . THR E 2 72 ? -26.353 30.351 -31.758 1.00 24.16 72 THR E CA 1
ATOM 5469 C C . THR E 2 72 ? -25.725 29.177 -31.027 1.00 29.34 72 THR E C 1
ATOM 5470 O O . THR E 2 72 ? -24.614 28.759 -31.359 1.00 23.52 72 THR E O 1
ATOM 5474 N N . SER E 2 73 ? -26.438 28.624 -30.043 1.00 25.71 73 SER E N 1
ATOM 5475 C CA . SER E 2 73 ? -25.989 27.479 -29.259 1.00 31.63 73 SER E CA 1
ATOM 5476 C C . SER E 2 73 ? -25.758 26.225 -30.098 1.00 31.91 73 SER E C 1
ATOM 5477 O O . SER E 2 73 ? -25.176 25.261 -29.584 1.00 29.64 73 SER E O 1
ATOM 5480 N N . GLN E 2 74 ? -26.179 26.205 -31.364 1.00 29.14 74 GLN E N 1
ATOM 5481 C CA . GLN E 2 74 ? -25.983 25.033 -32.203 1.00 31.94 74 GLN E CA 1
ATOM 5482 C C . GLN E 2 74 ? -24.787 25.156 -33.139 1.00 32.85 74 GLN E C 1
ATOM 5483 O O . GLN E 2 74 ? -24.452 24.176 -33.804 1.00 32.04 74 GLN E O 1
ATOM 5489 N N . LEU E 2 75 ? -24.143 26.322 -33.217 1.00 29.44 75 LEU E N 1
ATOM 5490 C CA . LEU E 2 75 ? -23.119 26.565 -34.228 1.00 27.90 75 LEU E CA 1
ATOM 5491 C C . LEU E 2 75 ? -21.719 26.395 -33.648 1.00 31.25 75 LEU E C 1
ATOM 5492 O O . LEU E 2 75 ? -21.467 26.711 -32.483 1.00 38.57 75 LEU E O 1
ATOM 5497 N N . HIS E 2 76 ? -20.805 25.904 -34.484 1.00 34.52 76 HIS E N 1
ATOM 5498 C CA . HIS E 2 76 ? -19.383 25.807 -34.170 1.00 41.51 76 HIS E CA 1
ATOM 5499 C C . HIS E 2 76 ? -18.609 26.562 -35.238 1.00 39.58 76 HIS E C 1
ATOM 5500 O O . HIS E 2 76 ? -18.957 26.497 -36.420 1.00 38.37 76 HIS E O 1
ATOM 5507 N N . ILE E 2 77 ? -17.563 27.277 -34.832 1.00 34.85 77 ILE E N 1
ATOM 5508 C CA . ILE E 2 77 ? -16.771 28.045 -35.789 1.00 38.05 77 ILE E CA 1
ATOM 5509 C C . ILE E 2 77 ? -15.328 28.120 -35.305 1.00 37.73 77 ILE E C 1
ATOM 5510 O O . ILE E 2 77 ? -15.058 28.252 -34.107 1.00 32.78 77 ILE E O 1
ATOM 5515 N N . THR E 2 78 ? -14.402 28.001 -36.250 1.00 41.92 78 THR E N 1
ATOM 5516 C CA . THR E 2 78 ? -12.999 28.352 -36.102 1.00 40.45 78 THR E CA 1
ATOM 5517 C C . THR E 2 78 ? -12.620 29.240 -37.276 1.00 34.63 78 THR E C 1
ATOM 5518 O O . THR E 2 78 ? -13.211 29.120 -38.351 1.00 37.62 78 THR E O 1
ATOM 5522 N N . PRO E 2 79 ? -11.662 30.158 -37.104 1.00 41.99 79 PRO E N 1
ATOM 5523 C CA . PRO E 2 79 ? -11.328 31.054 -38.226 1.00 41.76 79 PRO E CA 1
ATOM 5524 C C . PRO E 2 79 ? -10.934 30.305 -39.488 1.00 46.92 79 PRO E C 1
ATOM 5525 O O . PRO E 2 79 ? -11.250 30.759 -40.596 1.00 40.83 79 PRO E O 1
ATOM 5529 N N . GLY E 2 80 ? -10.279 29.149 -39.348 1.00 42.94 80 GLY E N 1
ATOM 5530 C CA . GLY E 2 80 ? -9.867 28.373 -40.500 1.00 39.28 80 GLY E CA 1
ATOM 5531 C C . GLY E 2 80 ? -10.997 27.665 -41.216 1.00 39.43 80 GLY E C 1
ATOM 5532 O O . GLY E 2 80 ? -10.839 27.311 -42.387 1.00 39.68 80 GLY E O 1
ATOM 5533 N N . THR E 2 81 ? -12.130 27.442 -40.543 1.00 31.23 81 THR E N 1
ATOM 5534 C CA . THR E 2 81 ? -13.285 26.811 -41.172 1.00 33.26 81 THR E CA 1
ATOM 5535 C C . THR E 2 81 ? -14.464 27.760 -41.339 1.00 33.82 81 THR E C 1
ATOM 5536 O O . THR E 2 81 ? -15.522 27.328 -41.808 1.00 32.43 81 THR E O 1
ATOM 5540 N N . ALA E 2 82 ? -14.306 29.033 -40.964 1.00 30.36 82 ALA E N 1
ATOM 5541 C CA . ALA E 2 82 ? -15.426 29.972 -40.924 1.00 31.29 82 ALA E CA 1
ATOM 5542 C C . ALA E 2 82 ? -16.090 30.122 -42.289 1.00 30.33 82 ALA E C 1
ATOM 5543 O O . ALA E 2 82 ? -17.323 30.106 -42.400 1.00 29.90 82 ALA E O 1
ATOM 5545 N N . TYR E 2 83 ? -15.290 30.253 -43.348 1.00 30.39 83 TYR E N 1
ATOM 5546 C CA . TYR E 2 83 ? -15.870 30.443 -44.670 1.00 29.31 83 TYR E CA 1
ATOM 5547 C C . TYR E 2 83 ? -16.670 29.218 -45.120 1.00 35.18 83 TYR E C 1
ATOM 5548 O O . TYR E 2 83 ? -17.785 29.361 -45.630 1.00 25.91 83 TYR E O 1
ATOM 5557 N N . GLN E 2 84 ? -16.140 28.000 -44.945 1.00 28.93 84 GLN E N 1
ATOM 5558 C CA . GLN E 2 84 ? -16.950 26.838 -45.323 1.00 35.67 84 GLN E CA 1
ATOM 5559 C C . GLN E 2 84 ? -18.134 26.639 -44.389 1.00 31.77 84 GLN E C 1
ATOM 5560 O O . GLN E 2 84 ? -19.176 26.133 -44.810 1.00 31.68 84 GLN E O 1
ATOM 5566 N N . SER E 2 85 ? -17.984 26.983 -43.114 1.00 26.53 85 SER E N 1
ATOM 5567 C CA . SER E 2 85 ? -19.135 26.911 -42.225 1.00 32.55 85 SER E CA 1
ATOM 5568 C C . SER E 2 85 ? -20.277 27.746 -42.785 1.00 34.37 85 SER E C 1
ATOM 5569 O O . SER E 2 85 ? -21.420 27.285 -42.878 1.00 32.96 85 SER E O 1
ATOM 5572 N N . PHE E 2 86 ? -19.966 28.961 -43.221 1.00 28.45 86 PHE E N 1
ATOM 5573 C CA . PHE E 2 86 ? -20.984 29.842 -43.765 1.00 21.33 86 PHE E CA 1
ATOM 5574 C C . PHE E 2 86 ? -21.495 29.335 -45.106 1.00 26.50 86 PHE E C 1
ATOM 5575 O O . PHE E 2 86 ? -22.705 29.176 -45.297 1.00 25.69 86 PHE E O 1
ATOM 5583 N N . GLU E 2 87 ? -20.587 29.071 -46.052 1.00 30.78 87 GLU E N 1
ATOM 5584 C CA . GLU E 2 87 ? -21.027 28.795 -47.418 1.00 25.93 87 GLU E CA 1
ATOM 5585 C C . GLU E 2 87 ? -21.751 27.461 -47.523 1.00 29.76 87 GLU E C 1
ATOM 5586 O O . GLU E 2 87 ? -22.713 27.342 -48.287 1.00 26.88 87 GLU E O 1
ATOM 5592 N N . GLN E 2 88 ? -21.305 26.443 -46.781 1.00 26.25 88 GLN E N 1
ATOM 5593 C CA . GLN E 2 88 ? -21.943 25.138 -46.911 1.00 27.93 88 GLN E CA 1
ATOM 5594 C C . GLN E 2 88 ? -23.372 25.165 -46.390 1.00 26.74 88 GLN E C 1
ATOM 5595 O O . GLN E 2 88 ? -24.271 24.555 -46.983 1.00 24.68 88 GLN E O 1
ATOM 5601 N N . VAL E 2 89 ? -23.612 25.874 -45.293 1.00 23.94 89 VAL E N 1
ATOM 5602 C CA . VAL E 2 89 ? -24.980 25.954 -44.795 1.00 24.16 89 VAL E CA 1
ATOM 5603 C C . VAL E 2 89 ? -25.846 26.724 -45.782 1.00 22.80 89 VAL E C 1
ATOM 5604 O O . VAL E 2 89 ? -26.949 26.288 -46.135 1.00 19.67 89 VAL E O 1
ATOM 5608 N N . VAL E 2 90 ? -25.336 27.851 -46.285 1.00 21.08 90 VAL E N 1
ATOM 5609 C CA . VAL E 2 90 ? -26.134 28.700 -47.161 1.00 25.56 90 VAL E CA 1
ATOM 5610 C C . VAL E 2 90 ? -26.355 28.025 -48.515 1.00 24.24 90 VAL E C 1
ATOM 5611 O O . VAL E 2 90 ? -27.438 28.114 -49.098 1.00 22.73 90 VAL E O 1
ATOM 5615 N N . ASN E 2 91 ? -25.342 27.329 -49.038 1.00 23.86 91 ASN E N 1
ATOM 5616 C CA . ASN E 2 91 ? -25.545 26.638 -50.308 1.00 22.20 91 ASN E CA 1
ATOM 5617 C C . ASN E 2 91 ? -26.630 25.576 -50.186 1.00 25.64 91 ASN E C 1
ATOM 5618 O O . ASN E 2 91 ? -27.435 25.387 -51.107 1.00 25.53 91 ASN E O 1
ATOM 5623 N N . GLU E 2 92 ? -26.679 24.888 -49.046 1.00 25.23 92 GLU E N 1
ATOM 5624 C CA . GLU E 2 92 ? -27.664 23.830 -48.845 1.00 22.53 92 GLU E CA 1
ATOM 5625 C C . GLU E 2 92 ? -29.049 24.401 -48.588 1.00 24.08 92 GLU E C 1
ATOM 5626 O O . GLU E 2 92 ? -30.049 23.845 -49.050 1.00 22.33 92 GLU E O 1
ATOM 5632 N N . LEU E 2 93 ? -29.115 25.498 -47.829 1.00 20.48 93 LEU E N 1
ATOM 5633 C CA . LEU E 2 93 ? -30.379 26.180 -47.573 1.00 23.02 93 LEU E CA 1
ATOM 5634 C C . LEU E 2 93 ? -31.088 26.567 -48.873 1.00 26.66 93 LEU E C 1
ATOM 5635 O O . LEU E 2 93 ? -32.316 26.447 -48.978 1.00 25.22 93 LEU E O 1
ATOM 5640 N N . PHE E 2 94 ? -30.345 27.062 -49.864 1.00 20.64 94 PHE E N 1
ATOM 5641 C CA . PHE E 2 94 ? -30.944 27.500 -51.121 1.00 22.77 94 PHE E CA 1
ATOM 5642 C C . PHE E 2 94 ? -30.746 26.500 -52.254 1.00 25.39 94 PHE E C 1
ATOM 5643 O O . PHE E 2 94 ? -30.998 26.841 -53.418 1.00 21.86 94 PHE E O 1
ATOM 5651 N N . ARG E 2 95 ? -30.327 25.269 -51.938 1.00 22.90 95 ARG E N 1
ATOM 5652 C CA . ARG E 2 95 ? -29.959 24.316 -52.980 1.00 22.82 95 ARG E CA 1
ATOM 5653 C C . ARG E 2 95 ? -31.062 24.149 -54.025 1.00 25.27 95 ARG E C 1
ATOM 5654 O O . ARG E 2 95 ? -30.796 24.170 -55.231 1.00 28.89 95 ARG E O 1
ATOM 5662 N N . ASP E 2 96 ? -32.316 23.993 -53.597 1.00 25.15 96 ASP E N 1
ATOM 5663 C CA . ASP E 2 96 ? -33.367 23.753 -54.574 1.00 25.75 96 ASP E CA 1
ATOM 5664 C C . ASP E 2 96 ? -34.298 24.941 -54.783 1.00 30.25 96 ASP E C 1
ATOM 5665 O O . ASP E 2 96 ? -35.274 24.811 -55.525 1.00 28.50 96 ASP E O 1
ATOM 5670 N N . GLY E 2 97 ? -34.035 26.082 -54.163 1.00 21.60 97 GLY E N 1
ATOM 5671 C CA . GLY E 2 97 ? -34.829 27.257 -54.454 1.00 23.53 97 GLY E CA 1
ATOM 5672 C C . GLY E 2 97 ? -34.775 28.273 -53.326 1.00 22.81 97 GLY E C 1
ATOM 5673 O O . GLY E 2 97 ? -34.029 28.124 -52.351 1.00 20.22 97 GLY E O 1
ATOM 5674 N N . VAL E 2 98 ? -35.565 29.331 -53.512 1.00 22.91 98 VAL E N 1
ATOM 5675 C CA . VAL E 2 98 ? -35.569 30.516 -52.658 1.00 18.13 98 VAL E CA 1
ATOM 5676 C C . VAL E 2 98 ? -37.013 30.820 -52.292 1.00 25.03 98 VAL E C 1
ATOM 5677 O O . VAL E 2 98 ? -37.906 30.685 -53.135 1.00 21.33 98 VAL E O 1
ATOM 5681 N N . ASN E 2 99 ? -37.251 31.215 -51.037 1.00 18.12 99 ASN E N 1
ATOM 5682 C CA . ASN E 2 99 ? -38.468 31.937 -50.697 1.00 20.71 99 ASN E CA 1
ATOM 5683 C C . ASN E 2 99 ? -38.103 32.939 -49.611 1.00 21.80 99 ASN E C 1
ATOM 5684 O O . ASN E 2 99 ? -36.972 32.948 -49.107 1.00 20.97 99 ASN E O 1
ATOM 5689 N N . TRP E 2 100 ? -39.059 33.811 -49.270 1.00 21.47 100 TRP E N 1
ATOM 5690 C CA . TRP E 2 100 ? -38.749 34.867 -48.301 1.00 18.98 100 TRP E CA 1
ATOM 5691 C C . TRP E 2 100 ? -38.369 34.290 -46.944 1.00 20.28 100 TRP E C 1
ATOM 5692 O O . TRP E 2 100 ? -37.566 34.885 -46.219 1.00 23.69 100 TRP E O 1
ATOM 5703 N N . GLY E 2 101 ? -38.962 33.154 -46.569 1.00 19.32 101 GLY E N 1
ATOM 5704 C CA . GLY E 2 101 ? -38.655 32.566 -45.273 1.00 20.95 101 GLY E CA 1
ATOM 5705 C C . GLY E 2 101 ? -37.223 32.071 -45.185 1.00 16.74 101 GLY E C 1
ATOM 5706 O O . GLY E 2 101 ? -36.570 32.216 -44.147 1.00 17.24 101 GLY E O 1
ATOM 5707 N N . ARG E 2 102 ? -36.725 31.455 -46.262 1.00 21.22 102 ARG E N 1
ATOM 5708 C CA . ARG E 2 102 ? -35.316 31.064 -46.318 1.00 20.12 102 ARG E CA 1
ATOM 5709 C C . ARG E 2 102 ? -34.387 32.276 -46.329 1.00 21.42 102 ARG E C 1
ATOM 5710 O O . ARG E 2 102 ? -33.265 32.201 -45.814 1.00 17.61 102 ARG E O 1
ATOM 5718 N N . ILE E 2 103 ? -34.811 33.386 -46.925 1.00 20.31 103 ILE E N 1
ATOM 5719 C CA . ILE E 2 103 ? -33.969 34.579 -46.890 1.00 20.06 103 ILE E CA 1
ATOM 5720 C C . ILE E 2 103 ? -33.870 35.112 -45.460 1.00 16.27 103 ILE E C 1
ATOM 5721 O O . ILE E 2 103 ? -32.790 35.512 -45.012 1.00 19.90 103 ILE E O 1
ATOM 5726 N N . VAL E 2 104 ? -34.979 35.100 -44.714 1.00 17.48 104 VAL E N 1
ATOM 5727 C CA . VAL E 2 104 ? -34.920 35.447 -43.285 1.00 19.29 104 VAL E CA 1
ATOM 5728 C C . VAL E 2 104 ? -34.004 34.478 -42.545 1.00 22.30 104 VAL E C 1
ATOM 5729 O O . VAL E 2 104 ? -33.164 34.885 -41.734 1.00 18.67 104 VAL E O 1
ATOM 5733 N N . ALA E 2 105 ? -34.138 33.178 -42.829 1.00 18.41 105 ALA E N 1
ATOM 5734 C CA . ALA E 2 105 ? -33.251 32.191 -42.215 1.00 15.16 105 ALA E CA 1
ATOM 5735 C C . ALA E 2 105 ? -31.791 32.506 -42.500 1.00 15.19 105 ALA E C 1
ATOM 5736 O O . ALA E 2 105 ? -30.933 32.353 -41.627 1.00 16.55 105 ALA E O 1
ATOM 5738 N N . PHE E 2 106 ? -31.494 32.925 -43.729 1.00 13.93 106 PHE E N 1
ATOM 5739 C CA . PHE E 2 106 ? -30.138 33.309 -44.093 1.00 16.41 106 PHE E CA 1
ATOM 5740 C C . PHE E 2 106 ? -29.632 34.475 -43.239 1.00 21.04 106 PHE E C 1
ATOM 5741 O O . PHE E 2 106 ? -28.478 34.480 -42.793 1.00 17.23 106 PHE E O 1
ATOM 5749 N N . PHE E 2 107 ? -30.474 35.481 -43.012 1.00 17.97 107 PHE E N 1
ATOM 5750 C CA . PHE E 2 107 ? -30.052 36.596 -42.167 1.00 16.92 107 PHE E CA 1
ATOM 5751 C C . PHE E 2 107 ? -29.853 36.143 -40.723 1.00 18.79 107 PHE E C 1
ATOM 5752 O O . PHE E 2 107 ? -28.824 36.452 -40.103 1.00 21.43 107 PHE E O 1
ATOM 5760 N N . SER E 2 108 ? -30.803 35.368 -40.190 1.00 16.44 108 SER E N 1
ATOM 5761 C CA . SER E 2 108 ? -30.689 34.914 -38.801 1.00 20.90 108 SER E CA 1
ATOM 5762 C C . SER E 2 108 ? -29.482 34.008 -38.611 1.00 21.73 108 SER E C 1
ATOM 5763 O O . SER E 2 108 ? -28.800 34.079 -37.580 1.00 16.69 108 SER E O 1
ATOM 5766 N N . PHE E 2 109 ? -29.212 33.132 -39.583 1.00 19.87 109 PHE E N 1
ATOM 5767 C CA . PHE E 2 109 ? -28.005 32.307 -39.522 1.00 19.01 109 PHE E CA 1
ATOM 5768 C C . PHE E 2 109 ? -26.740 33.170 -39.459 1.00 20.31 109 PHE E C 1
ATOM 5769 O O . PHE E 2 109 ? -25.865 32.961 -38.601 1.00 21.34 109 PHE E O 1
ATOM 5777 N N . GLY E 2 110 ? -26.628 34.156 -40.350 1.00 18.26 110 GLY E N 1
ATOM 5778 C CA . GLY E 2 110 ? -25.443 35.013 -40.338 1.00 24.02 110 GLY E CA 1
ATOM 5779 C C . GLY E 2 110 ? -25.284 35.792 -39.035 1.00 21.87 110 GLY E C 1
ATOM 5780 O O . GLY E 2 110 ? -24.170 35.937 -38.512 1.00 20.08 110 GLY E O 1
ATOM 5781 N N . GLY E 2 111 ? -26.389 36.315 -38.501 1.00 20.54 111 GLY E N 1
ATOM 5782 C CA . GLY E 2 111 ? -26.327 36.973 -37.198 1.00 17.13 111 GLY E CA 1
ATOM 5783 C C . GLY E 2 111 ? -25.909 36.027 -36.083 1.00 25.46 111 GLY E C 1
ATOM 5784 O O . GLY E 2 111 ? -25.075 36.370 -35.246 1.00 22.47 111 GLY E O 1
ATOM 5785 N N . ALA E 2 112 ? -26.468 34.816 -36.068 1.00 19.52 112 ALA E N 1
ATOM 5786 C CA . ALA E 2 112 ? -26.101 33.844 -35.037 1.00 19.77 112 ALA E CA 1
ATOM 5787 C C . ALA E 2 112 ? -24.640 33.426 -35.164 1.00 22.94 112 ALA E C 1
ATOM 5788 O O . ALA E 2 112 ? -23.943 33.240 -34.154 1.00 21.82 112 ALA E O 1
ATOM 5790 N N . LEU E 2 113 ? -24.154 33.283 -36.396 1.00 19.71 113 LEU E N 1
ATOM 5791 C CA . LEU E 2 113 ? -22.753 32.955 -36.596 1.00 20.85 113 LEU E CA 1
ATOM 5792 C C . LEU E 2 113 ? -21.836 34.094 -36.128 1.00 23.70 113 LEU E C 1
ATOM 5793 O O . LEU E 2 113 ? -20.750 33.846 -35.580 1.00 22.59 113 LEU E O 1
ATOM 5798 N N . CYS E 2 114 ? -22.264 35.351 -36.304 1.00 22.63 114 CYS E N 1
ATOM 5799 C CA . CYS E 2 114 ? -21.503 36.485 -35.781 1.00 23.37 114 CYS E CA 1
ATOM 5800 C C . CYS E 2 114 ? -21.438 36.456 -34.260 1.00 21.16 114 CYS E C 1
ATOM 5801 O O . CYS E 2 114 ? -20.369 36.649 -33.679 1.00 22.58 114 CYS E O 1
ATOM 5804 N N . VAL E 2 115 ? -22.579 36.229 -33.605 1.00 20.41 115 VAL E N 1
ATOM 5805 C CA . VAL E 2 115 ? -22.616 36.198 -32.145 1.00 22.13 115 VAL E CA 1
ATOM 5806 C C . VAL E 2 115 ? -21.734 35.074 -31.612 1.00 23.86 115 VAL E C 1
ATOM 5807 O O . VAL E 2 115 ? -20.950 35.262 -30.672 1.00 21.96 115 VAL E O 1
ATOM 5811 N N . GLU E 2 116 ? -21.844 33.892 -32.215 1.00 20.47 116 GLU E N 1
ATOM 5812 C CA . GLU E 2 116 ? -20.981 32.774 -31.837 1.00 19.42 116 GLU E CA 1
ATOM 5813 C C . GLU E 2 116 ? -19.501 33.130 -31.987 1.00 21.38 116 GLU E C 1
ATOM 5814 O O . GLU E 2 116 ? -18.688 32.840 -31.096 1.00 24.61 116 GLU E O 1
ATOM 5820 N N . SER E 2 117 ? -19.136 33.766 -33.099 1.00 23.78 117 SER E N 1
ATOM 5821 C CA . SER E 2 117 ? -17.751 34.179 -33.322 1.00 25.99 117 SER E CA 1
ATOM 5822 C C . SER E 2 117 ? -17.258 35.100 -32.212 1.00 31.00 117 SER E C 1
ATOM 5823 O O . SER E 2 117 ? -16.151 34.916 -31.685 1.00 27.61 117 SER E O 1
ATOM 5826 N N . VAL E 2 118 ? -18.051 36.125 -31.877 1.00 24.17 118 VAL E N 1
ATOM 5827 C CA . VAL E 2 118 ? -17.647 37.042 -30.812 1.00 24.00 118 VAL E CA 1
ATOM 5828 C C . VAL E 2 118 ? -17.591 36.326 -29.474 1.00 26.76 118 VAL E C 1
ATOM 5829 O O . VAL E 2 118 ? -16.646 36.513 -28.693 1.00 24.17 118 VAL E O 1
ATOM 5833 N N . ASP E 2 119 ? -18.610 35.510 -29.183 1.00 21.22 119 ASP E N 1
ATOM 5834 C CA . ASP E 2 119 ? -18.670 34.759 -27.924 1.00 23.70 119 ASP E CA 1
ATOM 5835 C C . ASP E 2 119 ? -17.387 33.986 -27.647 1.00 31.61 119 ASP E C 1
ATOM 5836 O O . ASP E 2 119 ? -16.992 33.812 -26.488 1.00 29.72 119 ASP E O 1
ATOM 5841 N N . LYS E 2 120 ? -16.753 33.469 -28.693 1.00 27.69 120 LYS E N 1
ATOM 5842 C CA . LYS E 2 120 ? -15.630 32.552 -28.557 1.00 33.99 120 LYS E CA 1
ATOM 5843 C C . LYS E 2 120 ? -14.318 33.208 -28.969 1.00 34.36 120 LYS E C 1
ATOM 5844 O O . LYS E 2 120 ? -13.388 32.532 -29.420 1.00 38.17 120 LYS E O 1
ATOM 5850 N N . GLU E 2 121 ? -14.247 34.533 -28.828 1.00 31.06 121 GLU E N 1
ATOM 5851 C CA . GLU E 2 121 ? -13.021 35.309 -29.006 1.00 37.51 121 GLU E CA 1
ATOM 5852 C C . GLU E 2 121 ? -12.551 35.338 -30.453 1.00 37.92 121 GLU E C 1
ATOM 5853 O O . GLU E 2 121 ? -11.347 35.423 -30.714 1.00 33.99 121 GLU E O 1
ATOM 5859 N N . MET E 2 122 ? -13.485 35.296 -31.404 1.00 27.00 122 MET E N 1
ATOM 5860 C CA . MET E 2 122 ? -13.119 35.387 -32.815 1.00 31.65 122 MET E CA 1
ATOM 5861 C C . MET E 2 122 ? -13.821 36.577 -33.470 1.00 34.73 122 MET E C 1
ATOM 5862 O O . MET E 2 122 ? -14.413 36.443 -34.550 1.00 30.35 122 MET E O 1
ATOM 5867 N N . GLN E 2 123 ? -13.749 37.749 -32.820 1.00 34.32 123 GLN E N 1
ATOM 5868 C CA . GLN E 2 123 ? -14.418 38.956 -33.305 1.00 35.73 123 GLN E CA 1
ATOM 5869 C C . GLN E 2 123 ? -13.987 39.347 -34.715 1.00 33.07 123 GLN E C 1
ATOM 5870 O O . GLN E 2 123 ? -14.726 40.057 -35.404 1.00 31.57 123 GLN E O 1
ATOM 5876 N N . VAL E 2 124 ? -12.796 38.929 -35.147 1.00 35.44 124 VAL E N 1
ATOM 5877 C CA . VAL E 2 124 ? -12.314 39.259 -36.486 1.00 32.12 124 VAL E CA 1
ATOM 5878 C C . VAL E 2 124 ? -13.251 38.709 -37.560 1.00 32.25 124 VAL E C 1
ATOM 5879 O O . VAL E 2 124 ? -13.333 39.255 -38.669 1.00 32.41 124 VAL E O 1
ATOM 5883 N N . LEU E 2 125 ? -13.990 37.640 -37.248 1.00 27.74 125 LEU E N 1
ATOM 5884 C CA . LEU E 2 125 ? -14.855 37.024 -38.248 1.00 31.92 125 LEU E CA 1
ATOM 5885 C C . LEU E 2 125 ? -16.121 37.830 -38.537 1.00 30.96 125 LEU E C 1
ATOM 5886 O O . LEU E 2 125 ? -16.757 37.599 -39.574 1.00 30.68 125 LEU E O 1
ATOM 5891 N N . VAL E 2 126 ? -16.510 38.766 -37.664 1.00 28.59 126 VAL E N 1
ATOM 5892 C CA . VAL E 2 126 ? -17.780 39.469 -37.866 1.00 27.97 126 VAL E CA 1
ATOM 5893 C C . VAL E 2 126 ? -17.782 40.207 -39.199 1.00 29.28 126 VAL E C 1
ATOM 5894 O O . VAL E 2 126 ? -18.726 40.090 -39.993 1.00 29.11 126 VAL E O 1
ATOM 5898 N N . SER E 2 127 ? -16.719 40.972 -39.473 1.00 29.77 127 SER E N 1
ATOM 5899 C CA . SER E 2 127 ? -16.682 41.751 -40.707 1.00 34.11 127 SER E CA 1
ATOM 5900 C C . SER E 2 127 ? -16.529 40.856 -41.930 1.00 32.14 127 SER E C 1
ATOM 5901 O O . SER E 2 127 ? -17.012 41.203 -43.018 1.00 32.55 127 SER E O 1
ATOM 5904 N N . ARG E 2 128 ? -15.851 39.716 -41.782 1.00 28.25 128 ARG E N 1
ATOM 5905 C CA . ARG E 2 128 ? -15.781 38.759 -42.881 1.00 35.78 128 ARG E CA 1
ATOM 5906 C C . ARG E 2 128 ? -17.153 38.182 -43.191 1.00 29.05 128 ARG E C 1
ATOM 5907 O O . ARG E 2 128 ? -17.558 38.110 -44.356 1.00 32.83 128 ARG E O 1
ATOM 5915 N N . ILE E 2 129 ? -17.879 37.759 -42.156 1.00 24.88 129 ILE E N 1
ATOM 5916 C CA . ILE E 2 129 ? -19.215 37.198 -42.353 1.00 23.82 129 ILE E CA 1
ATOM 5917 C C . ILE E 2 129 ? -20.129 38.233 -43.000 1.00 25.27 129 ILE E C 1
ATOM 5918 O O . ILE E 2 129 ? -20.890 37.923 -43.925 1.00 25.09 129 ILE E O 1
ATOM 5923 N N . ALA E 2 130 ? -20.071 39.477 -42.522 1.00 21.73 130 ALA E N 1
ATOM 5924 C CA . ALA E 2 130 ? -20.880 40.543 -43.109 1.00 24.88 130 ALA E CA 1
ATOM 5925 C C . ALA E 2 130 ? -20.616 40.680 -44.602 1.00 29.35 130 ALA E C 1
ATOM 5926 O O . ALA E 2 130 ? -21.550 40.866 -45.393 1.00 25.15 130 ALA E O 1
ATOM 5928 N N . ALA E 2 131 ? -19.346 40.587 -45.003 1.00 29.86 131 ALA E N 1
ATOM 5929 C CA . ALA E 2 131 ? -18.997 40.684 -46.413 1.00 29.19 131 ALA E CA 1
ATOM 5930 C C . ALA E 2 131 ? -19.460 39.454 -47.186 1.00 29.53 131 ALA E C 1
ATOM 5931 O O . ALA E 2 131 ? -19.944 39.574 -48.322 1.00 25.36 131 ALA E O 1
ATOM 5933 N N . TRP E 2 132 ? -19.318 38.264 -46.597 1.00 28.35 132 TRP E N 1
ATOM 5934 C CA . TRP E 2 132 ? -19.792 37.055 -47.268 1.00 31.02 132 TRP E CA 1
ATOM 5935 C C . TRP E 2 132 ? -21.306 37.094 -47.462 1.00 28.30 132 TRP E C 1
ATOM 5936 O O . TRP E 2 132 ? -21.827 36.596 -48.468 1.00 28.14 132 TRP E O 1
ATOM 5947 N N . MET E 2 133 ? -22.024 37.689 -46.508 1.00 24.88 133 MET E N 1
ATOM 5948 C CA . MET E 2 133 ? -23.477 37.802 -46.603 1.00 25.96 133 MET E CA 1
ATOM 5949 C C . MET E 2 133 ? -23.880 38.763 -47.713 1.00 23.91 133 MET E C 1
ATOM 5950 O O . MET E 2 133 ? -24.752 38.446 -48.529 1.00 26.09 133 MET E O 1
ATOM 5955 N N . ALA E 2 134 ? -23.250 39.948 -47.762 1.00 25.72 134 ALA E N 1
ATOM 5956 C CA . ALA E 2 134 ? -23.572 40.890 -48.828 1.00 29.05 134 ALA E CA 1
ATOM 5957 C C . ALA E 2 134 ? -23.218 40.306 -50.190 1.00 29.97 134 ALA E C 1
ATOM 5958 O O . ALA E 2 134 ? -23.964 40.479 -51.159 1.00 26.71 134 ALA E O 1
ATOM 5960 N N . THR E 2 135 ? -22.098 39.589 -50.279 1.00 29.75 135 THR E N 1
ATOM 5961 C CA . THR E 2 135 ? -21.722 38.976 -51.546 1.00 27.60 135 THR E CA 1
ATOM 5962 C C . THR E 2 135 ? -22.745 37.926 -51.981 1.00 24.26 135 THR E C 1
ATOM 5963 O O . THR E 2 135 ? -23.156 37.895 -53.147 1.00 31.41 135 THR E O 1
ATOM 5967 N N . TYR E 2 136 ? -23.187 37.079 -51.057 1.00 23.29 136 TYR E N 1
ATOM 5968 C CA . TYR E 2 136 ? -24.175 36.071 -51.420 1.00 24.87 136 TYR E CA 1
ATOM 5969 C C . TYR E 2 136 ? -25.505 36.715 -51.804 1.00 26.44 136 TYR E C 1
ATOM 5970 O O . TYR E 2 136 ? -26.175 36.260 -52.739 1.00 24.77 136 TYR E O 1
ATOM 5979 N N . LEU E 2 137 ? -25.910 37.765 -51.088 1.00 23.57 137 LEU E N 1
ATOM 5980 C CA . LEU E 2 137 ? -27.109 38.516 -51.473 1.00 26.22 137 LEU E CA 1
ATOM 5981 C C . LEU E 2 137 ? -26.967 39.106 -52.871 1.00 27.41 137 LEU E C 1
ATOM 5982 O O . LEU E 2 137 ? -27.853 38.953 -53.721 1.00 28.81 137 LEU E O 1
ATOM 5987 N N . ASN E 2 138 ? -25.852 39.799 -53.131 1.00 30.63 138 ASN E N 1
ATOM 5988 C CA . ASN E 2 138 ? -25.717 40.480 -54.415 1.00 33.33 138 ASN E CA 1
ATOM 5989 C C . ASN E 2 138 ? -25.565 39.503 -55.573 1.00 38.04 138 ASN E C 1
ATOM 5990 O O . ASN E 2 138 ? -26.047 39.785 -56.672 1.00 33.18 138 ASN E O 1
ATOM 5995 N N . ASP E 2 139 ? -24.911 38.359 -55.354 1.00 33.93 139 ASP E N 1
ATOM 5996 C CA . ASP E 2 139 ? -24.610 37.431 -56.439 1.00 33.02 139 ASP E CA 1
ATOM 5997 C C . ASP E 2 139 ? -25.657 36.343 -56.619 1.00 30.57 139 ASP E C 1
ATOM 5998 O O . ASP E 2 139 ? -25.840 35.853 -57.739 1.00 31.42 139 ASP E O 1
ATOM 6003 N N . HIS E 2 140 ? -26.345 35.931 -55.552 1.00 25.62 140 HIS E N 1
ATOM 6004 C CA . HIS E 2 140 ? -27.211 34.765 -55.650 1.00 23.26 140 HIS E CA 1
ATOM 6005 C C . HIS E 2 140 ? -28.669 35.003 -55.284 1.00 28.74 140 HIS E C 1
ATOM 6006 O O . HIS E 2 140 ? -29.518 34.203 -55.694 1.00 31.07 140 HIS E O 1
ATOM 6013 N N . LEU E 2 141 ? -28.996 36.053 -54.531 1.00 24.70 141 LEU E N 1
ATOM 6014 C CA . LEU E 2 141 ? -30.384 36.248 -54.125 1.00 23.76 141 LEU E CA 1
ATOM 6015 C C . LEU E 2 141 ? -31.042 37.457 -54.778 1.00 27.25 141 LEU E C 1
ATOM 6016 O O . LEU E 2 141 ? -32.265 37.471 -54.938 1.00 26.40 141 LEU E O 1
ATOM 6021 N N . GLU E 2 142 ? -30.263 38.459 -55.166 1.00 22.46 142 GLU E N 1
ATOM 6022 C CA . GLU E 2 142 ? -30.859 39.669 -55.733 1.00 25.01 142 GLU E CA 1
ATOM 6023 C C . GLU E 2 142 ? -31.723 39.407 -56.970 1.00 24.28 142 GLU E C 1
ATOM 6024 O O . GLU E 2 142 ? -32.777 40.055 -57.094 1.00 27.71 142 GLU E O 1
ATOM 6030 N N . PRO E 2 143 ? -31.371 38.512 -57.903 1.00 28.39 143 PRO E N 1
ATOM 6031 C CA . PRO E 2 143 ? -32.294 38.299 -59.038 1.00 27.89 143 PRO E CA 1
ATOM 6032 C C . PRO E 2 143 ? -33.668 37.806 -58.605 1.00 23.09 143 PRO E C 1
ATOM 6033 O O . PRO E 2 143 ? -34.689 38.265 -59.142 1.00 23.56 143 PRO E O 1
ATOM 6037 N N . TRP E 2 144 ? -33.716 36.861 -57.663 1.00 21.83 144 TRP E N 1
ATOM 6038 C CA . TRP E 2 144 ? -34.994 36.392 -57.136 1.00 25.04 144 TRP E CA 1
ATOM 6039 C C . TRP E 2 144 ? -35.717 37.514 -56.412 1.00 22.30 144 TRP E C 1
ATOM 6040 O O . TRP E 2 144 ? -36.926 37.704 -56.584 1.00 22.42 144 TRP E O 1
ATOM 6051 N N . ILE E 2 145 ? -34.991 38.252 -55.570 1.00 21.12 145 ILE E N 1
ATOM 6052 C CA . ILE E 2 145 ? -35.610 39.321 -54.792 1.00 25.01 145 ILE E CA 1
ATOM 6053 C C . ILE E 2 145 ? -36.312 40.306 -55.713 1.00 25.31 145 ILE E C 1
ATOM 6054 O O . ILE E 2 145 ? -37.488 40.629 -55.514 1.00 26.35 145 ILE E O 1
ATOM 6059 N N . GLN E 2 146 ? -35.606 40.786 -56.745 1.00 23.32 146 GLN E N 1
ATOM 6060 C CA . GLN E 2 146 ? -36.211 41.743 -57.677 1.00 34.03 146 GLN E CA 1
ATOM 6061 C C . GLN E 2 146 ? -37.342 41.110 -58.477 1.00 31.18 146 GLN E C 1
ATOM 6062 O O . GLN E 2 146 ? -38.364 41.756 -58.742 1.00 26.76 146 GLN E O 1
ATOM 6068 N N . GLU E 2 147 ? -37.180 39.845 -58.872 1.00 24.61 147 GLU E N 1
ATOM 6069 C CA . GLU E 2 147 ? -38.215 39.179 -59.649 1.00 26.58 147 GLU E CA 1
ATOM 6070 C C . GLU E 2 147 ? -39.517 39.084 -58.870 1.00 28.45 147 GLU E C 1
ATOM 6071 O O . GLU E 2 147 ? -40.603 39.115 -59.461 1.00 27.10 147 GLU E O 1
ATOM 6077 N N . ASN E 2 148 ? -39.423 38.979 -57.548 1.00 25.28 148 ASN E N 1
ATOM 6078 C CA . ASN E 2 148 ? -40.576 38.843 -56.670 1.00 28.79 148 ASN E CA 1
ATOM 6079 C C . ASN E 2 148 ? -41.003 40.171 -56.057 1.00 30.63 148 ASN E C 1
ATOM 6080 O O . ASN E 2 148 ? -41.572 40.188 -54.961 1.00 35.20 148 ASN E O 1
ATOM 6085 N N . GLY E 2 149 ? -40.716 41.278 -56.725 1.00 31.06 149 GLY E N 1
ATOM 6086 C CA . GLY E 2 149 ? -41.214 42.574 -56.314 1.00 38.98 149 GLY E CA 1
ATOM 6087 C C . GLY E 2 149 ? -40.310 43.376 -55.407 1.00 38.97 149 GLY E C 1
ATOM 6088 O O . GLY E 2 149 ? -40.751 44.406 -54.884 1.00 36.51 149 GLY E O 1
ATOM 6089 N N . GLY E 2 150 ? -39.069 42.947 -55.198 1.00 33.00 150 GLY E N 1
ATOM 6090 C CA . GLY E 2 150 ? -38.159 43.693 -54.354 1.00 28.42 150 GLY E CA 1
ATOM 6091 C C . GLY E 2 150 ? -38.521 43.585 -52.883 1.00 27.97 150 GLY E C 1
ATOM 6092 O O . GLY E 2 150 ? -39.485 42.927 -52.478 1.00 25.82 150 GLY E O 1
ATOM 6093 N N . TRP E 2 151 ? -37.715 44.265 -52.065 1.00 28.48 151 TRP E N 1
ATOM 6094 C CA . TRP E 2 151 ? -37.888 44.189 -50.619 1.00 28.66 151 TRP E CA 1
ATOM 6095 C C . TRP E 2 151 ? -39.194 44.809 -50.132 1.00 27.82 151 TRP E C 1
ATOM 6096 O O . TRP E 2 151 ? -39.651 44.460 -49.036 1.00 25.81 151 TRP E O 1
ATOM 6107 N N . ASP E 2 152 ? -39.816 45.706 -50.908 1.00 24.54 152 ASP E N 1
ATOM 6108 C CA . ASP E 2 152 ? -41.099 46.256 -50.468 1.00 23.97 152 ASP E CA 1
ATOM 6109 C C . ASP E 2 152 ? -42.165 45.178 -50.392 1.00 26.35 152 ASP E C 1
ATOM 6110 O O . ASP E 2 152 ? -43.030 45.218 -49.512 1.00 28.20 152 ASP E O 1
ATOM 6115 N N . THR E 2 153 ? -42.112 44.206 -51.302 1.00 24.41 153 THR E N 1
ATOM 6116 C CA . THR E 2 153 ? -43.024 43.068 -51.244 1.00 28.34 153 THR E CA 1
ATOM 6117 C C . THR E 2 153 ? -42.830 42.249 -49.965 1.00 26.51 153 THR E C 1
ATOM 6118 O O . THR E 2 153 ? -43.804 41.814 -49.342 1.00 23.70 153 THR E O 1
ATOM 6122 N N . PHE E 2 154 ? -41.578 42.008 -49.571 1.00 24.67 154 PHE E N 1
ATOM 6123 C CA . PHE E 2 154 ? -41.313 41.395 -48.272 1.00 27.87 154 PHE E CA 1
ATOM 6124 C C . PHE E 2 154 ? -41.971 42.171 -47.132 1.00 26.00 154 PHE E C 1
ATOM 6125 O O . PHE E 2 154 ? -42.553 41.575 -46.215 1.00 24.81 154 PHE E O 1
ATOM 6133 N N . VAL E 2 155 ? -41.837 43.505 -47.143 1.00 23.68 155 VAL E N 1
ATOM 6134 C CA . VAL E 2 155 ? -42.424 44.322 -46.080 1.00 25.63 155 VAL E CA 1
ATOM 6135 C C . VAL E 2 155 ? -43.922 44.092 -46.011 1.00 27.16 155 VAL E C 1
ATOM 6136 O O . VAL E 2 155 ? -44.496 43.919 -44.926 1.00 28.74 155 VAL E O 1
ATOM 6140 N N . GLU E 2 156 ? -44.581 44.100 -47.169 1.00 27.10 156 GLU E N 1
ATOM 6141 C CA . GLU E 2 156 ? -46.026 43.911 -47.190 1.00 28.91 156 GLU E CA 1
ATOM 6142 C C . GLU E 2 156 ? -46.413 42.540 -46.657 1.00 28.96 156 GLU E C 1
ATOM 6143 O O . GLU E 2 156 ? -47.430 42.397 -45.966 1.00 31.04 156 GLU E O 1
ATOM 6149 N N . LEU E 2 157 ? -45.603 41.522 -46.959 1.00 27.24 157 LEU E N 1
ATOM 6150 C CA . LEU E 2 157 ? -45.899 40.154 -46.534 1.00 32.46 157 LEU E CA 1
ATOM 6151 C C . LEU E 2 157 ? -45.545 39.903 -45.071 1.00 30.50 157 LEU E C 1
ATOM 6152 O O . LEU E 2 157 ? -46.308 39.253 -44.346 1.00 30.38 157 LEU E O 1
ATOM 6157 N N . TYR E 2 158 ? -44.390 40.397 -44.626 1.00 27.00 158 TYR E N 1
ATOM 6158 C CA . TYR E 2 158 ? -43.847 40.068 -43.319 1.00 29.46 158 TYR E CA 1
ATOM 6159 C C . TYR E 2 158 ? -43.931 41.194 -42.306 1.00 36.58 158 TYR E C 1
ATOM 6160 O O . TYR E 2 158 ? -43.781 40.928 -41.108 1.00 31.01 158 TYR E O 1
ATOM 6169 N N . GLY E 2 159 ? -44.140 42.433 -42.746 1.00 31.71 159 GLY E N 1
ATOM 6170 C CA . GLY E 2 159 ? -44.196 43.539 -41.806 1.00 31.92 159 GLY E CA 1
ATOM 6171 C C . GLY E 2 159 ? -45.423 43.429 -40.923 1.00 35.48 159 GLY E C 1
ATOM 6172 O O . GLY E 2 159 ? -46.535 43.176 -41.403 1.00 46.19 159 GLY E O 1
ATOM 6173 N N . ASN E 2 160 ? -45.231 43.615 -39.618 1.00 46.36 160 ASN E N 1
ATOM 6174 C CA . ASN E 2 160 ? -46.345 43.394 -38.703 1.00 52.06 160 ASN E CA 1
ATOM 6175 C C . ASN E 2 160 ? -47.383 44.505 -38.790 1.00 56.94 160 ASN E C 1
ATOM 6176 O O . ASN E 2 160 ? -48.565 44.273 -38.519 1.00 60.94 160 ASN E O 1
ATOM 6181 N N . ASN E 2 161 ? -46.984 45.699 -39.181 1.00 48.82 161 ASN E N 1
ATOM 6182 C CA . ASN E 2 161 ? -47.936 46.795 -39.286 1.00 63.46 161 ASN E CA 1
ATOM 6183 C C . ASN E 2 161 ? -48.371 47.072 -40.721 1.00 56.63 161 ASN E C 1
ATOM 6184 O O . ASN E 2 161 ? -49.055 48.071 -40.965 1.00 60.60 161 ASN E O 1
ATOM 6189 N N . ALA E 2 162 ? -48.055 46.182 -41.660 1.00 54.07 162 ALA E N 1
ATOM 6190 C CA . ALA E 2 162 ? -48.206 46.463 -43.083 1.00 45.56 162 ALA E CA 1
ATOM 6191 C C . ALA E 2 162 ? -49.582 46.123 -43.659 1.00 52.63 162 ALA E C 1
ATOM 6192 O O . ALA E 2 162 ? -49.838 46.461 -44.821 1.00 49.86 162 ALA E O 1
ATOM 6194 N N . ALA E 2 163 ? -50.483 45.490 -42.906 1.00 58.27 163 ALA E N 1
ATOM 6195 C CA . ALA E 2 163 ? -51.728 45.047 -43.523 1.00 66.80 163 ALA E CA 1
ATOM 6196 C C . ALA E 2 163 ? -52.869 44.985 -42.515 1.00 75.05 163 ALA E C 1
ATOM 6197 O O . ALA E 2 163 ? -52.675 45.105 -41.300 1.00 76.64 163 ALA E O 1
ATOM 6199 N N . ALA E 2 164 ? -54.073 44.799 -43.060 1.00 85.12 164 ALA E N 1
ATOM 6200 C CA . ALA E 2 164 ? -55.308 44.557 -42.310 1.00 93.91 164 ALA E CA 1
ATOM 6201 C C . ALA E 2 164 ? -55.657 45.702 -41.372 1.00 99.45 164 ALA E C 1
ATOM 6202 O O . ALA E 2 164 ? -56.722 46.310 -41.499 1.00 105.72 164 ALA E O 1
ATOM 6204 N N . SER F 2 7 ? -51.054 -14.991 -46.928 1.00 59.97 7 SER F N 1
ATOM 6205 C CA . SER F 2 7 ? -51.544 -13.662 -47.285 1.00 58.98 7 SER F CA 1
ATOM 6206 C C . SER F 2 7 ? -50.415 -12.647 -47.134 1.00 58.61 7 SER F C 1
ATOM 6207 O O . SER F 2 7 ? -50.263 -11.749 -47.962 1.00 56.47 7 SER F O 1
ATOM 6210 N N . ASN F 2 8 ? -49.641 -12.784 -46.054 1.00 53.86 8 ASN F N 1
ATOM 6211 C CA . ASN F 2 8 ? -48.359 -12.091 -45.983 1.00 53.09 8 ASN F CA 1
ATOM 6212 C C . ASN F 2 8 ? -47.415 -12.613 -47.059 1.00 51.70 8 ASN F C 1
ATOM 6213 O O . ASN F 2 8 ? -46.715 -11.833 -47.715 1.00 54.34 8 ASN F O 1
ATOM 6218 N N . ARG F 2 9 ? -47.404 -13.932 -47.265 1.00 46.21 9 ARG F N 1
ATOM 6219 C CA . ARG F 2 9 ? -46.577 -14.510 -48.315 1.00 48.74 9 ARG F CA 1
ATOM 6220 C C . ARG F 2 9 ? -46.943 -13.942 -49.683 1.00 43.33 9 ARG F C 1
ATOM 6221 O O . ARG F 2 9 ? -46.060 -13.646 -50.494 1.00 40.17 9 ARG F O 1
ATOM 6229 N N . GLU F 2 10 ? -48.239 -13.779 -49.963 1.00 42.74 10 GLU F N 1
ATOM 6230 C CA . GLU F 2 10 ? -48.639 -13.257 -51.271 1.00 46.11 10 GLU F CA 1
ATOM 6231 C C . GLU F 2 10 ? -48.353 -11.772 -51.385 1.00 35.36 10 GLU F C 1
ATOM 6232 O O . GLU F 2 10 ? -48.071 -11.277 -52.484 1.00 45.07 10 GLU F O 1
ATOM 6238 N N . LEU F 2 11 ? -48.450 -11.049 -50.268 1.00 34.86 11 LEU F N 1
ATOM 6239 C CA . LEU F 2 11 ? -47.968 -9.677 -50.245 1.00 39.77 11 LEU F CA 1
ATOM 6240 C C . LEU F 2 11 ? -46.515 -9.609 -50.698 1.00 35.71 11 LEU F C 1
ATOM 6241 O O . LEU F 2 11 ? -46.159 -8.831 -51.597 1.00 32.42 11 LEU F O 1
ATOM 6246 N N . VAL F 2 12 ? -45.669 -10.443 -50.091 1.00 32.55 12 VAL F N 1
ATOM 6247 C CA . VAL F 2 12 ? -44.244 -10.449 -50.419 1.00 32.71 12 VAL F CA 1
ATOM 6248 C C . VAL F 2 12 ? -44.042 -10.819 -51.879 1.00 27.95 12 VAL F C 1
ATOM 6249 O O . VAL F 2 12 ? -43.313 -10.145 -52.619 1.00 28.28 12 VAL F O 1
ATOM 6253 N N . VAL F 2 13 ? -44.681 -11.907 -52.313 1.00 29.98 13 VAL F N 1
ATOM 6254 C CA . VAL F 2 13 ? -44.535 -12.352 -53.692 1.00 32.22 13 VAL F CA 1
ATOM 6255 C C . VAL F 2 13 ? -44.997 -11.273 -54.663 1.00 33.70 13 VAL F C 1
ATOM 6256 O O . VAL F 2 13 ? -44.338 -11.013 -55.679 1.00 29.17 13 VAL F O 1
ATOM 6260 N N . ASP F 2 14 ? -46.141 -10.634 -54.383 1.00 28.98 14 ASP F N 1
ATOM 6261 C CA . ASP F 2 14 ? -46.627 -9.598 -55.291 1.00 30.62 14 ASP F CA 1
ATOM 6262 C C . ASP F 2 14 ? -45.638 -8.444 -55.390 1.00 30.47 14 ASP F C 1
ATOM 6263 O O . ASP F 2 14 ? -45.361 -7.944 -56.488 1.00 33.40 14 ASP F O 1
ATOM 6268 N N . PHE F 2 15 ? -45.121 -7.984 -54.243 1.00 29.17 15 PHE F N 1
ATOM 6269 C CA . PHE F 2 15 ? -44.222 -6.831 -54.242 1.00 29.42 15 PHE F CA 1
ATOM 6270 C C . PHE F 2 15 ? -42.903 -7.156 -54.939 1.00 26.04 15 PHE F C 1
ATOM 6271 O O . PHE F 2 15 ? -42.395 -6.354 -55.738 1.00 28.06 15 PHE F O 1
ATOM 6279 N N . LEU F 2 16 ? -42.336 -8.328 -54.660 1.00 24.83 16 LEU F N 1
ATOM 6280 C CA . LEU F 2 16 ? -41.058 -8.687 -55.268 1.00 27.46 16 LEU F CA 1
ATOM 6281 C C . LEU F 2 16 ? -41.199 -8.922 -56.769 1.00 25.52 16 LEU F C 1
ATOM 6282 O O . LEU F 2 16 ? -40.313 -8.543 -57.548 1.00 27.12 16 LEU F O 1
ATOM 6287 N N . SER F 2 17 ? -42.294 -9.545 -57.205 1.00 26.14 17 SER F N 1
ATOM 6288 C CA . SER F 2 17 ? -42.453 -9.754 -58.647 1.00 29.85 17 SER F CA 1
ATOM 6289 C C . SER F 2 17 ? -42.620 -8.426 -59.379 1.00 31.16 17 SER F C 1
ATOM 6290 O O . SER F 2 17 ? -42.095 -8.249 -60.486 1.00 27.67 17 SER F O 1
ATOM 6293 N N . TYR F 2 18 ? -43.332 -7.478 -58.772 1.00 28.22 18 TYR F N 1
ATOM 6294 C CA . TYR F 2 18 ? -43.423 -6.131 -59.339 1.00 24.92 18 TYR F CA 1
ATOM 6295 C C . TYR F 2 18 ? -42.042 -5.498 -59.463 1.00 23.27 18 TYR F C 1
ATOM 6296 O O . TYR F 2 18 ? -41.662 -5.007 -60.534 1.00 24.18 18 TYR F O 1
ATOM 6305 N N . LYS F 2 19 ? -41.270 -5.506 -58.369 1.00 28.01 19 LYS F N 1
ATOM 6306 C CA . LYS F 2 19 ? -39.952 -4.868 -58.386 1.00 27.04 19 LYS F CA 1
ATOM 6307 C C . LYS F 2 19 ? -39.015 -5.543 -59.384 1.00 27.31 19 LYS F C 1
ATOM 6308 O O . LYS F 2 19 ? -38.232 -4.870 -60.065 1.00 26.34 19 LYS F O 1
ATOM 6314 N N . LEU F 2 20 ? -39.068 -6.874 -59.480 1.00 19.90 20 LEU F N 1
ATOM 6315 C CA . LEU F 2 20 ? -38.260 -7.545 -60.488 1.00 21.09 20 LEU F CA 1
ATOM 6316 C C . LEU F 2 20 ? -38.716 -7.185 -61.900 1.00 22.22 20 LEU F C 1
ATOM 6317 O O . LEU F 2 20 ? -37.881 -6.993 -62.789 1.00 26.55 20 LEU F O 1
ATOM 6322 N N . SER F 2 21 ? -40.031 -7.120 -62.148 1.00 25.11 21 SER F N 1
ATOM 6323 C CA . SER F 2 21 ? -40.455 -6.813 -63.514 1.00 26.14 21 SER F CA 1
ATOM 6324 C C . SER F 2 21 ? -40.094 -5.381 -63.906 1.00 26.64 21 SER F C 1
ATOM 6325 O O . SER F 2 21 ? -39.832 -5.116 -65.084 1.00 25.89 21 SER F O 1
ATOM 6328 N N . GLN F 2 22 ? -40.029 -4.455 -62.942 1.00 22.09 22 GLN F N 1
ATOM 6329 C CA . GLN F 2 22 ? -39.524 -3.118 -63.259 1.00 25.97 22 GLN F CA 1
ATOM 6330 C C . GLN F 2 22 ? -38.102 -3.175 -63.805 1.00 26.96 22 GLN F C 1
ATOM 6331 O O . GLN F 2 22 ? -37.699 -2.309 -64.586 1.00 25.62 22 GLN F O 1
ATOM 6337 N N . LYS F 2 23 ? -37.333 -4.189 -63.416 1.00 24.83 23 LYS F N 1
ATOM 6338 C CA . LYS F 2 23 ? -35.999 -4.407 -63.953 1.00 22.61 23 LYS F CA 1
ATOM 6339 C C . LYS F 2 23 ? -36.008 -5.378 -65.136 1.00 29.21 23 LYS F C 1
ATOM 6340 O O . LYS F 2 23 ? -34.938 -5.784 -65.599 1.00 28.08 23 LYS F O 1
ATOM 6346 N N . GLY F 2 24 ? -37.185 -5.762 -65.620 1.00 25.79 24 GLY F N 1
ATOM 6347 C CA . GLY F 2 24 ? -37.298 -6.658 -66.757 1.00 26.22 24 GLY F CA 1
ATOM 6348 C C . GLY F 2 24 ? -37.263 -8.134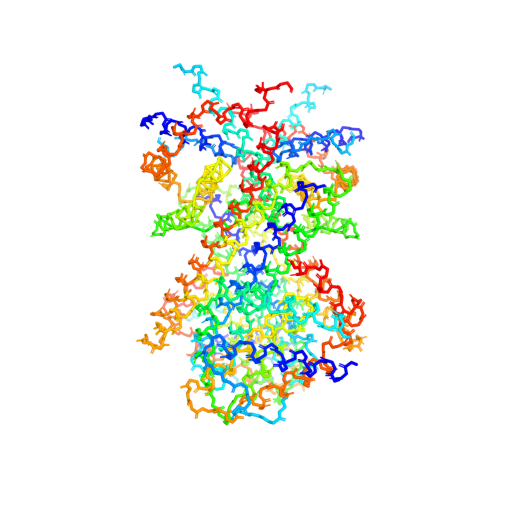 -66.430 1.00 27.89 24 GLY F C 1
ATOM 6349 O O . GLY F 2 24 ? -37.187 -8.957 -67.357 1.00 31.64 24 GLY F O 1
ATOM 6350 N N . TYR F 2 25 ? -37.334 -8.500 -65.151 1.00 30.51 25 TYR F N 1
ATOM 6351 C CA . TYR F 2 25 ? -37.151 -9.873 -64.700 1.00 32.90 25 TYR F CA 1
ATOM 6352 C C . TYR F 2 25 ? -38.487 -10.484 -64.291 1.00 31.74 25 TYR F C 1
ATOM 6353 O O . TYR F 2 25 ? -39.345 -9.814 -63.718 1.00 37.37 25 TYR F O 1
ATOM 6362 N N . SER F 2 26 ? -38.641 -11.779 -64.552 1.00 38.79 26 SER F N 1
ATOM 6363 C CA . SER F 2 26 ? -39.895 -12.485 -64.323 1.00 28.17 26 SER F CA 1
ATOM 6364 C C . SER F 2 26 ? -39.789 -13.365 -63.085 1.00 35.77 26 SER F C 1
ATOM 6365 O O . SER F 2 26 ? -38.890 -14.214 -62.995 1.00 34.04 26 SER F O 1
ATOM 6368 N N . TRP F 2 27 ? -40.727 -13.162 -62.148 1.00 33.86 27 TRP F N 1
ATOM 6369 C CA . TRP F 2 27 ? -40.816 -13.979 -60.939 1.00 36.20 27 TRP F CA 1
ATOM 6370 C C . TRP F 2 27 ? -40.816 -15.471 -61.258 1.00 39.46 27 TRP F C 1
ATOM 6371 O O . TRP F 2 27 ? -40.112 -16.258 -60.605 1.00 35.26 27 TRP F O 1
ATOM 6382 N N . SER F 2 28 ? -41.593 -15.875 -62.271 1.00 40.35 28 SER F N 1
ATOM 6383 C CA . SER F 2 28 ? -41.755 -17.294 -62.585 1.00 41.63 28 SER F CA 1
ATOM 6384 C C . SER F 2 28 ? -40.420 -17.992 -62.816 1.00 48.00 28 SER F C 1
ATOM 6385 O O . SER F 2 28 ? -40.299 -19.196 -62.573 1.00 52.46 28 SER F O 1
ATOM 6388 N N . GLN F 2 29 ? -39.402 -17.259 -63.256 1.00 44.66 29 GLN F N 1
ATOM 6389 C CA . GLN F 2 29 ? -38.107 -17.863 -63.535 1.00 49.13 29 GLN F CA 1
ATOM 6390 C C . GLN F 2 29 ? -37.275 -18.149 -62.299 1.00 51.90 29 GLN F C 1
ATOM 6391 O O . GLN F 2 29 ? -36.269 -18.859 -62.404 1.00 54.85 29 GLN F O 1
ATOM 6397 N N . PHE F 2 30 ? -37.640 -17.600 -61.150 1.00 46.65 30 PHE F N 1
ATOM 6398 C CA . PHE F 2 30 ? -36.893 -17.815 -59.924 1.00 50.36 30 PHE F CA 1
ATOM 6399 C C . PHE F 2 30 ? -37.688 -18.600 -58.893 1.00 56.13 30 PHE F C 1
ATOM 6400 O O . PHE F 2 30 ? -37.152 -18.909 -57.822 1.00 51.06 30 PHE F O 1
ATOM 6408 N N . SER F 2 31 ? -38.937 -18.945 -59.193 1.00 68.17 31 SER F N 1
ATOM 6409 C CA . SER F 2 31 ? -39.849 -19.495 -58.203 1.00 80.36 31 SER F CA 1
ATOM 6410 C C . SER F 2 31 ? -40.936 -20.292 -58.907 1.00 92.69 31 SER F C 1
ATOM 6411 O O . SER F 2 31 ? -41.142 -20.164 -60.117 1.00 93.33 31 SER F O 1
ATOM 6414 N N . ASP F 2 32 ? -41.620 -21.132 -58.126 1.00 100.97 32 ASP F N 1
ATOM 6415 C CA . ASP F 2 32 ? -42.860 -21.781 -58.540 1.00 103.96 32 ASP F CA 1
ATOM 6416 C C . ASP F 2 32 ? -44.022 -21.320 -57.662 1.00 102.33 32 ASP F C 1
ATOM 6417 O O . ASP F 2 32 ? -44.967 -22.074 -57.413 1.00 100.47 32 ASP F O 1
ATOM 6422 N N . VAL F 2 33 ? -43.951 -20.076 -57.191 1.00 99.69 33 VAL F N 1
ATOM 6423 C CA . VAL F 2 33 ? -44.948 -19.506 -56.291 1.00 95.33 33 VAL F CA 1
ATOM 6424 C C . VAL F 2 33 ? -45.693 -18.373 -56.986 1.00 92.34 33 VAL F C 1
ATOM 6425 O O . VAL F 2 33 ? -46.881 -18.158 -56.747 1.00 92.62 33 VAL F O 1
ATOM 6429 N N . GLY F 2 43 ? -59.659 -9.735 -51.143 1.00 116.71 43 GLY F N 1
ATOM 6430 C CA . GLY F 2 43 ? -59.919 -10.153 -52.511 1.00 120.74 43 GLY F CA 1
ATOM 6431 C C . GLY F 2 43 ? -59.689 -9.033 -53.506 1.00 118.46 43 GLY F C 1
ATOM 6432 O O . GLY F 2 43 ? -58.884 -9.162 -54.430 1.00 118.33 43 GLY F O 1
ATOM 6433 N N . THR F 2 44 ? -60.417 -7.932 -53.327 1.00 114.90 44 THR F N 1
ATOM 6434 C CA . THR F 2 44 ? -60.156 -6.702 -54.059 1.00 108.76 44 THR F CA 1
ATOM 6435 C C . THR F 2 44 ? -59.808 -5.547 -53.131 1.00 106.43 44 THR F C 1
ATOM 6436 O O . THR F 2 44 ? -59.467 -4.460 -53.614 1.00 105.63 44 THR F O 1
ATOM 6440 N N . GLU F 2 45 ? -59.912 -5.746 -51.818 1.00 102.45 45 GLU F N 1
ATOM 6441 C CA . GLU F 2 45 ? -59.170 -4.940 -50.860 1.00 95.85 45 GLU F CA 1
ATOM 6442 C C . GLU F 2 45 ? -57.810 -5.549 -50.555 1.00 88.14 45 GLU F C 1
ATOM 6443 O O . GLU F 2 45 ? -56.888 -4.820 -50.178 1.00 83.28 45 GLU F O 1
ATOM 6449 N N . SER F 2 46 ? -57.674 -6.868 -50.722 1.00 84.66 46 SER F N 1
ATOM 6450 C CA . SER F 2 46 ? -56.351 -7.457 -50.880 1.00 77.05 46 SER F CA 1
ATOM 6451 C C . SER F 2 46 ? -55.644 -6.864 -52.093 1.00 68.87 46 SER F C 1
ATOM 6452 O O . SER F 2 46 ? -54.419 -6.699 -52.082 1.00 65.30 46 SER F O 1
ATOM 6455 N N . GLU F 2 47 ? -56.399 -6.528 -53.143 1.00 61.90 47 GLU F N 1
ATOM 6456 C CA . GLU F 2 47 ? -55.836 -5.777 -54.262 1.00 58.15 47 GLU F CA 1
ATOM 6457 C C . GLU F 2 47 ? -55.454 -4.360 -53.840 1.00 52.47 47 GLU F C 1
ATOM 6458 O O . GLU F 2 47 ? -54.375 -3.875 -54.197 1.00 52.27 47 GLU F O 1
ATOM 6464 N N . ALA F 2 48 ? -56.314 -3.686 -53.067 1.00 47.39 48 ALA F N 1
ATOM 6465 C CA . ALA F 2 48 ? -56.006 -2.328 -52.624 1.00 47.40 48 ALA F CA 1
ATOM 6466 C C . ALA F 2 48 ? -54.725 -2.290 -51.793 1.00 45.93 48 ALA F C 1
ATOM 6467 O O . ALA F 2 48 ? -53.957 -1.324 -51.875 1.00 42.11 48 ALA F O 1
ATOM 6469 N N . VAL F 2 49 ? -54.471 -3.336 -51.004 1.00 43.89 49 VAL F N 1
ATOM 6470 C CA . VAL F 2 49 ? -53.239 -3.406 -50.221 1.00 45.57 49 VAL F CA 1
ATOM 6471 C C . VAL F 2 49 ? -52.027 -3.558 -51.136 1.00 41.13 49 VAL F C 1
ATOM 6472 O O . VAL F 2 49 ? -51.017 -2.857 -50.983 1.00 36.07 49 VAL F O 1
ATOM 6476 N N . LYS F 2 50 ? -52.108 -4.488 -52.094 1.00 36.55 50 LYS F N 1
ATOM 6477 C CA . LYS F 2 50 ? -50.999 -4.711 -53.017 1.00 40.85 50 LYS F CA 1
ATOM 6478 C C . LYS F 2 50 ? -50.683 -3.449 -53.809 1.00 42.65 50 LYS F C 1
ATOM 6479 O O . LYS F 2 50 ? -49.512 -3.075 -53.962 1.00 44.57 50 LYS F O 1
ATOM 6485 N N . GLN F 2 51 ? -51.720 -2.777 -54.313 1.00 38.12 51 GLN F N 1
ATOM 6486 C CA . GLN F 2 51 ? -51.524 -1.553 -55.081 1.00 37.90 51 GLN F CA 1
ATOM 6487 C C . GLN F 2 51 ? -50.910 -0.446 -54.223 1.00 32.12 51 GLN F C 1
ATOM 6488 O O . GLN F 2 51 ? -50.003 0.262 -54.675 1.00 31.85 51 GLN F O 1
ATOM 6494 N N . ALA F 2 52 ? -51.388 -0.284 -52.985 1.00 33.71 52 ALA F N 1
ATOM 6495 C CA . ALA F 2 52 ? -50.829 0.741 -52.103 1.00 37.99 52 ALA F CA 1
ATOM 6496 C C . ALA F 2 52 ? -49.369 0.449 -51.768 1.00 39.03 52 ALA F C 1
ATOM 6497 O O . ALA F 2 52 ? -48.527 1.358 -51.751 1.00 29.31 52 ALA F O 1
ATOM 6499 N N . LEU F 2 53 ? -49.048 -0.815 -51.489 1.00 33.72 53 LEU F N 1
ATOM 6500 C CA . LEU F 2 53 ? -47.665 -1.162 -51.186 1.00 32.11 53 LEU F CA 1
ATOM 6501 C C . LEU F 2 53 ? -46.763 -0.915 -52.393 1.00 26.77 53 LEU F C 1
ATOM 6502 O O . LEU F 2 53 ? -45.655 -0.387 -52.245 1.00 26.01 53 LEU F O 1
ATOM 6507 N N . ARG F 2 54 ? -47.235 -1.272 -53.598 1.00 27.76 54 ARG F N 1
ATOM 6508 C CA . ARG F 2 54 ? -46.490 -1.004 -54.832 1.00 28.27 54 ARG F CA 1
ATOM 6509 C C . ARG F 2 54 ? -46.207 0.486 -55.006 1.00 33.24 54 ARG F C 1
ATOM 6510 O O . ARG F 2 54 ? -45.091 0.884 -55.370 1.00 27.85 54 ARG F O 1
ATOM 6518 N N . GLU F 2 55 ? -47.231 1.318 -54.793 1.00 30.47 55 GLU F N 1
ATOM 6519 C CA . GLU F 2 55 ? -47.093 2.764 -54.955 1.00 30.21 55 GLU F CA 1
ATOM 6520 C C . GLU F 2 55 ? -46.153 3.347 -53.910 1.00 28.18 55 GLU F C 1
ATOM 6521 O O . GLU F 2 55 ? -45.347 4.237 -54.215 1.00 33.34 55 GLU F O 1
ATOM 6527 N N . ALA F 2 56 ? -46.248 2.864 -52.666 1.00 27.31 56 ALA F N 1
ATOM 6528 C CA . ALA F 2 56 ? -45.359 3.344 -51.609 1.00 26.59 56 ALA F CA 1
ATOM 6529 C C . ALA F 2 56 ? -43.904 2.984 -51.889 1.00 27.13 56 ALA F C 1
ATOM 6530 O O . ALA F 2 56 ? -43.001 3.798 -51.672 1.00 29.02 56 ALA F O 1
ATOM 6532 N N . GLY F 2 57 ? -43.648 1.747 -52.321 1.00 25.58 57 GLY F N 1
ATOM 6533 C CA . GLY F 2 57 ? -42.284 1.369 -52.649 1.00 25.20 57 GLY F CA 1
ATOM 6534 C C . GLY F 2 57 ? -41.724 2.167 -53.813 1.00 26.13 57 GLY F C 1
ATOM 6535 O O . GLY F 2 57 ? -40.542 2.522 -53.819 1.00 27.03 57 GLY F O 1
ATOM 6536 N N . ASP F 2 58 ? -42.566 2.469 -54.808 1.00 27.14 58 ASP F N 1
ATOM 6537 C CA . ASP F 2 58 ? -42.139 3.336 -55.910 1.00 28.44 58 ASP F CA 1
ATOM 6538 C C . ASP F 2 58 ? -41.784 4.726 -55.404 1.00 36.33 58 ASP F C 1
ATOM 6539 O O . ASP F 2 58 ? -40.785 5.326 -55.816 1.00 30.82 58 ASP F O 1
ATOM 6544 N N . GLU F 2 59 ? -42.610 5.246 -54.514 1.00 28.70 59 GLU F N 1
ATOM 6545 C CA . GLU F 2 59 ? -42.368 6.542 -53.900 1.00 38.44 59 GLU F CA 1
ATOM 6546 C C . GLU F 2 59 ? -41.062 6.559 -53.086 1.00 34.00 59 GLU F C 1
ATOM 6547 O O . GLU F 2 59 ? -40.282 7.517 -53.167 1.00 38.53 59 GLU F O 1
ATOM 6553 N N . PHE F 2 60 ? -40.792 5.502 -52.310 1.00 31.08 60 PHE F N 1
ATOM 6554 C CA . PHE F 2 60 ? -39.539 5.456 -51.554 1.00 37.00 60 PHE F CA 1
ATOM 6555 C C . PHE F 2 60 ? -38.341 5.419 -52.487 1.00 40.91 60 PHE F C 1
ATOM 6556 O O . PHE F 2 60 ? -37.342 6.105 -52.257 1.00 38.13 60 PHE F O 1
ATOM 6564 N N . GLU F 2 61 ? -38.420 4.606 -53.539 1.00 43.43 61 GLU F N 1
ATOM 6565 C CA . GLU F 2 61 ? -37.286 4.453 -54.440 1.00 48.59 61 GLU F CA 1
ATOM 6566 C C . GLU F 2 61 ? -37.130 5.674 -55.346 1.00 46.18 61 GLU F C 1
ATOM 6567 O O . GLU F 2 61 ? -36.020 5.975 -55.802 1.00 47.99 61 GLU F O 1
ATOM 6573 N N . LEU F 2 62 ? -38.223 6.404 -55.585 1.00 45.68 62 LEU F N 1
ATOM 6574 C CA . LEU F 2 62 ? -38.156 7.635 -56.367 1.00 51.87 62 LEU F CA 1
ATOM 6575 C C . LEU F 2 62 ? -37.125 8.608 -55.805 1.00 53.58 62 LEU F C 1
ATOM 6576 O O . LEU F 2 62 ? -36.395 9.258 -56.560 1.00 49.07 62 LEU F O 1
ATOM 6581 N N . ARG F 2 63 ? -37.039 8.722 -54.485 1.00 56.93 63 ARG F N 1
ATOM 6582 C CA . ARG F 2 63 ? -36.127 9.687 -53.887 1.00 59.26 63 ARG F CA 1
ATOM 6583 C C . ARG F 2 63 ? -34.867 9.062 -53.299 1.00 54.08 63 ARG F C 1
ATOM 6584 O O . ARG F 2 63 ? -33.952 9.801 -52.926 1.00 52.40 63 ARG F O 1
ATOM 6592 N N . TYR F 2 64 ? -34.787 7.738 -53.190 1.00 47.72 64 TYR F N 1
ATOM 6593 C CA . TYR F 2 64 ? -33.632 7.142 -52.528 1.00 51.39 64 TYR F CA 1
ATOM 6594 C C . TYR F 2 64 ? -33.039 5.997 -53.343 1.00 54.57 64 TYR F C 1
ATOM 6595 O O . TYR F 2 64 ? -32.476 5.052 -52.776 1.00 49.56 64 TYR F O 1
ATOM 6604 N N . ARG F 2 65 ? -33.134 6.080 -54.675 1.00 56.26 65 ARG F N 1
ATOM 6605 C CA . ARG F 2 65 ? -32.655 4.996 -55.531 1.00 62.86 65 ARG F CA 1
ATOM 6606 C C . ARG F 2 65 ? -31.182 4.698 -55.285 1.00 61.77 65 ARG F C 1
ATOM 6607 O O . ARG F 2 65 ? -30.796 3.540 -55.082 1.00 51.63 65 ARG F O 1
ATOM 6615 N N . ARG F 2 66 ? -30.341 5.733 -55.310 1.00 70.04 66 ARG F N 1
ATOM 6616 C CA . ARG F 2 66 ? -28.921 5.530 -55.051 1.00 70.56 66 ARG F CA 1
ATOM 6617 C C . ARG F 2 66 ? -28.685 5.028 -53.627 1.00 69.77 66 ARG F C 1
ATOM 6618 O O . ARG F 2 66 ? -27.821 4.175 -53.402 1.00 63.06 66 ARG F O 1
ATOM 6626 N N . ALA F 2 67 ? -29.443 5.542 -52.651 1.00 69.48 67 ALA F N 1
ATOM 6627 C CA . ALA F 2 67 ? -29.274 5.107 -51.265 1.00 63.62 67 ALA F CA 1
ATOM 6628 C C . ALA F 2 67 ? -29.476 3.604 -51.138 1.00 49.69 67 ALA F C 1
ATOM 6629 O O . ALA F 2 67 ? -28.644 2.902 -50.554 1.00 46.51 67 ALA F O 1
ATOM 6631 N N . PHE F 2 68 ? -30.583 3.096 -51.687 1.00 39.69 68 PHE F N 1
ATOM 6632 C CA . PHE F 2 68 ? -30.833 1.656 -51.679 1.00 42.90 68 PHE F CA 1
ATOM 6633 C C . PHE F 2 68 ? -29.760 0.906 -52.469 1.00 46.11 68 PHE F C 1
ATOM 6634 O O . PHE F 2 68 ? -29.187 -0.079 -51.983 1.00 53.98 68 PHE F O 1
ATOM 6642 N N . SER F 2 69 ? -29.477 1.369 -53.695 1.00 48.72 69 SER F N 1
ATOM 6643 C CA . SER F 2 69 ? -28.454 0.746 -54.529 1.00 50.74 69 SER F CA 1
ATOM 6644 C C . SER F 2 69 ? -27.105 0.688 -53.817 1.00 50.63 69 SER F C 1
ATOM 6645 O O . SER F 2 69 ? -26.436 -0.350 -53.825 1.00 48.24 69 SER F O 1
ATOM 6648 N N . ASP F 2 70 ? -26.685 1.789 -53.190 1.00 45.62 70 ASP F N 1
ATOM 6649 C CA . ASP F 2 70 ? -25.385 1.821 -52.525 1.00 49.75 70 ASP F CA 1
ATOM 6650 C C . ASP F 2 70 ? -25.341 0.845 -51.366 1.00 50.13 70 ASP F C 1
ATOM 6651 O O . ASP F 2 70 ? -24.443 0.001 -51.288 1.00 44.48 70 ASP F O 1
ATOM 6656 N N . LEU F 2 71 ? -26.291 0.968 -50.432 1.00 46.26 71 LEU F N 1
ATOM 6657 C CA . LEU F 2 71 ? -26.213 0.157 -49.222 1.00 47.04 71 LEU F CA 1
ATOM 6658 C C . LEU F 2 71 ? -26.295 -1.329 -49.540 1.00 41.47 71 LEU F C 1
ATOM 6659 O O . LEU F 2 71 ? -25.624 -2.134 -48.887 1.00 34.84 71 LEU F O 1
ATOM 6664 N N . THR F 2 72 ? -27.093 -1.713 -50.542 1.00 44.86 72 THR F N 1
ATOM 6665 C CA . THR F 2 72 ? -27.125 -3.112 -50.957 1.00 43.33 72 THR F CA 1
ATOM 6666 C C . THR F 2 72 ? -25.771 -3.557 -51.492 1.00 45.56 72 THR F C 1
ATOM 6667 O O . THR F 2 72 ? -25.303 -4.662 -51.181 1.00 40.68 72 THR F O 1
ATOM 6671 N N . SER F 2 73 ? -25.125 -2.704 -52.291 1.00 43.93 73 SER F N 1
ATOM 6672 C CA . SER F 2 73 ? -23.786 -3.015 -52.775 1.00 44.99 73 SER F CA 1
ATOM 6673 C C . SER F 2 73 ? -22.808 -3.150 -51.620 1.00 41.01 73 SER F C 1
ATOM 6674 O O . SER F 2 73 ? -22.019 -4.101 -51.574 1.00 38.54 73 SER F O 1
ATOM 6677 N N . GLN F 2 74 ? -22.858 -2.215 -50.669 1.00 35.29 74 GLN F N 1
ATOM 6678 C CA . GLN F 2 74 ? -21.979 -2.246 -49.510 1.00 36.87 74 GLN F CA 1
ATOM 6679 C C . GLN F 2 74 ? -22.143 -3.519 -48.693 1.00 33.87 74 GLN F C 1
ATOM 6680 O O . GLN F 2 74 ? -21.208 -3.901 -47.978 1.00 33.23 74 GLN F O 1
ATOM 6686 N N . LEU F 2 75 ? -23.304 -4.177 -48.764 1.00 28.97 75 LEU F N 1
ATOM 6687 C CA . LEU F 2 75 ? -23.518 -5.382 -47.970 1.00 28.38 75 LEU F CA 1
ATOM 6688 C C . LEU F 2 75 ? -22.847 -6.618 -48.555 1.00 29.33 75 LEU F C 1
ATOM 6689 O O . LEU F 2 75 ? -22.767 -7.638 -47.858 1.00 31.11 75 LEU F O 1
ATOM 6694 N N . HIS F 2 76 ? -22.354 -6.551 -49.790 1.00 32.24 76 HIS F N 1
ATOM 6695 C CA . HIS F 2 76 ? -21.651 -7.668 -50.443 1.00 34.68 76 HIS F CA 1
ATOM 6696 C C . HIS F 2 76 ? -22.438 -8.976 -50.338 1.00 34.75 76 HIS F C 1
ATOM 6697 O O . HIS F 2 76 ? -21.983 -9.977 -49.780 1.00 37.02 76 HIS F O 1
ATOM 6704 N N . ILE F 2 77 ? -23.636 -8.958 -50.917 1.00 32.32 77 ILE F N 1
ATOM 6705 C CA . ILE F 2 77 ? -24.540 -10.103 -50.843 1.00 37.31 77 ILE F CA 1
ATOM 6706 C C . ILE F 2 77 ? -23.955 -11.283 -51.613 1.00 33.84 77 ILE F C 1
ATOM 6707 O O . ILE F 2 77 ? -23.522 -11.145 -52.765 1.00 30.07 77 ILE F O 1
ATOM 6712 N N . THR F 2 78 ? -23.940 -12.450 -50.980 1.00 29.70 78 THR F N 1
ATOM 6713 C CA . THR F 2 78 ? -23.626 -13.722 -51.620 1.00 30.07 78 THR F CA 1
ATOM 6714 C C . THR F 2 78 ? -24.553 -14.756 -51.002 1.00 29.74 78 THR F C 1
ATOM 6715 O O . THR F 2 78 ? -25.114 -14.520 -49.930 1.00 33.36 78 THR F O 1
ATOM 6719 N N . PRO F 2 79 ? -24.747 -15.910 -51.656 1.00 30.78 79 PRO F N 1
ATOM 6720 C CA . PRO F 2 79 ? -25.623 -16.914 -51.033 1.00 37.17 79 PRO F CA 1
ATOM 6721 C C . PRO F 2 79 ? -25.175 -17.308 -49.637 1.00 36.95 79 PRO F C 1
ATOM 6722 O O . PRO F 2 79 ? -26.024 -17.573 -48.778 1.00 34.95 79 PRO F O 1
ATOM 6726 N N . GLY F 2 80 ? -23.860 -17.339 -49.384 1.00 36.37 80 GLY F N 1
ATOM 6727 C CA . GLY F 2 80 ? -23.354 -17.725 -48.075 1.00 38.33 80 GLY F CA 1
ATOM 6728 C C . GLY F 2 80 ? -23.519 -16.683 -46.988 1.00 37.42 80 GLY F C 1
ATOM 6729 O O . GLY F 2 80 ? -23.506 -17.041 -45.806 1.00 35.49 80 GLY F O 1
ATOM 6730 N N . THR F 2 81 ? -23.678 -15.396 -47.352 1.00 29.79 81 THR F N 1
ATOM 6731 C CA . THR F 2 81 ? -23.749 -14.327 -46.361 1.00 31.68 81 THR F CA 1
ATOM 6732 C C . THR F 2 81 ? -25.048 -13.531 -46.383 1.00 32.11 81 THR F C 1
ATOM 6733 O O . THR F 2 81 ? -25.236 -12.672 -45.516 1.00 26.98 81 THR F O 1
ATOM 6737 N N . ALA F 2 82 ? -25.965 -13.818 -47.305 1.00 33.22 82 ALA F N 1
ATOM 6738 C CA . ALA F 2 82 ? -27.127 -12.943 -47.484 1.00 28.72 82 ALA F CA 1
ATOM 6739 C C . ALA F 2 82 ? -28.104 -13.050 -46.318 1.00 33.23 82 ALA F C 1
ATOM 6740 O O . ALA F 2 82 ? -28.690 -12.043 -45.904 1.00 25.17 82 ALA F O 1
ATOM 6742 N N . TYR F 2 83 ? -28.304 -14.256 -45.775 1.00 27.89 83 TYR F N 1
ATOM 6743 C CA . TYR F 2 83 ? -29.292 -14.410 -44.709 1.00 27.45 83 TYR F CA 1
ATOM 6744 C C . TYR F 2 83 ? -28.946 -13.542 -43.501 1.00 31.94 83 TYR F C 1
ATOM 6745 O O . TYR F 2 83 ? -29.802 -12.826 -42.972 1.00 29.93 83 TYR F O 1
ATOM 6754 N N . GLN F 2 84 ? -27.687 -13.582 -43.061 1.00 29.21 84 GLN F N 1
ATOM 6755 C CA . GLN F 2 84 ? -27.275 -12.772 -41.918 1.00 29.71 84 GLN F CA 1
ATOM 6756 C C . GLN F 2 84 ? -27.314 -11.280 -42.237 1.00 30.04 84 GLN F C 1
ATOM 6757 O O . GLN F 2 84 ? -27.675 -10.468 -41.375 1.00 33.05 84 GLN F O 1
ATOM 6763 N N . SER F 2 85 ? -26.916 -10.894 -43.453 1.00 34.64 85 SER F N 1
ATOM 6764 C CA . SER F 2 85 ? -26.984 -9.486 -43.829 1.00 37.33 85 SER F CA 1
ATOM 6765 C C . SER F 2 85 ? -28.424 -8.996 -43.792 1.00 34.56 85 SER F C 1
ATOM 6766 O O . SER F 2 85 ? -28.709 -7.907 -43.277 1.00 29.94 85 SER F O 1
ATOM 6769 N N . PHE F 2 86 ? -29.350 -9.805 -44.315 1.00 27.21 86 PHE F N 1
ATOM 6770 C CA . PHE F 2 86 ? -30.760 -9.435 -44.304 1.00 31.67 86 PHE F CA 1
ATOM 6771 C C . PHE F 2 86 ? -31.276 -9.292 -42.876 1.00 30.17 86 PHE F C 1
ATOM 6772 O O . PHE F 2 86 ? -31.848 -8.256 -42.504 1.00 30.34 86 PHE F O 1
ATOM 6780 N N . GLU F 2 87 ? -31.070 -10.322 -42.057 1.00 27.82 87 GLU F N 1
ATOM 6781 C CA . GLU F 2 87 ? -31.657 -10.352 -40.718 1.00 26.39 87 GLU F CA 1
ATOM 6782 C C . GLU F 2 87 ? -31.057 -9.282 -39.813 1.00 28.66 87 GLU F C 1
ATOM 6783 O O . GLU F 2 87 ? -31.780 -8.658 -39.023 1.00 32.85 87 GLU F O 1
ATOM 6789 N N . GLN F 2 88 ? -29.746 -9.039 -39.910 1.00 28.80 88 GLN F N 1
ATOM 6790 C CA . GLN F 2 88 ? -29.143 -8.018 -39.052 1.00 30.64 88 GLN F CA 1
ATOM 6791 C C . GLN F 2 88 ? -29.640 -6.622 -39.424 1.00 31.23 88 GLN F C 1
ATOM 6792 O O . GLN F 2 88 ? -29.985 -5.824 -38.543 1.00 29.77 88 GLN F O 1
ATOM 6798 N N . VAL F 2 89 ? -29.702 -6.307 -40.723 1.00 27.02 89 VAL F N 1
ATOM 6799 C CA . VAL F 2 89 ? -30.238 -5.001 -41.114 1.00 29.75 89 VAL F CA 1
ATOM 6800 C C . VAL F 2 89 ? -31.696 -4.874 -40.678 1.00 30.49 89 VAL F C 1
ATOM 6801 O O . VAL F 2 89 ? -32.105 -3.842 -40.138 1.00 25.19 89 VAL F O 1
ATOM 6805 N N . VAL F 2 90 ? -32.500 -5.920 -40.886 1.00 23.51 90 VAL F N 1
ATOM 6806 C CA . VAL F 2 90 ? -33.917 -5.815 -40.539 1.00 30.94 90 VAL F CA 1
ATOM 6807 C C . VAL F 2 90 ? -34.102 -5.694 -39.026 1.00 31.00 90 VAL F C 1
ATOM 6808 O O . VAL F 2 90 ? -34.944 -4.921 -38.550 1.00 30.07 90 VAL F O 1
ATOM 6812 N N . ASN F 2 91 ? -33.311 -6.439 -38.245 1.00 29.48 91 ASN F N 1
ATOM 6813 C CA . ASN F 2 91 ? -33.402 -6.338 -36.789 1.00 34.42 91 ASN F CA 1
ATOM 6814 C C . ASN F 2 91 ? -33.079 -4.929 -36.298 1.00 31.64 91 ASN F C 1
ATOM 6815 O O . ASN F 2 91 ? -33.723 -4.428 -35.369 1.00 33.75 91 ASN F O 1
ATOM 6820 N N . GLU F 2 92 ? -32.083 -4.275 -36.903 1.00 30.79 92 GLU F N 1
ATOM 6821 C CA . GLU F 2 92 ? -31.756 -2.909 -36.495 1.00 36.84 92 GLU F CA 1
ATOM 6822 C C . GLU F 2 92 ? -32.830 -1.922 -36.941 1.00 33.65 92 GLU F C 1
ATOM 6823 O O . GLU F 2 92 ? -33.143 -0.968 -36.214 1.00 34.21 92 GLU F O 1
ATOM 6829 N N . LEU F 2 93 ? -33.392 -2.129 -38.141 1.00 24.27 93 LEU F N 1
ATOM 6830 C CA . LEU F 2 93 ? -34.478 -1.288 -38.635 1.00 27.41 93 LEU F CA 1
ATOM 6831 C C . LEU F 2 93 ? -35.618 -1.183 -37.623 1.00 32.07 93 LEU F C 1
ATOM 6832 O O . LEU F 2 93 ? -36.159 -0.095 -37.387 1.00 29.79 93 LEU F O 1
ATOM 6837 N N . PHE F 2 94 ? -36.000 -2.312 -37.020 1.00 30.37 94 PHE F N 1
ATOM 6838 C CA . PHE F 2 94 ? -37.161 -2.391 -36.145 1.00 30.04 94 PHE F CA 1
ATOM 6839 C C . PHE F 2 94 ? -36.792 -2.465 -34.666 1.00 34.62 94 PHE F C 1
ATOM 6840 O O . PHE F 2 94 ? -37.657 -2.776 -33.840 1.00 35.48 94 PHE F O 1
ATOM 6848 N N . ARG F 2 95 ? -35.534 -2.172 -34.323 1.00 31.97 95 ARG F N 1
ATOM 6849 C CA . ARG F 2 95 ? -35.050 -2.370 -32.959 1.00 35.55 95 ARG F CA 1
ATOM 6850 C C . ARG F 2 95 ? -35.883 -1.596 -31.944 1.00 39.06 95 ARG F C 1
ATOM 6851 O O . ARG F 2 95 ? -36.243 -2.131 -30.893 1.00 39.12 95 ARG F O 1
ATOM 6859 N N . ASP F 2 96 ? -36.219 -0.344 -32.242 1.00 41.04 96 ASP F N 1
ATOM 6860 C CA . ASP F 2 96 ? -36.961 0.476 -31.294 1.00 42.25 96 ASP F CA 1
ATOM 6861 C C . ASP F 2 96 ? -38.402 0.723 -31.728 1.00 40.52 96 ASP F C 1
ATOM 6862 O O . ASP F 2 96 ? -39.006 1.713 -31.311 1.00 45.15 96 ASP F O 1
ATOM 6867 N N . GLY F 2 97 ? -38.962 -0.140 -32.565 1.00 35.32 97 GLY F N 1
ATOM 6868 C CA . GLY F 2 97 ? -40.381 -0.107 -32.833 1.00 36.40 97 GLY F CA 1
ATOM 6869 C C . GLY F 2 97 ? -40.709 -0.167 -34.304 1.00 35.85 97 GLY F C 1
ATOM 6870 O O . GLY F 2 97 ? -39.837 -0.242 -35.175 1.00 33.04 97 GLY F O 1
ATOM 6871 N N . VAL F 2 98 ? -42.007 -0.112 -34.583 1.00 34.61 98 VAL F N 1
ATOM 6872 C CA . VAL F 2 98 ? -42.559 -0.308 -35.916 1.00 32.88 98 VAL F CA 1
ATOM 6873 C C . VAL F 2 98 ? -43.383 0.915 -36.285 1.00 31.31 98 VAL F C 1
ATOM 6874 O O . VAL F 2 98 ? -44.055 1.496 -35.429 1.00 33.01 98 VAL F O 1
ATOM 6878 N N . ASN F 2 99 ? -43.318 1.312 -37.550 1.00 26.09 99 ASN F N 1
ATOM 6879 C CA . ASN F 2 99 ? -44.337 2.167 -38.130 1.00 28.91 99 ASN F CA 1
ATOM 6880 C C . ASN F 2 99 ? -44.506 1.747 -39.581 1.00 24.44 99 ASN F C 1
ATOM 6881 O O . ASN F 2 99 ? -43.768 0.899 -40.090 1.00 27.77 99 ASN F O 1
ATOM 6886 N N . TRP F 2 100 ? -45.533 2.302 -40.229 1.00 27.48 100 TRP F N 1
ATOM 6887 C CA . TRP F 2 100 ? -45.838 1.895 -41.595 1.00 28.77 100 TRP F CA 1
ATOM 6888 C C . TRP F 2 100 ? -44.709 2.261 -42.557 1.00 24.70 100 TRP F C 1
ATOM 6889 O O . TRP F 2 100 ? -44.432 1.520 -43.503 1.00 24.34 100 TRP F O 1
ATOM 6900 N N . GLY F 2 101 ? -44.068 3.417 -42.356 1.00 29.80 101 GLY F N 1
ATOM 6901 C CA . GLY F 2 101 ? -42.950 3.784 -43.219 1.00 25.02 101 GLY F CA 1
ATOM 6902 C C . GLY F 2 101 ? -41.789 2.810 -43.120 1.00 30.43 101 GLY F C 1
ATOM 6903 O O . GLY F 2 101 ? -41.159 2.476 -44.125 1.00 23.42 101 GLY F O 1
ATOM 6904 N N . ARG F 2 102 ? -41.490 2.334 -41.909 1.00 25.72 102 ARG F N 1
ATOM 6905 C CA . ARG F 2 102 ? -40.446 1.320 -41.762 1.00 25.25 102 ARG F CA 1
ATOM 6906 C C . ARG F 2 102 ? -40.839 0.003 -42.424 1.00 27.36 102 ARG F C 1
ATOM 6907 O O . ARG F 2 102 ? -39.971 -0.719 -42.927 1.00 23.51 102 ARG F O 1
ATOM 6915 N N . ILE F 2 103 ? -42.134 -0.334 -42.441 1.00 22.90 103 ILE F N 1
ATOM 6916 C CA . ILE F 2 103 ? -42.555 -1.564 -43.115 1.00 21.31 103 ILE F CA 1
ATOM 6917 C C . ILE F 2 103 ? -42.369 -1.446 -44.627 1.00 24.92 103 ILE F C 1
ATOM 6918 O O . ILE F 2 103 ? -41.892 -2.384 -45.284 1.00 24.25 103 ILE F O 1
ATOM 6923 N N . VAL F 2 104 ? -42.754 -0.304 -45.207 1.00 25.39 104 VAL F N 1
ATOM 6924 C CA . VAL F 2 104 ? -42.488 -0.054 -46.627 1.00 19.18 104 VAL F CA 1
ATOM 6925 C C . VAL F 2 104 ? -40.993 -0.116 -46.911 1.00 23.45 104 VAL F C 1
ATOM 6926 O O . VAL F 2 104 ? -40.558 -0.693 -47.911 1.00 27.15 104 VAL F O 1
ATOM 6930 N N . ALA F 2 105 ? -40.183 0.501 -46.048 1.00 22.30 105 ALA F N 1
ATOM 6931 C CA . ALA F 2 105 ? -38.732 0.441 -46.227 1.00 21.04 105 ALA F CA 1
ATOM 6932 C C . ALA F 2 105 ? -38.234 -1.000 -46.187 1.00 24.32 105 ALA F C 1
ATOM 6933 O O . ALA F 2 105 ? -37.294 -1.369 -46.911 1.00 23.18 105 ALA F O 1
ATOM 6935 N N . PHE F 2 106 ? -38.853 -1.818 -45.336 1.00 21.93 106 PHE F N 1
ATOM 6936 C CA . PHE F 2 106 ? -38.524 -3.244 -45.247 1.00 28.36 106 PHE F CA 1
ATOM 6937 C C . PHE F 2 106 ? -38.821 -3.955 -46.564 1.00 26.76 106 PHE F C 1
ATOM 6938 O O . PHE F 2 106 ? -37.989 -4.717 -47.069 1.00 23.86 106 PHE F O 1
ATOM 6946 N N . PHE F 2 107 ? -39.981 -3.680 -47.164 1.00 22.25 107 PHE F N 1
ATOM 6947 C CA . PHE F 2 107 ? -40.295 -4.256 -48.470 1.00 23.47 107 PHE F CA 1
ATOM 6948 C C . PHE F 2 107 ? -39.310 -3.786 -49.539 1.00 25.49 107 PHE F C 1
ATOM 6949 O O . PHE F 2 107 ? -38.842 -4.588 -50.361 1.00 23.62 107 PHE F O 1
ATOM 6957 N N . SER F 2 108 ? -39.014 -2.479 -49.563 1.00 22.38 108 SER F N 1
ATOM 6958 C CA . SER F 2 108 ? -38.106 -1.932 -50.574 1.00 20.19 108 SER F CA 1
ATOM 6959 C C . SER F 2 108 ? -36.717 -2.525 -50.422 1.00 21.53 108 SER F C 1
ATOM 6960 O O . SER F 2 108 ? -36.035 -2.801 -51.419 1.00 24.30 108 SER F O 1
ATOM 6963 N N . PHE F 2 109 ? -36.287 -2.732 -49.177 1.00 22.04 109 PHE F N 1
ATOM 6964 C CA . PHE F 2 109 ? -34.996 -3.362 -48.916 1.00 23.02 109 PHE F CA 1
ATOM 6965 C C . PHE F 2 109 ? -34.958 -4.775 -49.501 1.00 22.94 109 PHE F C 1
ATOM 6966 O O . PHE F 2 109 ? -34.002 -5.153 -50.187 1.00 21.32 109 PHE F O 1
ATOM 6974 N N . GLY F 2 110 ? -36.015 -5.556 -49.273 1.00 24.01 110 GLY F N 1
ATOM 6975 C CA . GLY F 2 110 ? -36.047 -6.906 -49.828 1.00 24.96 110 GLY F CA 1
ATOM 6976 C C . GLY F 2 110 ? -36.090 -6.908 -51.342 1.00 25.84 110 GLY F C 1
ATOM 6977 O O . GLY F 2 110 ? -35.429 -7.729 -51.989 1.00 23.81 110 GLY F O 1
ATOM 6978 N N . GLY F 2 111 ? -36.857 -5.979 -51.931 1.00 25.92 111 GLY F N 1
ATOM 6979 C CA . GLY F 2 111 ? -36.854 -5.832 -53.382 1.00 26.58 111 GLY F CA 1
ATOM 6980 C C . GLY F 2 111 ? -35.477 -5.527 -53.949 1.00 25.93 111 GLY F C 1
ATOM 6981 O O . GLY F 2 111 ? -35.054 -6.119 -54.947 1.00 25.08 111 GLY F O 1
ATOM 6982 N N . ALA F 2 112 ? -34.755 -4.598 -53.322 1.00 22.80 112 ALA F N 1
ATOM 6983 C CA . ALA F 2 112 ? -33.416 -4.264 -53.805 1.00 21.70 112 ALA F CA 1
ATOM 6984 C C . ALA F 2 112 ? -32.468 -5.462 -53.717 1.00 22.67 112 ALA F C 1
ATOM 6985 O O . ALA F 2 112 ? -31.626 -5.659 -54.598 1.00 24.79 112 ALA F O 1
ATOM 6987 N N . LEU F 2 113 ? -32.561 -6.245 -52.644 1.00 21.99 113 LEU F N 1
ATOM 6988 C CA . LEU F 2 113 ? -31.716 -7.438 -52.518 1.00 23.94 113 LEU F CA 1
ATOM 6989 C C . LEU F 2 113 ? -32.016 -8.453 -53.627 1.00 24.21 113 LEU F C 1
ATOM 6990 O O . LEU F 2 113 ? -31.103 -9.087 -54.167 1.00 26.92 113 LEU F O 1
ATOM 6995 N N . CYS F 2 114 ? -33.292 -8.641 -53.960 1.00 23.95 114 CYS F N 1
ATOM 6996 C CA . CYS F 2 114 ? -33.669 -9.553 -55.048 1.00 27.37 114 CYS F CA 1
ATOM 6997 C C . CYS F 2 114 ? -33.124 -9.090 -56.392 1.00 25.46 114 CYS F C 1
ATOM 6998 O O . CYS F 2 114 ? -32.616 -9.897 -57.182 1.00 27.24 114 CYS F O 1
ATOM 7001 N N . VAL F 2 115 ? -33.247 -7.793 -56.669 1.00 25.56 115 VAL F N 1
ATOM 7002 C CA . VAL F 2 115 ? -32.750 -7.237 -57.923 1.00 27.75 115 VAL F CA 1
ATOM 7003 C C . VAL F 2 115 ? -31.237 -7.377 -57.990 1.00 28.32 115 VAL F C 1
ATOM 7004 O O . VAL F 2 115 ? -30.669 -7.754 -59.022 1.00 29.17 115 VAL F O 1
ATOM 7008 N N . GLU F 2 116 ? -30.562 -7.064 -56.885 1.00 26.59 116 GLU F N 1
ATOM 7009 C CA . GLU F 2 116 ? -29.119 -7.252 -56.823 1.00 31.78 116 GLU F CA 1
ATOM 7010 C C . GLU F 2 116 ? -28.745 -8.718 -57.028 1.00 30.51 116 GLU F C 1
ATOM 7011 O O . GLU F 2 116 ? -27.729 -9.015 -57.665 1.00 31.70 116 GLU F O 1
ATOM 7017 N N . SER F 2 117 ? -29.561 -9.646 -56.510 1.00 27.64 117 SER F N 1
ATOM 7018 C CA . SER F 2 117 ? -29.250 -11.071 -56.651 1.00 29.16 117 SER F CA 1
ATOM 7019 C C . SER F 2 117 ? -29.281 -11.503 -58.115 1.00 31.46 117 SER F C 1
ATOM 7020 O O . SER F 2 117 ? -28.371 -12.194 -58.592 1.00 31.09 117 SER F O 1
ATOM 7023 N N . VAL F 2 118 ? -30.323 -11.103 -58.849 1.00 31.75 118 VAL F N 1
ATOM 7024 C CA . VAL F 2 118 ? -30.403 -11.467 -60.264 1.00 31.61 118 VAL F CA 1
ATOM 7025 C C . VAL F 2 118 ? -29.267 -10.816 -61.045 1.00 40.00 118 VAL F C 1
ATOM 7026 O O . VAL F 2 118 ? -28.632 -11.452 -61.899 1.00 35.82 118 VAL F O 1
ATOM 7030 N N . ASP F 2 119 ? -29.004 -9.533 -60.767 1.00 34.25 119 ASP F N 1
ATOM 7031 C CA . ASP F 2 119 ? -27.907 -8.812 -61.409 1.00 37.05 119 ASP F CA 1
ATOM 7032 C C . ASP F 2 119 ? -26.577 -9.544 -61.261 1.00 38.12 119 ASP F C 1
ATOM 7033 O O . ASP F 2 119 ? -25.771 -9.566 -62.196 1.00 39.36 119 ASP F O 1
ATOM 7038 N N . LYS F 2 120 ? -26.312 -10.111 -60.079 1.00 37.57 120 LYS F N 1
ATOM 7039 C CA . LYS F 2 120 ? -25.027 -10.737 -59.786 1.00 37.31 120 LYS F CA 1
ATOM 7040 C C . LYS F 2 120 ? -25.027 -12.226 -60.066 1.00 40.86 120 LYS F C 1
ATOM 7041 O O . LYS F 2 120 ? -24.116 -12.930 -59.617 1.00 43.99 120 LYS F O 1
ATOM 7047 N N . GLU F 2 121 ? -26.030 -12.717 -60.788 1.00 39.62 121 GLU F N 1
ATOM 7048 C CA . GLU F 2 121 ? -26.158 -14.136 -61.112 1.00 39.56 121 GLU F CA 1
ATOM 7049 C C . GLU F 2 121 ? -26.224 -14.993 -59.849 1.00 39.13 121 GLU F C 1
ATOM 7050 O O . GLU F 2 121 ? -25.565 -16.026 -59.732 1.00 39.49 121 GLU F O 1
ATOM 7056 N N . MET F 2 122 ? -27.046 -14.545 -58.897 1.00 33.18 122 MET F N 1
ATOM 7057 C CA . MET F 2 122 ? -27.339 -15.295 -57.682 1.00 40.78 122 MET F CA 1
ATOM 7058 C C . MET F 2 122 ? -28.843 -15.496 -57.558 1.00 40.94 122 MET F C 1
ATOM 7059 O O . MET F 2 122 ? -29.410 -15.270 -56.485 1.00 35.09 122 MET F O 1
ATOM 7064 N N . GLN F 2 123 ? -29.488 -15.922 -58.654 1.00 37.30 123 GLN F N 1
ATOM 7065 C CA . GLN F 2 123 ? -30.946 -16.031 -58.710 1.00 42.60 123 GLN F CA 1
ATOM 7066 C C . GLN F 2 123 ? -31.517 -16.924 -57.626 1.00 34.30 123 GLN F C 1
ATOM 7067 O O . GLN F 2 123 ? -32.694 -16.771 -57.277 1.00 32.60 123 GLN F O 1
ATOM 7073 N N . VAL F 2 124 ? -30.733 -17.881 -57.118 1.00 32.86 124 VAL F N 1
ATOM 7074 C CA . VAL F 2 124 ? -31.213 -18.766 -56.064 1.00 36.22 124 VAL F CA 1
ATOM 7075 C C . VAL F 2 124 ? -31.685 -17.963 -54.862 1.00 36.26 124 VAL F C 1
ATOM 7076 O O . VAL F 2 124 ? -32.547 -18.413 -54.095 1.00 34.53 124 VAL F O 1
ATOM 7080 N N . LEU F 2 125 ? -31.158 -16.750 -54.696 1.00 30.43 125 LEU F N 1
ATOM 7081 C CA . LEU F 2 125 ? -31.475 -15.953 -53.518 1.00 33.27 125 LEU F CA 1
ATOM 7082 C C . LEU F 2 125 ? -32.877 -15.368 -53.551 1.00 32.67 125 LEU F C 1
ATOM 7083 O O . LEU F 2 125 ? -33.398 -15.012 -52.492 1.00 30.67 125 LEU F O 1
ATOM 7088 N N . VAL F 2 126 ? -33.505 -15.268 -54.727 1.00 29.27 126 VAL F N 1
ATOM 7089 C CA . VAL F 2 126 ? -34.779 -14.549 -54.820 1.00 30.30 126 VAL F CA 1
ATOM 7090 C C . VAL F 2 126 ? -35.851 -15.247 -53.993 1.00 30.45 126 VAL F C 1
ATOM 7091 O O . VAL F 2 126 ? -36.530 -14.627 -53.166 1.00 27.72 126 VAL F O 1
ATOM 7095 N N . SER F 2 127 ? -36.034 -16.548 -54.213 1.00 28.30 127 SER F N 1
ATOM 7096 C CA . SER F 2 127 ? -37.054 -17.257 -53.450 1.00 32.11 127 SER F CA 1
ATOM 7097 C C . SER F 2 127 ? -36.680 -17.358 -51.980 1.00 32.81 127 SER F C 1
ATOM 7098 O O . SER F 2 127 ? -37.567 -17.463 -51.125 1.00 32.75 127 SER F O 1
ATOM 7101 N N . ARG F 2 128 ? -35.379 -17.346 -51.663 1.00 31.52 128 ARG F N 1
ATOM 7102 C CA . ARG F 2 128 ? -34.966 -17.376 -50.261 1.00 28.50 128 ARG F CA 1
ATOM 7103 C C . ARG F 2 128 ? -35.325 -16.074 -49.556 1.00 29.39 128 ARG F C 1
ATOM 7104 O O . ARG F 2 128 ? -35.911 -16.085 -48.463 1.00 28.24 128 ARG F O 1
ATOM 7112 N N . ILE F 2 129 ? -34.947 -14.943 -50.157 1.00 31.54 129 ILE F N 1
ATOM 7113 C CA . ILE F 2 129 ? -35.302 -13.632 -49.608 1.00 28.11 129 ILE F CA 1
ATOM 7114 C C . ILE F 2 129 ? -36.810 -13.534 -49.403 1.00 27.90 129 ILE F C 1
ATOM 7115 O O . ILE F 2 129 ? -37.279 -13.098 -48.346 1.00 31.75 129 ILE F O 1
ATOM 7120 N N . ALA F 2 130 ? -37.595 -13.956 -50.408 1.00 28.70 130 ALA F N 1
ATOM 7121 C CA . ALA F 2 130 ? -39.051 -13.956 -50.258 1.00 25.57 130 ALA F CA 1
ATOM 7122 C C . ALA F 2 130 ? -39.481 -14.725 -49.012 1.00 30.94 130 ALA F C 1
ATOM 7123 O O . ALA F 2 130 ? -40.356 -14.267 -48.264 1.00 29.49 130 ALA F O 1
ATOM 7125 N N . ALA F 2 131 ? -38.874 -15.900 -48.774 1.00 28.13 131 ALA F N 1
ATOM 7126 C CA . ALA F 2 131 ? -39.202 -16.691 -47.590 1.00 33.03 131 ALA F CA 1
ATOM 7127 C C . ALA F 2 131 ? -38.791 -15.974 -46.305 1.00 28.16 131 ALA F C 1
ATOM 7128 O O . ALA F 2 131 ? -39.541 -15.965 -45.322 1.00 30.72 131 ALA F O 1
ATOM 7130 N N . TRP F 2 132 ? -37.582 -15.406 -46.276 1.00 29.50 132 TRP F N 1
ATOM 7131 C CA . TRP F 2 132 ? -37.144 -14.676 -45.085 1.00 28.84 132 TRP F CA 1
ATOM 7132 C C . TRP F 2 132 ? -38.063 -13.493 -44.796 1.00 27.04 132 TRP F C 1
ATOM 7133 O O . TRP F 2 132 ? -38.364 -13.197 -43.630 1.00 29.15 132 TRP F O 1
ATOM 7144 N N . MET F 2 133 ? -38.511 -12.801 -45.843 1.00 27.10 133 MET F N 1
ATOM 7145 C CA . MET F 2 133 ? -39.400 -11.660 -45.634 1.00 26.89 133 MET F CA 1
ATOM 7146 C C . MET F 2 133 ? -40.748 -12.111 -45.091 1.00 24.24 133 MET F C 1
ATOM 7147 O O . MET F 2 133 ? -41.282 -11.501 -44.157 1.00 28.81 133 MET F O 1
ATOM 7152 N N . ALA F 2 134 ? -41.312 -13.186 -45.661 1.00 26.78 134 ALA F N 1
ATOM 7153 C CA . ALA F 2 134 ? -42.594 -13.683 -45.177 1.00 31.05 134 ALA F CA 1
ATOM 7154 C C . ALA F 2 134 ? -42.490 -14.138 -43.731 1.00 35.53 134 ALA F C 1
ATOM 7155 O O . ALA F 2 134 ? -43.393 -13.874 -42.926 1.00 35.25 134 ALA F O 1
ATOM 7157 N N . THR F 2 135 ? -41.388 -14.813 -43.377 1.00 35.96 135 THR F N 1
ATOM 7158 C CA . THR F 2 135 ? -41.195 -15.239 -41.992 1.00 37.84 135 THR F CA 1
ATOM 7159 C C . THR F 2 135 ? -41.131 -14.037 -41.057 1.00 36.15 135 THR F C 1
ATOM 7160 O O . THR F 2 135 ? -41.794 -14.013 -40.011 1.00 35.76 135 THR F O 1
ATOM 7164 N N . TYR F 2 136 ? -40.345 -13.017 -41.421 1.00 30.54 136 TYR F N 1
ATOM 7165 C CA . TYR F 2 136 ? -40.228 -11.853 -40.548 1.00 31.14 136 TYR F CA 1
ATOM 7166 C C . TYR F 2 136 ? -41.566 -11.150 -40.370 1.00 37.03 136 TYR F C 1
ATOM 7167 O O . TYR F 2 136 ? -41.897 -10.712 -39.260 1.00 37.90 136 TYR F O 1
ATOM 7176 N N . LEU F 2 137 ? -42.324 -10.984 -41.457 1.00 33.96 137 LEU F N 1
ATOM 7177 C CA . LEU F 2 137 ? -43.666 -10.418 -41.341 1.00 33.55 137 LEU F CA 1
ATOM 7178 C C . LEU F 2 137 ? -44.505 -11.222 -40.355 1.00 31.91 137 LEU F C 1
ATOM 7179 O O . LEU F 2 137 ? -45.050 -10.677 -39.390 1.00 48.67 137 LEU F O 1
ATOM 7184 N N . ASN F 2 138 ? -44.605 -12.533 -40.585 1.00 34.11 138 ASN F N 1
ATOM 7185 C CA . ASN F 2 138 ? -45.479 -13.379 -39.773 1.00 41.55 138 ASN F CA 1
ATOM 7186 C C . ASN F 2 138 ? -45.082 -13.363 -38.302 1.00 42.71 138 ASN F C 1
ATOM 7187 O O . ASN F 2 138 ? -45.947 -13.274 -37.422 1.00 43.92 138 ASN F O 1
ATOM 7192 N N . ASP F 2 139 ? -43.784 -13.454 -38.015 1.00 39.88 139 ASP F N 1
ATOM 7193 C CA . ASP F 2 139 ? -43.316 -13.633 -36.644 1.00 48.41 139 ASP F CA 1
ATOM 7194 C C . ASP F 2 139 ? -43.091 -12.327 -35.892 1.00 46.47 139 ASP F C 1
ATOM 7195 O O . ASP F 2 139 ? -43.262 -12.297 -34.669 1.00 49.60 139 ASP F O 1
ATOM 7200 N N . HIS F 2 140 ? -42.697 -11.248 -36.574 1.00 34.64 140 HIS F N 1
ATOM 7201 C CA . HIS F 2 140 ? -42.256 -10.049 -35.869 1.00 41.13 140 HIS F CA 1
ATOM 7202 C C . HIS F 2 140 ? -43.015 -8.772 -36.201 1.00 42.40 140 HIS F C 1
ATOM 7203 O O . HIS F 2 140 ? -42.827 -7.774 -35.496 1.00 44.01 140 HIS F O 1
ATOM 7210 N N . LEU F 2 141 ? -43.848 -8.756 -37.234 1.00 34.69 141 LEU F N 1
ATOM 7211 C CA . LEU F 2 141 ? -44.555 -7.541 -37.613 1.00 34.52 141 LEU F CA 1
ATOM 7212 C C . LEU F 2 141 ? -46.066 -7.683 -37.566 1.00 41.87 141 LEU F C 1
ATOM 7213 O O . LEU F 2 141 ? -46.754 -6.689 -37.320 1.00 40.91 141 LEU F O 1
ATOM 7218 N N . GLU F 2 142 ? -46.593 -8.886 -37.795 1.00 41.38 142 GLU F N 1
ATOM 7219 C CA . GLU F 2 142 ? -48.037 -9.093 -37.762 1.00 44.57 142 GLU F CA 1
ATOM 7220 C C . GLU F 2 142 ? -48.695 -8.667 -36.454 1.00 48.72 142 GLU F C 1
ATOM 7221 O O . GLU F 2 142 ? -49.811 -8.124 -36.517 1.00 44.44 142 GLU F O 1
ATOM 7227 N N . PRO F 2 143 ? -48.108 -8.886 -35.266 1.00 50.90 143 PRO F N 1
ATOM 7228 C CA . PRO F 2 143 ? -48.719 -8.312 -34.050 1.00 58.10 143 PRO F CA 1
ATOM 7229 C C . PRO F 2 143 ? -48.934 -6.810 -34.130 1.00 55.41 143 PRO F C 1
ATOM 7230 O O . PRO F 2 143 ? -50.036 -6.324 -33.838 1.00 47.22 143 PRO F O 1
ATOM 7234 N N . TRP F 2 144 ? -47.905 -6.051 -34.513 1.00 49.83 144 TRP F N 1
ATOM 7235 C CA . TRP F 2 144 ? -48.070 -4.603 -34.586 1.00 49.94 144 TRP F CA 1
ATOM 7236 C C . TRP F 2 144 ? -49.103 -4.225 -35.638 1.00 44.38 144 TRP F C 1
ATOM 7237 O O . TRP F 2 144 ? -49.904 -3.304 -35.428 1.00 45.68 144 TRP F O 1
ATOM 7248 N N . ILE F 2 145 ? -49.099 -4.929 -36.775 1.00 33.80 145 ILE F N 1
ATOM 7249 C CA . ILE F 2 145 ? -50.069 -4.666 -37.838 1.00 43.90 145 ILE F CA 1
ATOM 7250 C C . ILE F 2 145 ? -51.489 -4.866 -37.326 1.00 46.95 145 ILE F C 1
ATOM 7251 O O . ILE F 2 145 ? -52.386 -4.058 -37.605 1.00 44.01 145 ILE F O 1
ATOM 7256 N N . GLN F 2 146 ? -51.713 -5.929 -36.552 1.00 45.51 146 GLN F N 1
ATOM 7257 C CA . GLN F 2 146 ? -53.054 -6.199 -36.041 1.00 54.99 146 GLN F CA 1
ATOM 7258 C C . GLN F 2 146 ? -53.501 -5.119 -35.065 1.00 58.70 146 GLN F C 1
ATOM 7259 O O . GLN F 2 146 ? -54.613 -4.588 -35.179 1.00 63.25 146 GLN F O 1
ATOM 7265 N N . GLU F 2 147 ? -52.643 -4.771 -34.102 1.00 54.48 147 GLU F N 1
ATOM 7266 C CA . GLU F 2 147 ? -53.013 -3.770 -33.110 1.00 56.24 147 GLU F CA 1
ATOM 7267 C C . GLU F 2 147 ? -53.090 -2.363 -33.682 1.00 60.16 147 GLU F C 1
ATOM 7268 O O . GLU F 2 147 ? -53.542 -1.455 -32.975 1.00 65.12 147 GLU F O 1
ATOM 7274 N N . ASN F 2 148 ? -52.668 -2.154 -34.931 1.00 55.02 148 ASN F N 1
ATOM 7275 C CA . ASN F 2 148 ? -52.699 -0.836 -35.551 1.00 54.03 148 ASN F CA 1
ATOM 7276 C C . ASN F 2 148 ? -53.722 -0.746 -36.681 1.00 46.96 148 ASN F C 1
ATOM 7277 O O . ASN F 2 148 ? -53.603 0.121 -37.551 1.00 46.92 148 ASN F O 1
ATOM 7282 N N . GLY F 2 149 ? -54.716 -1.633 -36.690 1.00 47.25 149 GLY F N 1
ATOM 7283 C CA . GLY F 2 149 ? -55.822 -1.552 -37.623 1.00 49.59 149 GLY F CA 1
ATOM 7284 C C . GLY F 2 149 ? -55.732 -2.444 -38.843 1.00 53.40 149 GLY F C 1
ATOM 7285 O O . GLY F 2 149 ? -56.646 -2.412 -39.677 1.00 51.63 149 GLY F O 1
ATOM 7286 N N . GLY F 2 150 ? -54.672 -3.234 -38.980 1.00 48.37 150 GLY F N 1
ATOM 7287 C CA . GLY F 2 150 ? -54.517 -4.081 -40.149 1.00 46.08 150 GLY F CA 1
ATOM 7288 C C . GLY F 2 150 ? -54.067 -3.293 -41.366 1.00 43.91 150 GLY F C 1
ATOM 7289 O O . GLY F 2 150 ? -53.835 -2.081 -41.324 1.00 45.51 150 GLY F O 1
ATOM 7290 N N . TRP F 2 151 ? -53.946 -4.013 -42.485 1.00 40.80 151 TRP F N 1
ATOM 7291 C CA . TRP F 2 151 ? -53.423 -3.397 -43.700 1.00 46.87 151 TRP F CA 1
ATOM 7292 C C . TRP F 2 151 ? -54.373 -2.354 -44.284 1.00 52.92 151 TRP F C 1
ATOM 7293 O O . TRP F 2 151 ? -53.944 -1.536 -45.107 1.00 55.29 151 TRP F O 1
ATOM 7304 N N . ASP F 2 152 ? -55.647 -2.354 -43.883 1.00 45.64 152 ASP F N 1
ATOM 7305 C CA . ASP F 2 152 ? -56.560 -1.335 -44.390 1.00 44.08 152 ASP F CA 1
ATOM 7306 C C . ASP F 2 152 ? -56.227 0.037 -43.826 1.00 45.50 152 ASP F C 1
ATOM 7307 O O . ASP F 2 152 ? -56.487 1.053 -44.481 1.00 48.73 152 ASP F O 1
ATOM 7312 N N . THR F 2 153 ? -55.660 0.085 -42.616 1.00 43.42 153 THR F N 1
ATOM 7313 C CA . THR F 2 153 ? -55.143 1.340 -42.084 1.00 46.27 153 THR F CA 1
ATOM 7314 C C . THR F 2 153 ? -53.991 1.859 -42.936 1.00 44.37 153 THR F C 1
ATOM 7315 O O . THR F 2 153 ? -53.882 3.067 -43.180 1.00 41.55 153 THR F O 1
ATOM 7319 N N . PHE F 2 154 ? -53.126 0.955 -43.405 1.00 43.04 154 PHE F N 1
ATOM 7320 C CA . PHE F 2 154 ? -52.043 1.357 -44.292 1.00 37.38 154 PHE F CA 1
ATOM 7321 C C . PHE F 2 154 ? -52.586 1.895 -45.609 1.00 37.26 154 PHE F C 1
ATOM 7322 O O . PHE F 2 154 ? -52.077 2.890 -46.146 1.00 32.72 154 PHE F O 1
ATOM 7330 N N . VAL F 2 155 ? -53.620 1.248 -46.147 1.00 35.75 155 VAL F N 1
ATOM 7331 C CA . VAL F 2 155 ? -54.235 1.725 -47.381 1.00 43.73 155 VAL F CA 1
ATOM 7332 C C . VAL F 2 155 ? -54.794 3.129 -47.186 1.00 45.63 155 VAL F C 1
ATOM 7333 O O . VAL F 2 155 ? -54.613 4.011 -48.035 1.00 41.53 155 VAL F O 1
ATOM 7337 N N . GLU F 2 156 ? -55.462 3.363 -46.054 1.00 45.22 156 GLU F N 1
ATOM 7338 C CA . GLU F 2 156 ? -56.019 4.683 -45.786 1.00 49.23 156 GLU F CA 1
ATOM 7339 C C . GLU F 2 156 ? -54.924 5.736 -45.660 1.00 44.38 156 GLU F C 1
ATOM 7340 O O . GLU F 2 156 ? -55.135 6.895 -46.025 1.00 42.08 156 GLU F O 1
ATOM 7346 N N . LEU F 2 157 ? -53.747 5.352 -45.165 1.00 48.17 157 LEU F N 1
ATOM 7347 C CA . LEU F 2 157 ? -52.665 6.297 -44.924 1.00 43.47 157 LEU F CA 1
ATOM 7348 C C . LEU F 2 157 ? -51.779 6.492 -46.151 1.00 45.64 157 LEU F C 1
ATOM 7349 O O . LEU F 2 157 ? -51.449 7.628 -46.500 1.00 48.32 157 LEU F O 1
ATOM 7354 N N . TYR F 2 158 ? -51.379 5.399 -46.801 1.00 38.88 158 TYR F N 1
ATOM 7355 C CA . TYR F 2 158 ? -50.474 5.426 -47.939 1.00 42.43 158 TYR F CA 1
ATOM 7356 C C . TYR F 2 158 ? -51.281 5.326 -49.231 1.00 54.62 158 TYR F C 1
ATOM 7357 O O . TYR F 2 158 ? -52.511 5.421 -49.223 1.00 68.05 158 TYR F O 1
ATOM 7366 N N . GLY F 2 159 ? -50.576 5.140 -50.347 1.00 43.03 159 GLY F N 1
ATOM 7367 C CA . GLY F 2 159 ? -51.154 5.053 -51.686 1.00 60.24 159 GLY F CA 1
ATOM 7368 C C . GLY F 2 159 ? -52.661 4.942 -51.877 1.00 69.48 159 GLY F C 1
ATOM 7369 O O . GLY F 2 159 ? -53.347 5.941 -52.106 1.00 69.84 159 GLY F O 1
#

Secondary structure (DSSP, 8-state):
-HHHHHHHHHHHHHHHHHHHHHHHHHHHHHTT-TT--HHHHHHHHHHHHHHHHHHHHHHHHHHHHHHHHHHHHHHTTSS-HHHHHHHHHHHHHHHHHHHHHHHHHHHHHHHHHHHHHHS-SSSHHHHHHHHHHHHHHHHHHHHHHHHHHHHHHHHHHHHHT-/-HHHHHHHHHHHHHHHHHHTT--GGGT--HHHHHHHHHHHHHHHHHHHHHHHHHSS-SGGG----GGGHHHHHHHHHHHHTTT---HHHHHHHHHHHHHHHHHHHHTT-THHHHHHHHHHHHHIIIIIHHHHHHTTHHHHHHHHH-TTS--/-HHHHHHHHHHHHHHHHHHTT--GGGT----HHHHHHHHHHHHHHHHHHHHHHHHHHHHHHHTT--TTTHHHHHHHHHHHHTTT---HHHHHHHHHHHHHHHHHHHHTT-THHHHHHHHHHHHHIIIIIHHHHHHTT-HHHHHHHH--/-HHHHHHHHHHHHHHHHHHHHHHHHHHHHHTTSTT--HHHHHHHHHHHHHHHHHHHHHHHHHHHHHHHHHHHHHHTTSS-HHHHHHHHHHHHHHHHHHHHHHHHHHHHHHHHHHHHHSS-SSHHHHHHHHHHHHHHHHHHHHHHHHHHHHHHHHHHHHHHT-/-HHHHHHHHHHHHHHHHHHTT--GGGT--HHHHHHHHHHHHHHHHHHHHHHHHHSS-SGGG----TTTHHHHHHHHHHHHTTT---HHHHHHHHHHHHHHHHHHHHTT-THHHHHHHHHHHHHIIIIIHHHHHHTTHHHHHHHHH-TTS--/-HHHHHHHHHHHHHHHTT--GGGT-----HHHHHHHHHHHHHHHHHHHHHHHHHHHHHHTT--TTTHHHHHHHHHHHHTTT---HHHHHHHHHHHHHHHHHHHHTT-THHHHHHHHHHHHHIIIIIHHHHHHTT-HHHHHHH--

B-factor: mean 41.36, std 21.24, range [12.85, 130.3]

Solvent-accessible surface area: 39320 Å² total; per-residue (Å²): 88,10,95,93,1,4,70,94,3,2,26,70,0,2,110,58,0,23,76,5,2,110,58,0,39,67,0,3,109,48,15,46,127,142,85,45,73,147,104,65,52,57,90,10,8,9,79,4,0,1,10,4,1,36,4,1,0,6,0,2,10,12,1,15,75,2,58,53,37,0,74,127,20,53,150,69,59,126,11,77,70,86,52,11,80,13,0,38,162,24,1,56,45,11,9,92,25,0,1,78,7,0,18,17,0,5,78,32,2,19,80,0,4,97,88,10,90,157,45,99,36,39,147,115,26,16,38,171,20,15,137,68,1,92,52,28,2,29,2,9,22,1,3,8,28,0,4,3,9,0,19,16,3,15,14,29,44,56,36,117,99,109,154,83,122,48,2,73,93,8,0,33,27,1,0,27,47,9,0,65,74,43,48,16,56,38,91,112,27,90,165,60,113,53,43,102,37,10,55,74,3,1,65,46,4,0,48,58,0,40,23,51,0,16,56,7,21,34,11,7,8,33,31,3,124,16,70,72,77,57,0,109,87,0,0,26,40,0,0,63,41,2,17,130,56,29,38,34,7,0,5,0,0,0,0,0,1,0,0,0,9,0,0,3,16,0,4,3,75,112,23,77,83,0,0,47,102,0,0,45,48,0,8,77,16,0,49,94,112,1,24,88,59,0,103,149,54,47,11,28,80,45,0,21,62,19,3,13,108,137,44,54,157,127,72,134,48,0,50,90,9,0,20,31,1,0,31,52,8,1,66,85,109,67,67,53,25,88,142,31,19,156,107,88,125,103,42,101,47,8,32,92,3,2,64,55,1,0,46,61,0,31,117,83,2,166,153,13,7,53,18,0,3,61,22,0,129,0,50,61,76,66,1,103,100,1,0,28,67,0,0,76,52,0,17,150,85,32,36,26,12,0,9,0,0,0,0,0,2,0,0,1,23,1,0,20,30,0,19,83,83,152,34,76,76,0,0,40,101,1,0,43,37,0,7,76,16,0,45,91,113,0,20,74,52,0,81,142,58,56,8,18,58,42,0,38,128,20,2,30,160,93,3,39,146,9,3,76,98,1,1,24,67,0,2,114,66,0,24,71,5,2,110,60,0,23,80,1,3,108,55,13,46,133,174,90,54,73,143,133,72,56,74,80,11,12,6,58,4,0,1,9,5,0,42,6,0,0,7,0,0,13,14,1,34,75,1,63,66,47,0,74,125,21,76,168,64,58,120,8,75,73,95,37,19,67,18,0,38,158,25,2,54,45,11,6,103,22,0,3,80,7,1,23,13,0,6,88,35,2,20,78,0,5,90,100,20,91,188,37,97,54,30,138,138,84,32,82,148,18,15,93,54,1,62,19,27,2,55,8,9,20,8,4,8,25,0,5,3,9,0,20,15,2,15,16,39,28,39,36,173,128,94,132,79,131,41,1,94,90,10,0,32,26,1,0,27,48,9,0,64,76,45,50,20,54,39,87,120,30,87,165,62,116,52,42,103,39,10,47,74,3,2,65,52,4,0,45,60,0,41,22,53,0,17,56,7,21,34,13,8,9,35,35,10,103,11,67,70,65,23,0,111,78,10,0,30,54,5,0,59,38,2,16,134,57,29,39,34,7,0,7,0,0,0,0,0,0,2,0,0,9,2,0,3,17,0,4,4,66,113,39,83,86,0,0,48,105,0,0,45,48,0,8,76,16,0,56,90,116,1,25,90,58,0,89,148,56,48,8,26,81,43,0,21,98,16,5,15,101,151,43,70,157,124,15,81,75,9,0,9,24,1,0,31,49,8,0,65,88,107,67,66,54,26,87,138,37,14,153,93,94,118,116,52,82,38,12,42,80,3,2,70,72,0,0,48,43,0,26,123,63,1,144,152,13,7,62,11,0,3,59,25,10,137,8,54,60,78,55,1,104,97,0,0,29,56,0,0,79,36,0,18,165,80,32,35,23,14,0,9,0,0,0,0,0,2,0,0,1,24,2,0,18,27,0,17,73,115,143,39,69,75,0,0,44,102,0,0,47,38,0,8,76,16,0,78,88,110,0,48,85,57,0,113,157,57,51,12,33,76,54,0,38,145,22,7,64